Protein 4DCI (pdb70)

Nearest PDB structures (foldseek):
  4dci-assembly2_H  TM=9.224E-01  e=9.235E-22  Parasynechococcus marenigrum WH 8102
  4dci-assembly1_B  TM=8.447E-01  e=2.111E-22  Parasynechococcus marenigrum WH 8102
  5of9-assembly1_B  TM=5.908E-01  e=2.974E-01  Homo sapiens
  3na7-assembly1_A  TM=6.567E-01  e=7.354E+00  Helicobacter pylori NCTC 11638
  4ilo-assembly1_A  TM=4.958E-01  e=4.402E+00  Chlamydia trachomatis L2/434/Bu

Secondary structure (DSSP, 8-state):
------EEB-EEEEEEEE--HHHHHHHHHHHHHHHHHHHHHHHHHHHHHHHHHHHHHHTTS-TT-HHHHHHHHHHHHHHHHHHHHHHHHHHHHHHHHHHHHH----EEEEEEEEE--EE-TT-BGGG--EEEEEETTEEEEEE-/---TT--EEEEEEEEEEEE--HHHHHHHHHHHHHHHHHHHHHHHHHHHHHHHHHHHHHTT-S-TT-HHHHHHHHHHHHHHHHHHHHHHHHHHHHHHHHHHHHT----EEEEEEEEEEEEE-TT-BTTT---EEEEETTEEEEEE-/---TT--EEEEEEEEEEEE--HHHHHHHHHHHHHHHHHHHHHHHHHHHHHHHHHHHHHHTSS-TT-HHHHHHHHHHHHHHHHHHHHHHHHHHHHHHHHHHHHT----EEEEEEEEEEEEE-TT-BTTT---EEEEETTEEEEE--/--S--EEEEEEEEEEEE--HHHHHHHHHHHHHHHHHHHHHHHHHHHHHHHHHHHHHTS-S-TT-HHHHHHHHHHHHHHHHHHHHHHHHHHHHHHHHHHHHH----EEEEEEEEEEEEE-TT-BTTT--EEEEEETTEEEEEE-/------EEEEEEEEEEEE--HHHHHHHHHHHHHHHHHHHHHHHHHHHHHHHHHHHHHTTSS-SS-HHHHHHHHHHHHHHHHHHHHHHHHHHHHHHHHHHHHT----EEEEEEEEEEEEE-TT-BTTT--EEEEEETTEEEEEE-/--TT--EEEEEEEEEEEE--HHHHHHHHHHHHHHHHHHHHHHHTHHHHHHHHHHHHHHTSSSTTSHHHHHHHHHHHHHHHHHHHHHHHHHHHHHHHHHHHHH----EEEEEEEEEEEEE-TT-BTTT---EEEEETTEEEEEE-/--EEEEEEEEEEEE--HHHHHHHHHHHHHHHHHHHHHHHHHHHHHHHHHHHHHTT-S-TT-HHHHHHHHHHHHHHHHHHHHHHHHHHHHHHHHHHHHH----EEEEEEEEEEEEE-TTSBTTT--EEEEEETTEEEEEE--/-----EEEEEEEEEEEE--HHHHHHHHHHHHHHHHHHHHHHHHHHHHHHHHHHHHTS-----TTHHHHHHHHHHHHHHHHHHHHHHHHHHHHHHHHHHH----EEEEEEEEEEEEE-TT-BGGG---EEEEETTEEEEEE-

Solvent-accessible surface area: 70073 Å² total

Organism: Parasynechococcus marenigrum (strain WH8102) (NCBI:txid84588)

InterPro domains:
  IPR021297 YlqD protein [PF11068] (7-144)

Foldseek 3Di:
DDDWDKAKFKDKAWEKEFLDPVVLVVLLVVLVVQLVVLVVVLVCLVVVLVVVLVVLLVVPVHCPPPVSVVVNVVSVVVSCVVNVVSVVSNCVSVVVNVVSVVDDSDMGTDGIDIDMDMDTPPDDPVVCRWYWYDYPRDTDDIDD/DAPLPDKDKDKDKAWEKEQDDPVVLVVQLVVLVVLLVVLVVVLVVLVVVLVVVLVVLCVPDPDNPDPVSVVVNVVSVVVSVVVSVVSVVSSVVSVVVNVVSVPDDSDMGTDDIDMDMDIDGPPDDPVVCHKYFYDYPRDTPDIDD/DQPAWDKDKDKDKAWEKEQLDPVVLVVLVVVLVCLLVVLVVVLVVLVVVLVVVLVVLVVVDDDPVDPVSCVVNVVSVVVSVVVVVVSVVSNVVSVVVNVVSVPDDSDMGTDDIDMDMDMDHVPDDPVVSVWYWYDYPNDTPDIDD/DVFDKDKFKDKAWEKEFDDVVVLVVLVVVLVCLLVVLVVVLVVLVVVLVVVLVVLCVPDPDNVPPVNVVVNVVSVVVNVVVNVVSVVVNVVSVVVVVVSVVDDSPMDTDDIDMDMAMDDPPDDPCVSHKYWYDYPNDTDDIGD/DDDQDKDKDKDKAWEKEQDDPVVLVVQLVVLVCLLVVLVVVLVVLVVVLVVVLVVLCVPDPDNVDPVSVVVNVVSVVVSVVVNVVSVVSNVVSVVVSVVSVVDDSPMGTDDIDMDMDMDGPPDDPVVCHKYFYDYPNHTPDIDD/DDPPDKDKDKDKAWEKEFLDPVCLVVLCVVLVVQLVVLVVCVVCLVVVLVVVLVVLCVPDPHCPPPVSVVVNVVSVVCSVVVNVVSVVSSVVSVVSNVVSVVDDSDMGGDDMGMDMDMDDPPDDPVVCHKYFYDYPNRTDDIDD/DKDKDKDKAWEKEFLDPVVLVVLLVVLVVLLVVLVVVLVVLVVCLVVVLVVLCVVDPDNVPVSSVVVNVVSVVVSVVVCVVSVVSSVVSVVSNVVSVVDDSDMGTDGIDIDMDMDDPPDDPVLVCWYWYDYPRRTDDIGSD/DFADKDKFKDKAWEKEFQDPVNLVVLLVVLVCLQVVLVVVLVVLVVVLVVVLVVLCPPDHPPVVSVVVNVVSPVVNVVVNVVSVVVNVVSVVVNVVSVVDDSDIGTDDIDMDMGIDGVVDDVVVVPKYFYDYPNDTDDIDD

B-factor: mean 77.15, std 24.76, range [30.73, 192.09]

Radius of gyration: 44.34 Å; Cα contacts (8 Å, |Δi|>4): 1728; chains: 8; bounding box: 104×106×108 Å

Sequence (1147 aa):
ASDGTILTIKRPITVRAVVTPTWKEEAEREISNGIANADQQLAQLEQEGQTVVDQVRRQSANPLDPRVQEQVANIQQQVAGKRSELEEQKRNLLQQQAQVRELEDQIVEQGQLESSCEIKVGDNLVEKQVAIVVRDGVIQSIEENASDGTILTIKRPITVRAVVTPTWKEEAEREISNGIANADQQLAQLEQEGQTVVDQVRRQSANPLDPRVQEQVANIQQQVAGKRSELEEQKRNLLQQQAQVRELEDQIVEQGQLESSCEIKVGDNLVEKQVAIVVRDGVIQSIEENASDGTILTIKRPITVRAVVTPTWKEEAEREISNGIANADQQLAQLEQEGQTVVDQVRRQSANPLDPRVQEQVANIQQQVAGKRSELEEQKRNLLQQQAQVRELEDQIVEQGQLESSCEIKVGDNLVEKQVAIVVRDGVIQSIEESDGTILTIKRPITVRAVVTPTWKEEAEREISNGIANADQQLAQLEQEGQTVVDQVRRQSANPLDPRVQEQVANIQQQVAGKRSELEEQKRNLLQQQAQVRELEDQIVEQGQLESSCEIKVGDNLVEKQVAIVVRDGVIQSIEEASDGTILTIKRPITVRAVVTPTWKEEAEREISNGIANADQQLAQLEQEGQTVVDQVRRQSANPLDPRVQEQVANIQQQVAGKRSELEEQKRNLLQQQAQVRELEDQIVEQGQLESSCEIKVGDNLVEKQVAIVVRDGVIQSIEEASDGTILTIKRPITVRAVVTPTWKEEAEREISNGIANADQQLAQLEQEGQTVVDQVRRQSANPLDPRVQEQVANIQQQVAGKRSELEEQKRNLLQQQAQVRELEDQIVEQGQLESSCEIKVGDNLVEKQVAIVVRDGVIQSIEETILTIKRPITVRAVVTPTWKEEAEREISNGIANADQQLAQLEQEGQTVVDQVRRQSANPLDPRVQEQVANIQQQVAGKRSELEEQKRNLLQQQAQVRELEDQIVEQGQLESSCEIKVGDNLVEKQVAIVVRDGVIQSIEEAADGTILTIKRPITVRAVVTPTWKEEAEREISNGIANADQQLAQLEQEGQTVVDQVRRQSPLDPRVQEQVANIQQQVAGKRSELEEQKRNLLQQQAQVRELEDQIVEQGQLESSCEIKVGDNLVEKQVAIVVRDGVIQSIEE

CATH classification: 6.10.140.1110

Structure (mmCIF, N/CA/C/O backbone):
data_4DCI
#
_entry.id   4DCI
#
_cell.length_a   148.272
_cell.length_b   164.522
_cell.length_c   105.421
_cell.angle_alpha   90.000
_cell.angle_beta   131.800
_cell.angle_gamma   90.000
#
_symmetry.space_group_name_H-M   'C 1 2 1'
#
loop_
_entity.id
_entity.type
_entity.pdbx_description
1 polymer 'uncharacterized protein'
2 non-polymer 'SULFATE ION'
3 water water
#
loop_
_atom_site.group_PDB
_atom_site.id
_atom_site.type_symbol
_atom_site.label_atom_id
_atom_site.label_alt_id
_atom_site.label_comp_id
_atom_site.label_asym_id
_atom_site.label_entity_id
_atom_site.label_seq_id
_atom_site.pdbx_PDB_ins_code
_atom_site.Cartn_x
_atom_site.Cartn_y
_atom_site.Cartn_z
_atom_site.occupancy
_atom_site.B_iso_or_equiv
_atom_site.auth_seq_id
_atom_site.auth_comp_id
_atom_site.auth_asym_id
_atom_site.auth_atom_id
_atom_site.pdbx_PDB_model_num
ATOM 1 N N . ALA A 1 3 ? -32.272 100.153 29.045 1.00 82.22 0 ALA A N 1
ATOM 2 C CA . ALA A 1 3 ? -30.983 100.899 28.888 1.00 88.04 0 ALA A CA 1
ATOM 3 C C . ALA A 1 3 ? -30.630 101.083 27.410 1.00 90.52 0 ALA A C 1
ATOM 4 O O . ALA A 1 3 ? -30.220 100.128 26.740 1.00 83.60 0 ALA A O 1
ATOM 14 N N . SER A 1 5 ? -29.124 103.756 23.928 1.00 85.85 2 SER A N 1
ATOM 15 C CA . SER A 1 5 ? -28.256 104.834 23.425 1.00 88.05 2 SER A CA 1
ATOM 16 C C . SER A 1 5 ? -28.642 105.268 22.009 1.00 89.96 2 SER A C 1
ATOM 17 O O . SER A 1 5 ? -28.356 104.568 21.025 1.00 80.43 2 SER A O 1
ATOM 20 N N . ASP A 1 6 ? -29.285 106.435 21.940 1.00 91.20 3 ASP A N 1
ATOM 21 C CA . ASP A 1 6 ? -29.734 107.073 20.702 1.00 88.24 3 ASP A CA 1
ATOM 22 C C . ASP A 1 6 ? -28.586 107.250 19.698 1.00 84.35 3 ASP A C 1
ATOM 23 O O . ASP A 1 6 ? -27.517 107.763 20.044 1.00 93.14 3 ASP A O 1
ATOM 28 N N . GLY A 1 7 ? -28.803 106.801 18.465 1.00 77.04 4 GLY A N 1
ATOM 29 C CA . GLY A 1 7 ? -27.792 106.929 17.414 1.00 73.85 4 GLY A CA 1
ATOM 30 C C . GLY A 1 7 ? -28.398 107.483 16.141 1.00 69.41 4 GLY A C 1
ATOM 31 O O . GLY A 1 7 ? -28.217 106.925 15.054 1.00 64.43 4 GLY A O 1
ATOM 32 N N . THR A 1 8 ? -29.126 108.585 16.280 1.00 67.10 5 THR A N 1
ATOM 33 C CA . THR A 1 8 ? -29.838 109.164 15.153 1.00 68.99 5 THR A CA 1
ATOM 34 C C . THR A 1 8 ? -28.885 109.885 14.213 1.00 65.96 5 THR A C 1
ATOM 35 O O . THR A 1 8 ? -27.981 110.595 14.653 1.00 59.81 5 THR A O 1
ATOM 39 N N . ILE A 1 9 ? -29.089 109.669 12.915 1.00 69.55 6 ILE A N 1
ATOM 40 C CA . ILE A 1 9 ? -28.359 110.388 11.872 1.00 68.89 6 ILE A CA 1
ATOM 41 C C . ILE A 1 9 ? -29.244 111.533 11.378 1.00 65.02 6 ILE A C 1
ATOM 42 O O . ILE A 1 9 ? -30.421 111.326 11.079 1.00 69.05 6 ILE A O 1
ATOM 47 N N . LEU A 1 10 ? -28.680 112.736 11.305 1.00 64.98 7 LEU A N 1
ATOM 48 C CA . LEU A 1 10 ? -29.423 113.907 10.851 1.00 61.90 7 LEU A CA 1
ATOM 49 C C . LEU A 1 10 ? -28.932 114.346 9.500 1.00 61.99 7 LEU A C 1
ATOM 50 O O . LEU A 1 10 ? -27.763 114.166 9.172 1.00 68.07 7 LEU A O 1
ATOM 55 N N . THR A 1 11 ? -29.824 114.937 8.717 1.00 65.45 8 THR A N 1
ATOM 56 C CA . THR A 1 11 ? -29.462 115.398 7.382 1.00 61.87 8 THR A CA 1
ATOM 57 C C . THR A 1 11 ? -29.317 116.911 7.368 1.00 56.15 8 THR A C 1
ATOM 58 O O . THR A 1 11 ? -30.227 117.647 7.732 1.00 57.65 8 THR A O 1
ATOM 62 N N . ILE A 1 12 ? -28.148 117.355 6.940 1.00 56.27 9 ILE A N 1
ATOM 63 C CA . ILE A 1 12 ? -27.764 118.754 7.010 1.00 58.23 9 ILE A CA 1
ATOM 64 C C . ILE A 1 12 ? -27.682 119.368 5.615 1.00 53.93 9 ILE A C 1
ATOM 65 O O . ILE A 1 12 ? -27.647 118.658 4.618 1.00 49.47 9 ILE A O 1
ATOM 70 N N . LYS A 1 13 ? -27.705 120.691 5.560 1.00 50.78 10 LYS A N 1
ATOM 71 C CA . LYS A 1 13 ? -27.387 121.405 4.354 1.00 47.40 10 LYS A CA 1
ATOM 72 C C . LYS A 1 13 ? -26.000 121.999 4.521 1.00 48.14 10 LYS A C 1
ATOM 73 O O . LYS A 1 13 ? -25.690 122.647 5.531 1.00 51.39 10 LYS A O 1
ATOM 79 N N . ARG A 1 14 ? -25.142 121.745 3.549 1.00 44.32 11 ARG A N 1
ATOM 80 C CA . ARG A 1 14 ? -23.831 122.358 3.572 1.00 44.98 11 ARG A CA 1
ATOM 81 C C . ARG A 1 14 ? -23.458 122.843 2.185 1.00 43.06 11 ARG A C 1
ATOM 82 O O . ARG A 1 14 ? -23.913 122.290 1.189 1.00 45.11 11 ARG A O 1
ATOM 90 N N . PRO A 1 15 ? -22.639 123.894 2.119 1.00 42.32 12 PRO A N 1
ATOM 91 C CA . PRO A 1 15 ? -22.175 124.345 0.831 1.00 40.21 12 PRO A CA 1
ATOM 92 C C . PRO A 1 15 ? -21.021 123.477 0.365 1.00 42.26 12 PRO A C 1
ATOM 93 O O . PRO A 1 15 ? -20.215 123.007 1.175 1.00 46.12 12 PRO A O 1
ATOM 97 N N . ILE A 1 16 ? -20.965 123.242 -0.933 1.00 41.77 13 ILE A N 1
ATOM 98 C CA . ILE A 1 16 ? -19.771 122.721 -1.556 1.00 42.47 13 ILE A CA 1
ATOM 99 C C . ILE A 1 16 ? -19.122 123.906 -2.224 1.00 42.53 13 ILE A C 1
ATOM 100 O O . ILE A 1 16 ? -19.801 124.707 -2.853 1.00 49.12 13 ILE A O 1
ATOM 105 N N . THR A 1 17 ? -17.815 124.036 -2.088 1.00 41.91 14 THR A N 1
ATOM 106 C CA . THR A 1 17 ? -17.115 125.090 -2.796 1.00 43.30 14 THR A CA 1
ATOM 107 C C . THR A 1 17 ? -16.838 124.613 -4.207 1.00 42.68 14 THR A C 1
ATOM 108 O O . THR A 1 17 ? -16.502 123.455 -4.426 1.00 47.03 14 THR A O 1
ATOM 112 N N . VAL A 1 18 ? -16.988 125.495 -5.174 1.00 40.67 15 VAL A N 1
ATOM 113 C CA . VAL A 1 18 ? -16.713 125.102 -6.534 1.00 40.66 15 VAL A CA 1
ATOM 114 C C . VAL A 1 18 ? -15.451 125.814 -6.992 1.00 43.85 15 VAL A C 1
ATOM 115 O O . VAL A 1 18 ? -15.270 127.004 -6.724 1.00 48.33 15 VAL A O 1
ATOM 119 N N . ARG A 1 19 ? -14.571 125.083 -7.662 1.00 41.76 16 ARG A N 1
ATOM 120 C CA . ARG A 1 19 ? -13.368 125.691 -8.213 1.00 44.07 16 ARG A CA 1
ATOM 121 C C . ARG A 1 19 ? -13.258 125.360 -9.686 1.00 41.75 16 ARG A C 1
ATOM 122 O O . ARG A 1 19 ? -13.574 124.246 -10.096 1.00 47.83 16 ARG A O 1
ATOM 130 N N . ALA A 1 20 ? -12.821 126.316 -10.490 1.00 38.33 17 ALA A N 1
ATOM 131 C CA . ALA A 1 20 ? -12.664 126.044 -11.912 1.00 41.91 17 ALA A CA 1
ATOM 132 C C . ALA A 1 20 ? -11.217 126.002 -12.376 1.00 42.73 17 ALA A C 1
ATOM 133 O O . ALA A 1 20 ? -10.325 126.621 -11.781 1.00 46.42 17 ALA A O 1
ATOM 135 N N . VAL A 1 21 ? -10.995 125.271 -13.456 1.00 40.14 18 VAL A N 1
ATOM 136 C CA . VAL A 1 21 ? -9.694 125.246 -14.077 1.00 40.65 18 VAL A CA 1
ATOM 137 C C . VAL A 1 21 ? -9.692 126.311 -15.148 1.00 39.35 18 VAL A C 1
ATOM 138 O O . VAL A 1 21 ? -10.595 126.373 -15.982 1.00 36.68 18 VAL A O 1
ATOM 142 N N . VAL A 1 22 ? -8.680 127.166 -15.108 1.00 41.29 19 VAL A N 1
ATOM 143 C CA . VAL A 1 22 ? -8.549 128.196 -16.122 1.00 44.41 19 VAL A CA 1
ATOM 144 C C . VAL A 1 22 ? -8.284 127.555 -17.498 1.00 44.32 19 VAL A C 1
ATOM 145 O O . VAL A 1 22 ? -7.233 126.951 -17.752 1.00 46.57 19 VAL A O 1
ATOM 149 N N . THR A 1 23 ? -9.296 127.660 -18.352 1.00 44.99 20 THR A N 1
ATOM 150 C CA . THR A 1 23 ? -9.273 127.139 -19.708 1.00 45.57 20 THR A CA 1
ATOM 151 C C . THR A 1 23 ? -9.780 128.238 -20.629 1.00 47.00 20 THR A C 1
ATOM 152 O O . THR A 1 23 ? -10.530 129.124 -20.178 1.00 45.21 20 THR A O 1
ATOM 156 N N . PRO A 1 24 ? -9.404 128.178 -21.923 1.00 47.92 21 PRO A N 1
ATOM 157 C CA . PRO A 1 24 ? -9.949 129.103 -22.924 1.00 49.06 21 PRO A CA 1
ATOM 158 C C . PRO A 1 24 ? -11.464 129.342 -22.765 1.00 44.60 21 PRO A C 1
ATOM 159 O O . PRO A 1 24 ? -11.893 130.495 -22.638 1.00 43.86 21 PRO A O 1
ATOM 163 N N . THR A 1 25 ? -12.252 128.268 -22.747 1.00 43.52 22 THR A N 1
ATOM 164 C CA . THR A 1 25 ? -13.699 128.368 -22.537 1.00 45.83 22 THR A CA 1
ATOM 165 C C . THR A 1 25 ? -14.018 129.180 -21.286 1.00 48.47 22 THR A C 1
ATOM 166 O O . THR A 1 25 ? -14.854 130.093 -21.338 1.00 52.01 22 THR A O 1
ATOM 170 N N . TRP A 1 26 ? -13.356 128.858 -20.170 1.00 47.84 23 TRP A N 1
ATOM 171 C CA . TRP A 1 26 ? -13.637 129.540 -18.913 1.00 46.08 23 TRP A CA 1
ATOM 172 C C . TRP A 1 26 ? -13.444 131.015 -19.051 1.00 46.13 23 TRP A C 1
ATOM 173 O O . TRP A 1 26 ? -14.298 131.780 -18.616 1.00 49.55 23 TRP A O 1
ATOM 184 N N . LYS A 1 27 ? -12.333 131.426 -19.666 1.00 48.71 24 LYS A N 1
ATOM 185 C CA . LYS A 1 27 ? -12.027 132.854 -19.857 1.00 50.52 24 LYS A CA 1
ATOM 186 C C . LYS A 1 27 ? -13.095 133.538 -20.692 1.00 51.15 24 LYS A C 1
ATOM 187 O O . LYS A 1 27 ? -13.698 134.524 -20.268 1.00 53.42 24 LYS A O 1
ATOM 193 N N . GLU A 1 28 ? -13.325 132.980 -21.873 1.00 52.54 25 GLU A N 1
ATOM 194 C CA . GLU A 1 28 ? -14.356 133.424 -22.793 1.00 56.93 25 GLU A CA 1
ATOM 195 C C . GLU A 1 28 ? -15.683 133.708 -22.059 1.00 58.84 25 GLU A C 1
ATOM 196 O O . GLU A 1 28 ? -16.280 134.773 -22.235 1.00 63.47 25 GLU A O 1
ATOM 202 N N . GLU A 1 29 ? -16.106 132.785 -21.199 1.00 59.01 26 GLU A N 1
ATOM 203 C CA . GLU A 1 29 ? -17.351 132.935 -20.440 1.00 62.11 26 GLU A CA 1
ATOM 204 C C . GLU A 1 29 ? -17.230 133.868 -19.250 1.00 58.26 26 GLU A C 1
ATOM 205 O O . GLU A 1 29 ? -18.205 134.497 -18.860 1.00 63.02 26 GLU A O 1
ATOM 211 N N . ALA A 1 30 ? -16.045 133.949 -18.658 1.00 55.46 27 ALA A N 1
ATOM 212 C CA . ALA A 1 30 ? -15.818 134.901 -17.570 1.00 56.06 27 ALA A CA 1
ATOM 213 C C . ALA A 1 30 ? -15.820 136.341 -18.096 1.00 56.83 27 ALA A C 1
ATOM 214 O O . ALA A 1 30 ? -16.459 137.212 -17.506 1.00 57.78 27 ALA A O 1
ATOM 216 N N . GLU A 1 31 ? -15.123 136.576 -19.211 1.00 53.30 28 GLU A N 1
ATOM 217 C CA . GLU A 1 31 ? -15.067 137.889 -19.849 1.00 53.81 28 GLU A CA 1
ATOM 218 C C . GLU A 1 31 ? -16.475 138.426 -20.082 1.00 59.50 28 GLU A C 1
ATOM 219 O O . GLU A 1 31 ? -16.798 139.556 -19.696 1.00 57.91 28 GLU A O 1
ATOM 225 N N . ARG A 1 32 ? -17.305 137.594 -20.705 1.00 63.54 29 ARG A N 1
ATOM 226 C CA . ARG A 1 32 ? -18.704 137.908 -20.957 1.00 68.37 29 ARG A CA 1
ATOM 227 C C . ARG A 1 32 ? -19.445 138.329 -19.685 1.00 65.57 29 ARG A C 1
ATOM 228 O O . ARG A 1 32 ? -19.993 139.429 -19.623 1.00 66.26 29 ARG A O 1
ATOM 236 N N . GLU A 1 33 ? -19.449 137.453 -18.683 1.00 62.86 30 GLU A N 1
ATOM 237 C CA . GLU A 1 33 ? -20.057 137.739 -17.386 1.00 67.12 30 GLU A CA 1
ATOM 238 C C . GLU A 1 33 ? -19.674 139.143 -16.908 1.00 60.58 30 GLU A C 1
ATOM 239 O O . GLU A 1 33 ? -20.551 139.944 -16.581 1.00 58.86 30 GLU A O 1
ATOM 245 N N . ILE A 1 34 ? -18.370 139.431 -16.901 1.00 57.75 31 ILE A N 1
ATOM 246 C CA . ILE A 1 34 ? -17.825 140.724 -16.467 1.00 58.36 31 ILE A CA 1
ATOM 247 C C . ILE A 1 34 ? -18.265 141.873 -17.382 1.00 55.49 31 ILE A C 1
ATOM 248 O O . ILE A 1 34 ? -18.658 142.936 -16.898 1.00 57.00 31 ILE A O 1
ATOM 253 N N . SER A 1 35 ? -18.208 141.658 -18.695 1.00 54.49 32 SER A N 1
ATOM 254 C CA . SER A 1 35 ? -18.696 142.647 -19.654 1.00 53.97 32 SER A CA 1
ATOM 255 C C . SER A 1 35 ? -20.167 143.035 -19.387 1.00 53.10 32 SER A C 1
ATOM 256 O O . SER A 1 35 ? -20.513 144.219 -19.359 1.00 47.67 32 SER A O 1
ATOM 259 N N . ASN A 1 36 ? -21.018 142.035 -19.170 1.00 53.52 33 ASN A N 1
ATOM 260 C CA . ASN A 1 36 ? -22.418 142.271 -18.817 1.00 59.28 33 ASN A CA 1
ATOM 261 C C . ASN A 1 36 ? -22.599 143.173 -17.608 1.00 60.50 33 ASN A C 1
ATOM 262 O O . ASN A 1 36 ? -23.517 143.995 -17.582 1.00 65.29 33 ASN A O 1
ATOM 267 N N . GLY A 1 37 ? -21.731 143.003 -16.609 1.00 59.52 34 GLY A N 1
ATOM 268 C CA . GLY A 1 37 ? -21.691 143.884 -15.443 1.00 56.78 34 GLY A CA 1
ATOM 269 C C . GLY A 1 37 ? -21.277 145.299 -15.811 1.00 56.53 34 GLY A C 1
ATOM 270 O O . GLY A 1 37 ? -21.895 146.267 -15.352 1.00 58.63 34 GLY A O 1
ATOM 271 N N . ILE A 1 38 ? -20.233 145.417 -16.637 1.00 55.51 35 ILE A N 1
ATOM 272 C CA . ILE A 1 38 ? -19.780 146.719 -17.138 1.00 54.63 35 ILE A CA 1
ATOM 273 C C . ILE A 1 38 ? -20.924 147.412 -17.875 1.00 56.25 35 ILE A C 1
ATOM 274 O O . ILE A 1 38 ? -21.279 148.547 -17.547 1.00 60.14 35 ILE A O 1
ATOM 279 N N . ALA A 1 39 ? -21.500 146.714 -18.857 1.00 54.71 36 ALA A N 1
ATOM 280 C CA . ALA A 1 39 ? -22.588 147.255 -19.674 1.00 55.62 36 ALA A CA 1
ATOM 281 C C . ALA A 1 39 ? -23.697 147.804 -18.802 1.00 54.31 36 ALA A C 1
ATOM 282 O O . ALA A 1 39 ? -24.208 148.888 -19.049 1.00 51.76 36 ALA A O 1
ATOM 284 N N . ASN A 1 40 ? -24.045 147.030 -17.779 1.00 59.37 37 ASN A N 1
ATOM 285 C CA . ASN A 1 40 ? -25.066 147.375 -16.803 1.00 62.61 37 ASN A CA 1
ATOM 286 C C . ASN A 1 40 ? -24.762 148.676 -16.060 1.00 64.84 37 ASN A C 1
ATOM 287 O O . ASN A 1 40 ? -25.636 149.532 -15.910 1.00 67.23 37 ASN A O 1
ATOM 292 N N . ALA A 1 41 ? -23.519 148.821 -15.605 1.00 70.11 38 ALA A N 1
ATOM 293 C CA . ALA A 1 41 ? -23.095 150.027 -14.894 1.00 70.29 38 ALA A CA 1
ATOM 294 C C . ALA A 1 41 ? -23.048 151.254 -15.813 1.00 68.48 38 ALA A C 1
ATOM 295 O O . ALA A 1 41 ? -23.320 152.369 -15.365 1.00 74.13 38 ALA A O 1
ATOM 297 N N . ASP A 1 42 ? -22.714 151.047 -17.087 1.00 63.13 39 ASP A N 1
ATOM 298 C CA . ASP A 1 42 ? -22.704 152.134 -18.072 1.00 66.39 39 ASP A CA 1
ATOM 299 C C . ASP A 1 42 ? -24.095 152.715 -18.356 1.00 68.86 39 ASP A C 1
ATOM 300 O O . ASP A 1 42 ? -24.255 153.934 -18.485 1.00 63.97 39 ASP A O 1
ATOM 305 N N . GLN A 1 43 ? -25.087 151.830 -18.459 1.00 70.91 40 GLN A N 1
ATOM 306 C CA . GLN A 1 43 ? -26.479 152.218 -18.700 1.00 70.57 40 GLN A CA 1
ATOM 307 C C . GLN A 1 43 ? -27.044 152.916 -17.473 1.00 71.07 40 GLN A C 1
ATOM 308 O O . GLN A 1 43 ? -27.759 153.915 -17.588 1.00 68.46 40 GLN A O 1
ATOM 314 N N . GLN A 1 44 ? -26.701 152.394 -16.300 1.00 64.82 41 GLN A N 1
ATOM 315 C CA . GLN A 1 44 ? -27.113 153.002 -15.041 1.00 68.72 41 GLN A CA 1
ATOM 316 C C . GLN A 1 44 ? -26.534 154.403 -14.868 1.00 69.23 41 GLN A C 1
ATOM 317 O O . GLN A 1 44 ? -27.200 155.287 -14.328 1.00 69.42 41 GLN A O 1
ATOM 323 N N . LEU A 1 45 ? -25.299 154.596 -15.334 1.00 66.72 42 LEU A N 1
ATOM 324 C CA . LEU A 1 45 ? -24.616 155.884 -15.238 1.00 60.87 42 LEU A CA 1
ATOM 325 C C . LEU A 1 45 ? -25.237 156.941 -16.139 1.00 59.92 42 LEU A C 1
ATOM 326 O O . LEU A 1 45 ? -25.371 158.103 -15.737 1.00 59.22 42 LEU A O 1
ATOM 331 N N . ALA A 1 46 ? -25.620 156.533 -17.347 1.00 58.41 43 ALA A N 1
ATOM 332 C CA . ALA A 1 46 ? -26.292 157.421 -18.290 1.00 55.94 43 ALA A CA 1
ATOM 333 C C . ALA A 1 46 ? -27.650 157.845 -17.734 1.00 54.61 43 ALA A C 1
ATOM 334 O O . ALA A 1 46 ? -27.940 159.044 -17.638 1.00 46.45 43 ALA A O 1
ATOM 336 N N . GLN A 1 47 ? -28.451 156.844 -17.351 1.00 68.04 44 GLN A N 1
ATOM 337 C CA . GLN A 1 47 ? -29.798 157.018 -16.781 1.00 64.23 44 GLN A CA 1
ATOM 338 C C . GLN A 1 47 ? -29.817 157.993 -15.611 1.00 58.04 44 GLN A C 1
ATOM 339 O O . GLN A 1 47 ? -30.668 158.864 -15.549 1.00 55.04 44 GLN A O 1
ATOM 345 N N . LEU A 1 48 ? -28.868 157.827 -14.695 1.00 57.35 45 LEU A N 1
ATOM 346 C CA . LEU A 1 48 ? -28.674 158.721 -13.558 1.00 55.11 45 LEU A CA 1
ATOM 347 C C . LEU A 1 48 ? -28.495 160.191 -13.967 1.00 57.36 45 LEU A C 1
ATOM 348 O O . LEU A 1 48 ? -29.147 161.075 -13.397 1.00 54.45 45 LEU A O 1
ATOM 353 N N . GLU A 1 49 ? -27.605 160.431 -14.938 1.00 60.90 46 GLU A N 1
ATOM 354 C CA . GLU A 1 49 ? -27.306 161.771 -15.450 1.00 59.28 46 GLU A CA 1
ATOM 355 C C . GLU A 1 49 ? -28.487 162.406 -16.167 1.00 62.24 46 GLU A C 1
ATOM 356 O O . GLU A 1 49 ? -28.892 163.515 -15.834 1.00 53.89 46 GLU A O 1
ATOM 362 N N . GLN A 1 50 ? -29.036 161.706 -17.156 1.00 66.89 47 GLN A N 1
ATOM 363 C CA . GLN A 1 50 ? -30.178 162.230 -17.898 1.00 68.16 47 GLN A CA 1
ATOM 364 C C . GLN A 1 50 ? -31.347 162.449 -16.959 1.00 62.42 47 GLN A C 1
ATOM 365 O O . GLN A 1 50 ? -32.025 163.470 -17.033 1.00 59.95 47 GLN A O 1
ATOM 371 N N . GLU A 1 51 ? -31.537 161.512 -16.037 1.00 58.90 48 GLU A N 1
ATOM 372 C CA . GLU A 1 51 ? -32.584 161.619 -15.032 1.00 55.18 48 GLU A CA 1
ATOM 373 C C . GLU A 1 51 ? -32.370 162.864 -14.165 1.00 55.78 48 GLU A C 1
ATOM 374 O O . GLU A 1 51 ? -33.311 163.619 -13.914 1.00 52.57 48 GLU A O 1
ATOM 380 N N . GLY A 1 52 ? -31.126 163.079 -13.731 1.00 56.15 49 GLY A N 1
ATOM 381 C CA . GLY A 1 52 ? -30.756 164.262 -12.951 1.00 53.28 49 GLY A CA 1
ATOM 382 C C . GLY A 1 52 ? -30.853 165.557 -13.748 1.00 54.16 49 GLY A C 1
ATOM 383 O O . GLY A 1 52 ? -31.362 166.570 -13.256 1.00 51.30 49 GLY A O 1
ATOM 384 N N . GLN A 1 53 ? -30.362 165.523 -14.983 1.00 54.89 50 GLN A N 1
ATOM 385 C CA . GLN A 1 53 ? -30.467 166.657 -15.879 1.00 52.40 50 GLN A CA 1
ATOM 386 C C . GLN A 1 53 ? -31.915 167.115 -16.043 1.00 51.69 50 GLN A C 1
ATOM 387 O O . GLN A 1 53 ? -32.204 168.307 -15.930 1.00 51.61 50 GLN A O 1
ATOM 393 N N . THR A 1 54 ? -32.810 166.165 -16.309 1.00 49.53 51 THR A N 1
ATOM 394 C CA . THR A 1 54 ? -34.238 166.446 -16.451 1.00 55.74 51 THR A CA 1
ATOM 395 C C . THR A 1 54 ? -34.781 167.221 -15.249 1.00 57.93 51 THR A C 1
ATOM 396 O O . THR A 1 54 ? -35.462 168.230 -15.431 1.00 66.20 51 THR A O 1
ATOM 400 N N . VAL A 1 55 ? -34.467 166.768 -14.033 1.00 55.26 52 VAL A N 1
ATOM 401 C CA . VAL A 1 55 ? -34.918 167.466 -12.823 1.00 56.23 52 VAL A CA 1
ATOM 402 C C . VAL A 1 55 ? -34.395 168.910 -12.795 1.00 60.16 52 VAL A C 1
ATOM 403 O O . VAL A 1 55 ? -35.144 169.835 -12.472 1.00 64.58 52 VAL A O 1
ATOM 407 N N . VAL A 1 56 ? -33.125 169.102 -13.155 1.00 58.15 53 VAL A N 1
ATOM 408 C CA . VAL A 1 56 ? -32.521 170.441 -13.177 1.00 55.85 53 VAL A CA 1
ATOM 409 C C . VAL A 1 56 ? -33.286 171.371 -14.124 1.00 58.23 53 VAL A C 1
ATOM 410 O O . VAL A 1 56 ? -33.694 172.478 -13.731 1.00 52.18 53 VAL A O 1
ATOM 414 N N . ASP A 1 57 ? -33.484 170.888 -15.355 1.00 60.03 54 ASP A N 1
ATOM 415 C CA . ASP A 1 57 ? -34.264 171.570 -16.389 1.00 57.94 54 ASP A CA 1
ATOM 416 C C . ASP A 1 57 ? -35.660 171.939 -15.930 1.00 55.27 54 ASP A C 1
ATOM 417 O O . ASP A 1 57 ? -36.064 173.088 -16.031 1.00 56.56 54 ASP A O 1
ATOM 422 N N . GLN A 1 58 ? -36.389 170.951 -15.427 1.00 55.68 55 GLN A N 1
ATOM 423 C CA . GLN A 1 58 ? -37.753 171.147 -14.944 1.00 62.36 55 GLN A CA 1
ATOM 424 C C . GLN A 1 58 ? -37.813 172.294 -13.932 1.00 60.82 55 GLN A C 1
ATOM 425 O O . GLN A 1 58 ? -38.559 173.251 -14.122 1.00 68.69 55 GLN A O 1
ATOM 431 N N . VAL A 1 59 ? -36.992 172.202 -12.889 1.00 57.31 56 VAL A N 1
ATOM 432 C CA . VAL A 1 59 ? -36.936 173.199 -11.822 1.00 55.10 56 VAL A CA 1
ATOM 433 C C . VAL A 1 59 ? -36.647 174.613 -12.336 1.00 58.38 56 VAL A C 1
ATOM 434 O O . VAL A 1 59 ? -37.312 175.573 -11.932 1.00 58.83 56 VAL A O 1
ATOM 438 N N . ARG A 1 60 ? -35.665 174.740 -13.225 1.00 58.15 57 ARG A N 1
ATOM 439 C CA . ARG A 1 60 ? -35.326 176.036 -13.815 1.00 60.86 57 ARG A CA 1
ATOM 440 C C . ARG A 1 60 ? -36.483 176.640 -14.608 1.00 65.40 57 ARG A C 1
ATOM 441 O O . ARG A 1 60 ? -36.794 177.819 -14.465 1.00 75.70 57 ARG A O 1
ATOM 449 N N . ARG A 1 61 ? -37.117 175.809 -15.426 1.00 61.68 58 ARG A N 1
ATOM 450 C CA . ARG A 1 61 ? -38.235 176.191 -16.277 1.00 67.99 58 ARG A CA 1
ATOM 451 C C . ARG A 1 61 ? -39.461 176.709 -15.508 1.00 75.16 58 ARG A C 1
ATOM 452 O O . ARG A 1 61 ? -40.180 177.598 -15.987 1.00 73.14 58 ARG A O 1
ATOM 460 N N . GLN A 1 62 ? -39.698 176.137 -14.329 1.00 76.46 59 GLN A N 1
ATOM 461 C CA . GLN A 1 62 ? -40.835 176.502 -13.486 1.00 86.54 59 GLN A CA 1
ATOM 462 C C . GLN A 1 62 ? -40.361 177.451 -12.390 1.00 96.15 59 GLN A C 1
ATOM 463 O O . GLN A 1 62 ? -40.367 177.110 -11.197 1.00 94.78 59 GLN A O 1
ATOM 469 N N . SER A 1 63 ? -39.940 178.640 -12.815 1.00 95.05 60 SER A N 1
ATOM 470 C CA . SER A 1 63 ? -39.362 179.642 -11.929 1.00 96.47 60 SER A CA 1
ATOM 471 C C . SER A 1 63 ? -39.433 181.032 -12.558 1.00 101.96 60 SER A C 1
ATOM 472 O O . SER A 1 63 ? -39.480 182.048 -11.845 1.00 92.29 60 SER A O 1
ATOM 475 N N . ALA A 1 64 ? -39.436 181.053 -13.896 1.00 101.93 61 ALA A N 1
ATOM 476 C CA . ALA A 1 64 ? -39.326 182.276 -14.708 1.00 104.95 61 ALA A CA 1
ATOM 477 C C . ALA A 1 64 ? -38.015 183.033 -14.461 1.00 97.36 61 ALA A C 1
ATOM 478 O O . ALA A 1 64 ? -37.676 183.946 -15.215 1.00 99.98 61 ALA A O 1
ATOM 480 N N . ASN A 1 65 ? -37.293 182.656 -13.404 1.00 96.30 62 ASN A N 1
ATOM 481 C CA . ASN A 1 65 ? -35.913 183.097 -13.207 1.00 88.33 62 ASN A CA 1
ATOM 482 C C . ASN A 1 65 ? -34.964 182.012 -12.674 1.00 91.77 62 ASN A C 1
ATOM 483 O O . ASN A 1 65 ? -34.828 181.843 -11.454 1.00 81.70 62 ASN A O 1
ATOM 488 N N . PRO A 1 66 ? -34.289 181.292 -13.598 1.00 88.66 63 PRO A N 1
ATOM 489 C CA . PRO A 1 66 ? -33.331 180.228 -13.279 1.00 82.87 63 PRO A CA 1
ATOM 490 C C . PRO A 1 66 ? -32.152 180.671 -12.405 1.00 82.02 63 PRO A C 1
ATOM 491 O O . PRO A 1 66 ? -31.517 179.832 -11.762 1.00 78.72 63 PRO A O 1
ATOM 495 N N . LEU A 1 67 ? -31.863 181.969 -12.383 1.00 79.30 64 LEU A N 1
ATOM 496 C CA . LEU A 1 67 ? -30.709 182.475 -11.650 1.00 74.19 64 LEU A CA 1
ATOM 497 C C . LEU A 1 67 ? -31.039 182.913 -10.232 1.00 70.21 64 LEU A C 1
ATOM 498 O O . LEU A 1 67 ? -30.167 183.387 -9.506 1.00 75.15 64 LEU A O 1
ATOM 503 N N . ASP A 1 68 ? -32.298 182.747 -9.841 1.00 66.47 65 ASP A N 1
ATOM 504 C CA . ASP A 1 68 ? -32.713 182.976 -8.466 1.00 72.79 65 ASP A CA 1
ATOM 505 C C . ASP A 1 68 ? -31.797 182.218 -7.485 1.00 73.92 65 ASP A C 1
ATOM 506 O O . ASP A 1 68 ? -31.506 181.043 -7.702 1.00 67.89 65 ASP A O 1
ATOM 511 N N . PRO A 1 69 ? -31.334 182.892 -6.407 1.00 74.58 66 PRO A N 1
ATOM 512 C CA . PRO A 1 69 ? -30.483 182.252 -5.392 1.00 75.94 66 PRO A CA 1
ATOM 513 C C . PRO A 1 69 ? -31.064 180.963 -4.816 1.00 77.90 66 PRO A C 1
ATOM 514 O O . PRO A 1 69 ? -30.316 180.134 -4.297 1.00 80.70 66 PRO A O 1
ATOM 518 N N . ARG A 1 70 ? -32.381 180.801 -4.913 1.00 76.03 67 ARG A N 1
ATOM 519 C CA . ARG A 1 70 ? -33.074 179.646 -4.340 1.00 81.87 67 ARG A CA 1
ATOM 520 C C . ARG A 1 70 ? -33.049 178.469 -5.311 1.00 76.18 67 ARG A C 1
ATOM 521 O O . ARG A 1 70 ? -32.871 177.321 -4.905 1.00 75.16 67 ARG A O 1
ATOM 529 N N . VAL A 1 71 ? -33.229 178.767 -6.594 1.00 69.24 68 VAL A N 1
ATOM 530 C CA . VAL A 1 71 ? -33.109 177.764 -7.648 1.00 64.22 68 VAL A CA 1
ATOM 531 C C . VAL A 1 71 ? -31.688 177.217 -7.693 1.00 63.54 68 VAL A C 1
ATOM 532 O O . VAL A 1 71 ? -31.484 176.013 -7.643 1.00 62.92 68 VAL A O 1
ATOM 536 N N . GLN A 1 72 ? -30.707 178.105 -7.765 1.00 58.79 69 GLN A N 1
ATOM 537 C CA . GLN A 1 72 ? -29.309 177.692 -7.803 1.00 63.98 69 GLN A CA 1
ATOM 538 C C . GLN A 1 72 ? -28.960 176.751 -6.651 1.00 63.44 69 GLN A C 1
ATOM 539 O O . GLN A 1 72 ? -28.084 175.901 -6.795 1.00 63.61 69 GLN A O 1
ATOM 545 N N . GLU A 1 73 ? -29.666 176.904 -5.528 1.00 69.98 70 GLU A N 1
ATOM 546 C CA . GLU A 1 73 ? -29.530 176.022 -4.357 1.00 72.74 70 GLU A CA 1
ATOM 547 C C . GLU A 1 73 ? -30.007 174.593 -4.629 1.00 71.37 70 GLU A C 1
ATOM 548 O O . GLU A 1 73 ? -29.310 173.626 -4.305 1.00 69.15 70 GLU A O 1
ATOM 554 N N . GLN A 1 74 ? -31.206 174.469 -5.201 1.00 68.79 71 GLN A N 1
ATOM 555 C CA . GLN A 1 74 ? -31.754 173.175 -5.588 1.00 62.30 71 GLN A CA 1
ATOM 556 C C . GLN A 1 74 ? -30.821 172.467 -6.545 1.00 60.83 71 GLN A C 1
ATOM 557 O O . GLN A 1 74 ? -30.463 171.314 -6.315 1.00 61.95 71 GLN A O 1
ATOM 563 N N . VAL A 1 75 ? -30.427 173.170 -7.609 1.00 54.78 72 VAL A N 1
ATOM 564 C CA . VAL A 1 75 ? -29.514 172.629 -8.615 1.00 51.61 72 VAL A CA 1
ATOM 565 C C . VAL A 1 75 ? -28.267 172.096 -7.918 1.00 48.39 72 VAL A C 1
ATOM 566 O O . VAL A 1 75 ? -27.847 170.960 -8.169 1.00 50.29 72 VAL A O 1
ATOM 570 N N . ALA A 1 76 ? -27.708 172.891 -7.009 1.00 48.50 73 ALA A N 1
ATOM 571 C CA . ALA A 1 76 ? -26.557 172.454 -6.216 1.00 50.45 73 ALA A CA 1
ATOM 572 C C . ALA A 1 76 ? -26.774 171.091 -5.541 1.00 52.98 73 ALA A C 1
ATOM 573 O O . ALA A 1 76 ? -25.836 170.291 -5.454 1.00 56.79 73 ALA A O 1
ATOM 575 N N . ASN A 1 77 ? -28.003 170.831 -5.083 1.00 55.87 74 ASN A N 1
ATOM 576 C CA . ASN A 1 77 ? -28.355 169.541 -4.465 1.00 63.13 74 ASN A CA 1
ATOM 577 C C . ASN A 1 77 ? -28.370 168.377 -5.430 1.00 63.08 74 ASN A C 1
ATOM 578 O O . ASN A 1 77 ? -27.704 167.368 -5.189 1.00 63.82 74 ASN A O 1
ATOM 583 N N . ILE A 1 78 ? -29.148 168.523 -6.506 1.00 59.20 75 ILE A N 1
ATOM 584 C CA . ILE A 1 78 ? -29.254 167.506 -7.552 1.00 60.14 75 ILE A CA 1
ATOM 585 C C . ILE A 1 78 ? -27.847 167.154 -8.026 1.00 59.66 75 ILE A C 1
ATOM 586 O O . ILE A 1 78 ? -27.533 165.984 -8.235 1.00 65.91 75 ILE A O 1
ATOM 591 N N . GLN A 1 79 ? -27.001 168.173 -8.157 1.00 54.87 76 GLN A N 1
ATOM 592 C CA . GLN A 1 79 ? -25.609 167.990 -8.516 1.00 55.72 76 GLN A CA 1
ATOM 593 C C . GLN A 1 79 ? -24.864 167.120 -7.497 1.00 58.74 76 GLN A C 1
ATOM 594 O O . GLN A 1 79 ? -24.220 166.139 -7.864 1.00 63.32 76 GLN A O 1
ATOM 600 N N . GLN A 1 80 ? -24.971 167.482 -6.221 1.00 58.74 77 GLN A N 1
ATOM 601 C CA . GLN A 1 80 ? -24.291 166.784 -5.136 1.00 65.76 77 GLN A CA 1
ATOM 602 C C . GLN A 1 80 ? -24.849 165.378 -4.961 1.00 70.57 77 GLN A C 1
ATOM 603 O O . GLN A 1 80 ? -24.107 164.430 -4.702 1.00 78.79 77 GLN A O 1
ATOM 609 N N . GLN A 1 81 ? -26.159 165.251 -5.122 1.00 66.50 78 GLN A N 1
ATOM 610 C CA . GLN A 1 81 ? -26.842 163.981 -4.953 1.00 75.06 78 GLN A CA 1
ATOM 611 C C . GLN A 1 81 ? -26.543 163.008 -6.096 1.00 77.16 78 GLN A C 1
ATOM 612 O O . GLN A 1 81 ? -26.550 161.794 -5.901 1.00 84.25 78 GLN A O 1
ATOM 618 N N . VAL A 1 82 ? -26.287 163.550 -7.284 1.00 74.17 79 VAL A N 1
ATOM 619 C CA . VAL A 1 82 ? -25.922 162.749 -8.450 1.00 70.40 79 VAL A CA 1
ATOM 620 C C . VAL A 1 82 ? -24.448 162.370 -8.379 1.00 66.00 79 VAL A C 1
ATOM 621 O O . VAL A 1 82 ? -24.082 161.240 -8.702 1.00 64.72 79 VAL A O 1
ATOM 625 N N . ALA A 1 83 ? -23.609 163.314 -7.951 1.00 61.33 80 ALA A N 1
ATOM 626 C CA . ALA A 1 83 ? -22.180 163.049 -7.780 1.00 58.94 80 ALA A CA 1
ATOM 627 C C . ALA A 1 83 ? -21.963 161.916 -6.780 1.00 63.34 80 ALA A C 1
ATOM 628 O O . ALA A 1 83 ? -21.078 161.081 -6.968 1.00 63.75 80 ALA A O 1
ATOM 630 N N . GLY A 1 84 ? -22.793 161.889 -5.737 1.00 66.59 81 GLY A N 1
ATOM 631 C CA . GLY A 1 84 ? -22.749 160.842 -4.718 1.00 74.69 81 GLY A CA 1
ATOM 632 C C . GLY A 1 84 ? -23.090 159.451 -5.2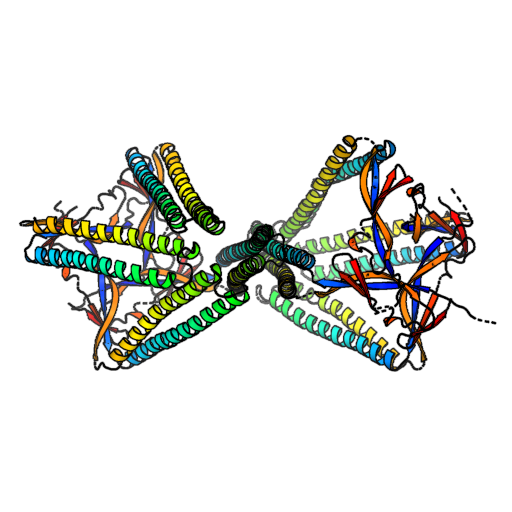32 1.00 80.02 81 GLY A C 1
ATOM 633 O O . GLY A 1 84 ? -22.410 158.473 -4.895 1.00 79.86 81 GLY A O 1
ATOM 634 N N . LYS A 1 85 ? -24.145 159.363 -6.040 1.00 76.23 82 LYS A N 1
ATOM 635 C CA . LYS A 1 85 ? -24.559 158.099 -6.646 1.00 78.40 82 LYS A CA 1
ATOM 636 C C . LYS A 1 85 ? -23.592 157.670 -7.744 1.00 78.99 82 LYS A C 1
ATOM 637 O O . LYS A 1 85 ? -23.330 156.480 -7.903 1.00 83.58 82 LYS A O 1
ATOM 643 N N . ARG A 1 86 ? -23.069 158.640 -8.496 1.00 74.13 83 ARG A N 1
ATOM 644 C CA . ARG A 1 86 ? -22.128 158.366 -9.587 1.00 71.61 83 ARG A CA 1
ATOM 645 C C . ARG A 1 86 ? -20.809 157.806 -9.071 1.00 74.21 83 ARG A C 1
ATOM 646 O O . ARG A 1 86 ? -20.297 156.821 -9.601 1.00 70.97 83 ARG A O 1
ATOM 654 N N . SER A 1 87 ? -20.265 158.445 -8.040 1.00 63.00 84 SER A N 1
ATOM 655 C CA . SER A 1 87 ? -19.023 158.004 -7.430 1.00 68.73 84 SER A CA 1
ATOM 656 C C . SER A 1 87 ? -19.113 156.516 -7.112 1.00 71.19 84 SER A C 1
ATOM 657 O O . SER A 1 87 ? -18.191 155.758 -7.424 1.00 72.03 84 SER A O 1
ATOM 660 N N . GLU A 1 88 ? -20.243 156.112 -6.522 1.00 73.72 85 GLU A N 1
ATOM 661 C CA . GLU A 1 88 ? -20.516 154.713 -6.177 1.00 68.76 85 GLU A CA 1
ATOM 662 C C . GLU A 1 88 ? -20.591 153.790 -7.387 1.00 64.67 85 GLU A C 1
ATOM 663 O O . GLU A 1 88 ? -20.042 152.697 -7.362 1.00 58.68 85 GLU A O 1
ATOM 669 N N . LEU A 1 89 ? -21.267 154.222 -8.443 1.00 61.46 86 LEU A N 1
ATOM 670 C CA . LEU A 1 89 ? -21.304 153.430 -9.672 1.00 64.62 86 LEU A CA 1
ATOM 671 C C . LEU A 1 89 ? -19.938 153.313 -10.366 1.00 62.07 86 LEU A C 1
ATOM 672 O O . LEU A 1 89 ? -19.608 152.257 -10.892 1.00 61.07 86 LEU A O 1
ATOM 677 N N . GLU A 1 90 ? -19.155 154.393 -10.351 1.00 63.08 87 GLU A N 1
ATOM 678 C CA . GLU A 1 90 ? -17.799 154.404 -10.915 1.00 67.63 87 GLU A CA 1
ATOM 679 C C . GLU A 1 90 ? -16.901 153.390 -10.229 1.00 69.65 87 GLU A C 1
ATOM 680 O O . GLU A 1 90 ? -16.069 152.741 -10.871 1.00 70.74 87 GLU A O 1
ATOM 686 N N . GLU A 1 91 ? -17.077 153.286 -8.914 1.00 71.40 88 GLU A N 1
ATOM 687 C CA . GLU A 1 91 ? -16.373 152.334 -8.069 1.00 76.47 88 GLU A CA 1
ATOM 688 C C . GLU A 1 91 ? -16.613 150.907 -8.560 1.00 73.69 88 GLU A C 1
ATOM 689 O O . GLU A 1 91 ? -15.659 150.155 -8.768 1.00 74.81 88 GLU A O 1
ATOM 695 N N . GLN A 1 92 ? -17.885 150.560 -8.767 1.00 68.92 89 GLN A N 1
ATOM 696 C CA . GLN A 1 92 ? -18.294 149.230 -9.241 1.00 70.97 89 GLN A CA 1
ATOM 697 C C . GLN A 1 92 ? -17.709 148.874 -10.603 1.00 71.86 89 GLN A C 1
ATOM 698 O O . GLN A 1 92 ? -17.351 147.715 -10.861 1.00 70.66 89 GLN A O 1
ATOM 704 N N . LYS A 1 93 ? -17.646 149.877 -11.475 1.00 65.43 90 LYS A N 1
ATOM 705 C CA . LYS A 1 93 ? -17.062 149.728 -12.793 1.00 62.01 90 LYS A CA 1
ATOM 706 C C . LYS A 1 93 ? -15.550 149.497 -12.674 1.00 63.62 90 LYS A C 1
ATOM 707 O O . LYS A 1 93 ? -14.995 148.651 -13.380 1.00 64.15 90 LYS A O 1
ATOM 713 N N . ARG A 1 94 ? -14.892 150.226 -11.771 1.00 62.39 91 ARG A N 1
ATOM 714 C CA . ARG A 1 94 ? -13.479 149.979 -11.488 1.00 66.49 91 ARG A CA 1
ATOM 715 C C . ARG A 1 94 ? -13.239 148.543 -11.026 1.00 66.49 91 ARG A C 1
ATOM 716 O O . ARG A 1 94 ? -12.328 147.879 -11.519 1.00 66.71 91 ARG A O 1
ATOM 724 N N . ASN A 1 95 ? -14.067 148.074 -10.092 1.00 65.48 92 ASN A N 1
ATOM 725 C CA . ASN A 1 95 ? -13.996 146.698 -9.600 1.00 68.69 92 ASN A CA 1
ATOM 726 C C . ASN A 1 95 ? -14.105 145.685 -10.716 1.00 69.32 92 ASN A C 1
ATOM 727 O O . ASN A 1 95 ? -13.307 144.751 -10.790 1.00 74.94 92 ASN A O 1
ATOM 732 N N . LEU A 1 96 ? -15.095 145.883 -11.584 1.00 63.93 93 LEU A N 1
ATOM 733 C CA . LEU A 1 96 ? -15.312 144.995 -12.720 1.00 57.93 93 LEU A CA 1
ATOM 734 C C . LEU A 1 96 ? -14.133 145.034 -13.699 1.00 56.46 93 LEU A C 1
ATOM 735 O O . LEU A 1 96 ? -13.548 143.994 -14.009 1.00 57.38 93 LEU A O 1
ATOM 740 N N . LEU A 1 97 ? -13.758 146.230 -14.145 1.00 52.56 94 LEU A N 1
ATOM 741 C CA . LEU A 1 97 ? -12.591 146.390 -15.014 1.00 59.31 94 LEU A CA 1
ATOM 742 C C . LEU A 1 97 ? -11.325 145.816 -14.379 1.00 63.85 94 LEU A C 1
ATOM 743 O O . LEU A 1 97 ? -10.408 145.374 -15.084 1.00 68.21 94 LEU A O 1
ATOM 748 N N . GLN A 1 98 ? -11.296 145.833 -13.048 1.00 63.20 95 GLN A N 1
ATOM 749 C CA . GLN A 1 98 ? -10.210 145.273 -12.263 1.00 66.09 95 GLN A CA 1
ATOM 750 C C . GLN A 1 98 ? -10.172 143.758 -12.417 1.00 66.33 95 GLN A C 1
ATOM 751 O O . GLN A 1 98 ? -9.098 143.186 -12.589 1.00 74.62 95 GLN A O 1
ATOM 757 N N . GLN A 1 99 ? -11.343 143.119 -12.357 1.00 63.47 96 GLN A N 1
ATOM 758 C CA . GLN A 1 99 ? -11.462 141.665 -12.553 1.00 61.59 96 GLN A CA 1
ATOM 759 C C . GLN A 1 99 ? -11.119 141.276 -13.982 1.00 60.23 96 GLN A C 1
ATOM 760 O O . GLN A 1 99 ? -10.430 140.288 -14.224 1.00 60.71 96 GLN A O 1
ATOM 766 N N . GLN A 1 100 ? -11.627 142.054 -14.927 1.00 58.39 97 GLN A N 1
ATOM 767 C CA . GLN A 1 100 ? -11.288 141.882 -16.327 1.00 59.50 97 GLN A CA 1
ATOM 768 C C . GLN A 1 100 ? -9.781 141.692 -16.499 1.00 57.29 97 GLN A C 1
ATOM 769 O O . GLN A 1 100 ? -9.336 140.749 -17.152 1.00 53.91 97 GLN A O 1
ATOM 775 N N . ALA A 1 101 ? -9.010 142.584 -15.887 1.00 59.35 98 ALA A N 1
ATOM 776 C CA . ALA A 1 101 ? -7.553 142.492 -15.917 1.00 63.35 98 ALA A CA 1
ATOM 777 C C . ALA A 1 101 ? -7.037 141.160 -15.353 1.00 65.86 98 ALA A C 1
ATOM 778 O O . ALA A 1 101 ? -6.235 140.483 -15.999 1.00 68.38 98 ALA A O 1
ATOM 780 N N . GLN A 1 102 ? -7.525 140.787 -14.171 1.00 65.25 99 GLN A N 1
ATOM 781 C CA . GLN A 1 102 ? -7.072 139.583 -13.469 1.00 69.47 99 GLN A CA 1
ATOM 782 C C . GLN A 1 102 ? -7.342 138.323 -14.269 1.00 71.96 99 GLN A C 1
ATOM 783 O O . GLN A 1 102 ? -6.485 137.439 -14.338 1.00 78.76 99 GLN A O 1
ATOM 789 N N . VAL A 1 103 ? -8.530 138.252 -14.870 1.00 67.89 100 VAL A N 1
ATOM 790 C CA . VAL A 1 103 ? -8.891 137.155 -15.768 1.00 64.15 100 VAL A CA 1
ATOM 791 C C . VAL A 1 103 ? -7.849 137.037 -16.881 1.00 66.65 100 VAL A C 1
ATOM 792 O O . VAL A 1 103 ? -7.229 135.989 -17.055 1.00 64.86 100 VAL A O 1
ATOM 796 N N . ARG A 1 104 ? -7.637 138.131 -17.605 1.00 65.04 101 ARG A N 1
ATOM 797 C CA . ARG A 1 104 ? -6.678 138.155 -18.698 1.00 68.58 101 ARG A CA 1
ATOM 798 C C . ARG A 1 104 ? -5.282 137.769 -18.218 1.00 72.94 101 ARG A C 1
ATOM 799 O O . ARG A 1 104 ? -4.492 137.208 -18.981 1.00 73.89 101 ARG A O 1
ATOM 807 N N . GLU A 1 105 ? -5.019 138.040 -16.939 1.00 71.09 102 GLU A N 1
ATOM 808 C CA . GLU A 1 105 ? -3.727 137.793 -16.303 1.00 75.88 102 GLU A CA 1
ATOM 809 C C . GLU A 1 105 ? -3.499 136.323 -15.938 1.00 78.38 102 GLU A C 1
ATOM 810 O O . GLU A 1 105 ? -2.361 135.848 -15.943 1.00 76.99 102 GLU A O 1
ATOM 816 N N . LEU A 1 106 ? -4.578 135.615 -15.609 1.00 74.31 103 LEU A N 1
ATOM 817 C CA . LEU A 1 106 ? -4.494 134.240 -15.121 1.00 67.12 103 LEU A CA 1
ATOM 818 C C . LEU A 1 106 ? -3.798 133.299 -16.096 1.00 65.83 103 LEU A C 1
ATOM 819 O O . LEU A 1 106 ? -4.072 133.326 -17.294 1.00 64.07 103 LEU A O 1
ATOM 824 N N . GLU A 1 107 ? -2.892 132.476 -15.573 1.00 66.98 104 GLU A N 1
ATOM 825 C CA . GLU A 1 107 ? -2.185 131.498 -16.391 1.00 68.28 104 GLU A CA 1
ATOM 826 C C . GLU A 1 107 ? -3.087 130.314 -16.675 1.00 65.70 104 GLU A C 1
ATOM 827 O O . GLU A 1 107 ? -3.826 129.874 -15.795 1.00 73.03 104 GLU A O 1
ATOM 841 N N . ASP A 1 109 ? -4.581 126.847 -16.919 1.00 58.87 106 ASP A N 1
ATOM 842 C CA . ASP A 1 109 ? -4.485 125.663 -16.031 1.00 61.09 106 ASP A CA 1
ATOM 843 C C . ASP A 1 109 ? -4.457 125.936 -14.525 1.00 58.09 106 ASP A C 1
ATOM 844 O O . ASP A 1 109 ? -4.242 125.028 -13.727 1.00 55.21 106 ASP A O 1
ATOM 849 N N . GLN A 1 110 ? -4.691 127.182 -14.144 1.00 57.55 107 GLN A N 1
ATOM 850 C CA . GLN A 1 110 ? -4.732 127.558 -12.741 1.00 58.44 107 GLN A CA 1
ATOM 851 C C . GLN A 1 110 ? -6.094 127.203 -12.164 1.00 58.27 107 GLN A C 1
ATOM 852 O O . GLN A 1 110 ? -7.096 127.250 -12.875 1.00 55.60 107 GLN A O 1
ATOM 858 N N . ILE A 1 111 ? -6.137 126.848 -10.882 1.00 55.62 108 ILE A N 1
ATOM 859 C CA . ILE A 1 111 ? -7.412 126.599 -10.198 1.00 53.34 108 ILE A CA 1
ATOM 860 C C . ILE A 1 111 ? -7.833 127.879 -9.496 1.00 50.88 108 ILE A C 1
ATOM 861 O O . ILE A 1 111 ? -7.077 128.397 -8.678 1.00 53.67 108 ILE A O 1
ATOM 866 N N . VAL A 1 112 ? -9.026 128.385 -9.819 1.00 51.07 109 VAL A N 1
ATOM 867 C CA . VAL A 1 112 ? -9.571 129.594 -9.169 1.00 53.42 109 VAL A CA 1
ATOM 868 C C . VAL A 1 112 ? -1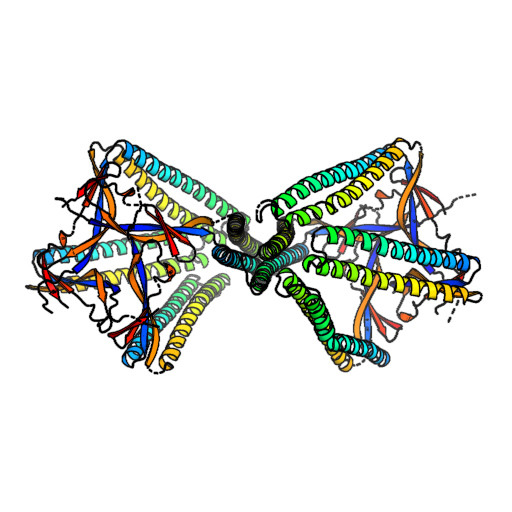0.946 129.360 -8.552 1.00 55.19 109 VAL A C 1
ATOM 869 O O . VAL A 1 112 ? -11.574 128.326 -8.794 1.00 57.21 109 VAL A O 1
ATOM 873 N N . GLU A 1 113 ? -11.421 130.326 -7.773 1.00 54.50 110 GLU A N 1
ATOM 874 C CA . GLU A 1 113 ? -12.707 130.174 -7.100 1.00 55.46 110 GLU A CA 1
ATOM 875 C C . GLU A 1 113 ? -13.886 130.456 -8.018 1.00 55.34 110 GLU A C 1
ATOM 876 O O . GLU A 1 113 ? -13.832 131.352 -8.861 1.00 60.10 110 GLU A O 1
ATOM 882 N N . GLN A 1 114 ? -14.950 129.679 -7.851 1.00 53.07 111 GLN A N 1
ATOM 883 C CA . GLN A 1 114 ? -16.134 129.824 -8.686 1.00 51.85 111 GLN A CA 1
ATOM 884 C C . GLN A 1 114 ? -17.371 130.153 -7.912 1.00 51.30 111 GLN A C 1
ATOM 885 O O . GLN A 1 114 ? -18.094 131.046 -8.292 1.00 56.80 111 GLN A O 1
ATOM 891 N N . GLY A 1 115 ? -17.638 129.415 -6.847 1.00 50.44 112 GLY A N 1
ATOM 892 C CA . GLY A 1 115 ? -18.790 129.701 -6.026 1.00 47.91 112 GLY A CA 1
ATOM 893 C C . GLY A 1 115 ? -19.204 128.550 -5.149 1.00 53.87 112 GLY A C 1
ATOM 894 O O . GLY A 1 115 ? -18.367 127.859 -4.566 1.00 60.73 112 GLY A O 1
ATOM 895 N N . GLN A 1 116 ? -20.510 128.349 -5.061 1.00 47.58 113 GLN A N 1
ATOM 896 C CA . GLN A 1 116 ? -21.071 127.397 -4.134 1.00 47.70 113 GLN A CA 1
ATOM 897 C C . GLN A 1 116 ? -22.173 126.612 -4.813 1.00 48.06 113 GLN A C 1
ATOM 898 O O . GLN A 1 116 ? -22.868 127.129 -5.689 1.00 49.76 113 GLN A O 1
ATOM 904 N N . LEU A 1 117 ? -22.338 125.365 -4.397 1.00 46.62 114 LEU A N 1
ATOM 905 C CA . LEU A 1 117 ? -23.536 124.623 -4.714 1.00 45.22 114 LEU A CA 1
ATOM 906 C C . LEU A 1 117 ? -24.164 124.272 -3.392 1.00 44.92 114 LEU A C 1
ATOM 907 O O . LEU A 1 117 ? -23.445 124.077 -2.423 1.00 45.81 114 LEU A O 1
ATOM 912 N N . GLU A 1 118 ? -25.492 124.210 -3.339 1.00 45.48 115 GLU A N 1
ATOM 913 C CA . GLU A 1 118 ? -26.174 123.716 -2.141 1.00 44.57 115 GLU A CA 1
ATOM 914 C C . GLU A 1 118 ? -26.107 122.191 -2.098 1.00 44.29 115 GLU A C 1
ATOM 915 O O . GLU A 1 118 ? -26.498 121.505 -3.043 1.00 44.09 115 GLU A O 1
ATOM 921 N N . SER A 1 119 ? -25.606 121.668 -0.991 1.00 42.09 116 SER A N 1
ATOM 922 C CA . SER A 1 119 ? -25.466 120.239 -0.833 1.00 43.76 116 SER A CA 1
ATOM 923 C C . SER A 1 119 ? -26.184 119.794 0.429 1.00 45.41 116 SER A C 1
ATOM 924 O O . SER A 1 119 ? -26.875 120.590 1.079 1.00 42.60 116 SER A O 1
ATOM 927 N N . SER A 1 120 ? -26.037 118.516 0.762 1.00 46.60 117 SER A N 1
ATOM 928 C CA . SER A 1 120 ? -26.640 117.978 1.966 1.00 50.78 117 SER A CA 1
ATOM 929 C C . SER A 1 120 ? -25.970 116.687 2.386 1.00 51.45 117 SER A C 1
ATOM 930 O O . SER A 1 120 ? -26.060 115.687 1.692 1.00 54.24 117 SER A O 1
ATOM 933 N N . CYS A 1 121 ? -25.308 116.708 3.532 1.00 50.36 118 CYS A N 1
ATOM 934 C CA . CYS A 1 121 ? -24.704 115.500 4.066 1.00 54.29 118 CYS A CA 1
ATOM 935 C C . CYS A 1 121 ? -25.458 115.009 5.296 1.00 57.97 118 CYS A C 1
ATOM 936 O O . CYS A 1 121 ? -26.534 115.511 5.631 1.00 62.39 118 CYS A O 1
ATOM 939 N N . GLU A 1 122 ? -24.878 114.020 5.965 1.00 60.53 119 GLU A N 1
ATOM 940 C CA . GLU A 1 122 ? -25.442 113.475 7.183 1.00 58.06 119 GLU A CA 1
ATOM 941 C C . GLU A 1 122 ? -24.510 113.775 8.336 1.00 54.65 119 GLU A C 1
ATOM 942 O O . GLU A 1 122 ? -23.323 113.999 8.130 1.00 55.00 119 GLU A O 1
ATOM 948 N N . ILE A 1 123 ? -25.060 113.790 9.545 1.00 54.66 120 ILE A N 1
ATOM 949 C CA . ILE A 1 123 ? -24.286 114.018 10.762 1.00 57.55 120 ILE A CA 1
ATOM 950 C C . ILE A 1 123 ? -24.817 113.182 11.920 1.00 58.46 120 ILE A C 1
ATOM 951 O O . ILE A 1 123 ? -26.024 112.942 12.031 1.00 59.10 120 ILE A O 1
ATOM 956 N N . LYS A 1 124 ? -23.888 112.749 12.770 1.00 61.38 121 LYS A N 1
ATOM 957 C CA . LYS A 1 124 ? -24.171 111.983 13.983 1.00 63.72 121 LYS A CA 1
ATOM 958 C C . LYS A 1 124 ? -23.075 112.300 15.003 1.00 62.06 121 LYS A C 1
ATOM 959 O O . LYS A 1 124 ? -22.054 112.896 14.647 1.00 59.64 121 LYS A O 1
ATOM 965 N N . VAL A 1 125 ? -23.281 111.898 16.257 1.00 64.31 122 VAL A N 1
ATOM 966 C CA . VAL A 1 125 ? -22.334 112.193 17.340 1.00 60.82 122 VAL A CA 1
ATOM 967 C C . VAL A 1 125 ? -20.904 111.775 17.011 1.00 64.88 122 VAL A C 1
ATOM 968 O O . VAL A 1 125 ? -20.668 110.648 16.577 1.00 65.76 122 VAL A O 1
ATOM 972 N N . GLY A 1 126 ? -19.961 112.690 17.219 1.00 62.91 123 GLY A N 1
ATOM 973 C CA . GLY A 1 126 ? -18.548 112.417 16.980 1.00 64.24 123 GLY A CA 1
ATOM 974 C C . GLY A 1 126 ? -18.021 112.927 15.649 1.00 69.97 123 GLY A C 1
ATOM 975 O O . GLY A 1 126 ? -16.821 112.836 15.375 1.00 77.55 123 GLY A O 1
ATOM 976 N N . ASP A 1 127 ? -18.913 113.456 14.815 1.00 69.34 124 ASP A N 1
ATOM 977 C CA . ASP A 1 127 ? -18.519 114.058 13.544 1.00 72.99 124 ASP A CA 1
ATOM 978 C C . ASP A 1 127 ? -18.034 115.495 13.736 1.00 70.20 124 ASP A C 1
ATOM 979 O O . ASP A 1 127 ? -18.456 116.188 14.665 1.00 67.29 124 ASP A O 1
ATOM 984 N N . ASN A 1 128 ? -17.145 115.937 12.853 1.00 72.81 125 ASN A N 1
ATOM 985 C CA . ASN A 1 128 ? -16.681 117.316 12.874 1.00 69.63 125 ASN A CA 1
ATOM 986 C C . ASN A 1 128 ? -17.505 118.175 11.926 1.00 68.40 125 ASN A C 1
ATOM 987 O O . ASN A 1 128 ? -17.221 118.265 10.724 1.00 71.34 125 ASN A O 1
ATOM 992 N N . LEU A 1 129 ? -18.535 118.793 12.496 1.00 63.50 126 LEU A N 1
ATOM 993 C CA . LEU A 1 129 ? -19.471 119.630 11.773 1.00 60.18 126 LEU A CA 1
ATOM 994 C C . LEU A 1 129 ? -18.757 120.635 10.903 1.00 62.92 126 LEU A C 1
ATOM 995 O O . LEU A 1 129 ? -19.182 120.884 9.778 1.00 73.9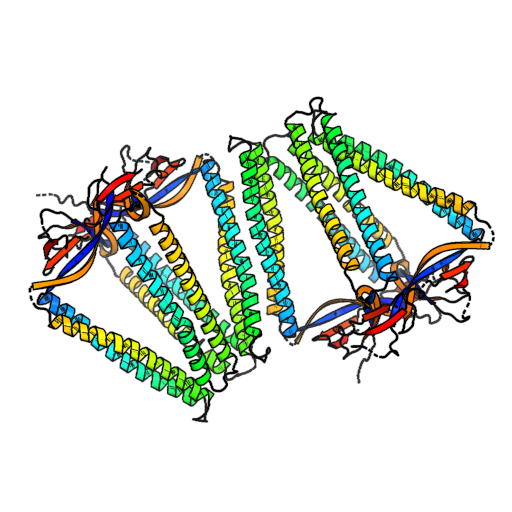7 126 LEU A O 1
ATOM 1000 N N . VAL A 1 130 ? -17.668 121.201 11.416 1.00 64.58 127 VAL A N 1
ATOM 1001 C CA . VAL A 1 130 ? -16.893 122.176 10.652 1.00 67.48 127 VAL A CA 1
ATOM 1002 C C . VAL A 1 130 ? -16.286 121.535 9.403 1.00 68.67 127 VAL A C 1
ATOM 1003 O O . VAL A 1 130 ? -16.332 122.121 8.322 1.00 69.92 127 VAL A O 1
ATOM 1007 N N . GLU A 1 131 ? -15.743 120.326 9.553 1.00 71.78 128 GLU A N 1
ATOM 1008 C CA . GLU A 1 131 ? -15.130 119.602 8.434 1.00 72.08 128 GLU A CA 1
ATOM 1009 C C . GLU A 1 131 ? -16.148 119.184 7.368 1.00 74.05 128 GLU A C 1
ATOM 1010 O O . GLU A 1 131 ? -15.769 118.844 6.251 1.00 82.00 128 GLU A O 1
ATOM 1016 N N . LYS A 1 132 ? -17.434 119.221 7.707 1.00 71.59 129 LYS A N 1
ATOM 1017 C CA . LYS A 1 132 ? -18.481 118.875 6.746 1.00 67.87 129 LYS A CA 1
ATOM 1018 C C . LYS A 1 132 ? -19.015 120.053 5.927 1.00 66.18 129 LYS A C 1
ATOM 1019 O O . LYS A 1 132 ? -19.643 119.854 4.894 1.00 60.04 129 LYS A O 1
ATOM 1033 N N . GLN A 1 134 ? -16.929 121.956 4.534 1.00 76.58 131 GLN A N 1
ATOM 1034 C CA . GLN A 1 134 ? -15.667 122.299 3.874 1.00 67.59 131 GLN A CA 1
ATOM 1035 C C . GLN A 1 134 ? -15.311 121.418 2.693 1.00 63.69 131 GLN A C 1
ATOM 1036 O O . GLN A 1 134 ? -14.140 121.273 2.352 1.00 76.28 131 GLN A O 1
ATOM 1042 N N . VAL A 1 135 ? -16.316 120.834 2.062 1.00 56.71 132 VAL A N 1
ATOM 1043 C CA . VAL A 1 135 ? -16.069 120.022 0.887 1.00 55.27 132 VAL A CA 1
ATOM 1044 C C . VAL A 1 135 ? -15.937 120.919 -0.347 1.00 51.91 132 VAL A C 1
ATOM 1045 O O . VAL A 1 135 ? -16.651 121.919 -0.466 1.00 50.89 132 VAL A O 1
ATOM 1049 N N . ALA A 1 136 ? -15.004 120.574 -1.240 1.00 46.53 133 ALA A N 1
ATOM 1050 C CA . ALA A 1 136 ? -14.736 121.359 -2.459 1.00 43.78 133 ALA A CA 1
ATOM 1051 C C . ALA A 1 136 ? -14.615 120.488 -3.694 1.00 40.92 133 ALA A C 1
ATOM 1052 O O . ALA A 1 136 ? -14.108 119.367 -3.613 1.00 46.24 133 ALA A O 1
ATOM 1054 N N . ILE A 1 137 ? -15.077 120.996 -4.833 1.00 35.47 134 ILE A N 1
ATOM 1055 C CA . ILE A 1 137 ? -14.921 120.266 -6.098 1.00 35.92 134 ILE A CA 1
ATOM 1056 C C . ILE A 1 137 ? -14.200 121.089 -7.140 1.00 36.67 134 ILE A C 1
ATOM 1057 O O . ILE A 1 137 ? -14.336 122.317 -7.185 1.00 40.17 134 ILE A O 1
ATOM 1062 N N . VAL A 1 138 ? -13.448 120.412 -7.993 1.00 35.61 135 VAL A N 1
ATOM 1063 C CA . VAL A 1 138 ? -12.670 121.098 -9.010 1.00 35.85 135 VAL A CA 1
ATOM 1064 C C . VAL A 1 138 ? -13.193 120.725 -10.378 1.00 35.61 135 VAL A C 1
ATOM 1065 O O . VAL A 1 138 ? -13.193 119.543 -10.744 1.00 39.87 135 VAL A O 1
ATOM 1069 N N . VAL A 1 139 ? -13.625 121.734 -11.127 1.00 33.59 136 VAL A N 1
ATOM 1070 C CA . VAL A 1 139 ? -14.223 121.523 -12.436 1.00 34.63 136 VAL A CA 1
ATOM 1071 C C . VAL A 1 139 ? -13.418 122.143 -13.582 1.00 37.57 136 VAL A C 1
ATOM 1072 O O . VAL A 1 139 ? -13.067 123.328 -13.542 1.00 38.95 136 VAL A O 1
ATOM 1076 N N . ARG A 1 140 ? -13.136 121.334 -14.598 1.00 35.72 137 ARG A N 1
ATOM 1077 C CA . ARG A 1 140 ? -12.466 121.781 -15.809 1.00 35.86 137 ARG A CA 1
ATOM 1078 C C . ARG A 1 140 ? -13.488 121.649 -16.926 1.00 37.35 137 ARG A C 1
ATOM 1079 O O . ARG A 1 140 ? -13.992 120.550 -17.188 1.00 38.97 137 ARG A O 1
ATOM 1087 N N . ASP A 1 141 ? -13.811 122.772 -17.563 1.00 36.09 138 ASP A N 1
ATOM 1088 C CA . ASP A 1 141 ? -14.824 122.827 -18.631 1.00 37.03 138 ASP A CA 1
ATOM 1089 C C . ASP A 1 141 ? -15.999 121.894 -18.399 1.00 38.09 138 ASP A C 1
ATOM 1090 O O . ASP A 1 141 ? -16.334 121.098 -19.277 1.00 37.99 138 ASP A O 1
ATOM 1095 N N . GLY A 1 142 ? -16.601 121.967 -17.211 1.00 39.02 139 GLY A N 1
ATOM 1096 C CA . GLY A 1 142 ? -17.835 121.239 -16.934 1.00 38.23 139 GLY A CA 1
ATOM 1097 C C . GLY A 1 142 ? -17.654 119.874 -16.304 1.00 42.54 139 GLY A C 1
ATOM 1098 O O . GLY A 1 142 ? -18.577 119.361 -15.665 1.00 43.80 139 GLY A O 1
ATOM 1099 N N . VAL A 1 143 ? -16.465 119.288 -16.479 1.00 44.60 140 VAL A N 1
ATOM 1100 C CA . VAL A 1 143 ? -16.149 117.939 -15.964 1.00 41.32 140 VAL A CA 1
ATOM 1101 C C . VAL A 1 143 ? -15.534 118.007 -14.569 1.00 39.93 140 VAL A C 1
ATOM 1102 O O . VAL A 1 143 ? -14.619 118.790 -14.329 1.00 41.56 140 VAL A O 1
ATOM 1106 N N . ILE A 1 144 ? -16.034 117.190 -13.652 1.00 38.52 141 ILE A N 1
ATOM 1107 C CA . ILE A 1 144 ? -15.509 117.195 -12.289 1.00 37.73 141 ILE A CA 1
ATOM 1108 C C . ILE A 1 144 ? -14.187 116.418 -12.192 1.00 37.64 141 ILE A C 1
ATOM 1109 O O . ILE A 1 144 ? -14.151 115.213 -12.442 1.00 37.28 141 ILE A O 1
ATOM 1114 N N . GLN A 1 145 ? -13.107 117.108 -11.827 1.00 39.92 142 GLN A N 1
ATOM 1115 C CA . GLN A 1 145 ? -11.785 116.462 -11.693 1.00 41.80 142 GLN A CA 1
ATOM 1116 C C . GLN A 1 145 ? -11.527 115.807 -10.335 1.00 44.04 142 GLN A C 1
ATOM 1117 O O . GLN A 1 145 ? -10.817 114.818 -10.274 1.00 49.48 142 GLN A O 1
ATOM 1123 N N . SER A 1 146 ? -12.060 116.358 -9.249 1.00 45.61 143 SER A N 1
ATOM 1124 C CA . SER A 1 146 ? -11.750 115.812 -7.922 1.00 48.32 143 SER A CA 1
ATOM 1125 C C . SER A 1 146 ? -12.621 116.354 -6.801 1.00 49.72 143 SER A C 1
ATOM 1126 O O . SER A 1 146 ? -13.455 117.228 -7.015 1.00 50.38 143 SER A O 1
ATOM 1129 N N . ILE A 1 147 ? -12.410 115.837 -5.597 1.00 53.60 144 ILE A N 1
ATOM 1130 C CA . ILE A 1 147 ? -13.184 116.256 -4.432 1.00 53.45 144 ILE A CA 1
ATOM 1131 C C . ILE A 1 147 ? -12.246 116.452 -3.242 1.00 55.46 144 ILE A C 1
ATOM 1132 O O . ILE A 1 147 ? -11.783 115.486 -2.643 1.00 56.40 144 ILE A O 1
ATOM 1137 N N . GLU A 1 148 ? -11.965 117.715 -2.919 1.00 44.78 145 GLU A N 1
ATOM 1138 C CA . GLU A 1 148 ? -10.926 118.079 -1.948 1.00 60.01 145 GLU A CA 1
ATOM 1139 C C . GLU A 1 148 ? -11.506 118.497 -0.601 1.00 74.26 145 GLU A C 1
ATOM 1140 O O . GLU A 1 148 ? -12.599 118.069 -0.222 1.00 65.47 145 GLU A O 1
ATOM 1146 N N . GLU A 1 149 ? -10.735 119.328 0.109 1.00 89.47 146 GLU A N 1
ATOM 1147 C CA . GLU A 1 149 ? -11.179 120.093 1.280 1.00 81.32 146 GLU A CA 1
ATOM 1148 C C . GLU A 1 149 ? -10.552 121.490 1.281 1.00 80.31 146 GLU A C 1
ATOM 1149 O O . GLU A 1 149 ? -11.180 122.467 0.866 1.00 68.53 146 GLU A O 1
ATOM 1155 N N . ASN B 1 2 ? -5.519 118.608 -0.600 1.00 88.38 -1 ASN B N 1
ATOM 1156 C CA . ASN B 1 2 ? -5.628 117.120 -0.461 1.00 94.12 -1 ASN B CA 1
ATOM 1157 C C . ASN B 1 2 ? -7.026 116.553 -0.756 1.00 99.05 -1 ASN B C 1
ATOM 1158 O O . ASN B 1 2 ? -8.046 117.125 -0.351 1.00 85.83 -1 ASN B O 1
ATOM 1163 N N . ALA B 1 3 ? -7.046 115.413 -1.449 1.00 101.49 0 ALA B N 1
ATOM 1164 C CA . ALA B 1 3 ? -8.266 114.846 -2.036 1.00 97.37 0 ALA B CA 1
ATOM 1165 C C . ALA B 1 3 ? -8.977 113.795 -1.174 1.00 95.01 0 ALA B C 1
ATOM 1166 O O . ALA B 1 3 ? -8.439 113.314 -0.170 1.00 95.49 0 ALA B O 1
ATOM 1176 N N . SER B 1 5 ? -11.620 110.127 -1.755 1.00 70.37 2 SER B N 1
ATOM 1177 C CA . SER B 1 5 ? -11.791 109.043 -2.724 1.00 74.02 2 SER B CA 1
ATOM 1178 C C . SER B 1 5 ? -12.552 109.544 -3.966 1.00 76.51 2 SER B C 1
ATOM 1179 O O . SER B 1 5 ? -13.357 110.482 -3.877 1.00 75.01 2 SER B O 1
ATOM 1182 N N . ASP B 1 6 ? -12.274 108.944 -5.125 1.00 75.39 3 ASP B N 1
ATOM 1183 C CA . ASP B 1 6 ? -13.112 109.160 -6.311 1.00 70.86 3 ASP B CA 1
ATOM 1184 C C . ASP B 1 6 ? -14.434 108.394 -6.152 1.00 69.49 3 ASP B C 1
ATOM 1185 O O . ASP B 1 6 ? -15.343 108.507 -6.985 1.00 63.29 3 ASP B O 1
ATOM 1190 N N . GLY B 1 7 ? -14.521 107.611 -5.073 1.00 65.42 4 GLY B N 1
ATOM 1191 C CA . GLY B 1 7 ? -15.731 106.878 -4.717 1.00 63.27 4 GLY B CA 1
ATOM 1192 C C . GLY B 1 7 ? -16.761 107.791 -4.084 1.00 58.37 4 GLY B C 1
ATOM 1193 O O . GLY B 1 7 ? -17.951 107.459 -4.031 1.00 57.32 4 GLY B O 1
ATOM 1194 N N . THR B 1 8 ? -16.286 108.948 -3.621 1.00 61.32 5 THR B N 1
ATOM 1195 C CA . THR B 1 8 ? -17.102 109.945 -2.937 1.00 60.87 5 THR B CA 1
ATOM 1196 C C . THR B 1 8 ? -18.233 110.444 -3.829 1.00 60.93 5 THR B C 1
ATOM 1197 O O . THR B 1 8 ? -17.990 110.958 -4.921 1.00 64.65 5 THR B O 1
ATOM 1201 N N . ILE B 1 9 ? -19.465 110.273 -3.351 1.00 61.19 6 ILE B N 1
ATOM 1202 C CA . ILE B 1 9 ? -20.659 110.727 -4.060 1.00 55.87 6 ILE B CA 1
ATOM 1203 C C . ILE B 1 9 ? -21.306 111.895 -3.306 1.00 49.43 6 ILE B C 1
ATOM 1204 O O . ILE B 1 9 ? -21.736 111.757 -2.159 1.00 51.74 6 ILE B O 1
ATOM 1209 N N . LEU B 1 10 ? -21.357 113.049 -3.957 1.00 48.29 7 LEU B N 1
ATOM 1210 C CA . LEU B 1 10 ? -21.962 114.235 -3.365 1.00 49.08 7 LEU B CA 1
ATOM 1211 C C . LEU B 1 10 ? -23.355 114.448 -3.931 1.00 48.88 7 LEU B C 1
ATOM 1212 O O . LEU B 1 10 ? -23.617 114.121 -5.092 1.00 46.84 7 LEU B O 1
ATOM 1217 N N . THR B 1 11 ? -24.245 114.990 -3.107 1.00 47.96 8 THR B N 1
ATOM 1218 C CA . THR B 1 11 ? -25.589 115.323 -3.557 1.00 48.49 8 THR B CA 1
ATOM 1219 C C . THR B 1 11 ? -25.720 116.834 -3.592 1.00 49.70 8 THR B C 1
ATOM 1220 O O . THR B 1 11 ? -25.563 117.498 -2.569 1.00 52.92 8 THR B O 1
ATOM 1224 N N . ILE B 1 12 ? -25.979 117.375 -4.777 1.00 45.47 9 ILE B N 1
ATOM 1225 C CA . ILE B 1 12 ? -26.122 118.815 -4.955 1.00 45.11 9 ILE B CA 1
ATOM 1226 C C . ILE B 1 12 ? -27.558 119.128 -5.311 1.00 45.53 9 ILE B C 1
ATOM 1227 O O . ILE B 1 12 ? -28.348 118.223 -5.542 1.00 44.48 9 ILE B O 1
ATOM 1232 N N . LYS B 1 13 ? -27.871 120.418 -5.379 1.00 43.62 10 LYS B N 1
ATOM 1233 C CA . LYS B 1 13 ? -29.175 120.898 -5.774 1.00 40.97 10 LYS B CA 1
ATOM 1234 C C . LYS B 1 13 ? -29.145 121.388 -7.229 1.00 42.18 10 LYS B C 1
ATOM 1235 O O . LYS B 1 13 ? -28.219 122.082 -7.630 1.00 42.79 10 LYS B O 1
ATOM 1241 N N . ARG B 1 14 ? -30.159 121.031 -8.013 1.00 41.63 11 ARG B N 1
ATOM 1242 C CA . ARG B 1 14 ? -30.203 121.377 -9.442 1.00 44.40 11 ARG B CA 1
ATOM 1243 C C . ARG B 1 14 ? -31.635 121.641 -9.901 1.00 45.59 11 ARG B C 1
ATOM 1244 O O . ARG B 1 14 ? -32.573 121.022 -9.405 1.00 46.23 11 ARG B O 1
ATOM 1252 N N . PRO B 1 15 ? -31.806 122.510 -10.906 1.00 46.61 12 PRO B N 1
ATOM 1253 C CA . PRO B 1 15 ? -33.145 122.767 -11.407 1.00 45.70 12 PRO B CA 1
ATOM 1254 C C . PRO B 1 15 ? -33.618 121.662 -12.364 1.00 44.93 12 PRO B C 1
ATOM 1255 O O . PRO B 1 15 ? -32.797 121.009 -13.012 1.00 49.05 12 PRO B O 1
ATOM 1259 N N . ILE B 1 16 ? -34.928 121.455 -12.437 1.00 44.94 13 ILE B N 1
ATOM 1260 C CA . ILE B 1 16 ? -35.529 120.577 -13.440 1.00 47.72 13 ILE B CA 1
ATOM 1261 C C . ILE B 1 16 ? -36.423 121.430 -14.331 1.00 48.64 13 ILE B C 1
ATOM 1262 O O . ILE B 1 16 ? -37.149 122.300 -13.848 1.00 46.81 13 ILE B O 1
ATOM 1267 N N . THR B 1 17 ? -36.359 121.194 -15.635 1.00 50.38 14 THR B N 1
ATOM 1268 C CA . THR B 1 17 ? -37.193 121.932 -16.564 1.00 48.23 14 THR B CA 1
ATOM 1269 C C . THR B 1 17 ? -38.483 121.171 -16.813 1.00 46.89 14 THR B C 1
ATOM 1270 O O . THR B 1 17 ? -38.468 119.967 -17.049 1.00 50.80 14 THR B O 1
ATOM 1274 N N . VAL B 1 18 ? -39.601 121.875 -16.737 1.00 46.12 15 VAL B N 1
ATOM 1275 C CA . VAL B 1 18 ? -40.888 121.276 -17.052 1.00 48.28 15 VAL B CA 1
ATOM 1276 C C . VAL B 1 18 ? -41.289 121.719 -18.453 1.00 49.00 15 VAL B C 1
ATOM 1277 O O . VAL B 1 18 ? -41.386 122.915 -18.727 1.00 55.11 15 VAL B O 1
ATOM 1281 N N . ARG B 1 19 ? -41.486 120.757 -19.346 1.00 50.14 16 ARG B N 1
ATOM 1282 C CA . ARG B 1 19 ? -42.041 121.040 -20.669 1.00 56.80 16 ARG B CA 1
ATOM 1283 C C . ARG B 1 19 ? -43.469 120.488 -20.744 1.00 54.69 16 ARG B C 1
ATOM 1284 O O . ARG B 1 19 ? -43.748 119.429 -20.189 1.00 63.19 16 ARG B O 1
ATOM 1292 N N . ALA B 1 20 ? -44.374 121.198 -21.415 1.00 53.64 17 ALA B N 1
ATOM 1293 C CA . ALA B 1 20 ? -45.758 120.722 -21.562 1.00 54.02 17 ALA B CA 1
ATOM 1294 C C . ALA B 1 20 ? -46.095 120.338 -22.988 1.00 52.72 17 ALA B C 1
ATOM 1295 O O . ALA B 1 20 ? -45.709 121.017 -23.946 1.00 53.86 17 ALA B O 1
ATOM 1297 N N . VAL B 1 21 ? -46.809 119.231 -23.119 1.00 53.67 18 VAL B N 1
ATOM 1298 C CA . VAL B 1 21 ? -47.397 118.846 -24.391 1.00 57.63 18 VAL B CA 1
ATOM 1299 C C . VAL B 1 21 ? -48.609 119.749 -24.590 1.00 59.96 18 VAL B C 1
ATOM 1300 O O . VAL B 1 21 ? -49.412 119.937 -23.660 1.00 58.67 18 VAL B O 1
ATOM 1304 N N . VAL B 1 22 ? -48.735 120.330 -25.781 1.00 59.98 19 VAL B N 1
ATOM 1305 C CA . VAL B 1 22 ? -49.876 121.204 -26.041 1.00 62.08 19 VAL B CA 1
ATOM 1306 C C . VAL B 1 22 ? -51.177 120.398 -26.164 1.00 62.42 19 VAL B C 1
ATOM 1307 O O . VAL B 1 22 ? -51.350 119.584 -27.084 1.00 61.40 19 VAL B O 1
ATOM 1311 N N . THR B 1 23 ? -52.062 120.619 -25.194 1.00 61.01 20 THR B N 1
ATOM 1312 C CA . THR B 1 23 ? -53.400 120.047 -25.186 1.00 62.08 20 THR B CA 1
ATOM 1313 C C . THR B 1 23 ? -54.377 121.203 -25.130 1.00 63.17 20 THR B C 1
ATOM 1314 O O . THR B 1 23 ? -53.993 122.316 -24.766 1.00 64.47 20 THR B O 1
ATOM 1318 N N . PRO B 1 24 ? -55.651 120.950 -25.468 1.00 68.11 21 PRO B N 1
ATOM 1319 C CA . PRO B 1 24 ? -56.628 122.026 -25.380 1.00 66.57 21 PRO B CA 1
ATOM 1320 C C . PRO B 1 24 ? -56.797 122.511 -23.938 1.00 62.99 21 PRO B C 1
ATOM 1321 O O . PRO B 1 24 ? -56.814 123.716 -23.703 1.00 63.66 21 PRO B O 1
ATOM 1325 N N . THR B 1 25 ? -56.892 121.590 -22.982 1.00 61.41 22 THR B N 1
ATOM 1326 C CA . THR B 1 25 ? -56.988 121.971 -21.575 1.00 60.19 22 THR B CA 1
ATOM 1327 C C . THR B 1 25 ? -55.855 122.915 -21.234 1.00 60.20 22 THR B C 1
ATOM 1328 O O . THR B 1 25 ? -56.053 123.911 -20.546 1.00 66.38 22 THR B O 1
ATOM 1332 N N . TRP B 1 26 ? -54.671 122.610 -21.746 1.00 58.76 23 TRP B N 1
ATOM 1333 C CA . TRP B 1 26 ? -53.491 123.384 -21.411 1.00 61.98 23 TRP B CA 1
ATOM 1334 C C . TRP B 1 26 ? -53.534 124.770 -21.979 1.00 61.29 23 TRP B C 1
ATOM 1335 O O . TRP B 1 26 ? -53.206 125.733 -21.285 1.00 57.75 23 TRP B O 1
ATOM 1346 N N . LYS B 1 27 ? -53.945 124.881 -23.242 1.00 70.34 24 LYS B N 1
ATOM 1347 C CA . LYS B 1 27 ? -54.032 126.173 -23.926 1.00 65.38 24 LYS B CA 1
ATOM 1348 C C . LYS B 1 27 ? -54.958 127.167 -23.206 1.00 60.72 24 LYS B C 1
ATOM 1349 O O . LYS B 1 27 ? -54.585 128.322 -23.023 1.00 61.15 24 LYS B O 1
ATOM 1355 N N . GLU B 1 28 ? -56.143 126.717 -22.793 1.00 58.92 25 GLU B N 1
ATOM 1356 C CA . GLU B 1 28 ? -57.079 127.562 -22.043 1.00 62.91 25 GLU B CA 1
ATOM 1357 C C . GLU B 1 28 ? -56.391 128.119 -20.817 1.00 65.07 25 GLU B C 1
ATOM 1358 O O . GLU B 1 28 ? -56.284 129.335 -20.664 1.00 63.86 25 GLU B O 1
ATOM 1364 N N . GLU B 1 29 ? -55.916 127.215 -19.958 1.00 66.95 26 GLU B N 1
ATOM 1365 C CA . GLU B 1 29 ? -55.226 127.577 -18.720 1.00 69.06 26 GLU B CA 1
ATOM 1366 C C . GLU B 1 29 ? -54.136 128.607 -19.008 1.00 66.13 26 GLU B C 1
ATOM 1367 O O . GLU B 1 29 ? -54.000 129.594 -18.281 1.00 68.73 26 GLU B O 1
ATOM 1373 N N . ALA B 1 30 ? -53.384 128.380 -20.085 1.00 62.04 27 ALA B N 1
ATOM 1374 C CA . ALA B 1 30 ? -52.293 129.269 -20.481 1.00 61.70 27 ALA B CA 1
ATOM 1375 C C . ALA B 1 30 ? -52.809 130.668 -20.758 1.00 59.32 27 ALA B C 1
ATOM 1376 O O . ALA B 1 30 ? -52.365 131.627 -20.133 1.00 61.73 27 ALA B O 1
ATOM 1378 N N . GLU B 1 31 ? -53.767 130.763 -21.678 1.00 56.90 28 GLU B N 1
ATOM 1379 C CA . GLU B 1 31 ? -54.328 132.037 -22.109 1.00 55.24 28 GLU B CA 1
ATOM 1380 C C . GLU B 1 31 ? -54.972 132.789 -20.958 1.00 53.02 28 GLU B C 1
ATOM 1381 O O . GLU B 1 31 ? -54.749 133.984 -20.806 1.00 49.78 28 GLU B O 1
ATOM 1387 N N . ARG B 1 32 ? -55.757 132.079 -20.148 1.00 56.01 29 ARG B N 1
ATOM 1388 C CA . ARG B 1 32 ? -56.417 132.666 -18.981 1.00 59.95 29 ARG B CA 1
ATOM 1389 C C . ARG B 1 32 ? -55.399 133.322 -18.051 1.00 58.97 29 ARG B C 1
ATOM 1390 O O . ARG B 1 32 ? -55.629 134.428 -17.555 1.00 65.74 29 ARG B O 1
ATOM 1398 N N . GLU B 1 33 ? -54.273 132.647 -17.823 1.00 55.36 30 GLU B N 1
ATOM 1399 C CA . GLU B 1 33 ? -53.218 133.208 -16.988 1.00 57.03 30 GLU B CA 1
ATOM 1400 C C . GLU B 1 33 ? -52.638 134.477 -17.585 1.00 52.81 30 GLU B C 1
ATOM 1401 O O . GLU B 1 33 ? -52.686 135.536 -16.948 1.00 47.65 30 GLU B O 1
ATOM 1407 N N . ILE B 1 34 ? -52.099 134.347 -18.805 1.00 50.94 31 ILE B N 1
ATOM 1408 C CA . ILE B 1 34 ? -51.528 135.450 -19.582 1.00 47.95 31 ILE B CA 1
ATOM 1409 C C . ILE B 1 34 ? -52.484 136.632 -19.554 1.00 43.67 31 ILE B C 1
ATOM 1410 O O . ILE B 1 34 ? -52.105 137.744 -19.200 1.00 43.91 31 ILE B O 1
ATOM 1415 N N . SER B 1 35 ? -53.735 136.373 -19.910 1.00 45.81 32 SER B N 1
ATOM 1416 C CA . SER B 1 35 ? -54.741 137.420 -20.008 1.00 47.61 32 SER B CA 1
ATOM 1417 C C . SER B 1 35 ? -54.892 138.212 -18.714 1.00 50.03 32 SER B C 1
ATOM 1418 O O . SER B 1 35 ? -54.846 139.439 -18.738 1.00 49.13 32 SER B O 1
ATOM 1421 N N . ASN B 1 36 ? -55.064 137.512 -17.594 1.00 53.51 33 ASN B N 1
ATOM 1422 C CA . ASN B 1 36 ? -55.148 138.169 -16.290 1.00 58.29 33 ASN B CA 1
ATOM 1423 C C . ASN B 1 36 ? -53.925 139.022 -15.983 1.00 57.10 33 ASN B C 1
ATOM 1424 O O . ASN B 1 36 ? -54.045 140.079 -15.371 1.00 65.12 33 ASN B O 1
ATOM 1429 N N . GLY B 1 37 ? -52.752 138.558 -16.411 1.00 54.74 34 GLY B N 1
ATOM 1430 C CA . GLY B 1 37 ? -51.519 139.333 -16.293 1.00 55.04 34 GLY B CA 1
ATOM 1431 C C . GLY B 1 37 ? -51.615 140.645 -17.054 1.00 56.50 34 GLY B C 1
ATOM 1432 O O . GLY B 1 37 ? -51.325 141.707 -16.492 1.00 62.56 34 GLY B O 1
ATOM 1433 N N . ILE B 1 38 ? -52.019 140.567 -18.328 1.00 52.77 35 ILE B N 1
ATOM 1434 C CA . ILE B 1 38 ? -52.264 141.752 -19.151 1.00 49.51 35 ILE B CA 1
ATOM 1435 C C . ILE B 1 38 ? -53.200 142.689 -18.395 1.00 51.02 35 ILE B C 1
ATOM 1436 O O . ILE B 1 38 ? -52.874 143.852 -18.169 1.00 53.94 35 ILE B O 1
ATOM 1441 N N . ALA B 1 39 ? -54.357 142.166 -17.992 1.00 52.25 36 ALA B N 1
ATOM 1442 C CA . ALA B 1 39 ? -55.394 142.969 -17.344 1.00 54.28 36 ALA B CA 1
ATOM 1443 C C . ALA B 1 39 ? -54.908 143.571 -16.030 1.00 56.07 36 ALA B C 1
ATOM 1444 O O . ALA B 1 39 ? -55.118 144.755 -15.764 1.00 57.14 36 ALA B O 1
ATOM 1446 N N . ASN B 1 40 ? -54.241 142.755 -15.223 1.00 57.24 37 ASN B N 1
ATOM 1447 C CA . ASN B 1 40 ? -53.700 143.202 -13.953 1.00 64.06 37 ASN B CA 1
ATOM 1448 C C . ASN B 1 40 ? -52.688 144.337 -14.121 1.00 61.54 37 ASN B C 1
ATOM 1449 O O . ASN B 1 40 ? -52.667 145.287 -13.332 1.00 56.45 37 ASN B O 1
ATOM 1454 N N . ALA B 1 41 ? -51.856 144.225 -15.156 1.00 61.15 38 ALA B N 1
ATOM 1455 C CA . ALA B 1 41 ? -50.886 145.262 -15.493 1.00 60.69 38 ALA B CA 1
ATOM 1456 C C . ALA B 1 41 ? -51.604 146.556 -15.843 1.00 62.02 38 ALA B C 1
ATOM 1457 O O . ALA B 1 41 ? -51.395 147.582 -15.192 1.00 71.25 38 ALA B O 1
ATOM 1459 N N . ASP B 1 42 ? -52.466 146.494 -16.856 1.00 61.08 39 ASP B N 1
ATOM 1460 C CA . ASP B 1 42 ? -53.282 147.637 -17.257 1.00 67.36 39 ASP B CA 1
ATOM 1461 C C . ASP B 1 42 ? -53.901 148.327 -16.052 1.00 65.00 39 ASP B C 1
ATOM 1462 O O . ASP B 1 42 ? -53.863 149.550 -15.947 1.00 64.15 39 ASP B O 1
ATOM 1467 N N . GLN B 1 43 ? -54.450 147.535 -15.135 1.00 67.36 40 GLN B N 1
ATOM 1468 C CA . GLN B 1 43 ? -55.124 148.079 -13.964 1.00 73.18 40 GLN B CA 1
ATOM 1469 C C . GLN B 1 43 ? -54.154 148.824 -13.069 1.00 67.26 40 GLN B C 1
ATOM 1470 O O . GLN B 1 43 ? -54.456 149.912 -12.592 1.00 66.70 40 GLN B O 1
ATOM 1476 N N . GLN B 1 44 ? -52.982 148.245 -12.851 1.00 66.40 41 GLN B N 1
ATOM 1477 C CA . GLN B 1 44 ? -51.969 148.915 -12.051 1.00 73.70 41 GLN B CA 1
ATOM 1478 C C . GLN B 1 44 ? -51.542 150.245 -12.659 1.00 73.09 41 GLN B C 1
ATOM 1479 O O . GLN B 1 44 ? -51.491 151.260 -11.954 1.00 74.27 41 GLN B O 1
ATOM 1485 N N . LEU B 1 45 ? -51.264 150.236 -13.963 1.00 64.07 42 LEU B N 1
ATOM 1486 C CA . LEU B 1 45 ? -50.905 151.449 -14.693 1.00 62.05 42 LEU B CA 1
ATOM 1487 C C . LEU B 1 45 ? -51.922 152.550 -14.486 1.00 64.70 42 LEU B C 1
ATOM 1488 O O . LEU B 1 45 ? -51.556 153.705 -14.306 1.00 78.59 42 LEU B O 1
ATOM 1493 N N . ALA B 1 46 ? -53.199 152.188 -14.513 1.00 64.78 43 ALA B N 1
ATOM 1494 C CA . ALA B 1 46 ? -54.266 153.149 -14.264 1.00 73.10 43 ALA B CA 1
ATOM 1495 C C . ALA B 1 46 ? -54.264 153.663 -12.828 1.00 75.90 43 ALA B C 1
ATOM 1496 O O . ALA B 1 46 ? -54.604 154.820 -12.583 1.00 79.52 43 ALA B O 1
ATOM 1498 N N . GLN B 1 47 ? -53.894 152.804 -11.882 1.00 118.21 44 GLN B N 1
ATOM 1499 C CA . GLN B 1 47 ? -53.871 153.200 -10.481 1.00 121.47 44 GLN B CA 1
ATOM 1500 C C . GLN B 1 47 ? -52.647 154.050 -10.197 1.00 108.34 44 GLN B C 1
ATOM 1501 O O . GLN B 1 47 ? -52.730 155.031 -9.465 1.00 102.34 44 GLN B O 1
ATOM 1507 N N . LEU B 1 48 ? -51.525 153.689 -10.814 1.00 103.07 45 LEU B N 1
ATOM 1508 C CA . LEU B 1 48 ? -50.288 154.459 -10.719 1.00 101.47 45 LEU B CA 1
ATOM 1509 C C . LEU B 1 48 ? -50.465 155.919 -11.143 1.00 99.39 45 LEU B C 1
ATOM 1510 O O . LEU B 1 48 ? -49.923 156.822 -10.512 1.00 88.18 45 LEU B O 1
ATOM 1515 N N . GLU B 1 49 ? -51.226 156.144 -12.209 1.00 98.90 46 GLU B N 1
ATOM 1516 C CA . GLU B 1 49 ? -51.437 157.490 -12.720 1.00 101.60 46 GLU B CA 1
ATOM 1517 C C . GLU B 1 49 ? -52.342 158.307 -11.803 1.00 103.10 46 GLU B C 1
ATOM 1518 O O . GLU B 1 49 ? -52.155 159.515 -11.667 1.00 101.80 46 GLU B O 1
ATOM 1524 N N . GLN B 1 50 ? -53.314 157.655 -11.173 1.00 104.31 47 GLN B N 1
ATOM 1525 C CA . GLN B 1 50 ? -54.181 158.342 -10.219 1.00 113.96 47 GLN B CA 1
ATOM 1526 C C . GLN B 1 50 ? -53.409 158.656 -8.950 1.00 111.20 47 GLN B C 1
ATOM 1527 O O . GLN B 1 50 ? -53.495 159.767 -8.425 1.00 103.73 47 GLN B O 1
ATOM 1533 N N . GLU B 1 51 ? -52.637 157.680 -8.477 1.00 107.76 48 GLU B N 1
ATOM 1534 C CA . GLU B 1 51 ? -51.817 157.855 -7.284 1.00 114.54 48 GLU B CA 1
ATOM 1535 C C . GLU B 1 51 ? -50.807 158.976 -7.493 1.00 114.38 48 GLU B C 1
ATOM 1536 O O . GLU B 1 51 ? -50.536 159.748 -6.576 1.00 114.01 48 GLU B O 1
ATOM 1542 N N . GLY B 1 52 ? -50.270 159.060 -8.709 1.00 111.49 49 GLY B N 1
ATOM 1543 C CA . GLY B 1 52 ? -49.319 160.100 -9.082 1.00 96.51 49 GLY B CA 1
ATOM 1544 C C . GLY B 1 52 ? -49.899 161.494 -8.980 1.00 97.68 49 GLY B C 1
ATOM 1545 O O . GLY B 1 52 ? -49.321 162.357 -8.335 1.00 91.96 49 GLY B O 1
ATOM 1546 N N . GLN B 1 53 ? -51.049 161.706 -9.609 1.00 95.54 50 GLN B N 1
ATOM 1547 C CA . GLN B 1 53 ? -51.710 163.007 -9.619 1.00 107.85 50 GLN B CA 1
ATOM 1548 C C . GLN B 1 53 ? -52.058 163.502 -8.219 1.00 110.08 50 GLN B C 1
ATOM 1549 O O . GLN B 1 53 ? -51.802 164.655 -7.887 1.00 100.26 50 GLN B O 1
ATOM 1555 N N . THR B 1 54 ? -52.629 162.622 -7.404 1.00 114.65 51 THR B N 1
ATOM 1556 C CA . THR B 1 54 ? -53.059 162.972 -6.051 1.00 124.92 51 THR B CA 1
ATOM 1557 C C . THR B 1 54 ? -51.895 163.416 -5.161 1.00 123.01 51 THR B C 1
ATOM 1558 O O . THR B 1 54 ? -51.994 164.436 -4.477 1.00 122.85 51 THR B O 1
ATOM 1562 N N . VAL B 1 55 ? -50.800 162.655 -5.185 1.00 117.14 52 VAL B N 1
ATOM 1563 C CA . VAL B 1 55 ? -49.589 162.975 -4.415 1.00 114.46 52 VAL B CA 1
ATOM 1564 C C . VAL B 1 55 ? -48.996 164.320 -4.838 1.00 116.22 52 VAL B C 1
ATOM 1565 O O . VAL B 1 55 ? -48.507 165.075 -3.999 1.00 113.29 52 VAL B O 1
ATOM 1569 N N . VAL B 1 56 ? -49.054 164.614 -6.136 1.00 112.78 53 VAL B N 1
ATOM 1570 C CA . VAL B 1 56 ? -48.620 165.908 -6.665 1.00 109.58 53 VAL B CA 1
ATOM 1571 C C . VAL B 1 56 ? -49.499 167.049 -6.128 1.00 114.83 53 VAL B C 1
ATOM 1572 O O . VAL B 1 56 ? -48.991 168.121 -5.808 1.00 112.06 53 VAL B O 1
ATOM 1576 N N . ASP B 1 57 ? -50.801 166.810 -5.997 1.00 116.48 54 ASP B N 1
ATOM 1577 C CA . ASP B 1 57 ? -51.718 167.829 -5.479 1.00 128.52 54 ASP B CA 1
ATOM 1578 C C . ASP B 1 57 ? -51.478 168.187 -4.010 1.00 126.13 54 ASP B C 1
ATOM 1579 O O . ASP B 1 57 ? -51.675 169.336 -3.614 1.00 118.54 54 ASP B O 1
ATOM 1584 N N . GLN B 1 58 ? -51.055 167.200 -3.218 1.00 129.38 55 GLN B N 1
ATOM 1585 C CA . GLN B 1 58 ? -50.726 167.402 -1.804 1.00 141.37 55 GLN B CA 1
ATOM 1586 C C . GLN B 1 58 ? -49.520 168.319 -1.649 1.00 135.61 55 GLN B C 1
ATOM 1587 O O . GLN B 1 58 ? -49.551 169.276 -0.877 1.00 138.47 55 GLN B O 1
ATOM 1593 N N . VAL B 1 59 ? -48.465 168.005 -2.397 1.00 122.98 56 VAL B N 1
ATOM 1594 C CA . VAL B 1 59 ? -47.192 168.726 -2.351 1.00 126.23 56 VAL B CA 1
ATOM 1595 C C . VAL B 1 59 ? -47.348 170.196 -2.751 1.00 128.99 56 VAL B C 1
ATOM 1596 O O . VAL B 1 59 ? -46.700 171.070 -2.175 1.00 129.99 56 VAL B O 1
ATOM 1600 N N . ARG B 1 60 ? -48.221 170.462 -3.719 1.00 123.63 57 ARG B N 1
ATOM 1601 C CA . ARG B 1 60 ? -48.518 171.828 -4.152 1.00 136.83 57 ARG B CA 1
ATOM 1602 C C . ARG B 1 60 ? -49.045 172.685 -2.999 1.00 146.00 57 ARG B C 1
ATOM 1603 O O . ARG B 1 60 ? -48.713 173.865 -2.895 1.00 150.16 57 ARG B O 1
ATOM 1611 N N . ARG B 1 61 ? -49.850 172.077 -2.130 1.00 149.41 58 ARG B N 1
ATOM 1612 C CA . ARG B 1 61 ? -50.392 172.752 -0.951 1.00 161.83 58 ARG B CA 1
ATOM 1613 C C . ARG B 1 61 ? -49.360 172.974 0.164 1.00 161.46 58 ARG B C 1
ATOM 1614 O O . ARG B 1 61 ? -49.680 172.841 1.346 1.00 175.51 58 ARG B O 1
ATOM 1622 N N . GLN B 1 62 ? -48.129 173.308 -0.214 1.00 151.92 59 GLN B N 1
ATOM 1623 C CA . GLN B 1 62 ? -47.083 173.648 0.750 1.00 155.03 59 GLN B CA 1
ATOM 1624 C C . GLN B 1 62 ? -46.751 175.129 0.677 1.00 161.21 59 GLN B C 1
ATOM 1625 O O . GLN B 1 62 ? -46.498 175.769 1.698 1.00 160.40 59 GLN B O 1
ATOM 1631 N N . SER B 1 63 ? -46.749 175.661 -0.542 1.00 154.60 60 SER B N 1
ATOM 1632 C CA . SER B 1 63 ? -46.386 177.047 -0.783 1.00 152.48 60 SER B CA 1
ATOM 1633 C C . SER B 1 63 ? -47.488 177.785 -1.528 1.00 153.25 60 SER B C 1
ATOM 1634 O O . SER B 1 63 ? -48.082 177.252 -2.467 1.00 144.91 60 SER B O 1
ATOM 1637 N N . ALA B 1 64 ? -47.753 179.015 -1.096 1.00 156.44 61 ALA B N 1
ATOM 1638 C CA . ALA B 1 64 ? -48.663 179.914 -1.802 1.00 165.07 61 ALA B CA 1
ATOM 1639 C C . ALA B 1 64 ? -48.062 180.306 -3.146 1.00 157.10 61 ALA B C 1
ATOM 1640 O O . ALA B 1 64 ? -48.780 180.643 -4.086 1.00 148.63 61 ALA B O 1
ATOM 1642 N N . ASN B 1 65 ? -46.734 180.260 -3.218 1.00 156.22 62 ASN B N 1
ATOM 1643 C CA . ASN B 1 65 ? -46.013 180.496 -4.456 1.00 158.37 62 ASN B CA 1
ATOM 1644 C C . ASN B 1 65 ? -45.990 179.230 -5.311 1.00 147.29 62 ASN B C 1
ATOM 1645 O O . ASN B 1 65 ? -45.473 178.189 -4.885 1.00 134.51 62 ASN B O 1
ATOM 1650 N N . PRO B 1 66 ? -46.561 179.316 -6.523 1.00 117.74 63 PRO B N 1
ATOM 1651 C CA . PRO B 1 66 ? -46.613 178.163 -7.407 1.00 118.97 63 PRO B CA 1
ATOM 1652 C C . PRO B 1 66 ? -45.266 177.895 -8.059 1.00 110.80 63 PRO B C 1
ATOM 1653 O O . PRO B 1 66 ? -45.090 176.856 -8.687 1.00 114.98 63 PRO B O 1
ATOM 1657 N N . LEU B 1 67 ? -44.330 178.827 -7.907 1.00 106.65 64 LEU B N 1
ATOM 1658 C CA . LEU B 1 67 ? -43.019 178.720 -8.542 1.00 108.32 64 LEU B CA 1
ATOM 1659 C C . LEU B 1 67 ? -41.919 178.287 -7.568 1.00 101.80 64 LEU B C 1
ATOM 1660 O O . LEU B 1 67 ? -40.748 178.200 -7.948 1.00 102.40 64 LEU B O 1
ATOM 1665 N N . ASP B 1 68 ? -42.304 178.004 -6.322 1.00 98.63 65 ASP B N 1
ATOM 1666 C CA . ASP B 1 68 ? -41.358 177.610 -5.274 1.00 94.34 65 ASP B CA 1
ATOM 1667 C C . ASP B 1 68 ? -40.519 176.383 -5.666 1.00 86.98 65 ASP B C 1
ATOM 1668 O O . ASP B 1 68 ? -41.067 175.303 -5.897 1.00 84.42 65 ASP B O 1
ATOM 1673 N N . PRO B 1 69 ? -39.185 176.559 -5.744 1.00 83.29 66 PRO B N 1
ATOM 1674 C CA . PRO B 1 69 ? -38.228 175.536 -6.179 1.00 82.66 66 PRO B CA 1
ATOM 1675 C C . PRO B 1 69 ? -38.193 174.239 -5.361 1.00 78.66 66 PRO B C 1
ATOM 1676 O O . PRO B 1 69 ? -38.013 173.177 -5.957 1.00 81.34 66 PRO B O 1
ATOM 1680 N N . ARG B 1 70 ? -38.347 174.310 -4.033 1.00 76.62 67 ARG B N 1
ATOM 1681 C CA . ARG B 1 70 ? -38.428 173.093 -3.196 1.00 82.12 67 ARG B CA 1
ATOM 1682 C C . ARG B 1 70 ? -39.562 172.182 -3.689 1.00 75.53 67 ARG B C 1
ATOM 1683 O O . ARG B 1 70 ? -39.379 170.975 -3.858 1.00 66.32 67 ARG B O 1
ATOM 1691 N N . VAL B 1 71 ? -40.727 172.785 -3.924 1.00 78.36 68 VAL B N 1
ATOM 1692 C CA . VAL B 1 71 ? -41.912 172.086 -4.407 1.00 78.23 68 VAL B CA 1
ATOM 1693 C C . VAL B 1 71 ? -41.670 171.521 -5.797 1.00 72.75 68 VAL B C 1
ATOM 1694 O O . VAL B 1 71 ? -41.826 170.321 -6.025 1.00 67.91 68 VAL B O 1
ATOM 1698 N N . GLN B 1 72 ? -41.273 172.397 -6.713 1.00 67.73 69 GLN B N 1
ATOM 1699 C CA . GLN B 1 72 ? -41.077 172.019 -8.098 1.00 73.21 69 GLN B CA 1
ATOM 1700 C C . GLN B 1 72 ? -40.150 170.824 -8.285 1.00 72.96 69 GLN B C 1
ATOM 1701 O O . GLN B 1 72 ? -40.358 170.022 -9.189 1.00 76.94 69 GLN B O 1
ATOM 1707 N N . GLU B 1 73 ? -39.147 170.696 -7.421 1.00 70.68 70 GLU B N 1
ATOM 1708 C CA . GLU B 1 73 ? -38.215 169.570 -7.500 1.00 71.90 70 GLU B CA 1
ATOM 1709 C C . GLU B 1 73 ? -38.878 168.266 -7.039 1.00 71.78 70 GLU B C 1
ATOM 1710 O O . GLU B 1 73 ? -38.653 167.204 -7.629 1.00 63.17 70 GLU B O 1
ATOM 1716 N N . GLN B 1 74 ? -39.701 168.355 -5.995 1.00 73.40 71 GLN B N 1
ATOM 1717 C CA . GLN B 1 74 ? -40.430 167.192 -5.501 1.00 74.04 71 GLN B CA 1
ATOM 1718 C C . GLN B 1 74 ? -41.333 166.653 -6.602 1.00 69.57 71 GLN B C 1
ATOM 1719 O O . GLN B 1 74 ? -41.319 165.458 -6.892 1.00 70.85 71 GLN B O 1
ATOM 1725 N N . VAL B 1 75 ? -42.105 167.548 -7.216 1.00 65.63 72 VAL B N 1
ATOM 1726 C CA . VAL B 1 75 ? -42.976 167.198 -8.334 1.00 63.58 72 VAL B CA 1
ATOM 1727 C C . VAL B 1 75 ? -42.165 166.472 -9.416 1.00 61.27 72 VAL B C 1
ATOM 1728 O O . VAL B 1 75 ? -42.507 165.353 -9.812 1.00 57.35 72 VAL B O 1
ATOM 1732 N N . ALA B 1 76 ? -41.071 167.090 -9.859 1.00 61.05 73 ALA B N 1
ATOM 1733 C CA . ALA B 1 76 ? -40.195 166.471 -10.853 1.00 59.78 73 ALA B CA 1
ATOM 1734 C C . ALA B 1 76 ? -39.798 165.061 -10.431 1.00 60.56 73 ALA B C 1
ATOM 1735 O O . ALA B 1 76 ? -39.832 164.148 -11.252 1.00 66.72 73 ALA B O 1
ATOM 1737 N N . ASN B 1 77 ? -39.446 164.890 -9.154 1.00 57.01 74 ASN B N 1
ATOM 1738 C CA . ASN B 1 77 ? -39.133 163.571 -8.599 1.00 62.58 74 ASN B CA 1
ATOM 1739 C C . ASN B 1 77 ? -40.315 162.604 -8.646 1.00 62.93 74 ASN B C 1
ATOM 1740 O O . ASN B 1 77 ? -40.152 161.444 -9.047 1.00 61.46 74 ASN B O 1
ATOM 1745 N N . ILE B 1 78 ? -41.494 163.077 -8.233 1.00 61.52 75 ILE B N 1
ATOM 1746 C CA . ILE B 1 78 ? -42.719 162.287 -8.337 1.00 64.39 75 ILE B CA 1
ATOM 1747 C C . ILE B 1 78 ? -42.862 161.778 -9.771 1.00 62.11 75 ILE B C 1
ATOM 1748 O O . ILE B 1 78 ? -42.888 160.572 -10.016 1.00 64.19 75 ILE B O 1
ATOM 1753 N N . GLN B 1 79 ? -42.933 162.715 -10.711 1.00 59.11 76 GLN B N 1
ATOM 1754 C CA . GLN B 1 79 ? -43.150 162.398 -12.112 1.00 59.67 76 GLN B CA 1
ATOM 1755 C C . GLN B 1 79 ? -42.064 161.480 -12.669 1.00 60.85 76 GLN B C 1
ATOM 1756 O O . GLN B 1 79 ? -42.367 160.542 -13.405 1.00 69.80 76 GLN B O 1
ATOM 1762 N N . GLN B 1 80 ? -40.810 161.746 -12.312 1.00 54.15 77 GLN B N 1
ATOM 1763 C CA . GLN B 1 80 ? -39.694 160.894 -12.715 1.00 64.02 77 GLN B CA 1
ATOM 1764 C C . GLN B 1 80 ? -39.862 159.477 -12.165 1.00 67.80 77 GLN B C 1
ATOM 1765 O O . GLN B 1 80 ? -39.488 158.500 -12.818 1.00 64.34 77 GLN B O 1
ATOM 1771 N N . GLN B 1 81 ? -40.425 159.384 -10.959 1.00 71.16 78 GLN B N 1
ATOM 1772 C CA . GLN B 1 81 ? -40.684 158.109 -10.301 1.00 72.66 78 GLN B CA 1
ATOM 1773 C C . GLN B 1 81 ? -41.827 157.403 -11.017 1.00 67.94 78 GLN B C 1
ATOM 1774 O O . GLN B 1 81 ? -41.732 156.217 -11.333 1.00 73.02 78 GLN B O 1
ATOM 1780 N N . VAL B 1 82 ? -42.895 158.149 -11.282 1.00 60.18 79 VAL B N 1
ATOM 1781 C CA . VAL B 1 82 ? -44.068 157.620 -11.972 1.00 59.91 79 VAL B CA 1
ATOM 1782 C C . VAL B 1 82 ? -43.707 157.151 -13.382 1.00 59.77 79 VAL B C 1
ATOM 1783 O O . VAL B 1 82 ? -44.005 156.017 -13.752 1.00 60.23 79 VAL B O 1
ATOM 1787 N N . ALA B 1 83 ? -43.049 158.016 -14.149 1.00 54.53 80 ALA B N 1
ATOM 1788 C CA . ALA B 1 83 ? -42.647 157.691 -15.511 1.00 53.38 80 ALA B CA 1
ATOM 1789 C C . ALA B 1 83 ? -41.842 156.392 -15.597 1.00 59.10 80 ALA B C 1
ATOM 1790 O O . ALA B 1 83 ? -42.154 155.515 -16.408 1.00 58.08 80 ALA B O 1
ATOM 1792 N N . GLY B 1 84 ? -40.818 156.274 -14.753 1.00 61.52 81 GLY B N 1
ATOM 1793 C CA . GLY B 1 84 ? -39.948 155.100 -14.734 1.00 63.58 81 GLY B CA 1
ATOM 1794 C C . GLY B 1 84 ? -40.663 153.832 -14.304 1.00 65.93 81 GLY B C 1
ATOM 1795 O O . GLY B 1 84 ? -40.325 152.731 -14.754 1.00 67.23 81 GLY B O 1
ATOM 1796 N N . LYS B 1 85 ? -41.652 153.994 -13.426 1.00 66.63 82 LYS B N 1
ATOM 1797 C CA . LYS B 1 85 ? -42.467 152.886 -12.936 1.00 68.80 82 LYS B CA 1
ATOM 1798 C C . LYS B 1 85 ? -43.450 152.437 -14.016 1.00 66.60 82 LYS B C 1
ATOM 1799 O O . LYS B 1 85 ? -43.556 151.242 -14.317 1.00 72.03 82 LYS B O 1
ATOM 1805 N N . ARG B 1 86 ? -44.164 153.405 -14.589 1.00 60.64 83 ARG B N 1
ATOM 1806 C CA . ARG B 1 86 ? -45.010 153.170 -15.748 1.00 57.38 83 ARG B CA 1
ATOM 1807 C C . ARG B 1 86 ? -44.211 152.412 -16.797 1.00 61.21 83 ARG B C 1
ATOM 1808 O O . ARG B 1 86 ? -44.563 151.289 -17.149 1.00 65.81 83 ARG B O 1
ATOM 1816 N N . SER B 1 87 ? -43.112 153.006 -17.251 1.00 64.42 84 SER B N 1
ATOM 1817 C CA . SER B 1 87 ? -42.227 152.388 -18.246 1.00 69.50 84 SER B CA 1
ATOM 1818 C C . SER B 1 87 ? -41.962 150.893 -18.020 1.00 67.30 84 SER B C 1
ATOM 1819 O O . SER B 1 87 ? -41.838 150.114 -18.971 1.00 68.73 84 SER B O 1
ATOM 1822 N N . GLU B 1 88 ? -41.876 150.512 -16.752 1.00 66.92 85 GLU B N 1
ATOM 1823 C CA . GLU B 1 88 ? -41.555 149.153 -16.352 1.00 69.21 85 GLU B CA 1
ATOM 1824 C C . GLU B 1 88 ? -42.753 148.225 -16.535 1.00 66.20 85 GLU B C 1
ATOM 1825 O O . GLU B 1 88 ? -42.633 147.157 -17.145 1.00 62.61 85 GLU B O 1
ATOM 1831 N N . LEU B 1 89 ? -43.902 148.635 -15.996 1.00 60.08 86 LEU B N 1
ATOM 1832 C CA . LEU B 1 89 ? -45.141 147.884 -16.162 1.00 55.90 86 LEU B CA 1
ATOM 1833 C C . LEU B 1 89 ? -45.471 147.753 -17.642 1.00 55.79 86 LEU B C 1
ATOM 1834 O O . LEU B 1 89 ? -45.834 146.676 -18.120 1.00 52.25 86 LEU B O 1
ATOM 1839 N N . GLU B 1 90 ? -45.307 148.851 -18.372 1.00 59.61 87 GLU B N 1
ATOM 1840 C CA . GLU B 1 90 ? -45.545 148.859 -19.805 1.00 63.82 87 GLU B CA 1
ATOM 1841 C C . GLU B 1 90 ? -44.684 147.807 -20.514 1.00 62.89 87 GLU B C 1
ATOM 1842 O O . GLU B 1 90 ? -45.069 147.302 -21.562 1.00 67.50 87 GLU B O 1
ATOM 1848 N N . GLU B 1 91 ? -43.540 147.454 -19.931 1.00 63.35 88 GLU B N 1
ATOM 1849 C CA . GLU B 1 91 ? -42.709 146.412 -20.529 1.00 69.03 88 GLU B CA 1
ATOM 1850 C C . GLU B 1 91 ? -43.117 144.990 -20.153 1.00 66.97 88 GLU B C 1
ATOM 1851 O O . GLU B 1 91 ? -42.967 144.069 -20.959 1.00 70.97 88 GLU B O 1
ATOM 1857 N N . GLN B 1 92 ? -43.607 144.800 -18.932 1.00 64.04 89 GLN B N 1
ATOM 1858 C CA . GLN B 1 92 ? -44.128 143.497 -18.536 1.00 61.28 89 GLN B CA 1
ATOM 1859 C C . GLN B 1 92 ? -45.264 143.148 -19.493 1.00 54.58 89 GLN B C 1
ATOM 1860 O O . GLN B 1 92 ? -45.279 142.072 -20.095 1.00 57.07 89 GLN B O 1
ATOM 1866 N N . LYS B 1 93 ? -46.179 144.103 -19.654 1.00 51.57 90 LYS B N 1
ATOM 1867 C CA . LYS B 1 93 ? -47.354 143.982 -20.506 1.00 52.13 90 LYS B CA 1
ATOM 1868 C C . LYS B 1 93 ? -46.972 143.615 -21.931 1.00 52.82 90 LYS B C 1
ATOM 1869 O O . LYS B 1 93 ? -47.611 142.763 -22.555 1.00 54.29 90 LYS B O 1
ATOM 1875 N N . ARG B 1 94 ? -45.926 144.267 -22.433 1.00 52.20 91 ARG B N 1
ATOM 1876 C CA . ARG B 1 94 ? -45.344 143.948 -23.734 1.00 60.22 91 ARG B CA 1
ATOM 1877 C C . ARG B 1 94 ? -45.004 142.452 -23.844 1.00 60.49 91 ARG B C 1
ATOM 1878 O O . ARG B 1 94 ? -45.416 141.795 -24.808 1.00 64.87 91 ARG B O 1
ATOM 1886 N N . ASN B 1 95 ? -44.269 141.929 -22.855 1.00 57.29 92 ASN B N 1
ATOM 1887 C CA . ASN B 1 95 ? -43.868 140.516 -22.821 1.00 61.21 92 ASN B CA 1
ATOM 1888 C C . ASN B 1 95 ? -45.059 139.604 -22.802 1.00 58.10 92 ASN B C 1
ATOM 1889 O O . ASN B 1 95 ? -45.093 138.590 -23.502 1.00 65.85 92 ASN B O 1
ATOM 1894 N N . LEU B 1 96 ? -46.032 139.965 -21.978 1.00 50.08 93 LEU B N 1
ATOM 1895 C CA . LEU B 1 96 ? -47.234 139.173 -21.849 1.00 50.75 93 LEU B CA 1
ATOM 1896 C C . LEU B 1 96 ? -47.994 139.107 -23.176 1.00 47.33 93 LEU B C 1
ATOM 1897 O O . LEU B 1 96 ? -48.461 138.042 -23.576 1.00 48.87 93 LEU B O 1
ATOM 1902 N N . LEU B 1 97 ? -48.103 140.237 -23.864 1.00 46.13 94 LEU B N 1
ATOM 1903 C CA . LEU B 1 97 ? -48.793 140.257 -25.147 1.00 49.27 94 LEU B CA 1
ATOM 1904 C C . LEU B 1 97 ? -48.087 139.373 -26.163 1.00 55.14 94 LEU B C 1
ATOM 1905 O O . LEU B 1 97 ? -48.722 138.604 -26.881 1.00 56.50 94 LEU B O 1
ATOM 1910 N N . GLN B 1 98 ? -46.767 139.468 -26.203 1.00 56.78 95 GLN B N 1
ATOM 1911 C CA . GLN B 1 98 ? -45.986 138.601 -27.061 1.00 63.21 95 GLN B CA 1
ATOM 1912 C C . GLN B 1 98 ? -46.232 137.124 -26.712 1.00 61.08 95 GLN B C 1
ATOM 1913 O O . GLN B 1 98 ? -46.451 136.305 -27.611 1.00 66.63 95 GLN B O 1
ATOM 1919 N N . GLN B 1 99 ? -46.212 136.798 -25.414 1.00 55.37 96 GLN B N 1
ATOM 1920 C CA . GLN B 1 99 ? -46.498 135.439 -24.949 1.00 56.95 96 GLN B CA 1
ATOM 1921 C C . GLN B 1 99 ? -47.878 135.005 -25.408 1.00 56.42 96 GLN B C 1
ATOM 1922 O O . GLN B 1 99 ? -48.069 133.862 -25.829 1.00 58.65 96 GLN B O 1
ATOM 1928 N N . GLN B 1 100 ? -48.837 135.923 -25.313 1.00 50.36 97 GLN B N 1
ATOM 1929 C CA . GLN B 1 100 ? -50.201 135.646 -25.719 1.00 51.13 97 GLN B CA 1
ATOM 1930 C C . GLN B 1 100 ? -50.254 135.208 -27.179 1.00 57.14 97 GLN B C 1
ATOM 1931 O O . GLN B 1 100 ? -50.786 134.139 -27.484 1.00 58.93 97 GLN B O 1
ATOM 1937 N N . ALA B 1 101 ? -49.693 136.025 -28.071 1.00 57.51 98 ALA B N 1
ATOM 1938 C CA . ALA B 1 101 ? -49.638 135.683 -29.491 1.00 60.48 98 ALA B CA 1
ATOM 1939 C C . ALA B 1 101 ? -48.953 134.328 -29.685 1.00 66.33 98 ALA B C 1
ATOM 1940 O O . ALA B 1 101 ? -49.475 133.456 -30.390 1.00 75.09 98 ALA B O 1
ATOM 1942 N N . GLN B 1 102 ? -47.803 134.160 -29.028 1.00 61.49 99 GLN B N 1
ATOM 1943 C CA . GLN B 1 102 ? -47.007 132.935 -29.076 1.00 65.55 99 GLN B CA 1
ATOM 1944 C C . GLN B 1 102 ? -47.845 131.712 -28.686 1.00 64.66 99 GLN B C 1
ATOM 1945 O O . GLN B 1 102 ? -47.817 130.673 -29.358 1.00 60.86 99 GLN B O 1
ATOM 1951 N N . VAL B 1 103 ? -48.602 131.853 -27.604 1.00 61.73 100 VAL B N 1
ATOM 1952 C CA . VAL B 1 103 ? -49.433 130.774 -27.099 1.00 60.32 100 VAL B CA 1
ATOM 1953 C C . VAL B 1 103 ? -50.546 130.456 -28.084 1.00 63.61 100 VAL B C 1
ATOM 1954 O O . VAL B 1 103 ? -50.648 129.332 -28.553 1.00 71.68 100 VAL B O 1
ATOM 1958 N N . ARG B 1 104 ? -51.355 131.456 -28.413 1.00 62.76 101 ARG B N 1
ATOM 1959 C CA . ARG B 1 104 ? -52.464 131.283 -29.348 1.00 65.54 101 ARG B CA 1
ATOM 1960 C C . ARG B 1 104 ? -52.040 130.600 -30.640 1.00 69.25 101 ARG B C 1
ATOM 1961 O O . ARG B 1 104 ? -52.771 129.773 -31.171 1.00 79.81 101 ARG B O 1
ATOM 1969 N N . GLU B 1 105 ? -50.850 130.937 -31.123 1.00 68.35 102 GLU B N 1
ATOM 1970 C CA . GLU B 1 105 ? -50.330 130.397 -32.370 1.00 77.42 102 GLU B CA 1
ATOM 1971 C C . GLU B 1 105 ? -49.742 128.976 -32.230 1.00 83.79 102 GLU B C 1
ATOM 1972 O O . GLU B 1 105 ? -49.057 128.493 -33.136 1.00 88.15 102 GLU B O 1
ATOM 1978 N N . LEU B 1 106 ? -50.010 128.309 -31.105 1.00 83.65 103 LEU B N 1
ATOM 1979 C CA . LEU B 1 106 ? -49.526 126.937 -30.877 1.00 86.87 103 LEU B CA 1
ATOM 1980 C C . LEU B 1 106 ? -50.504 125.861 -31.341 1.00 88.83 103 LEU B C 1
ATOM 1981 O O . LEU B 1 106 ? -51.721 126.005 -31.190 1.00 76.57 103 LEU B O 1
ATOM 1986 N N . GLU B 1 107 ? -49.951 124.774 -31.882 1.00 87.39 104 GLU B N 1
ATOM 1987 C CA . GLU B 1 107 ? -50.734 123.627 -32.342 1.00 82.62 104 GLU B CA 1
ATOM 1988 C C . GLU B 1 107 ? -50.702 122.499 -31.319 1.00 77.34 104 GLU B C 1
ATOM 1989 O O . GLU B 1 107 ? -49.763 122.400 -30.526 1.00 75.32 104 GLU B O 1
ATOM 2003 N N . ASP B 1 109 ? -50.147 118.947 -29.594 1.00 74.39 106 ASP B N 1
ATOM 2004 C CA . ASP B 1 109 ? -49.021 118.000 -29.613 1.00 73.41 106 ASP B CA 1
ATOM 2005 C C . ASP B 1 109 ? -47.632 118.624 -29.833 1.00 69.82 106 ASP B C 1
ATOM 2006 O O . ASP B 1 109 ? -46.628 117.908 -29.909 1.00 64.47 106 ASP B O 1
ATOM 2011 N N . GLN B 1 110 ? -47.573 119.948 -29.929 1.00 66.23 107 GLN B N 1
ATOM 2012 C CA . GLN B 1 110 ? -46.302 120.647 -29.834 1.00 67.33 107 GLN B CA 1
ATOM 2013 C C . GLN B 1 110 ? -45.824 120.605 -28.384 1.00 64.65 107 GLN B C 1
ATOM 2014 O O . GLN B 1 110 ?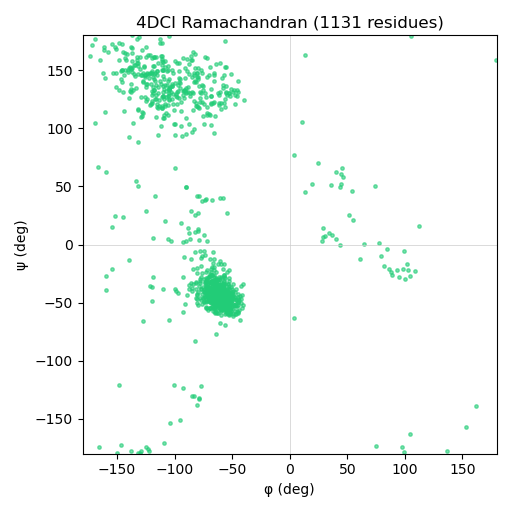 -46.619 120.385 -27.460 1.00 64.64 107 GLN B O 1
ATOM 2020 N N . ILE B 1 111 ? -44.530 120.822 -28.182 1.00 59.25 108 ILE B N 1
ATOM 2021 C CA . ILE B 1 111 ? -43.962 120.767 -26.837 1.00 59.50 108 ILE B CA 1
ATOM 2022 C C . ILE B 1 111 ? -43.332 122.094 -26.439 1.00 56.96 108 ILE B C 1
ATOM 2023 O O . ILE B 1 111 ? -42.519 122.647 -27.178 1.00 52.99 108 ILE B O 1
ATOM 2028 N N . VAL B 1 112 ? -43.712 122.596 -25.264 1.00 58.88 109 VAL B N 1
ATOM 2029 C CA . VAL B 1 112 ? -43.336 123.943 -24.835 1.00 60.54 109 VAL B CA 1
ATOM 2030 C C . VAL B 1 112 ? -42.656 123.971 -23.470 1.00 62.59 109 VAL B C 1
ATOM 2031 O O . VAL B 1 112 ? -42.988 123.189 -22.580 1.00 62.48 109 VAL B O 1
ATOM 2035 N N . GLU B 1 113 ? -41.712 124.896 -23.316 1.00 64.66 110 GLU B N 1
ATOM 2036 C CA . GLU B 1 113 ? -41.167 125.247 -22.014 1.00 63.34 110 GLU B CA 1
ATOM 2037 C C . GLU B 1 113 ? -42.283 125.692 -21.077 1.00 65.15 110 GLU B C 1
ATOM 2038 O O . GLU B 1 113 ? -43.253 126.314 -21.515 1.00 65.05 110 GLU B O 1
ATOM 2044 N N . GLN B 1 114 ? -42.141 125.383 -19.792 1.00 59.80 111 GLN B N 1
ATOM 2045 C CA . GLN B 1 114 ? -43.136 125.770 -18.797 1.00 60.74 111 GLN B CA 1
ATOM 2046 C C . GLN B 1 114 ? -42.510 125.751 -17.409 1.00 68.99 111 GLN B C 1
ATOM 2047 O O . GLN B 1 114 ? -42.915 124.968 -16.544 1.00 79.38 111 GLN B O 1
ATOM 2053 N N . GLY B 1 115 ? -41.503 126.594 -17.198 1.00 65.30 112 GLY B N 1
ATOM 2054 C CA . GLY B 1 115 ? -40.916 126.768 -15.867 1.00 66.05 112 GLY B CA 1
ATOM 2055 C C . GLY B 1 115 ? -40.004 125.666 -15.350 1.00 63.90 112 GLY B C 1
ATOM 2056 O O . GLY B 1 115 ? -39.685 124.714 -16.068 1.00 59.82 112 GLY B O 1
ATOM 2057 N N . GLN B 1 116 ? -39.607 125.810 -14.083 1.00 59.81 113 GLN B N 1
ATOM 2058 C CA . GLN B 1 116 ? -38.564 125.004 -13.442 1.00 53.70 113 GLN B CA 1
ATOM 2059 C C . GLN B 1 116 ? -39.010 124.470 -12.089 1.00 48.87 113 GLN B C 1
ATOM 2060 O O . GLN B 1 116 ? -39.837 125.079 -11.424 1.00 52.14 113 GLN B O 1
ATOM 2066 N N . LEU B 1 117 ? -38.433 123.350 -11.665 1.00 46.49 114 LEU B N 1
ATOM 2067 C CA . LEU B 1 117 ? -38.646 122.837 -10.315 1.00 44.40 114 LEU B CA 1
ATOM 2068 C C . LEU B 1 117 ? -37.323 122.572 -9.635 1.00 43.16 114 LEU B C 1
ATOM 2069 O O . LEU B 1 117 ? -36.393 122.067 -10.269 1.00 42.41 114 LEU B O 1
ATOM 2074 N N . GLU B 1 118 ? -37.232 122.895 -8.346 1.00 40.94 115 GLU B N 1
ATOM 2075 C CA . GLU B 1 118 ? -36.021 122.567 -7.609 1.00 40.70 115 GLU B CA 1
ATOM 2076 C C . GLU B 1 118 ? -35.933 121.053 -7.475 1.00 40.53 115 GLU B C 1
ATOM 2077 O O . GLU B 1 118 ? -36.924 120.387 -7.145 1.00 38.46 115 GLU B O 1
ATOM 2083 N N . SER B 1 119 ? -34.740 120.530 -7.755 1.00 40.89 116 SER B N 1
ATOM 2084 C CA . SER B 1 119 ? -34.440 119.112 -7.647 1.00 40.40 116 SER B CA 1
ATOM 2085 C C . SER B 1 119 ? -33.073 118.929 -7.009 1.00 39.70 116 SER B C 1
ATOM 2086 O O . SER B 1 119 ? -32.418 119.904 -6.619 1.00 39.52 116 SER B O 1
ATOM 2089 N N . SER B 1 120 ? -32.655 117.673 -6.903 1.00 39.05 117 SER B N 1
ATOM 2090 C CA . SER B 1 120 ? -31.353 117.338 -6.368 1.00 38.41 117 SER B CA 1
ATOM 2091 C C . SER B 1 120 ? -30.842 116.122 -7.119 1.00 40.24 117 SER B C 1
ATOM 2092 O O . SER B 1 120 ? -31.609 115.481 -7.818 1.00 45.52 117 SER B O 1
ATOM 2095 N N . CYS B 1 121 ? -29.557 115.819 -6.990 1.00 41.19 118 CYS B N 1
ATOM 2096 C CA . CYS B 1 121 ? -28.948 114.673 -7.672 1.00 44.59 118 CYS B CA 1
ATOM 2097 C C . CYS B 1 121 ? -27.509 114.427 -7.200 1.00 48.15 118 CYS B C 1
ATOM 2098 O O . CYS B 1 121 ? -26.927 115.240 -6.473 1.00 52.29 118 CYS B O 1
ATOM 2101 N N . GLU B 1 122 ? -26.938 113.310 -7.637 1.00 46.97 119 GLU B N 1
ATOM 2102 C CA . GLU B 1 122 ? -25.627 112.894 -7.185 1.00 46.72 119 GLU B CA 1
ATOM 2103 C C . GLU B 1 122 ? -24.584 113.137 -8.259 1.00 44.02 119 GLU B C 1
ATOM 2104 O O . GLU B 1 122 ? -24.844 112.973 -9.444 1.00 44.46 119 GLU B O 1
ATOM 2110 N N . ILE B 1 123 ? -23.405 113.553 -7.824 1.00 44.51 120 ILE B N 1
ATOM 2111 C CA . ILE B 1 123 ? -22.296 113.815 -8.716 1.00 42.82 120 ILE B CA 1
ATOM 2112 C C . ILE B 1 123 ? -21.053 113.138 -8.176 1.00 45.70 120 ILE B C 1
ATOM 2113 O O . ILE B 1 123 ? -20.872 113.033 -6.963 1.00 48.44 120 ILE B O 1
ATOM 2118 N N . LYS B 1 124 ? -20.198 112.682 -9.083 1.00 45.60 121 LYS B N 1
ATOM 2119 C CA . LYS B 1 124 ? -18.929 112.071 -8.712 1.00 47.40 121 LYS B CA 1
ATOM 2120 C C . LYS B 1 124 ? -17.891 112.478 -9.730 1.00 44.16 121 LYS B C 1
ATOM 2121 O O . LYS B 1 124 ? -18.235 112.968 -10.795 1.00 43.24 121 LYS B O 1
ATOM 2127 N N . VAL B 1 125 ? -16.623 112.286 -9.390 1.00 43.80 122 VAL B N 1
ATOM 2128 C CA . VAL B 1 125 ? -15.522 112.613 -10.277 1.00 43.72 122 VAL B CA 1
ATOM 2129 C C . VAL B 1 125 ? -15.788 112.033 -11.651 1.00 44.93 122 VAL B C 1
ATOM 2130 O O . VAL B 1 125 ? -16.186 110.882 -11.772 1.00 50.20 122 VAL B O 1
ATOM 2134 N N . GLY B 1 126 ? -15.594 112.836 -12.686 1.00 41.48 123 GLY B N 1
ATOM 2135 C CA . GLY B 1 126 ? -15.827 112.366 -14.037 1.00 43.05 123 GLY B CA 1
ATOM 2136 C C . GLY B 1 126 ? -17.159 112.823 -14.587 1.00 45.56 123 GLY B C 1
ATOM 2137 O O . GLY B 1 126 ? -17.299 113.005 -15.802 1.00 47.87 123 GLY B O 1
ATOM 2138 N N . ASP B 1 127 ? -18.135 113.005 -13.697 1.00 45.03 124 ASP B N 1
ATOM 2139 C CA . ASP B 1 127 ? -19.441 113.545 -14.071 1.00 46.37 124 ASP B CA 1
ATOM 2140 C C . ASP B 1 127 ? -19.328 114.901 -14.746 1.00 46.96 124 ASP B C 1
ATOM 2141 O O . ASP B 1 127 ? -18.377 115.667 -14.501 1.00 46.26 124 ASP B O 1
ATOM 2146 N N . ASN B 1 128 ? -20.317 115.188 -15.590 1.00 44.79 125 ASN B N 1
ATOM 2147 C CA . ASN B 1 128 ? -20.445 116.488 -16.215 1.00 45.18 125 ASN B CA 1
ATOM 2148 C C . ASN B 1 128 ? -21.484 117.351 -15.509 1.00 43.47 125 ASN B C 1
ATOM 2149 O O . ASN B 1 128 ? -22.694 117.183 -15.699 1.00 43.89 125 ASN B O 1
ATOM 2154 N N . LEU B 1 129 ? -20.988 118.302 -14.724 1.00 41.57 126 LEU B N 1
ATOM 2155 C CA . LEU B 1 129 ? -21.818 119.148 -13.893 1.00 40.66 126 LEU B CA 1
ATOM 2156 C C . LEU B 1 129 ? -22.859 119.903 -14.700 1.00 42.27 126 LEU B C 1
ATOM 2157 O O . LEU B 1 129 ? -23.976 120.129 -14.228 1.00 44.27 126 LEU B O 1
ATOM 2162 N N . VAL B 1 130 ? -22.486 120.280 -15.918 1.00 43.48 127 VAL B N 1
ATOM 2163 C CA . VAL B 1 130 ? -23.352 121.089 -16.757 1.00 45.87 127 VAL B CA 1
ATOM 2164 C C . VAL B 1 130 ? -24.526 120.281 -17.290 1.00 46.27 127 VAL B C 1
ATOM 2165 O O . VAL B 1 130 ? -25.638 120.786 -17.384 1.00 49.93 127 VAL B O 1
ATOM 2169 N N . GLU B 1 131 ? -24.276 119.022 -17.622 1.00 46.54 128 GLU B N 1
ATOM 2170 C CA . GLU B 1 131 ? -25.322 118.146 -18.121 1.00 48.53 128 GLU B CA 1
ATOM 2171 C C . GLU B 1 131 ? -26.266 117.738 -16.995 1.00 51.32 128 GLU B C 1
ATOM 2172 O O . GLU B 1 131 ? -27.455 117.541 -17.223 1.00 50.90 128 GLU B O 1
ATOM 2178 N N . LYS B 1 132 ? -25.732 117.636 -15.780 1.00 52.05 129 LYS B N 1
ATOM 2179 C CA . LYS B 1 132 ? -26.538 117.431 -14.570 1.00 53.01 129 LYS B CA 1
ATOM 2180 C C . LYS B 1 132 ? -27.591 118.528 -14.346 1.00 52.32 129 LYS B C 1
ATOM 2181 O O . LYS B 1 132 ? -28.647 118.265 -13.782 1.00 52.07 129 LYS B O 1
ATOM 2195 N N . GLN B 1 134 ? -29.357 119.903 -16.577 1.00 54.96 131 GLN B N 1
ATOM 2196 C CA . GLN B 1 134 ? -30.090 120.022 -17.828 1.00 54.05 131 GLN B CA 1
ATOM 2197 C C . GLN B 1 134 ? -31.148 118.958 -18.044 1.00 58.85 131 GLN B C 1
ATOM 2198 O O . GLN B 1 134 ? -31.565 118.699 -19.181 1.00 69.68 131 GLN B O 1
ATOM 2204 N N . VAL B 1 135 ? -31.591 118.343 -16.958 1.00 54.15 132 VAL B N 1
ATOM 2205 C CA . VAL B 1 135 ? -32.676 117.384 -17.048 1.00 54.47 132 VAL B CA 1
ATOM 2206 C C . VAL B 1 135 ? -34.027 118.101 -17.208 1.00 53.06 132 VAL B C 1
ATOM 2207 O O . VAL B 1 135 ? -34.283 119.124 -16.566 1.00 50.64 132 VAL B O 1
ATOM 2211 N N . ALA B 1 136 ? -34.873 117.577 -18.092 1.00 51.42 133 ALA B N 1
ATOM 2212 C CA . ALA B 1 136 ? -36.237 118.092 -18.257 1.00 49.90 133 ALA B CA 1
ATOM 2213 C C . ALA B 1 136 ? -37.263 116.969 -18.223 1.00 49.03 133 ALA B C 1
ATOM 2214 O O . ALA B 1 136 ? -36.951 115.837 -18.581 1.00 56.41 133 ALA B O 1
ATOM 2216 N N . ILE B 1 137 ? -38.478 117.285 -17.778 1.00 46.49 134 ILE B N 1
ATOM 2217 C CA . ILE B 1 137 ? -39.590 116.341 -17.831 1.00 45.39 134 ILE B CA 1
ATOM 2218 C C . ILE B 1 137 ? -40.696 116.868 -18.745 1.00 47.28 134 ILE B C 1
ATOM 2219 O O . ILE B 1 137 ? -40.902 118.082 -18.856 1.00 46.91 134 ILE B O 1
ATOM 2224 N N . VAL B 1 138 ? -41.392 115.949 -19.408 1.00 48.97 135 VAL B N 1
ATOM 2225 C CA . VAL B 1 138 ? -42.470 116.300 -20.330 1.00 51.66 135 VAL B CA 1
ATOM 2226 C C . VAL B 1 138 ? -43.816 115.923 -19.719 1.00 55.03 135 VAL B C 1
ATOM 2227 O O . VAL B 1 138 ? -44.052 114.757 -19.393 1.00 56.35 135 VAL B O 1
ATOM 2231 N N . VAL B 1 139 ? -44.680 116.927 -19.559 1.00 55.35 136 VAL B N 1
ATOM 2232 C CA . VAL B 1 139 ? -46.005 116.764 -18.960 1.00 56.23 136 VAL B CA 1
ATOM 2233 C C . VAL B 1 139 ? -47.116 116.887 -20.008 1.00 59.80 136 VAL B C 1
ATOM 2234 O O . VAL B 1 139 ? -47.082 117.771 -20.875 1.00 56.87 136 VAL B O 1
ATOM 2238 N N . ARG B 1 140 ? -48.094 115.991 -19.912 1.00 63.73 137 ARG B N 1
ATOM 2239 C CA . ARG B 1 140 ? -49.292 116.050 -20.729 1.00 64.90 137 ARG B CA 1
ATOM 2240 C C . ARG B 1 140 ? -50.489 115.998 -19.794 1.00 69.20 137 ARG B C 1
ATOM 2241 O O . ARG B 1 140 ? -50.721 114.990 -19.117 1.00 68.74 137 ARG B O 1
ATOM 2249 N N . ASP B 1 141 ? -51.229 117.103 -19.744 1.00 75.90 138 ASP B N 1
ATOM 2250 C CA . ASP B 1 141 ? -52.371 117.243 -18.839 1.00 77.25 138 ASP B CA 1
ATOM 2251 C C . ASP B 1 141 ? -52.055 116.723 -17.447 1.00 70.34 138 ASP B C 1
ATOM 2252 O O . ASP B 1 141 ? -52.805 115.928 -16.887 1.00 78.73 138 ASP B O 1
ATOM 2257 N N . GLY B 1 142 ? -50.925 117.160 -16.907 1.00 68.60 139 GLY B N 1
ATOM 2258 C CA . GLY B 1 142 ? -50.531 116.791 -15.553 1.00 65.63 139 GLY B CA 1
ATOM 2259 C C . GLY B 1 142 ? -49.805 115.464 -15.392 1.00 63.90 139 GLY B C 1
ATOM 2260 O O . GLY B 1 142 ? -49.371 115.132 -14.285 1.00 60.89 139 GLY B O 1
ATOM 2261 N N . VAL B 1 143 ? -49.657 114.703 -16.475 1.00 62.71 140 VAL B N 1
ATOM 2262 C CA . VAL B 1 143 ? -49.051 113.372 -16.371 1.00 57.84 140 VAL B CA 1
ATOM 2263 C C . VAL B 1 143 ? -47.662 113.311 -16.983 1.00 56.38 140 VAL B C 1
ATOM 2264 O O . VAL B 1 143 ? -47.459 113.798 -18.095 1.00 63.98 140 VAL B O 1
ATOM 2268 N N . ILE B 1 144 ? -46.715 112.701 -16.269 1.00 51.96 141 ILE B N 1
ATOM 2269 C CA . ILE B 1 144 ? -45.344 112.613 -16.780 1.00 53.10 141 ILE B CA 1
ATOM 2270 C C . ILE B 1 144 ? -45.210 111.694 -17.994 1.00 53.15 141 ILE B C 1
ATOM 2271 O O . ILE B 1 144 ? -45.181 110.461 -17.870 1.00 46.18 141 ILE B O 1
ATOM 2276 N N . GLN B 1 145 ? -45.113 112.334 -19.156 1.00 52.59 142 GLN B N 1
ATOM 2277 C CA . GLN B 1 145 ? -44.883 111.676 -20.433 1.00 51.30 142 GLN B CA 1
ATOM 2278 C C . GLN B 1 145 ? -43.506 111.022 -20.474 1.00 50.84 142 GLN B C 1
ATOM 2279 O O . GLN B 1 145 ? -43.397 109.874 -20.880 1.00 47.93 142 GLN B O 1
ATOM 2285 N N . SER B 1 146 ? -42.462 111.741 -20.050 1.00 50.28 143 SER B N 1
ATOM 2286 C CA . SER B 1 146 ? -41.091 111.209 -20.107 1.00 48.68 143 SER B CA 1
ATOM 2287 C C . SER B 1 146 ? -40.049 112.100 -19.450 1.00 48.13 143 SER B C 1
ATOM 2288 O O . SER B 1 146 ? -40.286 113.282 -19.227 1.00 50.34 143 SER B O 1
ATOM 2291 N N . ILE B 1 147 ? -38.890 111.514 -19.158 1.00 49.79 144 ILE B N 1
ATOM 2292 C CA . ILE B 1 147 ? -37.741 112.242 -18.631 1.00 49.80 144 ILE B CA 1
ATOM 2293 C C . ILE B 1 147 ? -36.705 112.411 -19.730 1.00 55.67 144 ILE B C 1
ATOM 2294 O O . ILE B 1 147 ? -36.387 111.461 -20.435 1.00 56.25 144 ILE B O 1
ATOM 2299 N N . GLU B 1 148 ? -36.171 113.620 -19.859 1.00 47.20 145 GLU B N 1
ATOM 2300 C CA . GLU B 1 148 ? -35.179 113.949 -20.888 1.00 54.23 145 GLU B CA 1
ATOM 2301 C C . GLU B 1 148 ? -33.884 114.435 -20.235 1.00 65.38 145 GLU B C 1
ATOM 2302 O O . GLU B 1 148 ? -33.926 115.071 -19.181 1.00 57.73 145 GLU B O 1
ATOM 2308 N N . GLU B 1 149 ? -32.742 114.145 -20.862 1.00 66.42 146 GLU B N 1
ATOM 2309 C CA . GLU B 1 149 ? -31.428 114.484 -20.283 1.00 67.01 146 GLU B CA 1
ATOM 2310 C C . GLU B 1 149 ? -30.493 115.308 -21.178 1.00 70.26 146 GLU B C 1
ATOM 2311 O O . GLU B 1 149 ? -30.247 114.960 -22.330 1.00 77.28 146 GLU B O 1
ATOM 2317 N N . ASN C 1 2 ? -32.926 113.584 -23.708 1.00 100.58 -1 ASN C N 1
ATOM 2318 C CA . ASN C 1 2 ? -33.324 112.556 -24.716 1.00 99.65 -1 ASN C CA 1
ATOM 2319 C C . ASN C 1 2 ? -33.474 111.178 -24.072 1.00 103.58 -1 ASN C C 1
ATOM 2320 O O . ASN C 1 2 ? -32.565 110.714 -23.382 1.00 102.64 -1 ASN C O 1
ATOM 2325 N N . ALA C 1 3 ? -34.633 110.551 -24.292 1.00 107.33 0 ALA C N 1
ATOM 2326 C CA . ALA C 1 3 ? -34.990 109.230 -23.734 1.00 108.81 0 ALA C CA 1
ATOM 2327 C C . ALA C 1 3 ? -34.080 108.709 -22.596 1.00 111.02 0 ALA C C 1
ATOM 2328 O O . ALA C 1 3 ? -33.122 107.965 -22.845 1.00 109.01 0 ALA C O 1
ATOM 2338 N N . SER C 1 5 ? -32.864 106.530 -19.496 1.00 111.34 2 SER C N 1
ATOM 2339 C CA . SER C 1 5 ? -32.933 105.102 -19.108 1.00 99.88 2 SER C CA 1
ATOM 2340 C C . SER C 1 5 ? -34.171 104.682 -18.295 1.00 97.53 2 SER C C 1
ATOM 2341 O O . SER C 1 5 ? -34.207 104.814 -17.068 1.00 110.80 2 SER C O 1
ATOM 2344 N N . ASP C 1 6 ? -35.164 104.172 -19.027 1.00 96.94 3 ASP C N 1
ATOM 2345 C CA . ASP C 1 6 ? -36.511 103.774 -18.549 1.00 93.80 3 ASP C CA 1
ATOM 2346 C C . ASP C 1 6 ? -36.917 104.006 -17.079 1.00 89.82 3 ASP C C 1
ATOM 2347 O O . ASP C 1 6 ? -37.855 104.762 -16.816 1.00 93.75 3 ASP C O 1
ATOM 2352 N N . GLY C 1 7 ? -36.226 103.363 -16.138 1.00 83.31 4 GLY C N 1
ATOM 2353 C CA . GLY C 1 7 ? -36.623 103.407 -14.728 1.00 78.74 4 GLY C CA 1
ATOM 2354 C C . GLY C 1 7 ? -36.255 104.644 -13.914 1.00 72.63 4 GLY C C 1
ATOM 2355 O O . GLY C 1 7 ? -36.390 104.630 -12.687 1.00 75.12 4 GLY C O 1
ATOM 2356 N N . THR C 1 8 ? -35.811 105.711 -14.585 1.00 65.19 5 THR C N 1
ATOM 2357 C CA . THR C 1 8 ? -35.320 106.930 -13.918 1.00 60.64 5 THR C CA 1
ATOM 2358 C C . THR C 1 8 ? -36.336 107.535 -12.938 1.00 60.34 5 THR C C 1
ATOM 2359 O O . THR C 1 8 ? -37.510 107.718 -13.269 1.00 62.69 5 THR C O 1
ATOM 2363 N N . ILE C 1 9 ? -35.864 107.821 -11.726 1.00 59.64 6 ILE C N 1
ATOM 2364 C CA . ILE C 1 9 ? -36.669 108.449 -10.677 1.00 55.86 6 ILE C CA 1
ATOM 2365 C C . ILE C 1 9 ? -36.032 109.784 -10.288 1.00 50.48 6 ILE C C 1
ATOM 2366 O O . ILE C 1 9 ? -34.827 109.847 -10.054 1.00 53.90 6 ILE C O 1
ATOM 2371 N N . LEU C 1 10 ? -36.834 110.845 -10.221 1.00 46.42 7 LEU C N 1
ATOM 2372 C CA . LEU C 1 10 ? -36.321 112.166 -9.861 1.00 46.83 7 LEU C CA 1
ATOM 2373 C C . LEU C 1 10 ? -36.890 112.655 -8.561 1.00 48.67 7 LEU C C 1
ATOM 2374 O O . LEU C 1 10 ? -38.025 112.334 -8.227 1.00 52.83 7 LEU C O 1
ATOM 2379 N N . THR C 1 11 ? -36.094 113.445 -7.843 1.00 50.61 8 THR C N 1
ATOM 2380 C CA . THR C 1 11 ? -36.500 114.088 -6.595 1.00 50.25 8 THR C CA 1
ATOM 2381 C C . THR C 1 11 ? -36.795 115.561 -6.839 1.00 48.59 8 THR C C 1
ATOM 2382 O O . THR C 1 11 ? -35.983 116.264 -7.442 1.00 52.08 8 THR C O 1
ATOM 2386 N N . ILE C 1 12 ? -37.941 116.033 -6.358 1.00 45.17 9 ILE C N 1
ATOM 2387 C CA . ILE C 1 12 ? -38.307 117.442 -6.509 1.00 46.60 9 ILE C CA 1
ATOM 2388 C C . ILE C 1 12 ? -38.796 118.050 -5.187 1.00 46.82 9 ILE C C 1
ATOM 2389 O O . ILE C 1 12 ? -39.205 117.323 -4.287 1.00 45.32 9 ILE C O 1
ATOM 2394 N N . LYS C 1 13 ? -38.732 119.381 -5.081 1.00 48.06 10 LYS C N 1
ATOM 2395 C CA . LYS C 1 13 ? -39.306 120.122 -3.957 1.00 48.65 10 LYS C CA 1
ATOM 2396 C C . LYS C 1 13 ? -40.788 120.304 -4.179 1.00 54.39 10 LYS C C 1
ATOM 2397 O O . LYS C 1 13 ? -41.223 120.588 -5.298 1.00 54.64 10 LYS C O 1
ATOM 2403 N N . ARG C 1 14 ? -41.553 120.157 -3.099 1.00 60.57 11 ARG C N 1
ATOM 2404 C CA . ARG C 1 14 ? -43.005 120.169 -3.159 1.00 58.57 11 ARG C CA 1
ATOM 2405 C C . ARG C 1 14 ? -43.582 120.837 -1.913 1.00 55.96 11 ARG C C 1
ATOM 2406 O O . ARG C 1 14 ? -43.192 120.506 -0.799 1.00 58.58 11 ARG C O 1
ATOM 2414 N N . PRO C 1 15 ? -44.517 121.777 -2.096 1.00 58.44 12 PRO C N 1
ATOM 2415 C CA . PRO C 1 15 ? -45.160 122.407 -0.950 1.00 60.80 12 PRO C CA 1
ATOM 2416 C C . PRO C 1 15 ? -46.239 121.521 -0.334 1.00 61.54 12 PRO C C 1
ATOM 2417 O O . PRO C 1 15 ? -47.038 120.914 -1.043 1.00 59.62 12 PRO C O 1
ATOM 2421 N N . ILE C 1 16 ? -46.251 121.448 0.986 1.00 61.66 13 ILE C N 1
ATOM 2422 C CA . ILE C 1 16 ? -47.303 120.749 1.698 1.00 60.78 13 ILE C CA 1
ATOM 2423 C C . ILE C 1 16 ? -48.220 121.756 2.387 1.00 63.55 13 ILE C C 1
ATOM 2424 O O . ILE C 1 16 ? -47.748 122.685 3.051 1.00 69.24 13 ILE C O 1
ATOM 2429 N N . THR C 1 17 ? -49.528 121.587 2.216 1.00 59.95 14 THR C N 1
ATOM 2430 C CA . THR C 1 17 ? -50.476 122.444 2.918 1.00 65.69 14 THR C CA 1
ATOM 2431 C C . THR C 1 17 ? -50.718 121.866 4.311 1.00 60.36 14 THR C C 1
ATOM 2432 O O . THR C 1 17 ? -50.946 120.672 4.462 1.00 59.95 14 THR C O 1
ATOM 2436 N N . VAL C 1 18 ? -50.633 122.710 5.329 1.00 58.65 15 VAL C N 1
ATOM 2437 C CA . VAL C 1 18 ? -50.900 122.271 6.693 1.00 62.85 15 VAL C CA 1
ATOM 2438 C C . VAL C 1 18 ? -52.249 122.802 7.128 1.00 70.65 15 VAL C C 1
ATOM 2439 O O . VAL C 1 18 ? -52.470 124.012 7.150 1.00 74.72 15 VAL C O 1
ATOM 2443 N N . ARG C 1 19 ? -53.154 121.892 7.456 1.00 71.70 16 ARG C N 1
ATOM 2444 C CA . ARG C 1 19 ? -54.461 122.281 7.959 1.00 73.08 16 ARG C CA 1
ATOM 2445 C C . ARG C 1 19 ? -54.576 121.912 9.433 1.00 71.43 16 ARG C C 1
ATOM 2446 O O . ARG C 1 19 ? -53.844 121.050 9.928 1.00 67.69 16 ARG C O 1
ATOM 2454 N N . ALA C 1 20 ? -55.485 122.581 10.133 1.00 70.72 17 ALA C N 1
ATOM 2455 C CA . ALA C 1 20 ? -55.705 122.330 11.550 1.00 75.92 17 ALA C CA 1
ATOM 2456 C C . ALA C 1 20 ? -57.146 121.930 11.828 1.00 74.85 17 ALA C C 1
ATOM 2457 O O . ALA C 1 20 ? -58.073 122.382 11.149 1.00 71.73 17 ALA C O 1
ATOM 2459 N N . VAL C 1 21 ? -57.321 121.062 12.818 1.00 81.34 18 VAL C N 1
ATOM 2460 C CA . VAL C 1 21 ? -58.643 120.738 13.337 1.00 84.18 18 VAL C CA 1
ATOM 2461 C C . VAL C 1 21 ? -58.951 121.778 14.397 1.00 79.26 18 VAL C C 1
ATOM 2462 O O . VAL C 1 21 ? -58.123 122.024 15.279 1.00 80.12 18 VAL C O 1
ATOM 2466 N N . VAL C 1 22 ? -60.129 122.390 14.307 1.00 75.78 19 VAL C N 1
ATOM 2467 C CA . VAL C 1 22 ? -60.513 123.416 15.273 1.00 83.79 19 VAL C CA 1
ATOM 2468 C C . VAL C 1 22 ? -60.889 122.796 16.628 1.00 85.76 19 VAL C C 1
ATOM 2469 O O . VAL C 1 22 ? -61.954 122.190 16.798 1.00 88.85 19 VAL C O 1
ATOM 2473 N N . THR C 1 23 ? -59.965 122.926 17.573 1.00 83.11 20 THR C N 1
ATOM 2474 C CA . THR C 1 23 ? -60.101 122.333 18.893 1.00 83.98 20 THR C CA 1
ATOM 2475 C C . THR C 1 23 ? -60.108 123.441 19.954 1.00 90.11 20 THR C C 1
ATOM 2476 O O . THR C 1 23 ? -59.554 124.519 19.725 1.00 95.27 20 THR C O 1
ATOM 2480 N N . PRO C 1 24 ? -60.739 123.185 21.113 1.00 83.67 21 PRO C N 1
ATOM 2481 C CA . PRO C 1 24 ? -60.705 124.133 22.223 1.00 83.40 21 PRO C CA 1
ATOM 2482 C C . PRO C 1 24 ? -59.316 124.736 22.494 1.00 93.39 21 PRO C C 1
ATOM 2483 O O . PRO C 1 24 ? -59.170 125.964 22.473 1.00 90.51 21 PRO C O 1
ATOM 2487 N N . THR C 1 25 ? -58.312 123.887 22.726 1.00 93.09 22 THR C N 1
ATOM 2488 C CA . THR C 1 25 ? -56.952 124.356 23.044 1.00 96.56 22 THR C CA 1
ATOM 2489 C C . THR C 1 25 ? -56.231 125.030 21.859 1.00 96.38 22 THR C C 1
ATOM 2490 O O . THR C 1 25 ? -55.198 125.682 22.034 1.00 90.56 22 THR C O 1
ATOM 2494 N N . TRP C 1 26 ? -56.786 124.881 20.661 1.00 96.71 23 TRP C N 1
ATOM 2495 C CA . TRP C 1 26 ? -56.289 125.611 19.502 1.00 92.49 23 TRP C CA 1
ATOM 2496 C C . TRP C 1 26 ? -56.823 127.006 19.506 1.00 91.85 23 TRP C C 1
ATOM 2497 O O . TRP C 1 26 ? -56.083 127.948 19.238 1.00 91.42 23 TRP C O 1
ATOM 2508 N N . LYS C 1 27 ? -58.116 127.145 19.802 1.00 88.53 24 LYS C N 1
ATOM 2509 C CA . LYS C 1 27 ? -58.763 128.453 19.877 1.00 95.63 24 LYS C CA 1
ATOM 2510 C C . LYS C 1 27 ? -58.116 129.341 20.930 1.00 98.76 24 LYS C C 1
ATOM 2511 O O . LYS C 1 27 ? -57.790 130.493 20.654 1.00 101.91 24 LYS C O 1
ATOM 2517 N N . GLU C 1 28 ? -57.900 128.794 22.122 1.00 105.53 25 GLU C N 1
ATOM 2518 C CA . GLU C 1 28 ? -57.254 129.542 23.198 1.00 111.23 25 GLU C CA 1
ATOM 2519 C C . GLU C 1 28 ? -55.788 129.864 22.889 1.00 116.48 25 GLU C C 1
ATOM 2520 O O . GLU C 1 28 ? -55.137 130.599 23.634 1.00 126.16 25 GLU C O 1
ATOM 2526 N N . GLU C 1 29 ? -55.283 129.315 21.785 1.00 104.72 26 GLU C N 1
ATOM 2527 C CA . GLU C 1 29 ? -53.954 129.655 21.276 1.00 107.32 26 GLU C CA 1
ATOM 2528 C C . GLU C 1 29 ? -54.019 130.706 20.177 1.00 94.79 26 GLU C C 1
ATOM 2529 O O . GLU C 1 29 ? -53.201 131.621 20.144 1.00 92.11 26 GLU C O 1
ATOM 2535 N N . ALA C 1 30 ? -54.989 130.557 19.279 1.00 86.73 27 ALA C N 1
ATOM 2536 C CA . ALA C 1 30 ? -55.266 131.555 18.254 1.00 83.18 27 ALA C CA 1
ATOM 2537 C C . ALA C 1 30 ? -55.653 132.875 18.907 1.00 88.01 27 ALA C C 1
ATOM 2538 O O . ALA C 1 30 ? -55.072 133.910 18.599 1.00 80.72 27 ALA C O 1
ATOM 2540 N N . GLU C 1 31 ? -56.620 132.819 19.825 1.00 95.06 28 GLU C N 1
ATOM 2541 C CA . GLU C 1 31 ? -57.130 134.000 20.519 1.00 96.27 28 GLU C CA 1
ATOM 2542 C C . GLU C 1 31 ? -55.993 134.817 21.125 1.00 94.37 28 GLU C C 1
ATOM 2543 O O . GLU C 1 31 ? -55.853 135.999 20.815 1.00 89.96 28 GLU C O 1
ATOM 2549 N N . ARG C 1 32 ? -55.172 134.176 21.959 1.00 98.62 29 ARG C N 1
ATOM 2550 C CA . ARG C 1 32 ? -54.060 134.846 22.636 1.00 104.65 29 ARG C CA 1
ATOM 2551 C C . ARG C 1 32 ? -53.101 135.496 21.643 1.00 97.12 29 ARG C C 1
ATOM 2552 O O . ARG C 1 32 ? -52.707 136.649 21.813 1.00 102.36 29 ARG C O 1
ATOM 2560 N N . GLU C 1 33 ? -52.738 134.754 20.604 1.00 91.98 30 GLU C N 1
ATOM 2561 C CA . GLU C 1 33 ? -51.781 135.234 19.621 1.00 92.24 30 GLU C CA 1
ATOM 2562 C C . GLU C 1 33 ? -52.349 136.362 18.776 1.00 86.95 30 GLU C C 1
ATOM 2563 O O . GLU C 1 33 ? -51.662 137.351 18.539 1.00 87.81 30 GLU C O 1
ATOM 2569 N N . ILE C 1 34 ? -53.594 136.204 18.322 1.00 79.81 31 ILE C N 1
ATOM 2570 C CA . ILE C 1 34 ? -54.315 137.262 17.597 1.00 81.01 31 ILE C CA 1
ATOM 2571 C C . ILE C 1 34 ? -54.334 138.555 18.420 1.00 81.99 31 ILE C C 1
ATOM 2572 O O . ILE C 1 34 ? -53.961 139.619 17.921 1.00 75.67 31 ILE C O 1
ATOM 2577 N N . SER C 1 35 ? -54.755 138.438 19.681 1.00 85.55 32 SER C N 1
ATOM 2578 C CA . SER C 1 35 ? -54.869 139.568 20.602 1.00 85.96 32 SER C CA 1
ATOM 2579 C C . SER C 1 35 ? -53.564 140.339 20.737 1.00 84.62 32 SER C C 1
ATOM 2580 O O . SER C 1 35 ? -53.548 141.558 20.576 1.00 81.66 32 SER C O 1
ATOM 2583 N N . ASN C 1 36 ? -52.473 139.631 21.021 1.00 82.62 33 ASN C N 1
ATOM 2584 C CA . ASN C 1 36 ? -51.165 140.270 21.160 1.00 91.70 33 ASN C CA 1
ATOM 2585 C C . ASN C 1 36 ? -50.725 141.009 19.894 1.00 86.51 33 ASN C C 1
ATOM 2586 O O . ASN C 1 36 ? -49.982 141.988 19.964 1.00 84.97 33 ASN C O 1
ATOM 2591 N N . GLY C 1 37 ? -51.204 140.543 18.745 1.00 77.01 34 GLY C N 1
ATOM 2592 C CA . GLY C 1 37 ? -50.952 141.211 17.475 1.00 79.16 34 GLY C CA 1
ATOM 2593 C C . GLY C 1 37 ? -51.714 142.518 17.372 1.00 79.03 34 GLY C C 1
ATOM 2594 O O . GLY C 1 37 ? -51.162 143.524 16.922 1.00 82.64 34 GLY C O 1
ATOM 2595 N N . ILE C 1 38 ? -52.982 142.496 17.793 1.00 76.48 35 ILE C N 1
ATOM 2596 C CA . ILE C 1 38 ? -53.852 143.684 17.782 1.00 78.53 35 ILE C CA 1
ATOM 2597 C C . ILE C 1 38 ? -53.395 144.715 18.818 1.00 79.32 35 ILE C C 1
ATOM 2598 O O . ILE C 1 38 ? -53.155 145.876 18.476 1.00 78.07 35 ILE C O 1
ATOM 2603 N N . ALA C 1 39 ? -53.269 144.281 20.072 1.00 77.17 36 ALA C N 1
ATOM 2604 C CA . ALA C 1 39 ? -52.739 145.123 21.141 1.00 80.51 36 ALA C CA 1
ATOM 2605 C C . ALA C 1 39 ? -51.427 145.762 20.725 1.00 84.38 36 ALA C C 1
ATOM 2606 O O . ALA C 1 39 ? -51.209 146.945 20.956 1.00 93.27 36 ALA C O 1
ATOM 2608 N N . ASN C 1 40 ? -50.564 144.978 20.089 1.00 86.15 37 ASN C N 1
ATOM 2609 C CA . ASN C 1 40 ? -49.262 145.469 19.663 1.00 90.65 37 ASN C CA 1
ATOM 2610 C C . ASN C 1 40 ? -49.301 146.234 18.340 1.00 87.43 37 ASN C C 1
ATOM 2611 O O . ASN C 1 40 ? -48.300 146.811 17.926 1.00 88.81 37 ASN C O 1
ATOM 2616 N N . ALA C 1 41 ? -50.457 146.237 17.682 1.00 82.14 38 ALA C N 1
ATOM 2617 C CA . ALA C 1 41 ? -50.659 147.066 16.494 1.00 79.04 38 ALA C CA 1
ATOM 2618 C C . ALA C 1 41 ? -51.175 148.443 16.900 1.00 79.55 38 ALA C C 1
ATOM 2619 O O . ALA C 1 41 ? -50.724 149.471 16.382 1.00 70.44 38 ALA C O 1
ATOM 2621 N N . ASP C 1 42 ? -52.124 148.452 17.833 1.00 84.77 39 ASP C N 1
ATOM 2622 C CA . ASP C 1 42 ? -52.665 149.690 18.379 1.00 91.01 39 ASP C CA 1
ATOM 2623 C C . ASP C 1 42 ? -51.586 150.472 19.118 1.00 85.03 39 ASP C C 1
ATOM 2624 O O . ASP C 1 42 ? -51.556 151.697 19.061 1.00 89.28 39 ASP C O 1
ATOM 2629 N N . GLN C 1 43 ? -50.699 149.754 19.797 1.00 81.63 40 GLN C N 1
ATOM 2630 C CA . GLN C 1 43 ? -49.627 150.370 20.568 1.00 85.33 40 GLN C CA 1
ATOM 2631 C C . GLN C 1 43 ? -48.603 150.999 19.641 1.00 81.98 40 GLN C C 1
ATOM 2632 O O . GLN C 1 43 ? -48.095 152.079 19.921 1.00 84.11 40 GLN C O 1
ATOM 2638 N N . GLN C 1 44 ? -48.309 150.323 18.535 1.00 79.13 41 GLN C N 1
ATOM 2639 C CA . GLN C 1 44 ? -47.418 150.879 17.526 1.00 80.33 41 GLN C CA 1
ATOM 2640 C C . GLN C 1 44 ? -47.993 152.153 16.929 1.00 78.82 41 GLN C C 1
ATOM 2641 O O . GLN C 1 44 ? -47.244 153.068 16.593 1.00 74.87 41 GLN C O 1
ATOM 2647 N N . LEU C 1 45 ? -49.320 152.206 16.799 1.00 75.87 42 LEU C N 1
ATOM 2648 C CA . LEU C 1 45 ? -50.008 153.387 16.272 1.00 75.67 42 LEU C CA 1
ATOM 2649 C C . LEU C 1 45 ? -49.880 154.619 17.168 1.00 74.72 42 LEU C C 1
ATOM 2650 O O . LEU C 1 45 ? -49.588 155.707 16.680 1.00 73.54 42 LEU C O 1
ATOM 2655 N N . ALA C 1 46 ? -50.091 154.445 18.472 1.00 75.66 43 ALA C N 1
ATOM 2656 C CA . ALA C 1 46 ? -49.996 155.550 19.425 1.00 78.26 43 ALA C CA 1
ATOM 2657 C C . ALA C 1 46 ? -48.601 156.163 19.443 1.00 79.18 43 ALA C C 1
ATOM 2658 O O . ALA C 1 46 ? -48.461 157.383 19.504 1.00 85.52 43 ALA C O 1
ATOM 2660 N N . GLN C 1 47 ? -47.577 155.312 19.376 1.00 71.88 44 GLN C N 1
ATOM 2661 C CA . GLN C 1 47 ? -46.183 155.765 19.335 1.00 81.10 44 GLN C CA 1
ATOM 2662 C C . GLN C 1 47 ? -45.841 156.453 18.020 1.00 76.86 44 GLN C C 1
ATOM 2663 O O . GLN C 1 47 ? -44.952 157.298 17.967 1.00 79.69 44 GLN C O 1
ATOM 2669 N N . LEU C 1 48 ? -46.553 156.081 16.964 1.00 70.34 45 LEU C N 1
ATOM 2670 C CA . LEU C 1 48 ? -46.395 156.700 15.662 1.00 71.35 45 LEU C CA 1
ATOM 2671 C C . LEU C 1 48 ? -46.881 158.145 15.694 1.00 71.08 45 LEU C C 1
ATOM 2672 O O . LEU C 1 48 ? -46.175 159.064 15.275 1.00 69.71 45 LEU C O 1
ATOM 2677 N N . GLU C 1 49 ? -48.095 158.329 16.204 1.00 69.19 46 GLU C N 1
ATOM 2678 C CA . GLU C 1 49 ? -48.714 159.637 16.298 1.00 71.28 46 GLU C CA 1
ATOM 2679 C C . GLU C 1 49 ? -47.894 160.544 17.204 1.00 71.63 46 GLU C C 1
ATOM 2680 O O . GLU C 1 49 ? -47.575 161.670 16.829 1.00 80.40 46 GLU C O 1
ATOM 2686 N N . GLN C 1 50 ? -47.554 160.037 18.388 1.00 72.21 47 GLN C N 1
ATOM 2687 C CA . GLN C 1 50 ? -46.690 160.727 19.342 1.00 77.07 47 GLN C CA 1
ATOM 2688 C C . GLN C 1 50 ? -45.374 161.163 18.699 1.00 73.82 47 GLN C C 1
ATOM 2689 O O . GLN C 1 50 ? -45.032 162.340 18.710 1.00 69.80 47 GLN C O 1
ATOM 2695 N N . GLU C 1 51 ? -44.651 160.197 18.138 1.00 76.83 48 GLU C N 1
ATOM 2696 C CA . GLU C 1 51 ? -43.320 160.414 17.577 1.00 80.96 48 GLU C CA 1
ATOM 2697 C C . GLU C 1 51 ? -43.334 161.443 16.451 1.00 78.55 48 GLU C C 1
ATOM 2698 O O . GLU C 1 51 ? -42.408 162.247 16.331 1.00 79.31 48 GLU C O 1
ATOM 2704 N N . GLY C 1 52 ? -44.385 161.406 15.633 1.00 75.29 49 GLY C N 1
ATOM 2705 C CA . GLY C 1 52 ? -44.582 162.381 14.564 1.00 72.02 49 GLY C CA 1
ATOM 2706 C C . GLY C 1 52 ? -44.804 163.768 15.135 1.00 70.54 49 GLY C C 1
ATOM 2707 O O . GLY C 1 52 ? -44.154 164.733 14.729 1.00 70.69 49 GLY C O 1
ATOM 2708 N N . GLN C 1 53 ? -45.725 163.856 16.090 1.00 70.28 50 GLN C N 1
ATOM 2709 C CA . GLN C 1 53 ? -46.001 165.093 16.815 1.00 72.68 50 GLN C CA 1
ATOM 2710 C C . GLN C 1 53 ? -44.702 165.706 17.339 1.00 67.36 50 GLN C C 1
ATOM 2711 O O . GLN C 1 53 ? -44.409 166.861 17.055 1.00 66.26 50 GLN C O 1
ATOM 2717 N N . THR C 1 54 ? -43.917 164.917 18.073 1.00 66.39 51 THR C N 1
ATOM 2718 C CA . THR C 1 54 ? -42.639 165.371 18.620 1.00 70.09 51 THR C CA 1
ATOM 2719 C C . THR C 1 54 ? -41.776 166.014 17.543 1.00 73.68 51 THR C C 1
ATOM 2720 O O . THR C 1 54 ? -41.321 167.144 17.711 1.00 75.90 51 THR C O 1
ATOM 2724 N N . VAL C 1 55 ? -41.574 165.296 16.438 1.00 74.36 52 VAL C N 1
ATOM 2725 C CA . VAL C 1 55 ? -40.714 165.760 15.346 1.00 67.13 52 VAL C CA 1
ATOM 2726 C C . VAL C 1 55 ? -41.252 167.038 14.689 1.00 65.65 52 VAL C C 1
ATOM 2727 O O . VAL C 1 55 ? -40.473 167.891 14.261 1.00 68.78 52 VAL C O 1
ATOM 2731 N N . VAL C 1 56 ? -42.575 167.175 14.625 1.00 65.36 53 VAL C N 1
ATOM 2732 C CA . VAL C 1 56 ? -43.189 168.392 14.092 1.00 65.33 53 VAL C CA 1
ATOM 2733 C C . VAL C 1 56 ? -42.821 169.605 14.963 1.00 64.69 53 VAL C C 1
ATOM 2734 O O . VAL C 1 56 ? -42.322 170.607 14.454 1.00 73.84 53 VAL C O 1
ATOM 2738 N N . ASP C 1 57 ? -43.040 169.495 16.273 1.00 67.13 54 ASP C N 1
ATOM 2739 C CA . ASP C 1 57 ? -42.709 170.565 17.226 1.00 72.84 54 ASP C CA 1
ATOM 2740 C C . ASP C 1 57 ? -41.206 170.812 17.272 1.00 76.78 54 ASP C C 1
ATOM 2741 O O . ASP C 1 57 ? -40.750 171.925 17.548 1.00 79.69 54 ASP C O 1
ATOM 2746 N N . GLN C 1 58 ? -40.448 169.757 16.994 1.00 76.88 55 GLN C N 1
ATOM 2747 C CA . GLN C 1 58 ? -38.998 169.812 16.968 1.00 81.85 55 GLN C CA 1
ATOM 2748 C C . GLN C 1 58 ? -38.483 170.581 15.752 1.00 86.84 55 GLN C C 1
ATOM 2749 O O . GLN C 1 58 ? -37.504 171.316 15.864 1.00 112.70 55 GLN C O 1
ATOM 2755 N N . VAL C 1 59 ? -39.131 170.412 14.597 1.00 75.44 56 VAL C N 1
ATOM 2756 C CA . VAL C 1 59 ? -38.747 171.165 13.397 1.00 79.07 56 VAL C CA 1
ATOM 2757 C C . VAL C 1 59 ? -39.464 172.510 13.360 1.00 77.09 56 VAL C C 1
ATOM 2758 O O . VAL C 1 59 ? -39.353 173.264 12.395 1.00 84.69 56 VAL C O 1
ATOM 2762 N N . ARG C 1 60 ? -40.205 172.797 14.422 1.00 79.44 57 ARG C N 1
ATOM 2763 C CA . ARG C 1 60 ? -40.862 174.081 14.577 1.00 93.92 57 ARG C CA 1
ATOM 2764 C C . ARG C 1 60 ? -39.949 175.015 15.372 1.00 97.52 57 ARG C C 1
ATOM 2765 O O . ARG C 1 60 ? -39.563 176.070 14.872 1.00 89.07 57 ARG C O 1
ATOM 2773 N N . ARG C 1 61 ? -39.585 174.608 16.591 1.00 111.51 58 ARG C N 1
ATOM 2774 C CA . ARG C 1 61 ? -38.623 175.348 17.426 1.00 111.66 58 ARG C CA 1
ATOM 2775 C C . ARG C 1 61 ? -37.209 175.364 16.835 1.00 107.82 58 ARG C C 1
ATOM 2776 O O . ARG C 1 61 ? -36.344 176.115 17.288 1.00 102.92 58 ARG C O 1
ATOM 2784 N N . GLN C 1 62 ? -36.989 174.521 15.831 1.00 107.97 59 GLN C N 1
ATOM 2785 C CA . GLN C 1 62 ? -35.736 174.477 15.088 1.00 112.55 59 GLN C CA 1
ATOM 2786 C C . GLN C 1 62 ? -35.584 175.707 14.189 1.00 112.76 59 GLN C C 1
ATOM 2787 O O . GLN C 1 62 ? -34.502 176.285 14.111 1.00 109.66 59 GLN C O 1
ATOM 2793 N N . SER C 1 63 ? -36.668 176.099 13.517 1.00 107.55 60 SER C N 1
ATOM 2794 C CA . SER C 1 63 ? -36.672 177.284 12.652 1.00 101.13 60 SER C CA 1
ATOM 2795 C C . SER C 1 63 ? -37.409 178.454 13.290 1.00 103.77 60 SER C C 1
ATOM 2796 O O . SER C 1 63 ? -37.922 178.340 14.405 1.00 93.47 60 SER C O 1
ATOM 2799 N N . ALA C 1 64 ? -37.458 179.575 12.574 1.00 109.32 61 ALA C N 1
ATOM 2800 C CA . ALA C 1 64 ? -38.147 180.770 13.053 1.00 111.48 61 ALA C CA 1
ATOM 2801 C C . ALA C 1 64 ? -39.660 180.713 12.800 1.00 118.64 61 ALA C C 1
ATOM 2802 O O . ALA C 1 64 ? -40.433 180.326 13.683 1.00 106.63 61 ALA C O 1
ATOM 2804 N N . ASN C 1 65 ? -40.077 181.080 11.592 1.00 118.69 62 ASN C N 1
ATOM 2805 C CA . ASN C 1 65 ? -41.493 181.277 11.315 1.00 121.00 62 ASN C CA 1
ATOM 2806 C C . ASN C 1 65 ? -42.117 180.241 10.403 1.00 127.25 62 ASN C C 1
ATOM 2807 O O . ASN C 1 65 ? -41.432 179.675 9.547 1.00 115.53 62 ASN C O 1
ATOM 2812 N N . PRO C 1 66 ? -43.429 179.989 10.594 1.00 150.22 63 PRO C N 1
ATOM 2813 C CA . PRO C 1 66 ? -44.238 179.192 9.675 1.00 140.77 63 PRO C CA 1
ATOM 2814 C C . PRO C 1 66 ? -44.200 179.746 8.250 1.00 136.29 63 PRO C C 1
ATOM 2815 O O . PRO C 1 66 ? -43.613 180.812 8.010 1.00 134.26 63 PRO C O 1
ATOM 2819 N N . LEU C 1 67 ? -44.824 179.017 7.323 1.00 127.80 64 LEU C N 1
ATOM 2820 C CA . LEU C 1 67 ? -44.782 179.316 5.884 1.00 117.76 64 LEU C CA 1
ATOM 2821 C C . LEU C 1 67 ? -43.369 179.182 5.307 1.00 102.50 64 LEU C C 1
ATOM 2822 O O . LEU C 1 67 ? -43.160 179.397 4.119 1.00 108.80 64 LEU C O 1
ATOM 2827 N N . ASP C 1 68 ? -42.408 178.825 6.155 1.00 96.88 65 ASP C N 1
ATOM 2828 C CA . ASP C 1 68 ? -41.025 178.630 5.740 1.00 102.00 65 ASP C CA 1
ATOM 2829 C C . ASP C 1 68 ? -40.936 177.511 4.696 1.00 101.72 65 ASP C C 1
ATOM 2830 O O . ASP C 1 68 ? -41.509 176.436 4.891 1.00 92.32 65 ASP C O 1
ATOM 2835 N N . PRO C 1 69 ? -40.228 177.767 3.580 1.00 104.96 66 PRO C N 1
ATOM 2836 C CA . PRO C 1 69 ? -40.160 176.832 2.449 1.00 109.30 66 PRO C CA 1
ATOM 2837 C C . PRO C 1 69 ? -39.503 175.487 2.794 1.00 106.64 66 PRO C C 1
ATOM 2838 O O . PRO C 1 69 ? -39.945 174.441 2.297 1.00 106.34 66 PRO C O 1
ATOM 2842 N N . ARG C 1 70 ? -38.461 175.523 3.628 1.00 112.45 67 ARG C N 1
ATOM 2843 C CA . ARG C 1 70 ? -37.825 174.308 4.152 1.00 115.85 67 ARG C CA 1
ATOM 2844 C C . ARG C 1 70 ? -38.791 173.562 5.072 1.00 115.47 67 ARG C C 1
ATOM 2845 O O . ARG C 1 70 ? -38.998 172.355 4.917 1.00 111.84 67 ARG C O 1
ATOM 2853 N N . VAL C 1 71 ? -39.380 174.299 6.016 1.00 115.10 68 VAL C N 1
ATOM 2854 C CA . VAL C 1 71 ? -40.240 173.736 7.067 1.00 110.08 68 VAL C CA 1
ATOM 2855 C C . VAL C 1 71 ? -41.453 172.975 6.519 1.00 109.84 68 VAL C C 1
ATOM 2856 O O . VAL C 1 71 ? -41.780 171.890 7.008 1.00 107.66 68 VAL C O 1
ATOM 2860 N N . GLN C 1 72 ? -42.101 173.526 5.497 1.00 104.06 69 GLN C N 1
ATOM 2861 C CA . GLN C 1 72 ? -43.265 172.870 4.910 1.00 99.74 69 GLN C CA 1
ATOM 2862 C C . GLN C 1 72 ? -42.928 171.528 4.270 1.00 98.56 69 GLN C C 1
ATOM 2863 O O . GLN C 1 72 ? -43.656 170.557 4.465 1.00 96.17 69 GLN C O 1
ATOM 2869 N N . GLU C 1 73 ? -41.815 171.475 3.540 1.00 101.41 70 GLU C N 1
ATOM 2870 C CA . GLU C 1 73 ? -41.386 170.247 2.866 1.00 100.49 70 GLU C CA 1
ATOM 2871 C C . GLU C 1 73 ? -41.133 169.089 3.833 1.00 102.38 70 GLU C C 1
ATOM 2872 O O . GLU C 1 73 ? -41.490 167.950 3.539 1.00 99.92 70 GLU C O 1
ATOM 2878 N N . GLN C 1 74 ? -40.523 169.380 4.980 1.00 101.60 71 GLN C N 1
ATOM 2879 C CA . GLN C 1 74 ? -40.232 168.336 5.969 1.00 101.56 71 GLN C CA 1
ATOM 2880 C C . GLN C 1 74 ? -41.424 167.964 6.867 1.00 99.84 71 GLN C C 1
ATOM 2881 O O . GLN C 1 74 ? -41.550 166.807 7.258 1.00 102.53 71 GLN C O 1
ATOM 2887 N N . VAL C 1 75 ? -42.290 168.929 7.185 1.00 88.00 72 VAL C N 1
ATOM 2888 C CA . VAL C 1 75 ? -43.505 168.636 7.953 1.00 82.48 72 VAL C CA 1
ATOM 2889 C C . VAL C 1 75 ? -44.478 167.818 7.117 1.00 87.00 72 VAL C C 1
ATOM 2890 O O . VAL C 1 75 ? -44.905 166.744 7.537 1.00 92.92 72 VAL C O 1
ATOM 2894 N N . ALA C 1 76 ? -44.816 168.328 5.935 1.00 86.69 73 ALA C N 1
ATOM 2895 C CA . ALA C 1 76 ? -45.707 167.628 5.017 1.00 88.48 73 ALA C CA 1
ATOM 2896 C C . ALA C 1 76 ? -45.141 166.267 4.654 1.00 91.50 73 ALA C C 1
ATOM 2897 O O . ALA C 1 76 ? -45.892 165.338 4.364 1.00 99.88 73 ALA C O 1
ATOM 2899 N N . ASN C 1 77 ? -43.816 166.151 4.677 1.00 88.44 74 ASN C N 1
ATOM 2900 C CA . ASN C 1 77 ? -43.172 164.867 4.440 1.00 95.59 74 ASN C CA 1
ATOM 2901 C C . ASN C 1 77 ? -43.429 163.895 5.588 1.00 100.50 74 ASN C C 1
ATOM 2902 O O . ASN C 1 77 ? -43.649 162.708 5.351 1.00 101.26 74 ASN C O 1
ATOM 2907 N N . ILE C 1 78 ? -43.411 164.412 6.820 1.00 97.45 75 ILE C N 1
ATOM 2908 C CA . ILE C 1 78 ? -43.715 163.623 8.023 1.00 91.49 75 ILE C CA 1
ATOM 2909 C C . ILE C 1 78 ? -45.201 163.259 8.048 1.00 84.29 75 ILE C C 1
ATOM 2910 O O . ILE C 1 78 ? -45.560 162.106 8.306 1.00 87.96 75 ILE C O 1
ATOM 2915 N N . GLN C 1 79 ? -46.057 164.241 7.771 1.00 76.81 76 GLN C N 1
ATOM 2916 C CA . GLN C 1 79 ? -47.499 164.010 7.697 1.00 80.37 76 GLN C CA 1
ATOM 2917 C C . GLN C 1 79 ? -47.843 162.851 6.754 1.00 84.50 76 GLN C C 1
ATOM 2918 O O . GLN C 1 79 ? -48.603 161.953 7.122 1.00 76.47 76 GLN C O 1
ATOM 2924 N N . GLN C 1 80 ? -47.263 162.867 5.555 1.00 89.23 77 GLN C N 1
ATOM 2925 C CA . GLN C 1 80 ? -47.453 161.787 4.584 1.00 95.81 77 GLN C CA 1
ATOM 2926 C C . GLN C 1 80 ? -46.707 160.520 4.991 1.00 89.47 77 GLN C C 1
ATOM 2927 O O . GLN C 1 80 ? -47.073 159.425 4.571 1.00 95.15 77 GLN C O 1
ATOM 2933 N N . GLN C 1 81 ? -45.661 160.670 5.801 1.00 84.35 78 GLN C N 1
ATOM 2934 C CA . GLN C 1 81 ? -44.940 159.514 6.318 1.00 87.36 78 GLN C CA 1
ATOM 2935 C C . GLN C 1 81 ? -45.788 158.723 7.302 1.00 87.35 78 GLN C C 1
ATOM 2936 O O . GLN C 1 81 ? -45.907 157.514 7.154 1.00 90.28 78 GLN C O 1
ATOM 2942 N N . VAL C 1 82 ? -46.386 159.395 8.288 1.00 79.30 79 VAL C N 1
ATOM 2943 C CA . VAL C 1 82 ? -47.247 158.698 9.256 1.00 77.00 79 VAL C CA 1
ATOM 2944 C C . VAL C 1 82 ? -48.524 158.176 8.595 1.00 81.34 79 VAL C C 1
ATOM 2945 O O . VAL C 1 82 ? -48.964 157.062 8.888 1.00 82.35 79 VAL C O 1
ATOM 2949 N N . ALA C 1 83 ? -49.094 158.971 7.689 1.00 78.94 80 ALA C N 1
ATOM 2950 C CA . ALA C 1 83 ? -50.270 158.567 6.920 1.00 80.36 80 ALA C CA 1
ATOM 2951 C C . ALA C 1 83 ? -50.078 157.181 6.301 1.00 87.01 80 ALA C C 1
ATOM 2952 O O . ALA C 1 83 ? -50.955 156.323 6.408 1.00 85.31 80 ALA C O 1
ATOM 2954 N N . GLY C 1 84 ? -48.921 156.968 5.676 1.00 88.51 81 GLY C N 1
ATOM 2955 C CA . GLY C 1 84 ? -48.579 155.680 5.076 1.00 94.43 81 GLY C CA 1
ATOM 2956 C C . GLY C 1 84 ? -48.446 154.543 6.077 1.00 96.49 81 GLY C C 1
ATOM 2957 O O . GLY C 1 84 ? -49.029 153.467 5.878 1.00 94.26 81 GLY C O 1
ATOM 2958 N N . LYS C 1 85 ? -47.678 154.785 7.147 1.00 95.11 82 LYS C N 1
ATOM 2959 C CA . LYS C 1 85 ? -47.431 153.784 8.198 1.00 93.77 82 LYS C CA 1
ATOM 2960 C C . LYS C 1 85 ? -48.736 153.414 8.886 1.00 88.12 82 LYS C C 1
ATOM 2961 O O . LYS C 1 85 ? -49.000 152.239 9.156 1.00 90.30 82 LYS C O 1
ATOM 2967 N N . ARG C 1 86 ? -49.538 154.439 9.168 1.00 83.64 83 ARG C N 1
ATOM 2968 C CA . ARG C 1 86 ? -50.858 154.279 9.764 1.00 85.45 83 ARG C CA 1
ATOM 2969 C C . ARG C 1 86 ? -51.723 153.316 8.932 1.00 91.88 83 ARG C C 1
ATOM 2970 O O . ARG C 1 86 ? -52.265 152.350 9.463 1.00 85.08 83 ARG C O 1
ATOM 2978 N N . SER C 1 87 ? -51.814 153.563 7.628 1.00 82.27 84 SER C N 1
ATOM 2979 C CA . SER C 1 87 ? -52.565 152.692 6.730 1.00 82.47 84 SER C CA 1
ATOM 2980 C C . SER C 1 87 ? -52.086 151.252 6.830 1.00 86.46 84 SER C C 1
ATOM 2981 O O . SER C 1 87 ? -52.893 150.336 6.983 1.00 94.40 84 SER C O 1
ATOM 2984 N N . GLU C 1 88 ? -50.772 151.060 6.768 1.00 84.93 85 GLU C N 1
ATOM 2985 C CA . GLU C 1 88 ? -50.188 149.723 6.807 1.00 90.31 85 GLU C CA 1
ATOM 2986 C C . GLU C 1 88 ? -50.418 149.026 8.137 1.00 88.09 85 GLU C C 1
ATOM 2987 O O . GLU C 1 88 ? -50.576 147.809 8.179 1.00 93.58 85 GLU C O 1
ATOM 2993 N N . LEU C 1 89 ? -50.440 149.798 9.218 1.00 86.97 86 LEU C N 1
ATOM 2994 C CA . LEU C 1 89 ? -50.776 149.255 10.531 1.00 80.87 86 LEU C CA 1
ATOM 2995 C C . LEU C 1 89 ? -52.266 148.941 10.644 1.00 78.09 86 LEU C C 1
ATOM 2996 O O . LEU C 1 89 ? -52.641 147.895 11.178 1.00 78.81 86 LEU C O 1
ATOM 3001 N N . GLU C 1 90 ? -53.105 149.837 10.125 1.00 71.85 87 GLU C N 1
ATOM 3002 C CA . GLU C 1 90 ? -54.557 149.659 10.186 1.00 77.72 87 GLU C CA 1
ATOM 3003 C C . GLU C 1 90 ? -55.021 148.462 9.358 1.00 80.93 87 GLU C C 1
ATOM 3004 O O . GLU C 1 90 ? -56.000 147.807 9.717 1.00 84.95 87 GLU C O 1
ATOM 3010 N N . GLU C 1 91 ? -54.315 148.182 8.261 1.00 81.92 88 GLU C N 1
ATOM 3011 C CA . GLU C 1 91 ? -54.595 147.005 7.435 1.00 85.35 88 GLU C CA 1
ATOM 3012 C C . GLU C 1 91 ? -54.374 145.717 8.214 1.00 83.49 88 GLU C C 1
ATOM 3013 O O . GLU C 1 91 ? -55.201 144.808 8.161 1.00 95.38 88 GLU C O 1
ATOM 3019 N N . GLN C 1 92 ? -53.258 145.647 8.934 1.00 73.38 89 GLN C N 1
ATOM 3020 C CA . GLN C 1 92 ? -52.957 144.500 9.782 1.00 80.21 89 GLN C CA 1
ATOM 3021 C C . GLN C 1 92 ? -54.026 144.318 10.848 1.00 78.78 89 GLN C C 1
ATOM 3022 O O . GLN C 1 92 ? -54.426 143.193 11.143 1.00 86.60 89 GLN C O 1
ATOM 3028 N N . LYS C 1 93 ? -54.481 145.430 11.422 1.00 72.02 90 LYS C N 1
ATOM 3029 C CA . LYS C 1 93 ? -55.557 145.401 12.401 1.00 72.53 90 LYS C CA 1
ATOM 3030 C C . LYS C 1 93 ? -56.827 144.809 11.807 1.00 71.00 90 LYS C C 1
ATOM 3031 O O . LYS C 1 93 ? -57.351 143.824 12.322 1.00 75.85 90 LYS C O 1
ATOM 3037 N N . ARG C 1 94 ? -57.305 145.407 10.718 1.00 72.05 91 ARG C N 1
ATOM 3038 C CA . ARG C 1 94 ? -58.491 144.931 10.008 1.00 80.04 91 ARG C CA 1
ATOM 3039 C C . ARG C 1 94 ? -58.355 143.450 9.653 1.00 76.82 91 ARG C C 1
ATOM 3040 O O . ARG C 1 94 ? -59.335 142.702 9.692 1.00 80.70 91 ARG C O 1
ATOM 3048 N N . ASN C 1 95 ? -57.132 143.040 9.322 1.00 73.22 92 ASN C N 1
ATOM 3049 C CA . ASN C 1 95 ? -56.815 141.635 9.101 1.00 79.39 92 ASN C CA 1
ATOM 3050 C C . ASN C 1 95 ? -56.978 140.785 10.350 1.00 78.35 92 ASN C C 1
ATOM 3051 O O . ASN C 1 95 ? -57.745 139.823 10.354 1.00 81.35 92 ASN C O 1
ATOM 3056 N N . LEU C 1 96 ? -56.247 141.145 11.402 1.00 70.81 93 LEU C N 1
ATOM 3057 C CA . LEU C 1 96 ? -56.264 140.410 12.661 1.00 72.81 93 LEU C CA 1
ATOM 3058 C C . LEU C 1 96 ? -57.668 140.335 13.254 1.00 76.29 93 LEU C C 1
ATOM 3059 O O . LEU C 1 96 ? -58.064 139.316 13.824 1.00 76.78 93 LEU C O 1
ATOM 3064 N N . LEU C 1 97 ? -58.418 141.419 13.103 1.00 74.90 94 LEU C N 1
ATOM 3065 C CA . LEU C 1 97 ? -59.785 141.472 13.584 1.00 76.31 94 LEU C CA 1
ATOM 3066 C C . LEU C 1 97 ? -60.699 140.590 12.746 1.00 78.43 94 LEU C C 1
ATOM 3067 O O . LEU C 1 97 ? -61.699 140.078 13.245 1.00 80.12 94 LEU C O 1
ATOM 3072 N N . GLN C 1 98 ? -60.338 140.399 11.482 1.00 77.27 95 GLN C N 1
ATOM 3073 C CA . GLN C 1 98 ? -61.075 139.513 10.589 1.00 86.04 95 GLN C CA 1
ATOM 3074 C C . GLN C 1 98 ? -60.870 138.056 11.007 1.00 87.39 95 GLN C C 1
ATOM 3075 O O . GLN C 1 98 ? -61.831 137.281 11.076 1.00 85.61 95 GLN C O 1
ATOM 3081 N N . GLN C 1 99 ? -59.616 137.702 11.293 1.00 85.64 96 GLN C N 1
ATOM 3082 C CA . GLN C 1 99 ? -59.251 136.356 11.736 1.00 81.06 96 GLN C CA 1
ATOM 3083 C C . GLN C 1 99 ? -59.921 136.021 13.057 1.00 82.46 96 GLN C C 1
ATOM 3084 O O . GLN C 1 99 ? -60.519 134.959 13.205 1.00 90.88 96 GLN C O 1
ATOM 3090 N N . GLN C 1 100 ? -59.822 136.945 14.007 1.00 75.57 97 GLN C N 1
ATOM 3091 C CA . GLN C 1 100 ? -60.490 136.826 15.293 1.00 74.36 97 GLN C CA 1
ATOM 3092 C C . GLN C 1 100 ? -61.978 136.535 15.113 1.00 77.43 97 GLN C C 1
ATOM 3093 O O . GLN C 1 100 ? -62.540 135.695 15.816 1.00 76.49 97 GLN C O 1
ATOM 3099 N N . ALA C 1 101 ? -62.600 137.227 14.160 1.00 81.20 98 ALA C N 1
ATOM 3100 C CA . ALA C 1 101 ? -64.019 137.039 13.842 1.00 86.93 98 ALA C CA 1
ATOM 3101 C C . ALA C 1 101 ? -64.298 135.643 13.302 1.00 92.06 98 ALA C C 1
ATOM 3102 O O . ALA C 1 101 ? -65.332 135.045 13.605 1.00 87.42 98 ALA C O 1
ATOM 3104 N N . GLN C 1 102 ? -63.367 135.139 12.498 1.00 96.42 99 GLN C N 1
ATOM 3105 C CA . GLN C 1 102 ? -63.479 133.807 11.922 1.00 99.29 99 GLN C CA 1
ATOM 3106 C C . GLN C 1 102 ? -63.197 132.722 12.962 1.00 98.12 99 GLN C C 1
ATOM 3107 O O . GLN C 1 102 ? -63.976 131.773 13.086 1.00 98.85 99 GLN C O 1
ATOM 3113 N N . VAL C 1 103 ? -62.099 132.870 13.709 1.00 89.25 100 VAL C N 1
ATOM 3114 C CA . VAL C 1 103 ? -61.768 131.946 14.800 1.00 90.99 100 VAL C CA 1
ATOM 3115 C C . VAL C 1 103 ? -62.993 131.727 15.672 1.00 100.58 100 VAL C C 1
ATOM 3116 O O . VAL C 1 103 ? -63.451 130.599 15.834 1.00 105.36 100 VAL C O 1
ATOM 3120 N N . ARG C 1 104 ? -63.534 132.818 16.203 1.00 98.89 101 ARG C N 1
ATOM 3121 C CA . ARG C 1 104 ? -64.702 132.745 17.064 1.00 102.62 101 ARG C CA 1
ATOM 3122 C C . ARG C 1 104 ? -65.911 132.132 16.366 1.00 96.79 101 ARG C C 1
ATOM 3123 O O . ARG C 1 104 ? -66.569 131.275 16.938 1.00 98.35 101 ARG C O 1
ATOM 3131 N N . GLU C 1 105 ? -66.182 132.541 15.128 1.00 102.07 102 GLU C N 1
ATOM 3132 C CA . GLU C 1 105 ? -67.363 132.047 14.409 1.00 109.55 102 GLU C CA 1
ATOM 3133 C C . GLU C 1 105 ? -67.091 130.782 13.588 1.00 110.37 102 GLU C C 1
ATOM 3134 O O . GLU C 1 105 ? -67.435 130.708 12.407 1.00 114.09 102 GLU C O 1
ATOM 3140 N N . LEU C 1 106 ? -66.475 129.793 14.235 1.00 111.09 103 LEU C N 1
ATOM 3141 C CA . LEU C 1 106 ? -66.188 128.492 13.630 1.00 109.69 103 LEU C CA 1
ATOM 3142 C C . LEU C 1 106 ? -66.491 127.387 14.622 1.00 105.36 103 LEU C C 1
ATOM 3143 O O . LEU C 1 106 ? -66.049 127.446 15.773 1.00 99.54 103 LEU C O 1
ATOM 3148 N N . GLU C 1 107 ? -67.232 126.379 14.168 1.00 94.40 104 GLU C N 1
ATOM 3149 C CA . GLU C 1 107 ? -67.635 125.258 15.018 1.00 103.37 104 GLU C CA 1
ATOM 3150 C C . GLU C 1 107 ? -66.507 124.255 15.198 1.00 94.76 104 GLU C C 1
ATOM 3151 O O . GLU C 1 107 ? -65.668 124.103 14.312 1.00 87.68 104 GLU C O 1
ATOM 3165 N N . ASP C 1 109 ? -64.220 120.872 15.465 1.00 105.61 106 ASP C N 1
ATOM 3166 C CA . ASP C 1 109 ? -63.934 119.760 14.533 1.00 99.71 106 ASP C CA 1
ATOM 3167 C C . ASP C 1 109 ? -63.996 120.113 13.036 1.00 94.63 106 ASP C C 1
ATOM 3168 O O . ASP C 1 109 ? -64.026 119.229 12.176 1.00 100.11 106 ASP C O 1
ATOM 3173 N N . GLN C 1 110 ? -64.000 121.404 12.733 1.00 88.31 107 GLN C N 1
ATOM 3174 C CA . GLN C 1 110 ? -63.913 121.867 11.360 1.00 92.02 107 GLN C CA 1
ATOM 3175 C C . GLN C 1 110 ? -62.444 121.957 10.956 1.00 96.28 107 GLN C C 1
ATOM 3176 O O . GLN C 1 110 ? -61.550 121.984 11.811 1.00 89.38 107 GLN C O 1
ATOM 3182 N N . ILE C 1 111 ? -62.204 121.998 9.649 1.00 96.63 108 ILE C N 1
ATOM 3183 C CA . ILE C 1 111 ? -60.848 121.990 9.100 1.00 92.13 108 ILE C CA 1
ATOM 3184 C C . ILE C 1 111 ? -60.488 123.389 8.605 1.00 82.88 108 ILE C C 1
ATOM 3185 O O . ILE C 1 111 ? -61.295 124.034 7.931 1.00 77.88 108 ILE C O 1
ATOM 3190 N N . VAL C 1 112 ? -59.290 123.857 8.959 1.00 80.03 109 VAL C N 1
ATOM 3191 C CA . VAL C 1 112 ? -58.820 125.197 8.572 1.00 85.54 109 VAL C CA 1
ATOM 3192 C C . VAL C 1 112 ? -57.361 125.239 8.117 1.00 80.08 109 VAL C C 1
ATOM 3193 O O . VAL C 1 112 ? -56.479 124.675 8.766 1.00 80.62 109 VAL C O 1
ATOM 3197 N N . GLU C 1 113 ? -57.126 125.924 7.001 1.00 79.95 110 GLU C N 1
ATOM 3198 C CA . GLU C 1 113 ? -55.787 126.262 6.528 1.00 80.24 110 GLU C CA 1
ATOM 3199 C C . GLU C 1 113 ? -54.923 126.784 7.680 1.00 77.73 110 GLU C C 1
ATOM 3200 O O . GLU C 1 113 ? -55.404 127.529 8.529 1.00 80.14 110 GLU C O 1
ATOM 3206 N N . GLN C 1 114 ? -53.652 126.395 7.710 1.00 80.10 111 GLN C N 1
ATOM 3207 C CA . GLN C 1 114 ? -52.742 126.832 8.775 1.00 76.09 111 GLN C CA 1
ATOM 3208 C C . GLN C 1 114 ? -51.307 127.057 8.270 1.00 75.45 111 GLN C C 1
ATOM 3209 O O . GLN C 1 114 ? -50.347 126.998 9.048 1.00 84.02 111 GLN C O 1
ATOM 3215 N N . GLY C 1 115 ? -51.162 127.310 6.973 1.00 62.08 112 GLY C N 1
ATOM 3216 C CA . GLY C 1 115 ? -49.846 127.576 6.406 1.00 64.57 112 GLY C CA 1
ATOM 3217 C C . GLY C 1 115 ? -49.223 126.452 5.600 1.00 67.67 112 GLY C C 1
ATOM 3218 O O . GLY C 1 115 ? -49.900 125.513 5.187 1.00 71.27 112 GLY C O 1
ATOM 3219 N N . GLN C 1 116 ? -47.917 126.555 5.382 1.00 69.75 113 GLN C N 1
ATOM 3220 C CA . GLN C 1 116 ? -47.216 125.690 4.439 1.00 64.43 113 GLN C CA 1
ATOM 3221 C C . GLN C 1 116 ? -45.892 125.133 4.974 1.00 59.49 113 GLN C C 1
ATOM 3222 O O . GLN C 1 116 ? -45.201 125.784 5.756 1.00 52.25 113 GLN C O 1
ATOM 3228 N N . LEU C 1 117 ? -45.566 123.914 4.552 1.00 53.86 114 LEU C N 1
ATOM 3229 C CA . LEU C 1 117 ? -44.275 123.297 4.827 1.00 55.60 114 LEU C CA 1
ATOM 3230 C C . LEU C 1 117 ? -43.607 122.846 3.531 1.00 56.14 114 LEU C C 1
ATOM 3231 O O . LEU C 1 117 ? -44.286 122.402 2.601 1.00 58.86 114 LEU C O 1
ATOM 3236 N N . GLU C 1 118 ? -42.282 122.958 3.464 1.00 57.87 115 GLU C N 1
ATOM 3237 C CA . GLU C 1 118 ? -41.541 122.476 2.293 1.00 57.94 115 GLU C CA 1
ATOM 3238 C C . GLU C 1 118 ? -41.216 120.999 2.451 1.00 54.13 115 GLU C C 1
ATOM 3239 O O . GLU C 1 118 ? -40.654 120.585 3.466 1.00 54.55 115 GLU C O 1
ATOM 3245 N N . SER C 1 119 ? -41.573 120.207 1.448 1.00 53.51 116 SER C N 1
ATOM 3246 C CA . SER C 1 119 ? -41.196 118.801 1.422 1.00 55.05 116 SER C CA 1
ATOM 3247 C C . SER C 1 119 ? -40.550 118.427 0.096 1.00 54.19 116 SER C C 1
ATOM 3248 O O . SER C 1 119 ? -40.343 119.281 -0.773 1.00 50.25 116 SER C O 1
ATOM 3251 N N . SER C 1 120 ? -40.223 117.145 -0.034 1.00 56.45 117 SER C N 1
ATOM 3252 C CA . SER C 1 120 ? -39.734 116.583 -1.277 1.00 56.59 117 SER C CA 1
ATOM 3253 C C . SER C 1 120 ? -40.368 115.206 -1.514 1.00 61.42 117 SER C C 1
ATOM 3254 O O . SER C 1 120 ? -40.768 114.524 -0.572 1.00 62.61 117 SER C O 1
ATOM 3257 N N . CYS C 1 121 ? -40.478 114.819 -2.780 1.00 60.06 118 CYS C N 1
ATOM 3258 C CA . CYS C 1 121 ? -40.999 113.515 -3.154 1.00 58.07 118 CYS C CA 1
ATOM 3259 C C . CYS C 1 121 ? -40.271 113.037 -4.397 1.00 57.35 118 CYS C C 1
ATOM 3260 O O . CYS C 1 121 ? -39.493 113.780 -4.996 1.00 59.44 118 CYS C O 1
ATOM 3263 N N . GLU C 1 122 ? -40.519 111.790 -4.774 1.00 56.65 119 GLU C N 1
ATOM 3264 C CA . GLU C 1 122 ? -39.947 111.230 -5.979 1.00 55.85 119 GLU C CA 1
ATOM 3265 C C . GLU C 1 122 ? -41.003 111.216 -7.078 1.00 54.71 119 GLU C C 1
ATOM 3266 O O . GLU C 1 122 ? -42.157 110.893 -6.822 1.00 55.72 119 GLU C O 1
ATOM 3272 N N . ILE C 1 123 ? -40.616 111.572 -8.299 1.00 52.22 120 ILE C N 1
ATOM 3273 C CA . ILE C 1 123 ? -41.540 111.519 -9.439 1.00 50.79 120 ILE C CA 1
ATOM 3274 C C . ILE C 1 123 ? -41.032 110.560 -10.516 1.00 53.85 120 ILE C C 1
ATOM 3275 O O . ILE C 1 123 ? -39.830 110.436 -10.716 1.00 55.69 120 ILE C O 1
ATOM 3280 N N . LYS C 1 124 ? -41.955 109.857 -11.172 1.00 54.87 121 LYS C N 1
ATOM 3281 C CA . LYS C 1 124 ? -41.616 108.912 -12.248 1.00 56.24 121 LYS C CA 1
ATOM 3282 C C . LYS C 1 124 ? -42.511 109.142 -13.451 1.00 54.06 121 LYS C C 1
ATOM 3283 O O . LYS C 1 124 ? -43.579 109.748 -13.345 1.00 52.47 121 LYS C O 1
ATOM 3289 N N . VAL C 1 125 ? -42.079 108.642 -14.599 1.00 52.94 122 VAL C N 1
ATOM 3290 C CA . VAL C 1 125 ? -42.924 108.639 -15.776 1.00 54.47 122 VAL C CA 1
ATOM 3291 C C . VAL C 1 125 ? -44.250 108.013 -15.375 1.00 57.19 122 VAL C C 1
ATOM 3292 O O . VAL C 1 125 ? -44.272 106.940 -14.780 1.00 59.20 122 VAL C O 1
ATOM 3296 N N . GLY C 1 126 ? -45.347 108.700 -15.668 1.00 56.19 123 GLY C N 1
ATOM 3297 C CA . GLY C 1 126 ? -46.664 108.183 -15.328 1.00 56.86 123 GLY C CA 1
ATOM 3298 C C . GLY C 1 126 ? -47.293 108.815 -14.103 1.00 58.34 123 GLY C C 1
ATOM 3299 O O . GLY C 1 126 ? -48.517 108.781 -13.936 1.00 54.84 123 GLY C O 1
ATOM 3300 N N . ASP C 1 127 ? -46.468 109.393 -13.237 1.00 56.34 124 ASP C N 1
ATOM 3301 C CA . ASP C 1 127 ? -46.992 110.095 -12.073 1.00 62.30 124 ASP C CA 1
ATOM 3302 C C . ASP C 1 127 ? -47.816 111.310 -12.488 1.00 62.39 124 ASP C C 1
ATOM 3303 O O . ASP C 1 127 ? -47.636 111.860 -13.584 1.00 55.88 124 ASP C O 1
ATOM 3308 N N . ASN C 1 128 ? -48.738 111.709 -11.616 1.00 62.92 125 ASN C N 1
ATOM 3309 C CA . ASN C 1 128 ? -49.444 112.946 -11.829 1.00 59.73 125 ASN C CA 1
ATOM 3310 C C . ASN C 1 128 ? -48.761 114.081 -11.074 1.00 61.77 125 ASN C C 1
ATOM 3311 O O . ASN C 1 128 ? -48.909 114.217 -9.859 1.00 62.47 125 ASN C O 1
ATOM 3316 N N . LEU C 1 129 ? -48.003 114.887 -11.811 1.00 63.54 126 LEU C N 1
ATOM 3317 C CA . LEU C 1 129 ? -47.242 115.978 -11.214 1.00 61.60 126 LEU C CA 1
ATOM 3318 C C . LEU C 1 129 ? -48.151 117.009 -10.544 1.00 65.79 126 LEU C C 1
ATOM 3319 O O . LEU C 1 129 ? -47.901 117.409 -9.398 1.00 71.02 126 LEU C O 1
ATOM 3324 N N . VAL C 1 130 ? -49.200 117.426 -11.256 1.00 61.43 127 VAL C N 1
ATOM 3325 C CA . VAL C 1 130 ? -50.158 118.395 -10.725 1.00 64.99 127 VAL C CA 1
ATOM 3326 C C . VAL C 1 130 ? -50.639 117.945 -9.341 1.00 65.16 127 VAL C C 1
ATOM 3327 O O . VAL C 1 130 ? -50.708 118.747 -8.412 1.00 61.68 127 VAL C O 1
ATOM 3331 N N . GLU C 1 131 ? -50.925 116.650 -9.220 1.00 69.35 128 GLU C N 1
ATOM 3332 C CA . GLU C 1 131 ? -51.421 116.039 -7.984 1.00 71.34 128 GLU C CA 1
ATOM 3333 C C . GLU C 1 131 ? -50.360 115.920 -6.897 1.00 73.77 128 GLU C C 1
ATOM 3334 O O . GLU C 1 131 ? -50.663 116.054 -5.709 1.00 70.73 128 GLU C O 1
ATOM 3340 N N . LYS C 1 132 ? -49.122 115.669 -7.313 1.00 71.46 129 LYS C N 1
ATOM 3341 C CA . LYS C 1 132 ? -47.995 115.634 -6.394 1.00 70.34 129 LYS C CA 1
ATOM 3342 C C . LYS C 1 132 ? -47.903 116.918 -5.576 1.00 69.48 129 LYS C C 1
ATOM 3343 O O . LYS C 1 132 ? -47.576 116.875 -4.397 1.00 69.47 129 LYS C O 1
ATOM 3357 N N . GLN C 1 134 ? -50.433 118.851 -4.844 1.00 74.75 131 GLN C N 1
ATOM 3358 C CA . GLN C 1 134 ? -51.705 119.032 -4.138 1.00 73.86 131 GLN C CA 1
ATOM 3359 C C . GLN C 1 134 ? -51.781 118.448 -2.730 1.00 71.19 131 GLN C C 1
ATOM 3360 O O . GLN C 1 134 ? -52.842 118.485 -2.110 1.00 75.56 131 GLN C O 1
ATOM 3366 N N . VAL C 1 135 ? -50.672 117.920 -2.221 1.00 70.26 132 VAL C N 1
ATOM 3367 C CA . VAL C 1 135 ? -50.674 117.227 -0.926 1.00 66.95 132 VAL C CA 1
ATOM 3368 C C . VAL C 1 135 ? -50.992 118.137 0.266 1.00 66.75 132 VAL C C 1
ATOM 3369 O O . VAL C 1 135 ? -50.629 119.312 0.280 1.00 66.17 132 VAL C O 1
ATOM 3373 N N . ALA C 1 136 ? -51.679 117.581 1.262 1.00 66.50 133 ALA C N 1
ATOM 3374 C CA . ALA C 1 136 ? -52.031 118.324 2.472 1.00 61.63 133 ALA C CA 1
ATOM 3375 C C . ALA C 1 136 ? -52.045 117.421 3.699 1.00 57.92 133 ALA C C 1
ATOM 3376 O O . ALA C 1 136 ? -52.328 116.228 3.589 1.00 57.33 133 ALA C O 1
ATOM 3378 N N . ILE C 1 137 ? -51.718 117.990 4.859 1.00 56.25 134 ILE C N 1
ATOM 3379 C CA . ILE C 1 137 ? -51.870 117.270 6.124 1.00 59.02 134 ILE C CA 1
ATOM 3380 C C . ILE C 1 137 ? -52.856 117.967 7.058 1.00 62.54 134 ILE C C 1
ATOM 3381 O O . ILE C 1 137 ? -53.064 119.183 6.965 1.00 61.07 134 ILE C O 1
ATOM 3386 N N . VAL C 1 138 ? -53.471 117.181 7.941 1.00 65.48 135 VAL C N 1
ATOM 3387 C CA . VAL C 1 138 ? -54.468 117.690 8.883 1.00 62.56 135 VAL C CA 1
ATOM 3388 C C . VAL C 1 138 ? -53.979 117.423 10.310 1.00 59.35 135 VAL C C 1
ATOM 3389 O O . VAL C 1 138 ? -53.675 116.290 10.674 1.00 59.59 135 VAL C O 1
ATOM 3393 N N . VAL C 1 139 ? -53.883 118.488 11.099 1.00 60.73 136 VAL C N 1
ATOM 3394 C CA . VAL C 1 139 ? -53.334 118.398 12.447 1.00 67.14 136 VAL C CA 1
ATOM 3395 C C . VAL C 1 139 ? -54.366 118.703 13.552 1.00 70.25 136 VAL C C 1
ATOM 3396 O O . VAL C 1 139 ? -55.087 119.709 13.503 1.00 68.95 136 VAL C O 1
ATOM 3400 N N . ARG C 1 140 ? -54.414 117.806 14.537 1.00 70.79 137 ARG C N 1
ATOM 3401 C CA . ARG C 1 140 ? -55.247 117.939 15.727 1.00 73.83 137 ARG C CA 1
ATOM 3402 C C . ARG C 1 140 ? -54.331 118.032 16.950 1.00 68.19 137 ARG C C 1
ATOM 3403 O O . ARG C 1 140 ? -53.675 117.056 17.330 1.00 63.38 137 ARG C O 1
ATOM 3411 N N . ASP C 1 141 ? -54.282 119.220 17.547 1.00 71.79 138 ASP C N 1
ATOM 3412 C CA . ASP C 1 141 ? -53.412 119.503 18.698 1.00 71.91 138 ASP C CA 1
ATOM 3413 C C . ASP C 1 141 ? -52.033 118.858 18.581 1.00 71.82 138 ASP C C 1
ATOM 3414 O O . ASP C 1 141 ? -51.663 118.006 19.389 1.00 70.47 138 ASP C O 1
ATOM 3419 N N . GLY C 1 142 ? -51.293 119.264 17.551 1.00 73.62 139 GLY C N 1
ATOM 3420 C CA . GLY C 1 142 ? -49.917 118.811 17.338 1.00 74.63 139 GLY C CA 1
ATOM 3421 C C . GLY C 1 142 ? -49.786 117.526 16.542 1.00 75.10 139 GLY C C 1
ATOM 3422 O O . GLY C 1 142 ? -48.751 117.286 15.919 1.00 77.11 139 GLY C O 1
ATOM 3423 N N . VAL C 1 143 ? -50.841 116.713 16.552 1.00 73.48 140 VAL C N 1
ATOM 3424 C CA . VAL C 1 143 ? -50.816 115.370 15.963 1.00 76.47 140 VAL C CA 1
ATOM 3425 C C . VAL C 1 143 ? -51.375 115.300 14.538 1.00 73.31 140 VAL C C 1
ATOM 3426 O O . VAL C 1 143 ? -52.334 115.990 14.201 1.00 74.20 140 VAL C O 1
ATOM 3430 N N . ILE C 1 144 ? -50.762 114.461 13.708 1.00 71.86 141 ILE C N 1
ATOM 3431 C CA . ILE C 1 144 ? -51.208 114.302 12.331 1.00 71.71 141 ILE C CA 1
ATOM 3432 C C . ILE C 1 144 ? -52.403 113.356 12.245 1.00 74.30 141 ILE C C 1
ATOM 3433 O O . ILE C 1 144 ? -52.337 112.199 12.667 1.00 63.46 141 ILE C O 1
ATOM 3438 N N . GLN C 1 145 ? -53.494 113.878 11.690 1.00 80.94 142 GLN C N 1
ATOM 3439 C CA . GLN C 1 145 ? -54.746 113.142 11.543 1.00 74.58 142 GLN C CA 1
ATOM 3440 C C . GLN C 1 145 ? -54.874 112.427 10.197 1.00 74.43 142 GLN C C 1
ATOM 3441 O O . GLN C 1 145 ? -55.562 111.412 10.117 1.00 69.32 142 GLN C O 1
ATOM 3447 N N . SER C 1 146 ? -54.230 112.960 9.153 1.00 73.94 143 SER C N 1
ATOM 3448 C CA . SER C 1 146 ? -54.280 112.371 7.803 1.00 74.87 143 SER C CA 1
ATOM 3449 C C . SER C 1 146 ? -53.490 113.145 6.749 1.00 77.71 143 SER C C 1
ATOM 3450 O O . SER C 1 146 ? -53.225 114.334 6.909 1.00 74.90 143 SER C O 1
ATOM 3453 N N . ILE C 1 147 ? -53.137 112.448 5.669 1.00 78.71 144 ILE C N 1
ATOM 3454 C CA . ILE C 1 147 ? -52.506 113.035 4.485 1.00 74.56 144 ILE C CA 1
ATOM 3455 C C . ILE C 1 147 ? -53.565 113.065 3.378 1.00 78.78 144 ILE C C 1
ATOM 3456 O O . ILE C 1 147 ? -54.292 112.088 3.195 1.00 87.49 144 ILE C O 1
ATOM 3461 N N . GLU C 1 148 ? -53.640 114.172 2.635 1.00 61.27 145 GLU C N 1
ATOM 3462 C CA . GLU C 1 148 ? -54.800 114.459 1.776 1.00 74.86 145 GLU C CA 1
ATOM 3463 C C . GLU C 1 148 ? -54.551 114.440 0.259 1.00 83.20 145 GLU C C 1
ATOM 3464 O O . GLU C 1 148 ? -53.422 114.262 -0.192 1.00 77.70 145 GLU C O 1
ATOM 3470 N N . GLU C 1 149 ? -55.635 114.631 -0.502 1.00 89.79 146 GLU C N 1
ATOM 3471 C CA . GLU C 1 149 ? -55.657 114.624 -1.978 1.00 91.75 146 GLU C CA 1
ATOM 3472 C C . GLU C 1 149 ? -55.074 113.347 -2.585 1.00 96.64 146 GLU C C 1
ATOM 3473 O O . GLU C 1 149 ? -54.597 113.350 -3.724 1.00 110.29 146 GLU C O 1
ATOM 3479 N N . SER D 1 5 ? -53.468 108.579 2.189 1.00 111.47 2 SER D N 1
ATOM 3480 C CA . SER D 1 5 ? -52.821 108.170 3.477 1.00 115.04 2 SER D CA 1
ATOM 3481 C C . SER D 1 5 ? -53.097 106.701 3.810 1.00 116.87 2 SER D C 1
ATOM 3482 O O . SER D 1 5 ? -54.099 106.368 4.453 1.00 122.27 2 SER D O 1
ATOM 3484 N N . ASP D 1 6 ? -52.197 105.829 3.359 1.00 113.80 3 ASP D N 1
ATOM 3485 C CA . ASP D 1 6 ? -52.297 104.388 3.615 1.00 119.35 3 ASP D CA 1
ATOM 3486 C C . ASP D 1 6 ? -51.021 103.841 4.277 1.00 118.57 3 ASP D C 1
ATOM 3487 O O . ASP D 1 6 ? -50.683 102.662 4.134 1.00 129.96 3 ASP D O 1
ATOM 3492 N N . GLY D 1 7 ? -50.340 104.707 5.027 1.00 114.83 4 GLY D N 1
ATOM 3493 C CA . GLY D 1 7 ? -49.017 104.415 5.577 1.00 96.38 4 GLY D CA 1
ATOM 3494 C C . GLY D 1 7 ? -47.982 105.303 4.907 1.00 90.14 4 GLY D C 1
ATOM 3495 O O . GLY D 1 7 ? -46.777 105.036 4.980 1.00 93.12 4 GLY D O 1
ATOM 3496 N N . THR D 1 8 ? -48.470 106.358 4.250 1.00 80.15 5 THR D N 1
ATOM 3497 C CA . THR D 1 8 ? -47.636 107.345 3.563 1.00 76.34 5 THR D CA 1
ATOM 3498 C C . THR D 1 8 ? -46.649 107.985 4.539 1.00 72.47 5 THR D C 1
ATOM 3499 O O . THR D 1 8 ? -46.999 108.304 5.677 1.00 78.50 5 THR D O 1
ATOM 3503 N N . ILE D 1 9 ? -45.410 108.143 4.091 1.00 62.40 6 ILE D N 1
ATOM 3504 C CA . ILE D 1 9 ? -44.398 108.871 4.839 1.00 62.21 6 ILE D CA 1
ATOM 3505 C C . ILE D 1 9 ? -43.986 110.089 4.026 1.00 65.75 6 ILE D C 1
ATOM 3506 O O . ILE D 1 9 ? -43.594 109.969 2.859 1.00 67.17 6 ILE D O 1
ATOM 3511 N N . LEU D 1 10 ? -44.077 111.260 4.647 1.00 60.69 7 LEU D N 1
ATOM 3512 C CA . LEU D 1 10 ? -43.625 112.488 4.015 1.00 57.43 7 LEU D CA 1
ATOM 3513 C C . LEU D 1 10 ? -42.274 112.950 4.543 1.00 54.25 7 LEU D C 1
ATOM 3514 O O . LEU D 1 10 ? -41.923 112.711 5.702 1.00 54.93 7 LEU D O 1
ATOM 3519 N N . THR D 1 11 ? -41.526 113.617 3.673 1.00 52.66 8 THR D N 1
ATOM 3520 C CA . THR D 1 11 ? -40.254 114.205 4.030 1.00 52.46 8 THR D CA 1
ATOM 3521 C C . THR D 1 11 ? -40.380 115.715 4.002 1.00 54.81 8 THR D C 1
ATOM 3522 O O . THR D 1 11 ? -40.633 116.303 2.956 1.00 59.78 8 THR D O 1
ATOM 3526 N N . ILE D 1 12 ? -40.193 116.337 5.156 1.00 51.80 9 ILE D N 1
ATOM 3527 C CA . ILE D 1 12 ? -40.376 117.773 5.275 1.00 54.60 9 ILE D CA 1
ATOM 3528 C C . ILE D 1 12 ? -39.119 118.475 5.794 1.00 54.61 9 ILE D C 1
ATOM 3529 O O . ILE D 1 12 ? -38.222 117.838 6.350 1.00 54.52 9 ILE D O 1
ATOM 3534 N N . LYS D 1 13 ? -39.074 119.790 5.604 1.00 51.29 10 LYS D N 1
ATOM 3535 C CA . LYS D 1 13 ? -37.943 120.605 6.002 1.00 52.55 10 LYS D CA 1
ATOM 3536 C C . LYS D 1 13 ? -38.127 121.114 7.423 1.00 55.00 10 LYS D C 1
ATOM 3537 O O . LYS D 1 13 ? -39.172 121.662 7.769 1.00 54.13 10 LYS D O 1
ATOM 3543 N N . ARG D 1 14 ? -37.095 120.944 8.239 1.00 54.11 11 ARG D N 1
ATOM 3544 C CA . ARG D 1 14 ? -37.124 121.404 9.617 1.00 55.24 11 ARG D CA 1
ATOM 3545 C C . ARG D 1 14 ? -35.784 122.005 10.034 1.00 56.62 11 ARG D C 1
ATOM 3546 O O . ARG D 1 14 ? -34.743 121.594 9.527 1.00 53.75 11 ARG D O 1
ATOM 3554 N N . PRO D 1 15 ? -35.811 122.977 10.970 1.00 57.42 12 PRO D N 1
ATOM 3555 C CA . PRO D 1 15 ? -34.586 123.604 11.462 1.00 54.23 12 PRO D CA 1
ATOM 3556 C C . PRO D 1 15 ? -33.919 122.759 12.545 1.00 53.54 12 PRO D C 1
ATOM 3557 O O . PRO D 1 15 ? -34.547 121.865 13.105 1.00 57.27 12 PRO D O 1
ATOM 3561 N N . ILE D 1 16 ? -32.653 123.043 12.825 1.00 54.45 13 ILE D N 1
ATOM 3562 C CA . ILE D 1 16 ? -31.906 122.342 13.859 1.00 56.45 13 ILE D CA 1
ATOM 3563 C C . ILE D 1 16 ? -31.218 123.381 14.722 1.00 56.62 13 ILE D C 1
ATOM 3564 O O . ILE D 1 16 ? -30.346 124.121 14.254 1.00 58.12 13 ILE D O 1
ATOM 3569 N N . THR D 1 17 ? -31.616 123.441 15.986 1.00 58.61 14 THR D N 1
ATOM 3570 C CA . THR D 1 17 ? -30.980 124.350 16.925 1.00 58.58 14 THR D CA 1
ATOM 3571 C C . THR D 1 17 ? -29.557 123.887 17.188 1.00 53.50 14 THR D C 1
ATOM 3572 O O . THR D 1 17 ? -29.312 122.723 17.509 1.00 50.64 14 THR D O 1
ATOM 3576 N N . VAL D 1 18 ? -28.621 124.807 17.027 1.00 50.65 15 VAL D N 1
ATOM 3577 C CA . VAL D 1 18 ? -27.219 124.472 17.135 1.00 53.21 15 VAL D CA 1
ATOM 3578 C C . VAL D 1 18 ? -26.659 125.141 18.367 1.00 59.27 15 VAL D C 1
ATOM 3579 O O . VAL D 1 18 ? -26.400 126.339 18.359 1.00 64.44 15 VAL D O 1
ATOM 3583 N N . ARG D 1 19 ? -26.499 124.359 19.432 1.00 59.95 16 ARG D N 1
ATOM 3584 C CA . ARG D 1 19 ? -25.937 124.843 20.693 1.00 60.47 16 ARG D CA 1
ATOM 3585 C C . ARG D 1 19 ? -24.426 124.644 20.690 1.00 60.06 16 ARG D C 1
ATOM 3586 O O . ARG D 1 19 ? -23.915 123.740 20.030 1.00 61.42 16 ARG D O 1
ATOM 3594 N N . ALA D 1 20 ? -23.713 125.486 21.427 1.00 61.13 17 ALA D N 1
ATOM 3595 C CA . ALA D 1 20 ? -22.272 125.328 21.561 1.00 62.35 17 ALA D CA 1
ATOM 3596 C C . ALA D 1 20 ? -21.833 125.214 23.016 1.00 64.78 17 ALA D C 1
ATOM 3597 O O . ALA D 1 20 ? -22.432 125.819 23.915 1.00 62.13 17 ALA D O 1
ATOM 3599 N N . VAL D 1 21 ? -20.784 124.418 23.217 1.00 65.44 18 VAL D N 1
ATOM 3600 C CA . VAL D 1 21 ? -20.140 124.233 24.508 1.00 65.84 18 VAL D CA 1
ATOM 3601 C C . VAL D 1 21 ? -19.169 125.377 24.715 1.00 65.86 18 VAL D C 1
ATOM 3602 O O . VAL D 1 21 ? -18.584 125.858 23.746 1.00 60.52 18 VAL D O 1
ATOM 3606 N N . VAL D 1 22 ? -18.993 125.790 25.972 1.00 69.81 19 VAL D N 1
ATOM 3607 C CA . VAL D 1 22 ? -18.025 126.833 26.323 1.00 71.31 19 VAL D CA 1
ATOM 3608 C C . VAL D 1 22 ? -16.608 126.288 26.524 1.00 76.17 19 VAL D C 1
ATOM 3609 O O . VAL D 1 22 ? -16.258 125.784 27.593 1.00 72.95 19 VAL D O 1
ATOM 3613 N N . THR D 1 23 ? -15.802 126.396 25.476 1.00 78.01 20 THR D N 1
ATOM 3614 C CA . THR D 1 23 ? -14.381 126.119 25.566 1.00 80.06 20 THR D CA 1
ATOM 3615 C C . THR D 1 23 ? -13.663 127.456 25.697 1.00 82.72 20 THR D C 1
ATOM 3616 O O . THR D 1 23 ? -14.218 128.490 25.329 1.00 80.77 20 THR D O 1
ATOM 3620 N N . PRO D 1 24 ? -12.431 127.450 26.233 1.00 85.13 21 PRO D N 1
ATOM 3621 C CA . PRO D 1 24 ? -11.636 128.669 26.186 1.00 84.43 21 PRO D CA 1
ATOM 3622 C C . PRO D 1 24 ? -11.340 129.092 24.745 1.00 89.16 21 PRO D C 1
ATOM 3623 O O . PRO D 1 24 ? -10.959 130.234 24.505 1.00 96.66 21 PRO D O 1
ATOM 3627 N N . THR D 1 25 ? -11.520 128.174 23.801 1.00 86.02 22 THR D N 1
ATOM 3628 C CA . THR D 1 25 ? -11.344 128.472 22.381 1.00 89.28 22 THR D CA 1
ATOM 3629 C C . THR D 1 25 ? -12.550 129.236 21.841 1.00 83.43 22 THR D C 1
ATOM 3630 O O . THR D 1 25 ? -12.438 130.013 20.893 1.00 73.67 22 THR D O 1
ATOM 3634 N N . TRP D 1 26 ? -13.703 129.010 22.458 1.00 80.73 23 TRP D N 1
ATOM 3635 C CA . TRP D 1 26 ? -14.934 129.682 22.072 1.00 80.58 23 TRP D CA 1
ATOM 3636 C C . TRP D 1 26 ? -15.004 131.069 22.645 1.00 84.14 23 TRP D C 1
ATOM 3637 O O . TRP D 1 26 ? -15.335 132.012 21.932 1.00 86.46 23 TRP D O 1
ATOM 3648 N N . LYS D 1 27 ? -14.702 131.201 23.937 1.00 77.50 24 LYS D N 1
ATOM 3649 C CA . LYS D 1 27 ? -14.649 132.506 24.602 1.00 77.65 24 LYS D CA 1
ATOM 3650 C C . LYS D 1 27 ? -13.702 133.457 23.883 1.00 78.83 24 LYS D C 1
ATOM 3651 O O . LYS D 1 27 ? -14.067 134.589 23.567 1.00 80.53 24 LYS D O 1
ATOM 3657 N N . GLU D 1 28 ? -12.486 132.981 23.629 1.00 76.30 25 GLU D N 1
ATOM 3658 C CA . GLU D 1 28 ? -11.480 133.749 22.915 1.00 79.00 25 GLU D CA 1
ATOM 3659 C C . GLU D 1 28 ? -12.035 134.294 21.598 1.00 87.20 25 GLU D C 1
ATOM 3660 O O . GLU D 1 28 ? -11.926 135.489 21.328 1.00 93.48 25 GLU D O 1
ATOM 3666 N N . GLU D 1 29 ? -12.640 133.413 20.801 1.00 89.69 26 GLU D N 1
ATOM 3667 C CA . GLU D 1 29 ? -13.280 133.787 19.536 1.00 91.98 26 GLU D CA 1
ATOM 3668 C C . GLU D 1 29 ? -14.408 134.795 19.747 1.00 90.14 26 GLU D C 1
ATOM 3669 O O . GLU D 1 29 ? -14.485 135.812 19.052 1.00 93.92 26 GLU D O 1
ATOM 3675 N N . ALA D 1 30 ? -15.275 134.496 20.713 1.00 89.37 27 ALA D N 1
ATOM 3676 C CA . ALA D 1 30 ? -16.456 135.305 20.998 1.00 83.31 27 ALA D CA 1
ATOM 3677 C C . ALA D 1 30 ? -16.101 136.700 21.480 1.00 86.70 27 ALA D C 1
ATOM 3678 O O . ALA D 1 30 ? -16.819 137.651 21.192 1.00 102.69 27 ALA D O 1
ATOM 3680 N N . GLU D 1 31 ? -14.996 136.825 22.207 1.00 80.84 28 GLU D N 1
ATOM 3681 C CA . GLU D 1 31 ? -14.602 138.119 22.749 1.00 80.85 28 GLU D CA 1
ATOM 3682 C C . GLU D 1 31 ? -14.009 139.022 21.689 1.00 81.96 28 GLU D C 1
ATOM 3683 O O . GLU D 1 31 ? -14.322 140.215 21.643 1.00 77.49 28 GLU D O 1
ATOM 3689 N N . ARG D 1 32 ? -13.162 138.448 20.836 1.00 80.12 29 ARG D N 1
ATOM 3690 C CA . ARG D 1 32 ? -12.511 139.211 19.782 1.00 89.39 29 ARG D CA 1
ATOM 3691 C C . ARG D 1 32 ? -13.525 139.875 18.864 1.00 86.29 29 ARG D C 1
ATOM 3692 O O . ARG D 1 32 ? -13.302 140.989 18.399 1.00 95.12 29 ARG D O 1
ATOM 3700 N N . GLU D 1 33 ? -14.646 139.200 18.629 1.00 80.61 30 GLU D N 1
ATOM 3701 C CA . GLU D 1 33 ? -15.719 139.778 17.834 1.00 89.58 30 GLU D CA 1
ATOM 3702 C C . GLU D 1 33 ? -16.414 140.914 18.584 1.00 87.11 30 GLU D C 1
ATOM 3703 O O . GLU D 1 33 ? -16.665 141.971 18.002 1.00 87.55 30 GLU D O 1
ATOM 3709 N N . ILE D 1 34 ? -16.710 140.692 19.867 1.00 87.24 31 ILE D N 1
ATOM 3710 C CA . ILE D 1 34 ? -17.321 141.717 20.725 1.00 87.27 31 ILE D CA 1
ATOM 3711 C C . ILE D 1 34 ? -16.451 142.970 20.732 1.00 85.90 31 ILE D C 1
ATOM 3712 O O . ILE D 1 34 ? -16.948 144.081 20.537 1.00 85.09 31 ILE D O 1
ATOM 3717 N N . SER D 1 35 ? -15.151 142.772 20.943 1.00 82.25 32 SER D N 1
ATOM 3718 C CA . SER D 1 35 ? -14.185 143.865 20.991 1.00 77.73 32 SER D CA 1
ATOM 3719 C C . SER D 1 35 ? -14.129 144.658 19.681 1.00 79.59 32 SER D C 1
ATOM 3720 O O . SER D 1 35 ? -14.235 145.885 19.694 1.00 66.01 32 SER D O 1
ATOM 3723 N N . ASN D 1 36 ? -13.970 143.955 18.561 1.00 79.40 33 ASN D N 1
ATOM 3724 C CA . ASN D 1 36 ? -14.020 144.572 17.238 1.00 79.46 33 ASN D CA 1
ATOM 3725 C C . ASN D 1 36 ? -15.254 145.439 17.056 1.00 80.04 33 ASN D C 1
ATOM 3726 O O . ASN D 1 36 ? -15.164 146.557 16.553 1.00 76.69 33 ASN D O 1
ATOM 3731 N N . GLY D 1 37 ? -16.399 144.915 17.483 1.00 75.19 34 GLY D N 1
ATOM 3732 C CA . GLY D 1 37 ? -17.646 145.662 17.467 1.00 73.92 34 GLY D CA 1
ATOM 3733 C C . GLY D 1 37 ? -17.536 146.940 18.272 1.00 76.31 34 GLY D C 1
ATOM 3734 O O . GLY D 1 37 ? -17.853 148.021 17.763 1.00 72.86 34 GLY D O 1
ATOM 3735 N N . ILE D 1 38 ? -17.074 146.803 19.519 1.00 80.37 35 ILE D N 1
ATOM 3736 C CA . ILE D 1 38 ? -16.935 147.918 20.469 1.00 74.82 35 ILE D CA 1
ATOM 3737 C C . ILE D 1 38 ? -16.036 149.024 19.924 1.00 74.37 35 ILE D C 1
ATOM 3738 O O . ILE D 1 38 ? -16.430 150.190 19.888 1.00 77.96 35 ILE D O 1
ATOM 3743 N N . ALA D 1 39 ? -14.823 148.652 19.519 1.00 75.03 36 ALA D N 1
ATOM 3744 C CA . ALA D 1 39 ? -13.846 149.624 19.041 1.00 77.90 36 ALA D CA 1
ATOM 3745 C C . ALA D 1 39 ? -14.336 150.297 17.766 1.00 81.71 36 ALA D C 1
ATOM 3746 O O . ALA D 1 39 ? -14.187 151.511 17.606 1.00 84.94 36 ALA D O 1
ATOM 3748 N N . ASN D 1 40 ? -14.928 149.498 16.876 1.00 83.32 37 ASN D N 1
ATOM 3749 C CA . ASN D 1 40 ? -15.562 149.991 15.659 1.00 81.04 37 ASN D CA 1
ATOM 3750 C C . ASN D 1 40 ? -16.619 151.053 15.970 1.00 75.28 37 ASN D C 1
ATOM 3751 O O . ASN D 1 40 ? -16.680 152.091 15.309 1.00 70.25 37 ASN D O 1
ATOM 3756 N N . ALA D 1 41 ? -17.429 150.788 16.995 1.00 75.64 38 ALA D N 1
ATOM 3757 C CA . ALA D 1 41 ? -18.488 151.699 17.430 1.00 74.11 38 ALA D CA 1
ATOM 3758 C C . ALA D 1 41 ? -17.946 153.023 17.954 1.00 77.90 38 ALA D C 1
ATOM 3759 O O . ALA D 1 41 ? -18.403 154.089 17.54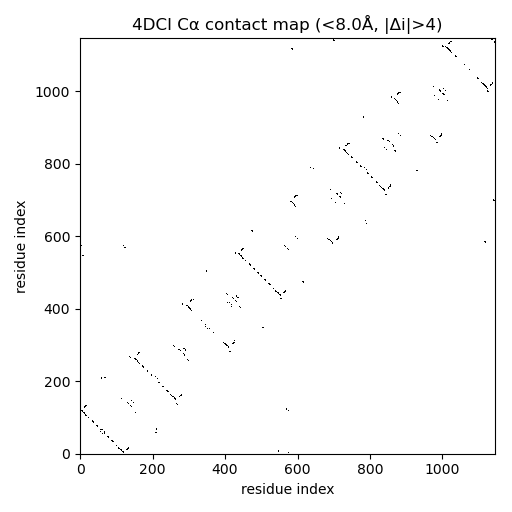3 1.00 90.68 38 ALA D O 1
ATOM 3761 N N . ASP D 1 42 ? -16.977 152.952 18.862 1.00 74.18 39 ASP D N 1
ATOM 3762 C CA . ASP D 1 42 ? -16.361 154.152 19.416 1.00 82.73 39 ASP D CA 1
ATOM 3763 C C . ASP D 1 42 ? -15.636 154.969 18.346 1.00 84.17 39 ASP D C 1
ATOM 3764 O O . ASP D 1 42 ? -15.659 156.203 18.379 1.00 84.51 39 ASP D O 1
ATOM 3769 N N . GLN D 1 43 ? -15.018 154.277 17.389 1.00 84.54 40 GLN D N 1
ATOM 3770 C CA . GLN D 1 43 ? -14.322 154.936 16.286 1.00 88.97 40 GLN D CA 1
ATOM 3771 C C . GLN D 1 43 ? -15.309 155.642 15.365 1.00 87.34 40 GLN D C 1
ATOM 3772 O O . GLN D 1 43 ? -14.936 156.551 14.621 1.00 100.30 40 GLN D O 1
ATOM 3778 N N . GLN D 1 44 ? -16.567 155.219 15.416 1.00 79.32 41 GLN D N 1
ATOM 3779 C CA . GLN D 1 44 ? -17.630 155.906 14.692 1.00 85.58 41 GLN D CA 1
ATOM 3780 C C . GLN D 1 44 ? -18.097 157.139 15.452 1.00 82.17 41 GLN D C 1
ATOM 3781 O O . GLN D 1 44 ? -18.309 158.194 14.862 1.00 81.53 41 GLN D O 1
ATOM 3787 N N . LEU D 1 45 ? -18.250 156.998 16.763 1.00 79.73 42 LEU D N 1
ATOM 3788 C CA . LEU D 1 45 ? -18.692 158.096 17.613 1.00 78.87 42 LEU D CA 1
ATOM 3789 C C . LEU D 1 45 ? -17.718 159.274 17.616 1.00 81.76 42 LEU D C 1
ATOM 3790 O O . LEU D 1 45 ? -18.145 160.431 17.699 1.00 95.40 42 LEU D O 1
ATOM 3795 N N . ALA D 1 46 ? -16.419 158.985 17.533 1.00 74.88 43 ALA D N 1
ATOM 3796 C CA . ALA D 1 46 ? -15.413 160.040 17.382 1.00 81.30 43 ALA D CA 1
ATOM 3797 C C . ALA D 1 46 ? -15.540 160.692 16.010 1.00 81.92 43 ALA D C 1
ATOM 3798 O O . ALA D 1 46 ? -15.394 161.903 15.877 1.00 86.57 43 ALA D O 1
ATOM 3800 N N . GLN D 1 47 ? -15.830 159.874 15.001 1.00 79.01 44 GLN D N 1
ATOM 3801 C CA . GLN D 1 47 ? -16.007 160.336 13.630 1.00 85.08 44 GLN D CA 1
ATOM 3802 C C . GLN D 1 47 ? -17.273 161.168 13.479 1.00 75.30 44 GLN D C 1
ATOM 3803 O O . GLN D 1 47 ? -17.301 162.137 12.723 1.00 77.07 44 GLN D O 1
ATOM 3809 N N . LEU D 1 48 ? -18.320 160.772 14.195 1.00 71.70 45 LEU D N 1
ATOM 3810 C CA . LEU D 1 48 ? -19.591 161.475 14.170 1.00 72.09 45 LEU D CA 1
ATOM 3811 C C . LEU D 1 48 ? -19.372 162.921 14.591 1.00 74.46 45 LEU D C 1
ATOM 3812 O O . LEU D 1 48 ? -19.691 163.842 13.839 1.00 77.67 45 LEU D O 1
ATOM 3817 N N . GLU D 1 49 ? -18.798 163.112 15.777 1.00 74.67 46 GLU D N 1
ATOM 3818 C CA . GLU D 1 49 ? -18.485 164.448 16.278 1.00 80.28 46 GLU D CA 1
ATOM 3819 C C . GLU D 1 49 ? -17.524 165.187 15.355 1.00 77.35 46 GLU D C 1
ATOM 3820 O O . GLU D 1 49 ? -17.832 166.280 14.897 1.00 78.92 46 GLU D O 1
ATOM 3826 N N . GLN D 1 50 ? -16.375 164.578 15.069 1.00 86.22 47 GLN D N 1
ATOM 3827 C CA . GLN D 1 50 ? -15.397 165.155 14.142 1.00 96.25 47 GLN D CA 1
ATOM 3828 C C . GLN D 1 50 ? -16.065 165.740 12.900 1.00 90.81 47 GLN D C 1
ATOM 3829 O O . GLN D 1 50 ? -15.732 166.845 12.473 1.00 89.01 47 GLN D O 1
ATOM 3835 N N . GLU D 1 51 ? -17.017 165.000 12.339 1.00 85.46 48 GLU D N 1
ATOM 3836 C CA . GLU D 1 51 ? -17.718 165.435 11.141 1.00 88.03 48 GLU D CA 1
ATOM 3837 C C . GLU D 1 51 ? -18.668 166.582 11.453 1.00 86.95 48 GLU D C 1
ATOM 3838 O O . GLU D 1 51 ? -18.587 167.643 10.831 1.00 90.73 48 GLU D O 1
ATOM 3844 N N . GLY D 1 52 ? -19.553 166.361 12.423 1.00 79.01 49 GLY D N 1
ATOM 3845 C CA . GLY D 1 52 ? -20.515 167.372 12.859 1.00 78.27 49 GLY D CA 1
ATOM 3846 C C . GLY D 1 52 ? -19.909 168.751 13.056 1.00 78.64 49 GLY D C 1
ATOM 3847 O O . GLY D 1 52 ? -20.449 169.743 12.572 1.00 78.82 49 GLY D O 1
ATOM 3848 N N . GLN D 1 53 ? -18.785 168.806 13.768 1.00 77.21 50 GLN D N 1
ATOM 3849 C CA . GLN D 1 53 ? -18.037 170.041 13.955 1.00 85.95 50 GLN D CA 1
ATOM 3850 C C . GLN D 1 53 ? -17.862 170.756 12.619 1.00 87.23 50 GLN D C 1
ATOM 3851 O O . GLN D 1 53 ? -18.342 171.878 12.453 1.00 89.16 50 GLN D O 1
ATOM 3857 N N . THR D 1 54 ? -17.213 170.089 11.665 1.00 90.52 51 THR D N 1
ATOM 3858 C CA . THR D 1 54 ? -16.872 170.695 10.374 1.00 94.18 51 THR D CA 1
ATOM 3859 C C . THR D 1 54 ? -18.101 171.155 9.593 1.00 91.20 51 THR D C 1
ATOM 3860 O O . THR D 1 54 ? -18.087 172.235 8.996 1.00 105.58 51 THR D O 1
ATOM 3864 N N . VAL D 1 55 ? -19.151 170.333 9.597 1.00 81.41 52 VAL D N 1
ATOM 3865 C CA . VAL D 1 55 ? -20.412 170.666 8.921 1.00 87.71 52 VAL D CA 1
ATOM 3866 C C . VAL D 1 55 ? -20.957 171.982 9.476 1.00 88.00 52 VAL D C 1
ATOM 3867 O O . VAL D 1 55 ? -21.249 172.916 8.724 1.00 88.75 52 VAL D O 1
ATOM 3871 N N . VAL D 1 56 ? -21.058 172.047 10.801 1.00 80.69 53 VAL D N 1
ATOM 3872 C CA . VAL D 1 56 ? -21.528 173.227 11.503 1.00 77.49 53 VAL D CA 1
ATOM 3873 C C . VAL D 1 56 ? -20.691 174.466 11.172 1.00 85.68 53 VAL D C 1
ATOM 3874 O O . VAL D 1 56 ? -21.235 175.560 11.022 1.00 89.46 53 VAL D O 1
ATOM 3878 N N . ASP D 1 57 ? -19.380 174.290 11.034 1.00 85.61 54 ASP D N 1
ATOM 3879 C CA . ASP D 1 57 ? -18.492 175.395 10.665 1.00 96.64 54 ASP D CA 1
ATOM 3880 C C . ASP D 1 57 ? -18.789 175.958 9.273 1.00 93.85 54 ASP D C 1
ATOM 3881 O O . ASP D 1 57 ? -18.911 177.177 9.106 1.00 89.64 54 ASP D O 1
ATOM 3886 N N . GLN D 1 58 ? -18.907 175.061 8.291 1.00 98.43 55 GLN D N 1
ATOM 3887 C CA . GLN D 1 58 ? -19.238 175.414 6.904 1.00 104.60 55 GLN D CA 1
ATOM 3888 C C . GLN D 1 58 ? -20.576 176.152 6.806 1.00 100.34 55 GLN D C 1
ATOM 3889 O O . GLN D 1 58 ? -20.699 177.132 6.069 1.00 106.47 55 GLN D O 1
ATOM 3895 N N . VAL D 1 59 ? -21.568 175.663 7.548 1.00 87.58 56 VAL D N 1
ATOM 3896 C CA . VAL D 1 59 ? -22.879 176.298 7.635 1.00 85.74 56 VAL D CA 1
ATOM 3897 C C . VAL D 1 59 ? -22.724 177.731 8.138 1.00 87.59 56 VAL D C 1
ATOM 3898 O O . VAL D 1 59 ? -23.226 178.671 7.524 1.00 87.82 56 VAL D O 1
ATOM 3902 N N . ARG D 1 60 ? -22.004 177.893 9.244 1.00 81.61 57 ARG D N 1
ATOM 3903 C CA . ARG D 1 60 ? -21.797 179.209 9.835 1.00 84.82 57 ARG D CA 1
ATOM 3904 C C . ARG D 1 60 ? -21.051 180.155 8.886 1.00 91.51 57 ARG D C 1
ATOM 3905 O O . ARG D 1 60 ? -21.243 181.371 8.934 1.00 82.72 57 ARG D O 1
ATOM 3913 N N . ARG D 1 61 ? -20.233 179.588 8.002 1.00 97.77 58 ARG D N 1
ATOM 3914 C CA . ARG D 1 61 ? -19.507 180.368 7.002 1.00 103.52 58 ARG D CA 1
ATOM 3915 C C . ARG D 1 61 ? -20.446 181.136 6.051 1.00 107.51 58 ARG D C 1
ATOM 3916 O O . ARG D 1 61 ? -19.999 182.034 5.336 1.00 115.53 58 ARG D O 1
ATOM 3924 N N . GLN D 1 62 ? -21.736 180.791 6.057 1.00 102.92 59 GLN D N 1
ATOM 3925 C CA . GLN D 1 62 ? -22.734 181.417 5.168 1.00 103.89 59 GLN D CA 1
ATOM 3926 C C . GLN D 1 62 ? -22.954 182.908 5.414 1.00 108.19 59 GLN D C 1
ATOM 3927 O O . GLN D 1 62 ? -22.474 183.738 4.648 1.00 114.90 59 GLN D O 1
ATOM 3933 N N . SER D 1 63 ? -23.695 183.238 6.472 1.00 100.50 60 SER D N 1
ATOM 3934 C CA . SER D 1 63 ? -24.046 184.623 6.775 1.00 97.47 60 SER D CA 1
ATOM 3935 C C . SER D 1 63 ? -23.104 185.258 7.797 1.00 93.20 60 SER D C 1
ATOM 3936 O O . SER D 1 63 ? -22.566 184.572 8.667 1.00 85.18 60 SER D O 1
ATOM 3939 N N . ALA D 1 64 ? -22.920 186.574 7.675 1.00 102.07 61 ALA D N 1
ATOM 3940 C CA . ALA D 1 64 ? -22.069 187.359 8.575 1.00 97.28 61 ALA D CA 1
ATOM 3941 C C . ALA D 1 64 ? -22.680 187.485 9.966 1.00 97.52 61 ALA D C 1
ATOM 3942 O O . ALA D 1 64 ? -21.958 187.640 10.950 1.00 98.35 61 ALA D O 1
ATOM 3944 N N . ASN D 1 65 ? -24.010 187.431 10.024 1.00 95.24 62 ASN D N 1
ATOM 3945 C CA . ASN D 1 65 ? -24.773 187.445 11.270 1.00 92.60 62 ASN D CA 1
ATOM 3946 C C . ASN D 1 65 ? -24.681 186.084 11.972 1.00 88.84 62 ASN D C 1
ATOM 3947 O O . ASN D 1 65 ? -25.236 185.099 11.480 1.00 85.74 62 ASN D O 1
ATOM 3952 N N . PRO D 1 66 ? -23.980 186.022 13.123 1.00 81.24 63 PRO D N 1
ATOM 3953 C CA . PRO D 1 66 ? -23.877 184.769 13.872 1.00 79.38 63 PRO D CA 1
ATOM 3954 C C . PRO D 1 66 ? -25.240 184.253 14.315 1.00 81.92 63 PRO D C 1
ATOM 3955 O O . PRO D 1 66 ? -25.469 183.044 14.319 1.00 80.41 63 PRO D O 1
ATOM 3959 N N . LEU D 1 67 ? -26.141 185.166 14.662 1.00 78.60 64 LEU D N 1
ATOM 3960 C CA . LEU D 1 67 ? -27.479 184.788 15.096 1.00 79.72 64 LEU D CA 1
ATOM 3961 C C . LEU D 1 67 ? -28.484 184.634 13.949 1.00 86.05 64 LEU D C 1
ATOM 3962 O O . LEU D 1 67 ? -29.682 184.473 14.204 1.00 94.84 64 LEU D O 1
ATOM 3967 N N . ASP D 1 68 ? -28.002 184.663 12.703 1.00 82.58 65 ASP D N 1
ATOM 3968 C CA . ASP D 1 68 ? -28.862 184.501 11.524 1.00 87.80 65 ASP D CA 1
ATOM 3969 C C . ASP D 1 68 ? -29.847 183.348 11.724 1.00 90.82 65 ASP D C 1
ATOM 3970 O O . ASP D 1 68 ? -29.441 182.264 12.134 1.00 91.08 65 ASP D O 1
ATOM 3975 N N . PRO D 1 69 ? -31.143 183.579 11.439 1.00 96.67 66 PRO D N 1
ATOM 3976 C CA . PRO D 1 69 ? -32.177 182.586 11.744 1.00 100.53 66 PRO D CA 1
ATOM 3977 C C . PRO D 1 69 ? -32.040 181.259 10.982 1.00 99.25 66 PRO D C 1
ATOM 3978 O O . PRO D 1 69 ? -32.379 180.210 11.538 1.00 97.47 66 PRO D O 1
ATOM 3982 N N . ARG D 1 70 ? -31.554 181.305 9.736 1.00 100.70 67 ARG D N 1
ATOM 3983 C CA . ARG D 1 70 ? -31.337 180.087 8.934 1.00 106.46 67 ARG D CA 1
ATOM 3984 C C . ARG D 1 70 ? -30.079 179.326 9.347 1.00 103.96 67 ARG D C 1
ATOM 3985 O O . ARG D 1 70 ? -30.067 178.092 9.347 1.00 105.84 67 ARG D O 1
ATOM 3993 N N . VAL D 1 71 ? -29.024 180.065 9.682 1.00 100.99 68 VAL D N 1
ATOM 3994 C CA . VAL D 1 71 ? -27.815 179.473 10.250 1.00 90.63 68 VAL D CA 1
ATOM 3995 C C . VAL D 1 71 ? -28.184 178.795 11.572 1.00 89.68 68 VAL D C 1
ATOM 3996 O O . VAL D 1 71 ? -27.863 177.625 11.779 1.00 91.25 68 VAL D O 1
ATOM 4000 N N . GLN D 1 72 ? -28.888 179.526 12.438 1.00 87.07 69 GLN D N 1
ATOM 4001 C CA . GLN D 1 72 ? -29.428 178.989 13.694 1.00 91.16 69 GLN D CA 1
ATOM 4002 C C . GLN D 1 72 ? -30.159 177.667 13.480 1.00 88.19 69 GLN D C 1
ATOM 4003 O O . GLN D 1 72 ? -29.888 176.674 14.158 1.00 79.51 69 GLN D O 1
ATOM 4009 N N . GLU D 1 73 ? -31.086 177.688 12.523 1.00 96.50 70 GLU D N 1
ATOM 4010 C CA . GLU D 1 73 ? -31.949 176.559 12.178 1.00 99.75 70 GLU D CA 1
ATOM 4011 C C . GLU D 1 73 ? -31.172 175.320 11.727 1.00 99.13 70 GLU D C 1
ATOM 4012 O O . GLU D 1 73 ? -31.373 174.226 12.263 1.00 95.36 70 GLU D O 1
ATOM 4018 N N . GLN D 1 74 ? -30.291 175.501 10.744 1.00 95.06 71 GLN D N 1
ATOM 4019 C CA . GLN D 1 74 ? -29.511 174.405 10.179 1.00 88.11 71 GLN D CA 1
ATOM 4020 C C . GLN D 1 74 ? -28.629 173.748 11.226 1.00 86.21 71 GLN D C 1
ATOM 4021 O O . GLN D 1 74 ? -28.558 172.521 11.302 1.00 87.29 71 GLN D O 1
ATOM 4027 N N . VAL D 1 75 ? -27.978 174.574 12.040 1.00 78.66 72 VAL D N 1
ATOM 4028 C CA . VAL D 1 75 ? -27.171 174.090 13.150 1.00 71.61 72 VAL D CA 1
ATOM 4029 C C . VAL D 1 75 ? -28.006 173.196 14.072 1.00 74.95 72 VAL D C 1
ATOM 4030 O O . VAL D 1 75 ? -27.608 172.076 14.377 1.00 72.42 72 VAL D O 1
ATOM 4034 N N . ALA D 1 76 ? -29.174 173.681 14.483 1.00 74.96 73 ALA D N 1
ATOM 4035 C CA . ALA D 1 76 ? -30.086 172.907 15.328 1.00 77.76 73 ALA D CA 1
ATOM 4036 C C . ALA D 1 76 ? -30.347 171.511 14.752 1.00 82.78 73 ALA D C 1
ATOM 4037 O O . ALA D 1 76 ? -30.227 170.506 15.461 1.00 81.96 73 ALA D O 1
ATOM 4039 N N . ASN D 1 77 ? -30.684 171.475 13.461 1.00 85.62 74 ASN D N 1
ATOM 4040 C CA . ASN D 1 77 ? -30.944 170.248 12.705 1.00 87.63 74 ASN D CA 1
ATOM 4041 C C . ASN D 1 77 ? -29.783 169.254 12.788 1.00 85.69 74 ASN D C 1
ATOM 4042 O O . ASN D 1 77 ? -29.958 168.114 13.230 1.00 85.67 74 ASN D O 1
ATOM 4047 N N . ILE D 1 78 ? -28.607 169.707 12.355 1.00 78.61 75 ILE D N 1
ATOM 4048 C CA . ILE D 1 78 ? -27.368 168.940 12.415 1.00 73.92 75 ILE D CA 1
ATOM 4049 C C . ILE D 1 78 ? -27.177 168.317 13.787 1.00 76.65 75 ILE D C 1
ATOM 4050 O O . ILE D 1 78 ? -26.965 167.107 13.910 1.00 82.32 75 ILE D O 1
ATOM 4055 N N . GLN D 1 79 ? -27.272 169.152 14.816 1.00 72.21 76 GLN D N 1
ATOM 4056 C CA . GLN D 1 79 ? -27.055 168.714 16.184 1.00 75.04 76 GLN D CA 1
ATOM 4057 C C . GLN D 1 79 ? -28.088 167.684 16.624 1.00 78.06 76 GLN D C 1
ATOM 4058 O O . GLN D 1 79 ? -27.748 166.733 17.327 1.00 79.74 76 GLN D O 1
ATOM 4064 N N . GLN D 1 80 ? -29.333 167.863 16.185 1.00 78.46 77 GLN D N 1
ATOM 4065 C CA . GLN D 1 80 ? -30.404 166.907 16.479 1.00 85.49 77 GLN D CA 1
ATOM 4066 C C . GLN D 1 80 ? -30.179 165.550 15.813 1.00 84.65 77 GLN D C 1
ATOM 4067 O O . GLN D 1 80 ? -30.630 164.524 16.324 1.00 86.17 77 GLN D O 1
ATOM 4073 N N . GLN D 1 81 ? -29.481 165.549 14.679 1.00 82.28 78 GLN D N 1
ATOM 4074 C CA . GLN D 1 81 ? -29.128 164.306 13.999 1.00 83.93 78 GLN D CA 1
ATOM 4075 C C . GLN D 1 81 ? -27.976 163.615 14.698 1.00 83.72 78 GLN D C 1
ATOM 4076 O O . GLN D 1 81 ? -28.035 162.414 14.960 1.00 83.57 78 GLN D O 1
ATOM 4082 N N . VAL D 1 82 ? -26.934 164.378 15.006 1.00 76.53 79 VAL D N 1
ATOM 4083 C CA . VAL D 1 82 ? -25.834 163.864 15.803 1.00 75.07 79 VAL D CA 1
ATOM 4084 C C . VAL D 1 82 ? -26.378 163.247 17.092 1.00 73.56 79 VAL D C 1
ATOM 4085 O O . VAL D 1 82 ? -25.993 162.141 17.459 1.00 67.86 79 VAL D O 1
ATOM 4089 N N . ALA D 1 83 ? -27.295 163.955 17.748 1.00 70.09 80 ALA D N 1
ATOM 4090 C CA . ALA D 1 83 ? -27.985 163.448 18.934 1.00 77.18 80 ALA D CA 1
ATOM 4091 C C . ALA D 1 83 ? -28.542 162.044 18.720 1.00 82.57 80 ALA D C 1
ATOM 4092 O O . ALA D 1 83 ? -28.231 161.126 19.484 1.00 82.89 80 ALA D O 1
ATOM 4094 N N . GLY D 1 84 ? -29.352 161.889 17.670 1.00 85.28 81 GLY D N 1
ATOM 4095 C CA . GLY D 1 84 ? -30.026 160.628 17.356 1.00 79.01 81 GLY D CA 1
ATOM 4096 C C . GLY D 1 84 ? -29.107 159.518 16.881 1.00 82.79 81 GLY D C 1
ATOM 4097 O O . GLY D 1 84 ? -29.263 158.364 17.282 1.00 87.85 81 GLY D O 1
ATOM 4098 N N . LYS D 1 85 ? -28.156 159.868 16.018 1.00 85.65 82 LYS D N 1
ATOM 4099 C CA . LYS D 1 85 ? -27.183 158.912 15.482 1.00 91.25 82 LYS D CA 1
ATOM 4100 C C . LYS D 1 85 ? -26.325 158.346 16.624 1.00 88.06 82 LYS D C 1
ATOM 4101 O O . LYS D 1 85 ? -26.097 157.135 16.702 1.00 86.03 82 LYS D O 1
ATOM 4107 N N . ARG D 1 86 ? -25.880 159.236 17.512 1.00 84.92 83 ARG D N 1
ATOM 4108 C CA . ARG D 1 86 ? -25.167 158.862 18.731 1.00 79.84 83 ARG D CA 1
ATOM 4109 C C . ARG D 1 86 ? -25.986 157.913 19.606 1.00 83.92 83 ARG D C 1
ATOM 4110 O O . ARG D 1 86 ? -25.449 156.933 20.110 1.00 85.88 83 ARG D O 1
ATOM 4118 N N . SER D 1 87 ? -27.278 158.197 19.768 1.00 81.77 84 SER D N 1
ATOM 4119 C CA . SER D 1 87 ? -28.169 157.346 20.560 1.00 91.13 84 SER D CA 1
ATOM 4120 C C . SER D 1 87 ? -28.061 155.891 20.134 1.00 99.05 84 SER D C 1
ATOM 4121 O O . SER D 1 87 ? -27.952 154.995 20.974 1.00 94.57 84 SER D O 1
ATOM 4124 N N . GLU D 1 88 ? -28.085 155.677 18.821 1.00 101.29 85 GLU D N 1
ATOM 4125 C CA . GLU D 1 88 ? -28.016 154.346 18.235 1.00 103.75 85 GLU D CA 1
ATOM 4126 C C . GLU D 1 88 ? -26.688 153.672 18.531 1.00 96.14 85 GLU D C 1
ATOM 4127 O O . GLU D 1 88 ? -26.656 152.540 19.013 1.00 98.30 85 GLU D O 1
ATOM 4133 N N . LEU D 1 89 ? -25.598 154.377 18.247 1.00 88.75 86 LEU D N 1
ATOM 4134 C CA . LEU D 1 89 ? -24.258 153.841 18.455 1.00 86.78 86 LEU D CA 1
ATOM 4135 C C . LEU D 1 89 ? -23.987 153.509 19.923 1.00 87.36 86 LEU D C 1
ATOM 4136 O O . LEU D 1 89 ? -23.382 152.483 20.227 1.00 84.37 86 LEU D O 1
ATOM 4141 N N . GLU D 1 90 ? -24.447 154.374 20.824 1.00 87.45 87 GLU D N 1
ATOM 4142 C CA . GLU D 1 90 ? -24.278 154.158 22.261 1.00 90.27 87 GLU D CA 1
ATOM 4143 C C . GLU D 1 90 ? -25.139 152.995 22.746 1.00 92.02 87 GLU D C 1
ATOM 4144 O O . GLU D 1 90 ? -24.763 152.278 23.680 1.00 89.55 87 GLU D O 1
ATOM 4150 N N . GLU D 1 91 ? -26.289 152.820 22.098 1.00 94.15 88 GLU D N 1
ATOM 4151 C CA . GLU D 1 91 ? -27.195 151.713 22.383 1.00 99.90 88 GLU D CA 1
ATOM 4152 C C . GLU D 1 91 ? -26.566 150.373 22.008 1.00 95.30 88 GLU D C 1
ATOM 4153 O O . GLU D 1 91 ? -26.698 149.396 22.744 1.00 94.77 88 GLU D O 1
ATOM 4159 N N . GLN D 1 92 ? -25.880 150.343 20.867 1.00 88.72 89 GLN D N 1
ATOM 4160 C CA . GLN D 1 92 ? -25.177 149.148 20.409 1.00 90.08 89 GLN D CA 1
ATOM 4161 C C . GLN D 1 92 ? -23.990 148.829 21.306 1.00 88.61 89 GLN D C 1
ATOM 4162 O O . GLN D 1 92 ? -23.712 147.660 21.576 1.00 90.74 89 GLN D O 1
ATOM 4168 N N . LYS D 1 93 ? -23.298 149.872 21.762 1.00 83.19 90 LYS D N 1
ATOM 4169 C CA . LYS D 1 93 ? -22.223 149.728 22.743 1.00 86.95 90 LYS D CA 1
ATOM 4170 C C . LYS D 1 93 ? -22.702 148.988 23.984 1.00 85.30 90 LYS D C 1
ATOM 4171 O O . LYS D 1 93 ? -22.057 148.034 24.421 1.00 82.21 90 LYS D O 1
ATOM 4177 N N . ARG D 1 94 ? -23.835 149.424 24.536 1.00 82.21 91 ARG D N 1
ATOM 4178 C CA . ARG D 1 94 ? -24.415 148.774 25.710 1.00 92.09 91 ARG D CA 1
ATOM 4179 C C . ARG D 1 94 ? -24.729 147.307 25.434 1.00 93.23 91 ARG D C 1
ATOM 4180 O O . ARG D 1 94 ? -24.413 146.442 26.254 1.00 91.38 91 ARG D O 1
ATOM 4188 N N . ASN D 1 95 ? -25.339 147.036 24.279 1.00 94.23 92 ASN D N 1
ATOM 4189 C CA . ASN D 1 95 ? -25.589 145.666 23.840 1.00 92.29 92 ASN D CA 1
ATOM 4190 C C . ASN D 1 95 ? -24.310 144.865 23.883 1.00 88.58 92 ASN D C 1
ATOM 4191 O O . ASN D 1 95 ? -24.212 143.881 24.617 1.00 93.07 92 ASN D O 1
ATOM 4196 N N . LEU D 1 96 ? -23.322 145.314 23.116 1.00 79.24 93 LEU D N 1
ATOM 4197 C CA . LEU D 1 96 ? -22.047 144.619 23.026 1.00 79.97 93 LEU D CA 1
ATOM 4198 C C . LEU D 1 96 ? -21.426 144.404 24.402 1.00 81.07 93 LEU D C 1
ATOM 4199 O O . LEU D 1 96 ? -20.942 143.315 24.706 1.00 86.98 93 LEU D O 1
ATOM 4204 N N . LEU D 1 97 ? -21.466 145.437 25.236 1.00 80.39 94 LEU D N 1
ATOM 4205 C CA . LEU D 1 97 ? -20.897 145.359 26.575 1.00 80.90 94 LEU D CA 1
ATOM 4206 C C . LEU D 1 97 ? -21.654 144.395 27.471 1.00 83.94 94 LEU D C 1
ATOM 4207 O O . LEU D 1 97 ? -21.048 143.708 28.298 1.00 88.47 94 LEU D O 1
ATOM 4212 N N . GLN D 1 98 ? -22.973 144.345 27.300 1.00 82.93 95 GLN D N 1
ATOM 4213 C CA . GLN D 1 98 ? -23.802 143.403 28.038 1.00 90.02 95 GLN D CA 1
ATOM 4214 C C . GLN D 1 98 ? -23.423 141.979 27.638 1.00 87.57 95 GLN D C 1
ATOM 4215 O O . GLN D 1 98 ? -23.199 141.123 28.500 1.00 84.70 95 GLN D O 1
ATOM 4221 N N . GLN D 1 99 ? -23.328 141.745 26.329 1.00 88.17 96 GLN D N 1
ATOM 4222 C CA . GLN D 1 99 ? -22.891 140.458 25.794 1.00 84.10 96 GLN D CA 1
ATOM 4223 C C . GLN D 1 99 ? -21.523 140.121 26.359 1.00 78.11 96 GLN D C 1
ATOM 4224 O O . GLN D 1 99 ? -21.323 139.037 26.896 1.00 71.54 96 GLN D O 1
ATOM 4230 N N . GLN D 1 100 ? -20.599 141.071 26.264 1.00 75.17 97 GLN D N 1
ATOM 4231 C CA . GLN D 1 100 ? -19.265 140.916 26.832 1.00 77.10 97 GLN D CA 1
ATOM 4232 C C . GLN D 1 100 ? -19.319 140.475 28.293 1.00 80.58 97 GLN D C 1
ATOM 4233 O O . GLN D 1 100 ? -18.604 139.554 28.694 1.00 78.65 97 GLN D O 1
ATOM 4239 N N . ALA D 1 101 ? -20.170 141.134 29.077 1.00 81.05 98 ALA D N 1
ATOM 4240 C CA . ALA D 1 101 ? -20.371 140.771 30.472 1.00 81.24 98 ALA D CA 1
ATOM 4241 C C . ALA D 1 101 ? -20.852 139.325 30.603 1.00 87.13 98 ALA D C 1
ATOM 4242 O O . ALA D 1 101 ? -20.362 138.590 31.463 1.00 88.93 98 ALA D O 1
ATOM 4244 N N . GLN D 1 102 ? -21.793 138.921 29.744 1.00 88.74 99 GLN D N 1
ATOM 4245 C CA . GLN D 1 102 ? -22.303 137.540 29.720 1.00 87.21 99 GLN D CA 1
ATOM 4246 C C . GLN D 1 102 ? -21.214 136.537 29.346 1.00 84.76 99 GLN D C 1
ATOM 4247 O O . GLN D 1 102 ? -21.059 135.506 30.003 1.00 85.60 99 GLN D O 1
ATOM 4253 N N . VAL D 1 103 ? -20.463 136.849 28.291 1.00 84.30 100 VAL D N 1
ATOM 4254 C CA . VAL D 1 103 ? -19.396 135.975 27.800 1.00 80.49 100 VAL D CA 1
ATOM 4255 C C . VAL D 1 103 ? -18.340 135.751 28.878 1.00 81.54 100 VAL D C 1
ATOM 4256 O O . VAL D 1 103 ? -17.734 134.688 28.948 1.00 80.91 100 VAL D O 1
ATOM 4260 N N . ARG D 1 104 ? -18.135 136.753 29.721 1.00 80.98 101 ARG D N 1
ATOM 4261 C CA . ARG D 1 104 ? -17.173 136.637 30.805 1.00 88.01 101 ARG D CA 1
ATOM 4262 C C . ARG D 1 104 ? -17.751 135.893 32.005 1.00 90.41 101 ARG D C 1
ATOM 4263 O O . ARG D 1 104 ? -17.053 135.098 32.631 1.00 90.87 101 ARG D O 1
ATOM 4271 N N . GLU D 1 105 ? -19.028 136.135 32.300 1.00 91.84 102 GLU D N 1
ATOM 4272 C CA . GLU D 1 105 ? -19.721 135.445 33.390 1.00 100.03 102 GLU D CA 1
ATOM 4273 C C . GLU D 1 105 ? -19.859 133.938 33.161 1.00 103.73 102 GLU D C 1
ATOM 4274 O O . GLU D 1 105 ? -19.784 133.154 34.113 1.00 98.13 102 GLU D O 1
ATOM 4280 N N . LEU D 1 106 ? -20.066 133.549 31.903 1.00 100.87 103 LEU D N 1
ATOM 4281 C CA . LEU D 1 106 ? -20.254 132.149 31.526 1.00 100.19 103 LEU D CA 1
ATOM 4282 C C . LEU D 1 106 ? -19.134 131.255 32.038 1.00 102.85 103 LEU D C 1
ATOM 4283 O O . LEU D 1 106 ? -17.954 131.569 31.869 1.00 103.78 103 LEU D O 1
ATOM 4288 N N . GLU D 1 107 ? -19.521 130.152 32.678 1.00 104.18 104 GLU D N 1
ATOM 4289 C CA . GLU D 1 107 ? -18.570 129.171 33.186 1.00 104.68 104 GLU D CA 1
ATOM 4290 C C . GLU D 1 107 ? -18.209 128.191 32.072 1.00 96.82 104 GLU D C 1
ATOM 4291 O O . GLU D 1 107 ? -19.029 127.914 31.196 1.00 90.67 104 GLU D O 1
ATOM 4305 N N . ASP D 1 109 ? -17.542 124.720 30.074 1.00 91.59 106 ASP D N 1
ATOM 4306 C CA . ASP D 1 109 ? -18.467 123.589 29.921 1.00 88.59 106 ASP D CA 1
ATOM 4307 C C . ASP D 1 109 ? -19.925 123.983 30.193 1.00 85.89 106 ASP D C 1
ATOM 4308 O O . ASP D 1 109 ? -20.609 123.362 31.002 1.00 97.56 106 ASP D O 1
ATOM 4313 N N . GLN D 1 110 ? -20.382 125.032 29.521 1.00 83.02 107 GLN D N 1
ATOM 4314 C CA . GLN D 1 110 ? -21.779 125.441 29.584 1.00 82.41 107 GLN D CA 1
ATOM 4315 C C . GLN D 1 110 ? -22.321 125.508 28.155 1.00 77.46 107 GLN D C 1
ATOM 4316 O O . GLN D 1 110 ? -21.549 125.577 27.196 1.00 73.89 107 GLN D O 1
ATOM 4322 N N . ILE D 1 111 ? -23.641 125.479 28.006 1.00 71.73 108 ILE D N 1
ATOM 4323 C CA . ILE D 1 111 ? -24.244 125.398 26.679 1.00 72.78 108 ILE D CA 1
ATOM 4324 C C . ILE D 1 111 ? -24.946 126.690 26.307 1.00 76.48 108 ILE D C 1
ATOM 4325 O O . ILE D 1 111 ? -25.806 127.166 27.049 1.00 83.71 108 ILE D O 1
ATOM 4330 N N . VAL D 1 112 ? -24.600 127.246 25.151 1.00 71.71 109 VAL D N 1
ATOM 4331 C CA . VAL D 1 112 ? -25.264 128.455 24.676 1.00 70.59 109 VAL D CA 1
ATOM 4332 C C . VAL D 1 112 ? -25.804 128.302 23.260 1.00 67.29 109 VAL D C 1
ATOM 4333 O O . VAL D 1 112 ? -25.225 127.595 22.436 1.00 65.46 109 VAL D O 1
ATOM 4337 N N . GLU D 1 113 ? -26.914 128.983 22.989 1.00 67.77 110 GLU D N 1
ATOM 4338 C CA . GLU D 1 113 ? -27.496 129.057 21.652 1.00 66.30 110 GLU D CA 1
ATOM 4339 C C . GLU D 1 113 ? -26.488 129.577 20.623 1.00 63.83 110 GLU D C 1
ATOM 4340 O O . GLU D 1 113 ? -25.575 130.316 20.980 1.00 64.08 110 GLU D O 1
ATOM 4346 N N . GLN D 1 114 ? -26.653 129.186 19.357 1.00 61.26 111 GLN D N 1
ATOM 4347 C CA . GLN D 1 114 ? -25.710 129.547 18.279 1.00 61.96 111 GLN D CA 1
ATOM 4348 C C . GLN D 1 114 ? -26.319 129.573 16.887 1.00 62.19 111 GLN D C 1
ATOM 4349 O O . GLN D 1 114 ? -25.585 129.557 15.908 1.00 75.17 111 GLN D O 1
ATOM 4355 N N . GLY D 1 115 ? -27.640 129.582 16.777 1.00 65.54 112 GLY D N 1
ATOM 4356 C CA . GLY D 1 115 ? -28.255 129.654 15.456 1.00 67.80 112 GLY D CA 1
ATOM 4357 C C . GLY D 1 115 ? -28.699 128.331 14.857 1.00 67.19 112 GLY D C 1
ATOM 4358 O O . GLY D 1 115 ? -28.612 127.280 15.497 1.00 66.23 112 GLY D O 1
ATOM 4359 N N . GLN D 1 116 ? -29.156 128.398 13.606 1.00 65.13 113 GLN D N 1
ATOM 4360 C CA . GLN D 1 116 ? -29.918 127.320 12.981 1.00 60.77 113 GLN D CA 1
ATOM 4361 C C . GLN D 1 116 ? -29.166 126.614 11.856 1.00 56.31 113 GLN D C 1
ATOM 4362 O O . GLN D 1 116 ? -28.190 127.137 11.312 1.00 54.79 113 GLN D O 1
ATOM 4368 N N . LEU D 1 117 ? -29.655 125.422 11.519 1.00 54.46 114 LEU D N 1
ATOM 4369 C CA . LEU D 1 117 ? -29.192 124.640 10.389 1.00 52.31 114 LEU D CA 1
ATOM 4370 C C . LEU D 1 117 ? -30.394 124.026 9.715 1.00 51.87 114 LEU D C 1
ATOM 4371 O O . LEU D 1 117 ? -31.250 123.435 10.393 1.00 49.70 114 LEU D O 1
ATOM 4376 N N . GLU D 1 118 ? -30.463 124.149 8.388 1.00 53.08 115 GLU D N 1
ATOM 4377 C CA . GLU D 1 118 ? -31.575 123.555 7.647 1.00 53.87 115 GLU D CA 1
ATOM 4378 C C . GLU D 1 118 ? -31.427 122.044 7.571 1.00 52.14 115 GLU D C 1
ATOM 4379 O O . GLU D 1 118 ? -30.372 121.521 7.211 1.00 54.20 115 GLU D O 1
ATOM 4385 N N . SER D 1 119 ? -32.501 121.353 7.920 1.00 53.05 116 SER D N 1
ATOM 4386 C CA . SER D 1 119 ? -32.517 119.910 7.934 1.00 49.22 116 SER D CA 1
ATOM 4387 C C . SER D 1 119 ? -33.817 119.421 7.323 1.00 51.01 116 SER D C 1
ATOM 4388 O O . SER D 1 119 ? -34.653 120.224 6.895 1.00 53.50 116 SER D O 1
ATOM 4391 N N . SER D 1 120 ? -33.968 118.102 7.268 1.00 50.35 117 SER D N 1
ATOM 4392 C CA . SER D 1 120 ? -35.203 117.462 6.819 1.00 54.56 117 SER D CA 1
ATOM 4393 C C . SER D 1 120 ? -35.513 116.290 7.745 1.00 55.22 117 SER D C 1
ATOM 4394 O O . SER D 1 120 ? -34.686 115.922 8.577 1.00 60.07 117 SER D O 1
ATOM 4397 N N . CYS D 1 121 ? -36.701 115.712 7.622 1.00 57.74 118 CYS D N 1
ATOM 4398 C CA . CYS D 1 121 ? -37.076 114.584 8.469 1.00 59.47 118 CYS D CA 1
ATOM 4399 C C . CYS D 1 121 ? -38.298 113.899 7.896 1.00 63.65 118 CYS D C 1
ATOM 4400 O O . CYS D 1 121 ? -38.769 114.267 6.815 1.00 62.01 118 CYS D O 1
ATOM 4403 N N . GLU D 1 122 ? -38.820 112.919 8.633 1.00 64.44 119 GLU D N 1
ATOM 4404 C CA . GLU D 1 122 ? -39.968 112.149 8.166 1.00 61.83 119 GLU D CA 1
ATOM 4405 C C . GLU D 1 122 ? -41.172 112.194 9.092 1.00 57.72 119 GLU D C 1
ATOM 4406 O O . GLU D 1 122 ? -41.045 112.228 10.314 1.00 53.68 119 GLU D O 1
ATOM 4412 N N . ILE D 1 123 ? -42.347 112.220 8.480 1.00 61.44 120 ILE D N 1
ATOM 4413 C CA . ILE D 1 123 ? -43.598 112.289 9.218 1.00 64.77 120 ILE D CA 1
ATOM 4414 C C . ILE D 1 123 ? -44.633 111.346 8.605 1.00 68.38 120 ILE D C 1
ATOM 4415 O O . ILE D 1 123 ? -44.743 111.236 7.382 1.00 72.58 120 ILE D O 1
ATOM 4420 N N . LYS D 1 124 ? -45.361 110.649 9.472 1.00 73.86 121 LYS D N 1
ATOM 4421 C CA . LYS D 1 124 ? -46.470 109.783 9.074 1.00 71.41 121 LYS D CA 1
ATOM 4422 C C . LYS D 1 124 ? -47.673 110.153 9.958 1.00 72.55 121 LYS D C 1
ATOM 4423 O O . LYS D 1 124 ? -47.572 111.072 10.778 1.00 69.01 121 LYS D O 1
ATOM 4429 N N . VAL D 1 125 ? -48.808 109.476 9.789 1.00 74.66 122 VAL D N 1
ATOM 4430 C CA . VAL D 1 125 ? -49.998 109.794 10.587 1.00 69.33 122 VAL D CA 1
ATOM 4431 C C . VAL D 1 125 ? -49.760 109.393 12.049 1.00 71.40 122 VAL D C 1
ATOM 4432 O O . VAL D 1 125 ? -48.943 108.508 12.336 1.00 68.77 122 VAL D O 1
ATOM 4436 N N . GLY D 1 126 ? -50.438 110.086 12.963 1.00 72.44 123 GLY D N 1
ATOM 4437 C CA . GLY D 1 126 ? -50.289 109.846 14.395 1.00 70.71 123 GLY D CA 1
ATOM 4438 C C . GLY D 1 126 ? -49.030 110.452 14.974 1.00 66.49 123 GLY D C 1
ATOM 4439 O O . GLY D 1 126 ? -48.760 110.316 16.161 1.00 67.24 123 GLY D O 1
ATOM 4440 N N . ASP D 1 127 ? -48.256 111.124 14.131 1.00 69.19 124 ASP D N 1
ATOM 4441 C CA . ASP D 1 127 ? -47.037 111.788 14.568 1.00 73.03 124 ASP D CA 1
ATOM 4442 C C . ASP D 1 127 ? -47.331 113.186 15.112 1.00 76.64 124 ASP D C 1
ATOM 4443 O O . ASP D 1 127 ? -48.232 113.888 14.619 1.00 66.58 124 ASP D O 1
ATOM 4448 N N . ASN D 1 128 ? -46.577 113.569 16.141 1.00 75.36 125 ASN D N 1
ATOM 4449 C CA . ASN D 1 128 ? -46.645 114.920 16.660 1.00 72.94 125 ASN D CA 1
ATOM 4450 C C . ASN D 1 128 ? -45.634 115.816 15.960 1.00 72.68 125 ASN D C 1
ATOM 4451 O O . ASN D 1 128 ? -44.421 115.708 16.183 1.00 69.56 125 ASN D O 1
ATOM 4456 N N . LEU D 1 129 ? -46.162 116.706 15.125 1.00 66.98 126 LEU D N 1
ATOM 4457 C CA . LEU D 1 129 ? -45.376 117.546 14.237 1.00 65.61 126 LEU D CA 1
ATOM 4458 C C . LEU D 1 129 ? -44.267 118.326 14.935 1.00 69.10 126 LEU D C 1
ATOM 4459 O O . LEU D 1 129 ? -43.135 118.338 14.462 1.00 71.23 126 LEU D O 1
ATOM 4464 N N . VAL D 1 130 ? -44.595 118.964 16.056 1.00 70.14 127 VAL D N 1
ATOM 4465 C CA . VAL D 1 130 ? -43.645 119.804 16.788 1.00 70.69 127 VAL D CA 1
ATOM 4466 C C . VAL D 1 130 ? -42.508 118.964 17.352 1.00 73.80 127 VAL D C 1
ATOM 4467 O O . VAL D 1 130 ? -41.340 119.351 17.285 1.00 72.67 127 VAL D O 1
ATOM 4471 N N . GLU D 1 131 ? -42.865 117.806 17.896 1.00 77.94 128 GLU D N 1
ATOM 4472 C CA . GLU D 1 131 ? -41.893 116.871 18.444 1.00 84.11 128 GLU D CA 1
ATOM 4473 C C . GLU D 1 131 ? -41.012 116.247 17.369 1.00 84.56 128 GLU D C 1
ATOM 4474 O O . GLU D 1 131 ? -39.904 115.799 17.661 1.00 104.97 128 GLU D O 1
ATOM 4480 N N . LYS D 1 132 ? -41.497 116.215 16.129 1.00 81.43 129 LYS D N 1
ATOM 4481 C CA . LYS D 1 132 ? -40.720 115.657 15.020 1.00 80.04 129 LYS D CA 1
ATOM 4482 C C . LYS D 1 132 ? -39.720 116.653 14.435 1.00 74.70 129 LYS D C 1
ATOM 4483 O O . LYS D 1 132 ? -38.823 116.256 13.688 1.00 84.91 129 LYS D O 1
ATOM 4497 N N . GLN D 1 134 ? -38.135 119.685 16.273 1.00 74.14 131 GLN D N 1
ATOM 4498 C CA . GLN D 1 134 ? -37.674 120.616 17.286 1.00 74.52 131 GLN D CA 1
ATOM 4499 C C . GLN D 1 134 ? -36.465 119.998 17.970 1.00 76.46 131 GLN D C 1
ATOM 4500 O O . GLN D 1 134 ? -36.389 119.916 19.199 1.00 80.60 131 GLN D O 1
ATOM 4506 N N . VAL D 1 135 ? -35.522 119.562 17.141 1.00 67.98 132 VAL D N 1
ATOM 4507 C CA . VAL D 1 135 ? -34.288 118.941 17.597 1.00 61.57 132 VAL D CA 1
ATOM 4508 C C . VAL D 1 135 ? -33.156 119.967 17.755 1.00 57.21 132 VAL D C 1
ATOM 4509 O O . VAL D 1 135 ? -33.209 121.070 17.205 1.00 54.25 132 VAL D O 1
ATOM 4513 N N . ALA D 1 136 ? -32.143 119.594 18.527 1.00 51.91 133 ALA D N 1
ATOM 4514 C CA . ALA D 1 136 ? -30.980 120.428 18.736 1.00 49.49 133 ALA D CA 1
ATOM 4515 C C . ALA D 1 136 ? -29.738 119.564 18.825 1.00 48.57 133 ALA D C 1
ATOM 4516 O O . ALA D 1 136 ? -29.812 118.409 19.244 1.00 50.32 133 ALA D O 1
ATOM 4518 N N . ILE D 1 137 ? -28.601 120.125 18.414 1.00 49.05 134 ILE D N 1
ATOM 4519 C CA . ILE D 1 137 ? -27.307 119.445 18.534 1.00 50.48 134 ILE D CA 1
ATOM 4520 C C . ILE D 1 137 ? -26.395 120.249 19.449 1.00 50.79 134 ILE D C 1
ATOM 4521 O O . ILE D 1 137 ? -26.642 121.434 19.682 1.00 53.82 134 ILE D O 1
ATOM 4526 N N . VAL D 1 138 ? -25.354 119.605 19.973 1.00 53.33 135 VAL D N 1
ATOM 4527 C CA . VAL D 1 138 ? -24.425 120.262 20.893 1.00 52.61 135 VAL D CA 1
ATOM 4528 C C . VAL D 1 138 ? -22.993 120.070 20.415 1.00 54.97 135 VAL D C 1
ATOM 4529 O O . VAL D 1 138 ? -22.470 118.947 20.399 1.00 57.77 135 VAL D O 1
ATOM 4533 N N . VAL D 1 139 ? -22.358 121.172 20.037 1.00 56.56 136 VAL D N 1
ATOM 4534 C CA . VAL D 1 139 ? -21.032 121.104 19.435 1.00 57.33 136 VAL D CA 1
ATOM 4535 C C . VAL D 1 139 ? -19.964 121.751 20.305 1.00 61.36 136 VAL D C 1
ATOM 4536 O O . VAL D 1 139 ? -20.169 122.841 20.837 1.00 65.40 136 VAL D O 1
ATOM 4540 N N . ARG D 1 140 ? -18.833 121.060 20.434 1.00 59.91 137 ARG D N 1
ATOM 4541 C CA . ARG D 1 140 ? -17.681 121.536 21.180 1.00 57.99 137 ARG D CA 1
ATOM 4542 C C . ARG D 1 140 ? -16.475 121.432 20.283 1.00 62.83 137 ARG D C 1
ATOM 4543 O O . ARG D 1 140 ? -16.018 120.320 19.980 1.00 65.32 137 ARG D O 1
ATOM 4551 N N . ASP D 1 141 ? -15.965 122.589 19.869 1.00 61.47 138 ASP D N 1
ATOM 4552 C CA . ASP D 1 141 ? -14.827 122.686 18.946 1.00 67.36 138 ASP D CA 1
ATOM 4553 C C . ASP D 1 141 ? -15.047 121.904 17.640 1.00 66.80 138 ASP D C 1
ATOM 4554 O O . ASP D 1 141 ? -14.166 121.163 17.192 1.00 73.43 138 ASP D O 1
ATOM 4559 N N . GLY D 1 142 ? -16.225 122.064 17.042 1.00 61.83 139 GLY D N 1
ATOM 4560 C CA . GLY D 1 142 ? -16.530 121.442 15.752 1.00 64.23 139 GLY D CA 1
ATOM 4561 C C . GLY D 1 142 ? -17.070 120.027 15.828 1.00 63.96 139 GLY D C 1
ATOM 4562 O O . GLY D 1 142 ? -17.718 119.553 14.899 1.00 67.92 139 GLY D O 1
ATOM 4563 N N . VAL D 1 143 ? -16.812 119.354 16.942 1.00 65.24 140 VAL D N 1
ATOM 4564 C CA . VAL D 1 143 ? -17.245 117.978 17.122 1.00 62.80 140 VAL D CA 1
ATOM 4565 C C . VAL D 1 143 ? -18.609 117.940 17.790 1.00 59.28 140 VAL D C 1
ATOM 4566 O O . VAL D 1 143 ? -18.799 118.537 18.851 1.00 59.18 140 VAL D O 1
ATOM 4570 N N . ILE D 1 144 ? -19.551 117.244 17.152 1.00 60.15 141 ILE D N 1
ATOM 4571 C CA . ILE D 1 144 ? -20.883 117.024 17.714 1.00 59.81 141 ILE D CA 1
ATOM 4572 C C . ILE D 1 144 ? -20.765 116.142 18.949 1.00 59.46 141 ILE D C 1
ATOM 4573 O O . ILE D 1 144 ? -20.259 115.017 18.871 1.00 61.75 141 ILE D O 1
ATOM 4578 N N . GLN D 1 145 ? -21.233 116.644 20.085 1.00 55.04 142 GLN D N 1
ATOM 4579 C CA . GLN D 1 145 ? -21.205 115.853 21.308 1.00 57.09 142 GLN D CA 1
ATOM 4580 C C . GLN D 1 145 ? -22.545 115.205 21.613 1.00 57.56 142 GLN D C 1
ATOM 4581 O O . GLN D 1 145 ? -22.603 114.048 22.034 1.00 58.82 142 GLN D O 1
ATOM 4587 N N . SER D 1 146 ? -23.622 115.943 21.381 1.00 54.61 143 SER D N 1
ATOM 4588 C CA . SER D 1 146 ? -24.944 115.461 21.734 1.00 56.14 143 SER D CA 1
ATOM 4589 C C . SER D 1 146 ? -25.962 115.744 20.622 1.00 58.94 143 SER D C 1
ATOM 4590 O O . SER D 1 146 ? -25.684 116.521 19.711 1.00 66.44 143 SER D O 1
ATOM 4593 N N . ILE D 1 147 ? -27.117 115.081 20.686 1.00 54.43 144 ILE D N 1
ATOM 4594 C CA . ILE D 1 147 ? -28.271 115.380 19.832 1.00 55.37 144 ILE D CA 1
ATOM 4595 C C . ILE D 1 147 ? -29.522 115.166 20.675 1.00 62.83 144 ILE D C 1
ATOM 4596 O O . ILE D 1 147 ? -29.795 114.041 21.081 1.00 65.05 144 ILE D O 1
ATOM 4601 N N . GLU D 1 148 ? -30.274 116.236 20.944 1.00 60.91 145 GLU D N 1
ATOM 4602 C CA . GLU D 1 148 ? -31.440 116.166 21.849 1.00 72.52 145 GLU D CA 1
ATOM 4603 C C . GLU D 1 148 ? -32.785 116.427 21.172 1.00 79.41 145 GLU D C 1
ATOM 4604 O O . GLU D 1 148 ? -33.215 117.576 21.051 1.00 82.39 145 GLU D O 1
ATOM 4610 N N . GLU D 1 149 ? -33.448 115.340 20.766 1.00 98.53 146 GLU D N 1
ATOM 4611 C CA . GLU D 1 149 ? -34.726 115.387 20.027 1.00 90.75 146 GLU D CA 1
ATOM 4612 C C . GLU D 1 149 ? -35.968 115.238 20.908 1.00 86.73 146 GLU D C 1
ATOM 4613 O O . GLU D 1 149 ? -35.914 115.463 22.114 1.00 92.22 146 GLU D O 1
ATOM 4619 N N . ALA E 1 3 ? 2.521 207.757 71.283 1.00 77.00 0 ALA E N 1
ATOM 4620 C CA . ALA E 1 3 ? 1.286 207.029 70.875 1.00 85.06 0 ALA E CA 1
ATOM 4621 C C . ALA E 1 3 ? 1.061 207.114 69.362 1.00 86.92 0 ALA E C 1
ATOM 4622 O O . ALA E 1 3 ? 0.599 208.136 68.831 1.00 86.21 0 ALA E O 1
ATOM 4632 N N . SER E 1 5 ? -0.268 204.498 65.924 1.00 91.05 2 SER E N 1
ATOM 4633 C CA . SER E 1 5 ? -0.980 203.269 65.596 1.00 91.10 2 SER E CA 1
ATOM 4634 C C . SER E 1 5 ? -0.267 202.528 64.474 1.00 90.78 2 SER E C 1
ATOM 4635 O O . SER E 1 5 ? 0.010 203.107 63.423 1.00 89.30 2 SER E O 1
ATOM 4638 N N . ASP E 1 6 ? 0.044 201.253 64.719 1.00 94.26 3 ASP E N 1
ATOM 4639 C CA . ASP E 1 6 ? 0.634 200.367 63.712 1.00 94.55 3 ASP E CA 1
ATOM 4640 C C . ASP E 1 6 ? -0.344 200.103 62.573 1.00 89.79 3 ASP E C 1
ATOM 4641 O O . ASP E 1 6 ? -1.198 199.210 62.668 1.00 107.24 3 ASP E O 1
ATOM 4646 N N . GLY E 1 7 ? -0.218 200.874 61.496 1.00 79.52 4 GLY E N 1
ATOM 4647 C CA . GLY E 1 7 ? -1.111 200.723 60.356 1.00 75.84 4 GLY E CA 1
ATOM 4648 C C . GLY E 1 7 ? -0.679 199.580 59.478 1.00 69.99 4 GLY E C 1
ATOM 4649 O O . GLY E 1 7 ? -0.706 199.695 58.251 1.00 76.79 4 GLY E O 1
ATOM 4650 N N . THR E 1 8 ? -0.285 198.475 60.111 1.00 61.52 5 THR E N 1
ATOM 4651 C CA . THR E 1 8 ? 0.330 197.353 59.411 1.00 66.27 5 THR E CA 1
ATOM 4652 C C . THR E 1 8 ? -0.630 196.797 58.359 1.00 62.71 5 THR E C 1
ATOM 4653 O O . THR E 1 8 ? -1.732 196.323 58.677 1.00 58.43 5 THR E O 1
ATOM 4657 N N . ILE E 1 9 ? -0.212 196.908 57.100 1.00 58.35 6 ILE E N 1
ATOM 4658 C CA . ILE E 1 9 ? -0.936 196.310 55.987 1.00 55.46 6 ILE E CA 1
ATOM 4659 C C . ILE E 1 9 ? -0.099 195.152 55.455 1.00 51.06 6 ILE E C 1
ATOM 4660 O O . ILE E 1 9 ? 1.092 195.309 55.190 1.00 58.38 6 ILE E O 1
ATOM 4665 N N . LEU E 1 10 ? -0.715 193.983 55.341 1.00 47.67 7 LEU E N 1
ATOM 4666 C CA . LEU E 1 10 ? -0.064 192.840 54.712 1.00 48.94 7 LEU E CA 1
ATOM 4667 C C . LEU E 1 10 ? -0.663 192.607 53.330 1.00 52.57 7 LEU E C 1
ATOM 4668 O O . LEU E 1 10 ? -1.815 192.981 53.065 1.00 49.93 7 LEU E O 1
ATOM 4673 N N . THR E 1 11 ? 0.124 192.004 52.444 1.00 49.55 8 THR E N 1
ATOM 4674 C CA . THR E 1 11 ? -0.380 191.631 51.135 1.00 46.40 8 THR E CA 1
ATOM 4675 C C . THR E 1 11 ? -0.488 190.118 51.071 1.00 43.61 8 THR E C 1
ATOM 4676 O O . THR E 1 11 ? 0.460 189.412 51.373 1.00 48.86 8 THR E O 1
ATOM 4680 N N . ILE E 1 12 ? -1.660 189.633 50.694 1.00 42.31 9 ILE E N 1
ATOM 4681 C CA . ILE E 1 12 ? -1.973 188.212 50.724 1.00 45.33 9 ILE E CA 1
ATOM 4682 C C . ILE E 1 12 ? -2.264 187.741 49.304 1.00 45.39 9 ILE E C 1
ATOM 4683 O O . ILE E 1 12 ? -2.525 188.563 48.434 1.00 44.53 9 ILE E O 1
ATOM 4688 N N . LYS E 1 13 ? -2.207 186.436 49.054 1.00 48.16 10 LYS E N 1
ATOM 4689 C CA . LYS E 1 13 ? -2.669 185.909 47.768 1.00 49.32 10 LYS E CA 1
ATOM 4690 C C . LYS E 1 13 ? -4.100 185.407 47.892 1.00 49.75 10 LYS E C 1
ATOM 4691 O O . LYS E 1 13 ? -4.429 184.695 48.838 1.00 49.10 10 LYS E O 1
ATOM 4697 N N . ARG E 1 14 ? -4.946 185.799 46.945 1.00 45.33 11 ARG E N 1
ATOM 4698 C CA . ARG E 1 14 ? -6.318 185.303 46.878 1.00 47.73 11 ARG E CA 1
ATOM 4699 C C . ARG E 1 14 ? -6.739 185.106 45.436 1.00 45.64 11 ARG E C 1
ATOM 4700 O O . ARG E 1 14 ? -6.162 185.701 44.539 1.00 45.87 11 ARG E O 1
ATOM 4708 N N . PRO E 1 15 ? -7.754 184.267 45.209 1.00 47.80 12 PRO E N 1
ATOM 4709 C CA . PRO E 1 15 ? -8.250 184.042 43.863 1.00 45.82 12 PRO E CA 1
ATOM 4710 C C . PRO E 1 15 ? -9.317 185.038 43.442 1.00 46.57 12 PRO E C 1
ATOM 4711 O O . PRO E 1 15 ? -10.012 185.619 44.277 1.00 45.33 12 PRO E O 1
ATOM 4715 N N . ILE E 1 16 ? -9.431 185.211 42.133 1.00 49.33 13 ILE E N 1
ATOM 4716 C CA . ILE E 1 16 ? -10.470 186.020 41.506 1.00 51.17 13 ILE E CA 1
ATOM 4717 C C . ILE E 1 16 ? -11.296 185.091 40.639 1.00 48.62 13 ILE E C 1
ATOM 4718 O O . ILE E 1 16 ? -10.754 184.175 40.035 1.00 55.88 13 ILE E O 1
ATOM 4723 N N . THR E 1 17 ? -12.603 185.308 40.588 1.00 48.30 14 THR E N 1
ATOM 4724 C CA . THR E 1 17 ? -13.456 184.546 39.684 1.00 47.02 14 THR E CA 1
ATOM 4725 C C . THR E 1 17 ? -13.676 185.337 38.416 1.00 42.77 14 THR E C 1
ATOM 4726 O O . THR E 1 17 ? -13.865 186.554 38.451 1.00 44.22 14 THR E O 1
ATOM 4730 N N . VAL E 1 18 ? -13.649 184.644 37.291 1.00 41.92 15 VAL E N 1
ATOM 4731 C CA . VAL E 1 18 ? -13.950 185.280 36.021 1.00 44.23 15 VAL E CA 1
ATOM 4732 C C . VAL E 1 18 ? -15.337 184.848 35.574 1.00 45.51 15 VAL E C 1
ATOM 4733 O O . VAL E 1 18 ? -15.641 183.652 35.531 1.00 49.55 15 VAL E O 1
ATOM 4737 N N . ARG E 1 19 ? -16.178 185.824 35.259 1.00 43.75 16 ARG E N 1
ATOM 4738 C CA . ARG E 1 19 ? -17.515 185.538 34.763 1.00 48.45 16 ARG E CA 1
ATOM 4739 C C . ARG E 1 19 ? -17.666 186.081 33.353 1.00 51.80 16 ARG E C 1
ATOM 4740 O O . ARG E 1 19 ? -17.289 187.218 33.082 1.00 56.67 16 ARG E O 1
ATOM 4748 N N . ALA E 1 20 ? -18.208 185.267 32.452 1.00 52.98 17 ALA E N 1
ATOM 4749 C CA . ALA E 1 20 ? -18.346 185.670 31.054 1.00 52.73 17 ALA E CA 1
ATOM 4750 C C . ALA E 1 20 ? -19.786 186.006 30.685 1.00 53.75 17 ALA E C 1
ATOM 4751 O O . ALA E 1 20 ? -20.731 185.345 31.134 1.00 57.76 17 ALA E O 1
ATOM 4753 N N . VAL E 1 21 ? -19.932 187.046 29.869 1.00 55.08 18 VAL E N 1
ATOM 4754 C CA . VAL E 1 21 ? -21.213 187.421 29.266 1.00 57.99 18 VAL E CA 1
ATOM 4755 C C . VAL E 1 21 ? -21.410 186.562 28.026 1.00 55.87 18 VAL E C 1
ATOM 4756 O O . VAL E 1 21 ? -20.563 186.550 27.126 1.00 55.80 18 VAL E O 1
ATOM 4760 N N . VAL E 1 22 ? -22.518 185.835 27.976 1.00 55.65 19 VAL E N 1
ATOM 4761 C CA . VAL E 1 22 ? -22.792 185.012 26.808 1.00 55.01 19 VAL E CA 1
ATOM 4762 C C . VAL E 1 22 ? -22.925 185.878 25.561 1.00 57.10 19 VAL E C 1
ATOM 4763 O O . VAL E 1 22 ? -23.753 186.793 25.506 1.00 58.72 19 VAL E O 1
ATOM 4767 N N . THR E 1 23 ? -22.077 185.599 24.580 1.00 55.21 20 THR E N 1
ATOM 4768 C CA . THR E 1 23 ? -22.117 186.289 23.298 1.00 61.50 20 THR E CA 1
ATOM 4769 C C . THR E 1 23 ? -21.933 185.241 22.220 1.00 63.18 20 THR E C 1
ATOM 4770 O O . THR E 1 23 ? -21.572 184.105 22.529 1.00 64.49 20 THR E O 1
ATOM 4774 N N . PRO E 1 24 ? -22.156 185.614 20.949 1.00 65.61 21 PRO E N 1
ATOM 4775 C CA . PRO E 1 24 ? -22.086 184.589 19.917 1.00 66.54 21 PRO E CA 1
ATOM 4776 C C . PRO E 1 24 ? -20.698 183.962 19.825 1.00 68.02 21 PRO E C 1
ATOM 4777 O O . PRO E 1 24 ? -20.577 182.733 19.830 1.00 64.24 21 PRO E O 1
ATOM 4781 N N . THR E 1 25 ? -19.662 184.795 19.771 1.00 69.30 22 THR E N 1
ATOM 4782 C CA . THR E 1 25 ? -18.291 184.288 19.698 1.00 69.68 22 THR E CA 1
ATOM 4783 C C . THR E 1 25 ? -17.912 183.490 20.940 1.00 66.03 22 THR E C 1
ATOM 4784 O O . THR E 1 25 ? -17.195 182.501 20.841 1.00 65.97 22 THR E O 1
ATOM 4788 N N . TRP E 1 26 ? -18.409 183.899 22.101 1.00 59.92 23 TRP E N 1
ATOM 4789 C CA . TRP E 1 26 ? -18.191 183.107 23.298 1.00 62.61 23 TRP E CA 1
ATOM 4790 C C . TRP E 1 26 ? -18.756 181.720 23.136 1.00 67.47 23 TRP E C 1
ATOM 4791 O O . TRP E 1 26 ? -18.033 180.730 23.298 1.00 65.43 23 TRP E O 1
ATOM 4802 N N . LYS E 1 27 ? -20.045 181.642 22.802 1.00 68.49 24 LYS E N 1
ATOM 4803 C CA . LYS E 1 27 ? -20.732 180.368 22.563 1.00 66.43 24 LYS E CA 1
ATOM 4804 C C . LYS E 1 27 ? -20.021 179.460 21.565 1.00 64.04 24 LYS E C 1
ATOM 4805 O O . LYS E 1 27 ? -19.838 178.273 21.836 1.00 58.97 24 LYS E O 1
ATOM 4811 N N . GLU E 1 28 ? -19.627 180.025 20.421 1.00 66.26 25 GLU E N 1
ATOM 4812 C CA . GLU E 1 28 ? -18.947 179.277 19.370 1.00 70.24 25 GLU E CA 1
ATOM 4813 C C . GLU E 1 28 ? -17.648 178.634 19.861 1.00 71.85 25 GLU E C 1
ATOM 4814 O O . GLU E 1 28 ? -17.406 177.455 19.603 1.00 64.90 25 GLU E O 1
ATOM 4820 N N . GLU E 1 29 ? -16.823 179.409 20.566 1.00 74.73 26 GLU E N 1
ATOM 4821 C CA . GLU E 1 29 ? -15.561 178.903 21.118 1.00 78.58 26 GLU E CA 1
ATOM 4822 C C . GLU E 1 29 ? -15.825 177.853 22.187 1.00 71.11 26 GLU E C 1
ATOM 4823 O O . GLU E 1 29 ? -15.249 176.767 22.153 1.00 67.50 26 GLU E O 1
ATOM 4829 N N . ALA E 1 30 ? -16.710 178.179 23.125 1.00 68.41 27 ALA E N 1
ATOM 4830 C CA . ALA E 1 30 ? -17.125 177.244 24.159 1.00 65.00 27 ALA E CA 1
ATOM 4831 C C . ALA E 1 30 ? -17.559 175.918 23.558 1.00 70.87 27 ALA E C 1
ATOM 4832 O O . ALA E 1 30 ? -17.103 174.864 23.993 1.00 69.39 27 ALA E O 1
ATOM 4834 N N . GLU E 1 31 ? -18.428 175.985 22.549 1.00 73.55 28 GLU E N 1
ATOM 4835 C CA . GLU E 1 31 ? -18.959 174.799 21.884 1.00 76.13 28 GLU E CA 1
ATOM 4836 C C . GLU E 1 31 ? -17.863 173.989 21.201 1.00 72.08 28 GLU E C 1
ATOM 4837 O O . GLU E 1 31 ? -17.770 172.783 21.413 1.00 80.15 28 GLU E O 1
ATOM 4843 N N . ARG E 1 32 ? -17.035 174.657 20.399 1.00 71.87 29 ARG E N 1
ATOM 4844 C CA . ARG E 1 32 ? -15.968 173.991 19.649 1.00 78.64 29 ARG E CA 1
ATOM 4845 C C . ARG E 1 32 ? -15.016 173.233 20.567 1.00 81.66 29 ARG E C 1
ATOM 4846 O O . ARG E 1 32 ? -14.463 172.202 20.179 1.00 84.59 29 ARG E O 1
ATOM 4854 N N . GLU E 1 33 ? -14.834 173.742 21.784 1.00 80.61 30 GLU E N 1
ATOM 4855 C CA . GLU E 1 33 ? -13.966 173.091 22.751 1.00 78.40 30 GLU E CA 1
ATOM 4856 C C . GLU E 1 33 ? -14.601 171.825 23.293 1.00 74.21 30 GLU E C 1
ATOM 4857 O O . GLU E 1 33 ? -13.991 170.761 23.224 1.00 64.85 30 GLU E O 1
ATOM 4863 N N . ILE E 1 34 ? -15.820 171.933 23.820 1.00 68.16 31 ILE E N 1
ATOM 4864 C CA . ILE E 1 34 ? -16.556 170.751 24.282 1.00 74.83 31 ILE E CA 1
ATOM 4865 C C . ILE E 1 34 ? -16.503 169.661 23.210 1.00 72.04 31 ILE E C 1
ATOM 4866 O O . ILE E 1 34 ? -16.129 168.521 23.489 1.00 65.32 31 ILE E O 1
ATOM 4871 N N . SER E 1 35 ? -16.866 170.042 21.985 1.00 75.20 32 SER E N 1
ATOM 4872 C CA . SER E 1 35 ? -16.894 169.139 20.833 1.00 75.77 32 SER E CA 1
ATOM 4873 C C . SER E 1 35 ? -15.598 168.339 20.694 1.00 76.02 32 SER E C 1
ATOM 4874 O O . SER E 1 35 ? -15.614 167.105 20.773 1.00 69.22 32 SER E O 1
ATOM 4877 N N . ASN E 1 36 ? -14.483 169.046 20.508 1.00 76.68 33 ASN E N 1
ATOM 4878 C CA . ASN E 1 36 ? -13.178 168.403 20.388 1.00 84.39 33 ASN E CA 1
ATOM 4879 C C . ASN E 1 36 ? -12.850 167.560 21.616 1.00 78.11 33 ASN E C 1
ATOM 4880 O O . ASN E 1 36 ? -12.258 166.490 21.498 1.00 77.89 33 ASN E O 1
ATOM 4885 N N . GLY E 1 37 ? -13.265 168.042 22.785 1.00 74.41 34 GLY E N 1
ATOM 4886 C CA . GLY E 1 37 ? -13.144 167.288 24.026 1.00 76.50 34 GLY E CA 1
ATOM 4887 C C . GLY E 1 37 ? -13.823 165.938 23.904 1.00 73.94 34 GLY E C 1
ATOM 4888 O O . GLY E 1 37 ? -13.172 164.902 24.042 1.00 70.80 34 GLY E O 1
ATOM 4889 N N . ILE E 1 38 ? -15.130 165.957 23.633 1.00 75.21 35 ILE E N 1
ATOM 4890 C CA . ILE E 1 38 ? -15.917 164.735 23.419 1.00 78.12 35 ILE E CA 1
ATOM 4891 C C . ILE E 1 38 ? -15.276 163.838 22.354 1.00 79.14 35 ILE E C 1
ATOM 4892 O O . ILE E 1 38 ? -14.941 162.687 22.633 1.00 85.89 35 ILE E O 1
ATOM 4897 N N . ALA E 1 39 ? -15.107 164.375 21.145 1.00 73.04 36 ALA E N 1
ATOM 4898 C CA . ALA E 1 39 ? -14.550 163.627 20.020 1.00 78.65 36 ALA E CA 1
ATOM 4899 C C . ALA E 1 39 ? -13.213 162.987 20.372 1.00 85.84 36 ALA E C 1
ATOM 4900 O O . ALA E 1 39 ? -12.925 161.860 19.957 1.00 92.13 36 ALA E O 1
ATOM 4902 N N . ASN E 1 40 ? -12.405 163.714 21.138 1.00 83.44 37 ASN E N 1
ATOM 4903 C CA . ASN E 1 40 ? -11.137 163.201 21.627 1.00 87.64 37 ASN E CA 1
ATOM 4904 C C . ASN E 1 40 ? -11.335 162.016 22.578 1.00 79.61 37 ASN E C 1
ATOM 4905 O O . ASN E 1 40 ? -10.704 160.973 22.409 1.00 72.22 37 ASN E O 1
ATOM 4910 N N . ALA E 1 41 ? -12.225 162.178 23.558 1.00 74.24 38 ALA E N 1
ATOM 4911 C CA . ALA E 1 41 ? -12.489 161.145 24.565 1.00 76.31 38 ALA E CA 1
ATOM 4912 C C . ALA E 1 41 ? -12.894 159.824 23.934 1.00 79.03 38 ALA E C 1
ATOM 4913 O O . ALA E 1 41 ? -12.456 158.764 24.372 1.00 79.62 38 ALA E O 1
ATOM 4915 N N . ASP E 1 42 ? -13.732 159.901 22.906 1.00 84.24 39 ASP E N 1
ATOM 4916 C CA . ASP E 1 42 ? -14.198 158.721 22.190 1.00 90.78 39 ASP E CA 1
ATOM 4917 C C . ASP E 1 42 ? -13.063 158.004 21.483 1.00 87.17 39 ASP E C 1
ATOM 4918 O O . ASP E 1 42 ? -12.927 156.787 21.606 1.00 84.52 39 ASP E O 1
ATOM 4923 N N . GLN E 1 43 ? -12.247 158.760 20.752 1.00 84.36 40 GLN E N 1
ATOM 4924 C CA . GLN E 1 43 ? -11.111 158.187 20.042 1.00 91.89 40 GLN E CA 1
ATOM 4925 C C . GLN E 1 43 ? -10.184 157.465 21.019 1.00 91.77 40 GLN E C 1
ATOM 4926 O O . GLN E 1 43 ? -9.628 156.410 20.698 1.00 90.71 40 GLN E O 1
ATOM 4932 N N . GLN E 1 44 ? -10.046 158.034 22.216 1.00 83.42 41 GLN E N 1
ATOM 4933 C CA . GLN E 1 44 ? -9.220 157.456 23.268 1.00 91.03 41 GLN E CA 1
ATOM 4934 C C . GLN E 1 44 ? -9.779 156.095 23.706 1.00 93.51 41 GLN E C 1
ATOM 4935 O O . GLN E 1 44 ? -9.017 155.153 23.932 1.00 97.59 41 GLN E O 1
ATOM 4941 N N . LEU E 1 45 ? -11.107 155.995 23.793 1.00 87.93 42 LEU E N 1
ATOM 4942 C CA . LEU E 1 45 ? -11.789 154.731 24.092 1.00 86.56 42 LEU E CA 1
ATOM 4943 C C . LEU E 1 45 ? -11.523 153.666 23.034 1.00 86.00 42 LEU E C 1
ATOM 4944 O O . LEU E 1 45 ? -11.284 152.505 23.364 1.00 83.67 42 LEU E O 1
ATOM 4949 N N . ALA E 1 46 ? -11.571 154.072 21.768 1.00 87.96 43 ALA E N 1
ATOM 4950 C CA . ALA E 1 46 ? -11.384 153.155 20.643 1.00 98.41 43 ALA E CA 1
ATOM 4951 C C . ALA E 1 46 ? -10.005 152.486 20.634 1.00 104.61 43 ALA E C 1
ATOM 4952 O O . ALA E 1 46 ? -9.909 151.259 20.550 1.00 95.52 43 ALA E O 1
ATOM 4954 N N . GLN E 1 47 ? -8.947 153.293 20.725 1.00 104.57 44 GLN E N 1
ATOM 4955 C CA . GLN E 1 47 ? -7.576 152.780 20.753 1.00 101.14 44 GLN E CA 1
ATOM 4956 C C . GLN E 1 47 ? -7.364 151.875 21.952 1.00 95.26 44 GLN E C 1
ATOM 4957 O O . GLN E 1 47 ? -6.754 150.813 21.829 1.00 92.98 44 GLN E O 1
ATOM 4963 N N . LEU E 1 48 ? -7.876 152.306 23.104 1.00 86.35 45 LEU E N 1
ATOM 4964 C CA . LEU E 1 48 ? -7.787 151.533 24.336 1.00 82.49 45 LEU E CA 1
ATOM 4965 C C . LEU E 1 48 ? -8.347 150.129 24.147 1.00 85.76 45 LEU E C 1
ATOM 4966 O O . LEU E 1 48 ? -7.696 149.145 24.499 1.00 79.66 45 LEU E O 1
ATOM 4971 N N . GLU E 1 49 ? -9.550 150.050 23.586 1.00 84.52 46 GLU E N 1
ATOM 4972 C CA . GLU E 1 49 ? -10.185 148.774 23.308 1.00 84.97 46 GLU E CA 1
ATOM 4973 C C . GLU E 1 49 ? -9.331 147.953 22.352 1.00 88.24 46 GLU E C 1
ATOM 4974 O O . GLU E 1 49 ? -9.176 146.746 22.537 1.00 89.71 46 GLU E O 1
ATOM 4980 N N . GLN E 1 50 ? -8.767 148.616 21.345 1.00 88.45 47 GLN E N 1
ATOM 4981 C CA . GLN E 1 50 ? -7.963 147.936 20.337 1.00 96.14 47 GLN E CA 1
ATOM 4982 C C . GLN E 1 50 ? -6.614 147.478 20.891 1.00 91.69 47 GLN E C 1
ATOM 4983 O O . GLN E 1 50 ? -6.064 146.470 20.448 1.00 89.87 47 GLN E O 1
ATOM 4989 N N . GLU E 1 51 ? -6.094 148.229 21.858 1.00 90.75 48 GLU E N 1
ATOM 4990 C CA . GLU E 1 51 ? -4.853 147.883 22.544 1.00 92.12 48 GLU E CA 1
ATOM 4991 C C . GLU E 1 51 ? -5.038 146.618 23.378 1.00 83.98 48 GLU E C 1
ATOM 4992 O O . GLU E 1 51 ? -4.234 145.686 23.290 1.00 74.95 48 GLU E O 1
ATOM 4998 N N . GLY E 1 52 ? -6.109 146.603 24.175 1.00 79.94 49 GLY E N 1
ATOM 4999 C CA . GLY E 1 52 ? -6.491 145.453 24.992 1.00 71.68 49 GLY E CA 1
ATOM 5000 C C . GLY E 1 52 ? -6.347 144.150 24.239 1.00 79.95 49 GLY E C 1
ATOM 5001 O O . GLY E 1 52 ? -5.721 143.216 24.732 1.00 79.76 49 GLY E O 1
ATOM 5002 N N . GLN E 1 53 ? -6.913 144.106 23.034 1.00 79.46 50 GLN E N 1
ATOM 5003 C CA . GLN E 1 53 ? -6.758 142.974 22.123 1.00 84.27 50 GLN E CA 1
ATOM 5004 C C . GLN E 1 53 ? -5.296 142.615 21.871 1.00 82.18 50 GLN E C 1
ATOM 5005 O O . GLN E 1 53 ? -4.871 141.500 22.166 1.00 82.52 50 GLN E O 1
ATOM 5011 N N . THR E 1 54 ? -4.527 143.563 21.338 1.00 80.44 51 THR E N 1
ATOM 5012 C CA . THR E 1 54 ? -3.126 143.313 20.995 1.00 85.03 51 THR E CA 1
ATOM 5013 C C . THR E 1 54 ? -2.346 142.757 22.184 1.00 80.17 51 THR E C 1
ATOM 5014 O O . THR E 1 54 ? -1.503 141.876 22.021 1.00 77.86 51 THR E O 1
ATOM 5018 N N . VAL E 1 55 ? -2.658 143.259 23.374 1.00 73.09 52 VAL E N 1
ATOM 5019 C CA . VAL E 1 55 ? -1.977 142.850 24.590 1.00 73.22 52 VAL E CA 1
ATOM 5020 C C . VAL E 1 55 ? -2.350 141.424 24.990 1.00 79.10 52 VAL E C 1
ATOM 5021 O O . VAL E 1 55 ? -1.475 140.604 25.269 1.00 84.30 52 VAL E O 1
ATOM 5025 N N . VAL E 1 56 ? -3.645 141.131 25.002 1.00 77.56 53 VAL E N 1
ATOM 5026 C CA . VAL E 1 56 ? -4.132 139.790 25.320 1.00 82.95 53 VAL E CA 1
ATOM 5027 C C . VAL E 1 56 ? -3.641 138.757 24.298 1.00 85.82 53 VAL E C 1
ATOM 5028 O O . VAL E 1 56 ? -3.114 137.704 24.677 1.00 83.23 53 VAL E O 1
ATOM 5032 N N . ASP E 1 57 ? -3.805 139.077 23.013 1.00 89.06 54 ASP E N 1
ATOM 5033 C CA . ASP E 1 57 ? -3.349 138.220 21.913 1.00 92.56 54 ASP E CA 1
ATOM 5034 C C . ASP E 1 57 ? -1.845 137.937 21.992 1.00 94.52 54 ASP E C 1
ATOM 5035 O O . ASP E 1 57 ? -1.412 136.815 21.730 1.00 93.66 54 ASP E O 1
ATOM 5040 N N . GLN E 1 58 ? -1.067 138.957 22.358 1.00 93.62 55 GLN E N 1
ATOM 5041 C CA . GLN E 1 58 ? 0.368 138.815 22.617 1.00 95.56 55 GLN E CA 1
ATOM 5042 C C . GLN E 1 58 ? 0.616 137.874 23.793 1.00 95.00 55 GLN E C 1
ATOM 5043 O O . GLN E 1 58 ? 1.420 136.943 23.693 1.00 102.35 55 GLN E O 1
ATOM 5049 N N . VAL E 1 59 ? -0.082 138.130 24.898 1.00 89.67 56 VAL E N 1
ATOM 5050 C CA . VAL E 1 59 ? 0.096 137.383 26.143 1.00 90.30 56 VAL E CA 1
ATOM 5051 C C . VAL E 1 59 ? -0.222 135.905 25.959 1.00 92.01 56 VAL E C 1
ATOM 5052 O O . VAL E 1 59 ? 0.546 135.047 26.390 1.00 91.56 56 VAL E O 1
ATOM 5056 N N . ARG E 1 60 ? -1.339 135.612 25.300 1.00 94.75 57 ARG E N 1
ATOM 5057 C CA . ARG E 1 60 ? -1.705 134.230 25.002 1.00 100.62 57 ARG E CA 1
ATOM 5058 C C . ARG E 1 60 ? -0.729 133.577 24.020 1.00 98.71 57 ARG E C 1
ATOM 5059 O O . ARG E 1 60 ? -0.487 132.375 24.084 1.00 102.76 57 ARG E O 1
ATOM 5067 N N . ARG E 1 61 ? -0.157 134.376 23.128 1.00 96.36 58 ARG E N 1
ATOM 5068 C CA . ARG E 1 61 ? 0.713 133.857 22.080 1.00 101.33 58 ARG E CA 1
ATOM 5069 C C . ARG E 1 61 ? 2.135 133.552 22.569 1.00 109.16 58 ARG E C 1
ATOM 5070 O O . ARG E 1 61 ? 3.092 133.586 21.789 1.00 114.62 58 ARG E O 1
ATOM 5078 N N . GLN E 1 62 ? 2.270 133.252 23.858 1.00 112.35 59 GLN E N 1
ATOM 5079 C CA . GLN E 1 62 ? 3.571 132.914 24.432 1.00 114.68 59 GLN E CA 1
ATOM 5080 C C . GLN E 1 62 ? 3.532 131.589 25.190 1.00 110.25 59 GLN E C 1
ATOM 5081 O O . GLN E 1 62 ? 4.156 130.619 24.771 1.00 108.49 59 GLN E O 1
ATOM 5087 N N . SER E 1 63 ? 2.787 131.549 26.292 1.00 116.14 60 SER E N 1
ATOM 5088 C CA . SER E 1 63 ? 2.706 130.355 27.140 1.00 129.08 60 SER E CA 1
ATOM 5089 C C . SER E 1 63 ? 1.971 129.195 26.464 1.00 136.25 60 SER E C 1
ATOM 5090 O O . SER E 1 63 ? 0.805 129.324 26.068 1.00 121.32 60 SER E O 1
ATOM 5093 N N . ALA E 1 64 ? 2.669 128.066 26.344 1.00 136.56 61 ALA E N 1
ATOM 5094 C CA . ALA E 1 64 ? 2.158 126.884 25.649 1.00 133.17 61 ALA E CA 1
ATOM 5095 C C . ALA E 1 64 ? 0.725 126.555 26.060 1.00 136.14 61 ALA E C 1
ATOM 5096 O O . ALA E 1 64 ? -0.181 126.566 25.224 1.00 130.80 61 ALA E O 1
ATOM 5098 N N . ASN E 1 65 ? 0.528 126.292 27.350 1.00 146.43 62 ASN E N 1
ATOM 5099 C CA . ASN E 1 65 ? -0.781 125.930 27.886 1.00 149.37 62 ASN E CA 1
ATOM 5100 C C . ASN E 1 65 ? -1.728 127.124 27.925 1.00 143.72 62 ASN E C 1
ATOM 5101 O O . ASN E 1 65 ? -1.519 128.058 28.701 1.00 137.94 62 ASN E O 1
ATOM 5106 N N . PRO E 1 66 ? -2.772 127.101 27.078 1.00 169.04 63 PRO E N 1
ATOM 5107 C CA . PRO E 1 66 ? -3.724 128.205 27.094 1.00 163.82 63 PRO E CA 1
ATOM 5108 C C . PRO E 1 66 ? -4.622 128.107 28.319 1.00 158.48 63 PRO E C 1
ATOM 5109 O O . PRO E 1 66 ? -5.062 129.129 28.842 1.00 154.50 63 PRO E O 1
ATOM 5113 N N . LEU E 1 67 ? -4.862 126.880 28.777 1.00 161.81 64 LEU E N 1
ATOM 5114 C CA . LEU E 1 67 ? -5.690 126.623 29.948 1.00 164.13 64 LEU E CA 1
ATOM 5115 C C . LEU E 1 67 ? -4.941 126.928 31.243 1.00 153.14 64 LEU E C 1
ATOM 5116 O O . LEU E 1 67 ? -5.547 126.974 32.314 1.00 155.38 64 LEU E O 1
ATOM 5121 N N . ASP E 1 68 ? -3.630 127.143 31.144 1.00 145.92 65 ASP E N 1
ATOM 5122 C CA . ASP E 1 68 ? -2.810 127.452 32.315 1.00 143.73 65 ASP E CA 1
ATOM 5123 C C . ASP E 1 68 ? -3.468 128.518 33.202 1.00 141.67 65 ASP E C 1
ATOM 5124 O O . ASP E 1 68 ? -3.848 129.581 32.709 1.00 136.37 65 ASP E O 1
ATOM 5129 N N . PRO E 1 69 ? -3.605 128.228 34.514 1.00 144.39 66 PRO E N 1
ATOM 5130 C CA . PRO E 1 69 ? -4.289 129.116 35.462 1.00 142.29 66 PRO E CA 1
ATOM 5131 C C . PRO E 1 69 ? -3.663 130.503 35.559 1.00 135.20 66 PRO E C 1
ATOM 5132 O O . PRO E 1 69 ? -4.387 131.494 35.651 1.00 127.17 66 PRO E O 1
ATOM 5136 N N . ARG E 1 70 ? -2.334 130.572 35.527 1.00 133.83 67 ARG E N 1
ATOM 5137 C CA . ARG E 1 70 ? -1.625 131.845 35.676 1.00 135.76 67 ARG E CA 1
ATOM 5138 C C . ARG E 1 70 ? -1.728 132.724 34.424 1.00 123.73 67 ARG E C 1
ATOM 5139 O O . ARG E 1 70 ? -1.336 133.888 34.451 1.00 123.24 67 ARG E O 1
ATOM 5147 N N . VAL E 1 71 ? -2.269 132.164 33.342 1.00 125.20 68 VAL E N 1
ATOM 5148 C CA . VAL E 1 71 ? -2.417 132.881 32.070 1.00 126.34 68 VAL E CA 1
ATOM 5149 C C . VAL E 1 71 ? -3.769 133.581 31.976 1.00 125.38 68 VAL E C 1
ATOM 5150 O O . VAL E 1 71 ? -3.836 134.771 31.675 1.00 122.92 68 VAL E O 1
ATOM 5154 N N . GLN E 1 72 ? -4.839 132.832 32.229 1.00 127.07 69 GLN E N 1
ATOM 5155 C CA . GLN E 1 72 ? -6.194 133.382 32.255 1.00 133.02 69 GLN E CA 1
ATOM 5156 C C . GLN E 1 72 ? -6.288 134.517 33.266 1.00 129.63 69 GLN E C 1
ATOM 5157 O O . GLN E 1 72 ? -7.123 135.410 33.131 1.00 125.54 69 GLN E O 1
ATOM 5163 N N . GLU E 1 73 ? -5.421 134.469 34.275 1.00 127.05 70 GLU E N 1
ATOM 5164 C CA . GLU E 1 73 ? -5.361 135.491 35.311 1.00 132.75 70 GLU E CA 1
ATOM 5165 C C . GLU E 1 73 ? -4.704 136.771 34.801 1.00 124.28 70 GLU E C 1
ATOM 5166 O O . GLU E 1 73 ? -5.103 137.869 35.184 1.00 124.09 70 GLU E O 1
ATOM 5172 N N . GLN E 1 74 ? -3.694 136.624 33.948 1.00 119.74 71 GLN E N 1
ATOM 5173 C CA . GLN E 1 74 ? -3.062 137.772 33.296 1.00 126.93 71 GLN E CA 1
ATOM 5174 C C . GLN E 1 74 ? -4.049 138.466 32.361 1.00 125.00 71 GLN E C 1
ATOM 5175 O O . GLN E 1 74 ? -4.128 139.695 32.332 1.00 132.31 71 GLN E O 1
ATOM 5181 N N . VAL E 1 75 ? -4.795 137.661 31.605 1.00 115.19 72 VAL E N 1
ATOM 5182 C CA . VAL E 1 75 ? -5.798 138.153 30.664 1.00 113.53 72 VAL E CA 1
ATOM 5183 C C . VAL E 1 75 ? -6.912 138.907 31.387 1.00 117.80 72 VAL E C 1
ATOM 5184 O O . VAL E 1 75 ? -7.263 140.022 31.002 1.00 122.51 72 VAL E O 1
ATOM 5188 N N . ALA E 1 76 ? -7.456 138.297 32.437 1.00 116.47 73 ALA E N 1
ATOM 5189 C CA . ALA E 1 76 ? -8.500 138.926 33.238 1.00 121.93 73 ALA E CA 1
ATOM 5190 C C . ALA E 1 76 ? -7.984 140.189 33.908 1.00 124.24 73 ALA E C 1
ATOM 5191 O O . ALA E 1 76 ? -8.743 141.132 34.141 1.00 125.42 73 ALA E O 1
ATOM 5193 N N . ASN E 1 77 ? -6.689 140.200 34.214 1.00 121.64 74 ASN E N 1
ATOM 5194 C CA . ASN E 1 77 ? -6.052 141.375 34.782 1.00 130.91 74 ASN E CA 1
ATOM 5195 C C . ASN E 1 77 ? -6.046 142.510 33.769 1.00 120.21 74 ASN E C 1
ATOM 5196 O O . ASN E 1 77 ? -6.373 143.641 34.111 1.00 125.00 74 ASN E O 1
ATOM 5201 N N . ILE E 1 78 ? -5.695 142.192 32.525 1.00 112.44 75 ILE E N 1
ATOM 5202 C CA . ILE E 1 78 ? -5.749 143.154 31.424 1.00 119.46 75 ILE E CA 1
ATOM 5203 C C . ILE E 1 78 ? -7.177 143.670 31.249 1.00 122.62 75 ILE E C 1
ATOM 5204 O O . ILE E 1 78 ? -7.398 144.877 31.184 1.00 126.47 75 ILE E O 1
ATOM 5209 N N . GLN E 1 79 ? -8.137 142.749 31.199 1.00 122.31 76 GLN E N 1
ATOM 5210 C CA . GLN E 1 79 ? -9.549 143.092 31.030 1.00 123.98 76 GLN E CA 1
ATOM 5211 C C . GLN E 1 79 ? -10.046 144.004 32.140 1.00 120.72 76 GLN E C 1
ATOM 5212 O O . GLN E 1 79 ? -10.610 145.061 31.864 1.00 116.26 76 GLN E O 1
ATOM 5218 N N . GLN E 1 80 ? -9.827 143.595 33.389 1.00 120.97 77 GLN E N 1
ATOM 5219 C CA . GLN E 1 80 ? -10.197 144.416 34.539 1.00 128.72 77 GLN E CA 1
ATOM 5220 C C . GLN E 1 80 ? -9.452 145.744 34.558 1.00 127.09 77 GLN E C 1
ATOM 5221 O O . GLN E 1 80 ? -10.012 146.754 34.968 1.00 120.24 77 GLN E O 1
ATOM 5227 N N . GLN E 1 81 ? -8.200 145.736 34.103 1.00 131.39 78 GLN E N 1
ATOM 5228 C CA . GLN E 1 81 ? -7.408 146.962 33.960 1.00 141.84 78 GLN E CA 1
ATOM 5229 C C . GLN E 1 81 ? -8.046 147.903 32.939 1.00 138.07 78 GLN E C 1
ATOM 5230 O O . GLN E 1 81 ? -8.187 149.101 33.192 1.00 139.83 78 GLN E O 1
ATOM 5236 N N . VAL E 1 82 ? -8.442 147.346 31.798 1.00 126.53 79 VAL E N 1
ATOM 5237 C CA . VAL E 1 82 ? -9.035 148.115 30.706 1.00 126.89 79 VAL E CA 1
ATOM 5238 C C . VAL E 1 82 ? -10.424 148.652 31.063 1.00 126.16 79 VAL E C 1
ATOM 5239 O O . VAL E 1 82 ? -10.818 149.725 30.602 1.00 116.93 79 VAL E O 1
ATOM 5243 N N . ALA E 1 83 ? -11.143 147.909 31.902 1.00 124.23 80 ALA E N 1
ATOM 5244 C CA . ALA E 1 83 ? -12.492 148.283 32.332 1.00 125.68 80 ALA E CA 1
ATOM 5245 C C . ALA E 1 83 ? -12.541 149.582 33.139 1.00 129.10 80 ALA E C 1
ATOM 5246 O O . ALA E 1 83 ? -13.453 150.388 32.961 1.00 122.60 80 ALA E O 1
ATOM 5248 N N . GLY E 1 84 ? -11.566 149.772 34.024 1.00 132.15 81 GLY E N 1
ATOM 5249 C CA . GLY E 1 84 ? -11.477 150.980 34.842 1.00 138.64 81 GLY E CA 1
ATOM 5250 C C . GLY E 1 84 ? -11.123 152.194 34.009 1.00 142.47 81 GLY E C 1
ATOM 5251 O O . GLY E 1 84 ? -11.628 153.291 34.253 1.00 142.08 81 GLY E O 1
ATOM 5252 N N . LYS E 1 85 ? -10.252 151.985 33.022 1.00 138.05 82 LYS E N 1
ATOM 5253 C CA . LYS E 1 85 ? -9.844 153.029 32.087 1.00 143.85 82 LYS E CA 1
ATOM 5254 C C . LYS E 1 85 ? -11.014 153.456 31.209 1.00 143.76 82 LYS E C 1
ATOM 5255 O O . LYS E 1 85 ? -11.262 154.649 31.041 1.00 144.32 82 LYS E O 1
ATOM 5261 N N . ARG E 1 86 ? -11.727 152.475 30.657 1.00 138.57 83 ARG E N 1
ATOM 5262 C CA . ARG E 1 86 ? -12.929 152.723 29.859 1.00 136.08 83 ARG E CA 1
ATOM 5263 C C . ARG E 1 86 ? -13.980 153.451 30.703 1.00 136.38 83 ARG E C 1
ATOM 5264 O O . ARG E 1 86 ? -14.619 154.391 30.236 1.00 122.74 83 ARG E O 1
ATOM 5272 N N . SER E 1 87 ? -14.124 153.021 31.954 1.00 94.79 84 SER E N 1
ATOM 5273 C CA . SER E 1 87 ? -15.038 153.639 32.910 1.00 97.03 84 SER E CA 1
ATOM 5274 C C . SER E 1 87 ? -14.766 155.131 33.101 1.00 97.28 84 SER E C 1
ATOM 5275 O O . SER E 1 87 ? -15.685 155.948 33.037 1.00 89.52 84 SER E O 1
ATOM 5278 N N . GLU E 1 88 ? -13.501 155.475 33.332 1.00 100.62 85 GLU E N 1
ATOM 5279 C CA . GLU E 1 88 ? -13.094 156.865 33.532 1.00 103.36 85 GLU E CA 1
ATOM 5280 C C . GLU E 1 88 ? -13.405 157.757 32.333 1.00 95.26 85 GLU E C 1
ATOM 5281 O O . GLU E 1 88 ? -14.033 158.808 32.486 1.00 91.72 85 GLU E O 1
ATOM 5287 N N . LEU E 1 89 ? -12.974 157.332 31.147 1.00 85.41 86 LEU E N 1
ATOM 5288 C CA . LEU E 1 89 ? -13.214 158.091 29.925 1.00 81.92 86 LEU E CA 1
ATOM 5289 C C . LEU E 1 89 ? -14.697 158.327 29.684 1.00 82.12 86 LEU E C 1
ATOM 5290 O O . LEU E 1 89 ? -15.085 159.372 29.165 1.00 84.53 86 LEU E O 1
ATOM 5295 N N . GLU E 1 90 ? -15.522 157.359 30.070 1.00 84.45 87 GLU E N 1
ATOM 5296 C CA . GLU E 1 90 ? -16.967 157.462 29.869 1.00 86.20 87 GLU E CA 1
ATOM 5297 C C . GLU E 1 90 ? -17.624 158.463 30.819 1.00 87.62 87 GLU E C 1
ATOM 5298 O O . GLU E 1 90 ? -18.642 159.064 30.476 1.00 85.27 87 GLU E O 1
ATOM 5304 N N . GLU E 1 91 ? -17.035 158.644 31.999 1.00 86.26 88 GLU E N 1
ATOM 5305 C CA . GLU E 1 91 ? -17.527 159.622 32.971 1.00 92.26 88 GLU E CA 1
ATOM 5306 C C . GLU E 1 91 ? -17.185 161.049 32.545 1.00 84.27 88 GLU E C 1
ATOM 5307 O O . GLU E 1 91 ? -18.002 161.956 32.702 1.00 77.52 88 GLU E O 1
ATOM 5313 N N . GLN E 1 92 ? -15.979 161.235 32.007 1.00 84.34 89 GLN E N 1
ATOM 5314 C CA . GLN E 1 92 ? -15.562 162.512 31.421 1.00 86.58 89 GLN E CA 1
ATOM 5315 C C . GLN E 1 92 ? -16.470 162.877 30.249 1.00 84.67 89 GLN E C 1
ATOM 5316 O O . GLN E 1 92 ? -16.935 164.012 30.138 1.00 86.34 89 GLN E O 1
ATOM 5322 N N . LYS E 1 93 ? -16.706 161.899 29.379 1.00 76.11 90 LYS E N 1
ATOM 5323 C CA . LYS E 1 93 ? -17.550 162.064 28.200 1.00 77.91 90 LYS E CA 1
ATOM 5324 C C . LYS E 1 93 ? -18.996 162.390 28.603 1.00 77.15 90 LYS E C 1
ATOM 5325 O O . LYS E 1 93 ? -19.628 163.293 28.034 1.00 66.33 90 LYS E O 1
ATOM 5331 N N . ARG E 1 94 ? -19.498 161.661 29.600 1.00 79.51 91 ARG E N 1
ATOM 5332 C CA . ARG E 1 94 ? -20.827 161.895 30.153 1.00 81.59 91 ARG E CA 1
ATOM 5333 C C . ARG E 1 94 ? -20.901 163.338 30.628 1.00 79.89 91 ARG E C 1
ATOM 5334 O O . ARG E 1 94 ? -21.883 164.040 30.371 1.00 84.55 91 ARG E O 1
ATOM 5342 N N . ASN E 1 95 ? -19.835 163.767 31.300 1.00 75.07 92 ASN E N 1
ATOM 5343 C CA . ASN E 1 95 ? -19.724 165.104 31.865 1.00 86.11 92 ASN E CA 1
ATOM 5344 C C . ASN E 1 95 ? -19.707 166.195 30.796 1.00 81.06 92 ASN E C 1
ATOM 5345 O O . ASN E 1 95 ? -20.439 167.185 30.887 1.00 75.20 92 ASN E O 1
ATOM 5350 N N . LEU E 1 96 ? -18.869 166.002 29.783 1.00 74.05 93 LEU E N 1
ATOM 5351 C CA . LEU E 1 96 ? -18.773 166.938 28.677 1.00 69.31 93 LEU E CA 1
ATOM 5352 C C . LEU E 1 96 ? -20.110 167.068 27.960 1.00 69.61 93 LEU E C 1
ATOM 5353 O O . LEU E 1 96 ? -20.542 168.176 27.646 1.00 73.20 93 LEU E O 1
ATOM 5358 N N . LEU E 1 97 ? -20.772 165.937 27.722 1.00 71.65 94 LEU E N 1
ATOM 5359 C CA . LEU E 1 97 ? -22.085 165.945 27.082 1.00 75.94 94 LEU E CA 1
ATOM 5360 C C . LEU E 1 97 ? -23.075 166.804 27.865 1.00 74.34 94 LEU E C 1
ATOM 5361 O O . LEU E 1 97 ? -23.840 167.572 27.275 1.00 75.10 94 LEU E O 1
ATOM 5366 N N . GLN E 1 98 ? -23.040 166.686 29.192 1.00 74.67 95 GLN E N 1
ATOM 5367 C CA . GLN E 1 98 ? -23.864 167.526 30.050 1.00 78.20 95 GLN E CA 1
ATOM 5368 C C . GLN E 1 98 ? -23.563 169.003 29.823 1.00 78.58 95 GLN E C 1
ATOM 5369 O O . GLN E 1 98 ? -24.483 169.813 29.685 1.00 79.51 95 GLN E O 1
ATOM 5375 N N . GLN E 1 99 ? -22.277 169.344 29.782 1.00 74.15 96 GLN E N 1
ATOM 5376 C CA . GLN E 1 99 ? -21.858 170.720 29.528 1.00 72.70 96 GLN E CA 1
ATOM 5377 C C . GLN E 1 99 ? -22.415 171.221 28.198 1.00 70.19 96 GLN E C 1
ATOM 5378 O O . GLN E 1 99 ? -23.086 172.253 28.151 1.00 74.52 96 GLN E O 1
ATOM 5384 N N . GLN E 1 100 ? -22.157 170.467 27.132 1.00 65.69 97 GLN E N 1
ATOM 5385 C CA . GLN E 1 100 ? -22.647 170.794 25.797 1.00 68.27 97 GLN E CA 1
ATOM 5386 C C . GLN E 1 100 ? -24.131 171.181 25.795 1.00 68.72 97 GLN E C 1
ATOM 5387 O O . GLN E 1 100 ? -24.539 172.088 25.068 1.00 70.85 97 GLN E O 1
ATOM 5393 N N . ALA E 1 101 ? -24.926 170.494 26.613 1.00 67.44 98 ALA E N 1
ATOM 5394 C CA . ALA E 1 101 ? -26.332 170.842 26.791 1.00 72.34 98 ALA E CA 1
ATOM 5395 C C . ALA E 1 101 ? -26.499 172.260 27.349 1.00 78.82 98 ALA E C 1
ATOM 5396 O O . ALA E 1 101 ? -27.191 173.084 26.738 1.00 84.65 98 ALA E O 1
ATOM 5398 N N . GLN E 1 102 ? -25.858 172.546 28.488 1.00 75.51 99 GLN E N 1
ATOM 5399 C CA . GLN E 1 102 ? -25.943 173.880 29.107 1.00 76.81 99 GLN E CA 1
ATOM 5400 C C . GLN E 1 102 ? -25.540 174.983 28.142 1.00 71.85 99 GLN E C 1
ATOM 5401 O O . GLN E 1 102 ? -26.265 175.967 27.980 1.00 70.99 99 GLN E O 1
ATOM 5407 N N . VAL E 1 103 ? -24.389 174.803 27.499 1.00 67.23 100 VAL E N 1
ATOM 5408 C CA . VAL E 1 103 ? -23.841 175.802 26.593 1.00 66.45 100 VAL E CA 1
ATOM 5409 C C . VAL E 1 103 ? -24.859 176.160 25.528 1.00 68.85 100 VAL E C 1
ATOM 5410 O O . VAL E 1 103 ? -25.223 177.323 25.385 1.00 78.76 100 VAL E O 1
ATOM 5414 N N . ARG E 1 104 ? -25.340 175.152 24.811 1.00 71.48 101 ARG E N 1
ATOM 5415 C CA . ARG E 1 104 ? -26.291 175.365 23.721 1.00 77.08 101 ARG E CA 1
ATOM 5416 C C . ARG E 1 104 ? -27.581 176.026 24.177 1.00 75.45 101 ARG E C 1
ATOM 5417 O O . ARG E 1 104 ? -28.331 176.555 23.363 1.00 79.58 101 ARG E O 1
ATOM 5425 N N . GLU E 1 105 ? -27.819 176.000 25.482 1.00 79.13 102 GLU E N 1
ATOM 5426 C CA . GLU E 1 105 ? -29.076 176.454 26.056 1.00 86.01 102 GLU E CA 1
ATOM 5427 C C . GLU E 1 10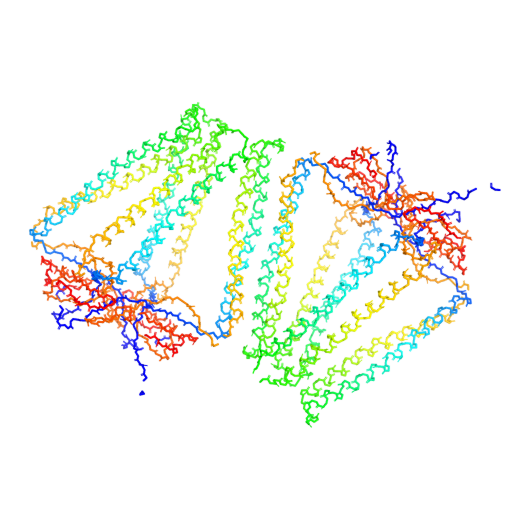5 ? -28.952 177.811 26.747 1.00 86.55 102 GLU E C 1
ATOM 5428 O O . GLU E 1 105 ? -29.902 178.292 27.367 1.00 95.08 102 GLU E O 1
ATOM 5434 N N . LEU E 1 106 ? -27.780 178.425 26.647 1.00 79.54 103 LEU E N 1
ATOM 5435 C CA . LEU E 1 106 ? -27.547 179.706 27.298 1.00 80.63 103 LEU E CA 1
ATOM 5436 C C . LEU E 1 106 ? -28.041 180.856 26.436 1.00 78.53 103 LEU E C 1
ATOM 5437 O O . LEU E 1 106 ? -27.728 180.920 25.248 1.00 75.06 103 LEU E O 1
ATOM 5442 N N . GLU E 1 107 ? -28.817 181.757 27.036 1.00 86.30 104 GLU E N 1
ATOM 5443 C CA . GLU E 1 107 ? -29.289 182.959 26.345 1.00 91.53 104 GLU E CA 1
ATOM 5444 C C . GLU E 1 107 ? -28.241 184.067 26.383 1.00 88.98 104 GLU E C 1
ATOM 5445 O O . GLU E 1 107 ? -27.633 184.332 27.424 1.00 94.76 104 GLU E O 1
ATOM 5459 N N . ASP E 1 109 ? -26.132 187.351 26.723 1.00 81.62 106 ASP E N 1
ATOM 5460 C CA . ASP E 1 109 ? -26.077 188.335 27.808 1.00 76.23 106 ASP E CA 1
ATOM 5461 C C . ASP E 1 109 ? -26.374 187.767 29.198 1.00 72.32 106 ASP E C 1
ATOM 5462 O O . ASP E 1 109 ? -26.472 188.515 30.166 1.00 72.72 106 ASP E O 1
ATOM 5467 N N . GLN E 1 110 ? -26.508 186.446 29.298 1.00 70.90 107 GLN E N 1
ATOM 5468 C CA . GLN E 1 110 ? -26.469 185.798 30.599 1.00 68.74 107 GLN E CA 1
ATOM 5469 C C . GLN E 1 110 ? -25.022 185.829 31.053 1.00 67.34 107 GLN E C 1
ATOM 5470 O O . GLN E 1 110 ? -24.113 186.020 30.236 1.00 65.73 107 GLN E O 1
ATOM 5476 N N . ILE E 1 111 ? -24.799 185.639 32.348 1.00 65.82 108 ILE E N 1
ATOM 5477 C CA . ILE E 1 111 ? -23.435 185.630 32.872 1.00 64.55 108 ILE E CA 1
ATOM 5478 C C . ILE E 1 111 ? -23.050 184.258 33.429 1.00 62.68 108 ILE E C 1
ATOM 5479 O O . ILE E 1 111 ? -23.669 183.779 34.376 1.00 66.53 108 ILE E O 1
ATOM 5484 N N . VAL E 1 112 ? -22.027 183.632 32.847 1.00 62.68 109 VAL E N 1
ATOM 5485 C CA . VAL E 1 112 ? -21.555 182.330 33.338 1.00 62.56 109 VAL E CA 1
ATOM 5486 C C . VAL E 1 112 ? -20.221 182.406 34.050 1.00 60.41 109 VAL E C 1
ATOM 5487 O O . VAL E 1 112 ? -19.435 183.323 33.828 1.00 59.99 109 VAL E O 1
ATOM 5491 N N . GLU E 1 113 ? -19.980 181.406 34.889 1.00 63.67 110 GLU E N 1
ATOM 5492 C CA . GLU E 1 113 ? -18.709 181.219 35.567 1.00 62.91 110 GLU E CA 1
ATOM 5493 C C . GLU E 1 113 ? -17.645 180.791 34.560 1.00 61.13 110 GLU E C 1
ATOM 5494 O O . GLU E 1 113 ? -17.943 180.067 33.613 1.00 59.10 110 GLU E O 1
ATOM 5500 N N . GLN E 1 114 ? -16.406 181.225 34.772 1.00 63.17 111 GLN E N 1
ATOM 5501 C CA . GLN E 1 114 ? -15.295 180.815 33.907 1.00 63.23 111 GLN E CA 1
ATOM 5502 C C . GLN E 1 114 ? -14.172 180.066 34.612 1.00 68.15 111 GLN E C 1
ATOM 5503 O O . GLN E 1 114 ? -13.579 179.158 34.032 1.00 79.76 111 GLN E O 1
ATOM 5509 N N . GLY E 1 115 ? -13.865 180.456 35.845 1.00 67.48 112 GLY E N 1
ATOM 5510 C CA . GLY E 1 115 ? -12.751 179.866 36.575 1.00 59.47 112 GLY E CA 1
ATOM 5511 C C . GLY E 1 115 ? -11.942 180.921 37.290 1.00 56.95 112 GLY E C 1
ATOM 5512 O O . GLY E 1 115 ? -12.271 182.112 37.240 1.00 54.27 112 GLY E O 1
ATOM 5513 N N . GLN E 1 116 ? -10.875 180.482 37.949 1.00 57.77 113 GLN E N 1
ATOM 5514 C CA . GLN E 1 116 ? -10.089 181.364 38.810 1.00 58.53 113 GLN E CA 1
ATOM 5515 C C . GLN E 1 116 ? -8.962 182.081 38.068 1.00 52.57 113 GLN E C 1
ATOM 5516 O O . GLN E 1 116 ? -8.552 181.658 36.990 1.00 51.27 113 GLN E O 1
ATOM 5522 N N . LEU E 1 117 ? -8.493 183.180 38.659 1.00 51.20 114 LEU E N 1
ATOM 5523 C CA . LEU E 1 117 ? -7.205 183.800 38.338 1.00 45.27 114 LEU E CA 1
ATOM 5524 C C . LEU E 1 117 ? -6.527 184.105 39.661 1.00 45.44 114 LEU E C 1
ATOM 5525 O O . LEU E 1 117 ? -7.178 184.613 40.582 1.00 41.48 114 LEU E O 1
ATOM 5530 N N . GLU E 1 118 ? -5.235 183.790 39.769 1.00 40.95 115 GLU E N 1
ATOM 5531 C CA . GLU E 1 118 ? -4.494 184.127 40.970 1.00 39.62 115 GLU E CA 1
ATOM 5532 C C . GLU E 1 118 ? -4.341 185.621 41.057 1.00 39.51 115 GLU E C 1
ATOM 5533 O O . GLU E 1 118 ? -3.902 186.257 40.104 1.00 40.22 115 GLU E O 1
ATOM 5539 N N . SER E 1 119 ? -4.715 186.173 42.206 1.00 38.71 116 SER E N 1
ATOM 5540 C CA . SER E 1 119 ? -4.654 187.611 42.438 1.00 39.64 116 SER E CA 1
ATOM 5541 C C . SER E 1 119 ? -3.960 187.894 43.757 1.00 39.82 116 SER E C 1
ATOM 5542 O O . SER E 1 119 ? -3.547 186.981 44.487 1.00 40.78 116 SER E O 1
ATOM 5545 N N . SER E 1 120 ? -3.819 189.172 44.060 1.00 40.80 117 SER E N 1
ATOM 5546 C CA . SER E 1 120 ? -3.345 189.559 45.366 1.00 43.04 117 SER E CA 1
ATOM 5547 C C . SER E 1 120 ? -4.022 190.856 45.798 1.00 46.57 117 SER E C 1
ATOM 5548 O O . SER E 1 120 ? -4.395 191.685 44.961 1.00 51.42 117 SER E O 1
ATOM 5551 N N . CYS E 1 121 ? -4.185 191.013 47.104 1.00 42.23 118 CYS E N 1
ATOM 5552 C CA . CYS E 1 121 ? -4.683 192.246 47.665 1.00 46.08 118 CYS E CA 1
ATOM 5553 C C . CYS E 1 121 ? -4.040 192.492 49.021 1.00 47.78 118 CYS E C 1
ATOM 5554 O O . CYS E 1 121 ? -3.121 191.777 49.435 1.00 49.76 118 CYS E O 1
ATOM 5557 N N . GLU E 1 122 ? -4.537 193.511 49.707 1.00 49.07 119 GLU E N 1
ATOM 5558 C CA . GLU E 1 122 ? -4.016 193.882 50.996 1.00 47.65 119 GLU E CA 1
ATOM 5559 C C . GLU E 1 122 ? -5.000 193.519 52.080 1.00 45.57 119 GLU E C 1
ATOM 5560 O O . GLU E 1 122 ? -6.213 193.459 51.850 1.00 44.55 119 GLU E O 1
ATOM 5566 N N . ILE E 1 123 ? -4.471 193.272 53.266 1.00 42.38 120 ILE E N 1
ATOM 5567 C CA . ILE E 1 123 ? -5.318 193.070 54.419 1.00 40.53 120 ILE E CA 1
ATOM 5568 C C . ILE E 1 123 ? -4.831 193.902 55.584 1.00 41.49 120 ILE E C 1
ATOM 5569 O O . ILE E 1 123 ? -3.661 194.275 55.659 1.00 45.73 120 ILE E O 1
ATOM 5574 N N . LYS E 1 124 ? -5.748 194.192 56.492 1.00 39.39 121 LYS E N 1
ATOM 5575 C CA . LYS E 1 124 ? -5.422 194.920 57.693 1.00 38.53 121 LYS E CA 1
ATOM 5576 C C . LYS E 1 124 ? -6.555 194.655 58.665 1.00 38.60 121 LYS E C 1
ATOM 5577 O O . LYS E 1 124 ? -7.596 194.116 58.264 1.00 40.24 121 LYS E O 1
ATOM 5583 N N . VAL E 1 125 ? -6.357 195.017 59.934 1.00 38.27 122 VAL E N 1
ATOM 5584 C CA . VAL E 1 125 ? -7.374 194.777 60.950 1.00 38.11 122 VAL E CA 1
ATOM 5585 C C . VAL E 1 125 ? -8.723 195.278 60.458 1.00 39.06 122 VAL E C 1
ATOM 5586 O O . VAL E 1 125 ? -8.836 196.411 59.970 1.00 39.91 122 VAL E O 1
ATOM 5590 N N . GLY E 1 126 ? -9.737 194.431 60.581 1.00 40.77 123 GLY E N 1
ATOM 5591 C CA . GLY E 1 126 ? -11.083 194.817 60.182 1.00 44.53 123 GLY E CA 1
ATOM 5592 C C . GLY E 1 126 ? -11.523 194.194 58.876 1.00 45.25 123 GLY E C 1
ATOM 5593 O O . GLY E 1 126 ? -12.714 194.010 58.656 1.00 46.69 123 GLY E O 1
ATOM 5594 N N . ASP E 1 127 ? -10.572 193.872 58.001 1.00 46.34 124 ASP E N 1
ATOM 5595 C CA . ASP E 1 127 ? -10.901 193.155 56.773 1.00 47.11 124 ASP E CA 1
ATOM 5596 C C . ASP E 1 127 ? -11.556 191.823 57.126 1.00 49.05 124 ASP E C 1
ATOM 5597 O O . ASP E 1 127 ? -11.203 191.183 58.136 1.00 46.45 124 ASP E O 1
ATOM 5602 N N . ASN E 1 128 ? -12.534 191.435 56.310 1.00 51.37 125 ASN E N 1
ATOM 5603 C CA . ASN E 1 128 ? -13.101 190.102 56.394 1.00 51.56 125 ASN E CA 1
ATOM 5604 C C . ASN E 1 128 ? -12.405 189.179 55.406 1.00 48.86 125 ASN E C 1
ATOM 5605 O O . ASN E 1 128 ? -12.494 189.350 54.194 1.00 47.29 125 ASN E O 1
ATOM 5610 N N . LEU E 1 129 ? -11.705 188.197 55.951 1.00 51.45 126 LEU E N 1
ATOM 5611 C CA . LEU E 1 129 ? -10.834 187.355 55.161 1.00 49.72 126 LEU E CA 1
ATOM 5612 C C . LEU E 1 129 ? -11.614 186.579 54.109 1.00 52.65 126 LEU E C 1
ATOM 5613 O O . LEU E 1 129 ? -11.185 186.487 52.961 1.00 59.27 126 LEU E O 1
ATOM 5618 N N . VAL E 1 130 ? -12.770 186.046 54.493 1.00 55.92 127 VAL E N 1
ATOM 5619 C CA . VAL E 1 130 ? -13.626 185.335 53.547 1.00 52.55 127 VAL E CA 1
ATOM 5620 C C . VAL E 1 130 ? -14.003 186.232 52.370 1.00 51.41 127 VAL E C 1
ATOM 5621 O O . VAL E 1 130 ? -13.859 185.839 51.216 1.00 50.24 127 VAL E O 1
ATOM 5625 N N . GLU E 1 131 ? -14.475 187.436 52.670 1.00 48.94 128 GLU E N 1
ATOM 5626 C CA . GLU E 1 131 ? -14.887 188.379 51.642 1.00 53.72 128 GLU E CA 1
ATOM 5627 C C . GLU E 1 131 ? -13.787 188.634 50.620 1.00 56.47 128 GLU E C 1
ATOM 5628 O O . GLU E 1 131 ? -14.052 188.736 49.419 1.00 61.07 128 GLU E O 1
ATOM 5634 N N . LYS E 1 132 ? -12.557 188.743 51.107 1.00 53.20 129 LYS E N 1
ATOM 5635 C CA . LYS E 1 132 ? -11.404 188.940 50.243 1.00 52.72 129 LYS E CA 1
ATOM 5636 C C . LYS E 1 132 ? -11.217 187.783 49.260 1.00 55.07 129 LYS E C 1
ATOM 5637 O O . LYS E 1 132 ? -10.778 187.996 48.127 1.00 56.99 129 LYS E O 1
ATOM 5651 N N . GLN E 1 134 ? -13.484 186.270 47.700 1.00 57.48 131 GLN E N 1
ATOM 5652 C CA . GLN E 1 134 ? -14.625 186.129 46.794 1.00 56.20 131 GLN E CA 1
ATOM 5653 C C . GLN E 1 134 ? -14.905 187.334 45.918 1.00 54.39 131 GLN E C 1
ATOM 5654 O O . GLN E 1 134 ? -16.050 187.748 45.757 1.00 53.77 131 GLN E O 1
ATOM 5660 N N . VAL E 1 135 ? -13.852 187.881 45.333 1.00 51.51 132 VAL E N 1
ATOM 5661 C CA . VAL E 1 135 ? -14.014 188.902 44.303 1.00 50.41 132 VAL E CA 1
ATOM 5662 C C . VAL E 1 135 ? -14.176 188.260 42.906 1.00 52.17 132 VAL E C 1
ATOM 5663 O O . VAL E 1 135 ? -13.605 187.192 42.632 1.00 57.88 132 VAL E O 1
ATOM 5667 N N . ALA E 1 136 ? -14.969 188.900 42.043 1.00 48.27 133 ALA E N 1
ATOM 5668 C CA . ALA E 1 136 ? -15.191 188.422 40.668 1.00 46.31 133 ALA E CA 1
ATOM 5669 C C . ALA E 1 136 ? -15.095 189.545 39.642 1.00 45.41 133 ALA E C 1
ATOM 5670 O O . ALA E 1 136 ? -15.306 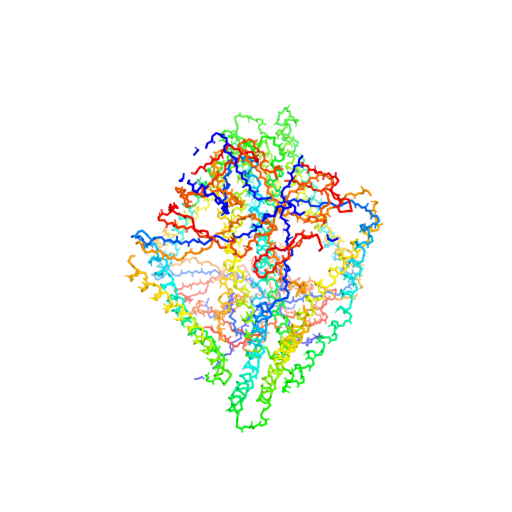190.722 39.973 1.00 47.00 133 ALA E O 1
ATOM 5672 N N . ILE E 1 137 ? -14.759 189.185 38.404 1.00 45.09 134 ILE E N 1
ATOM 5673 C CA . ILE E 1 137 ? -14.872 190.131 37.284 1.00 46.55 134 ILE E CA 1
ATOM 5674 C C . ILE E 1 137 ? -15.803 189.592 36.211 1.00 46.35 134 ILE E C 1
ATOM 5675 O O . ILE E 1 137 ? -15.888 188.379 36.001 1.00 49.28 134 ILE E O 1
ATOM 5680 N N . VAL E 1 138 ? -16.505 190.498 35.545 1.00 48.47 135 VAL E N 1
ATOM 5681 C CA . VAL E 1 138 ? -17.393 190.133 34.450 1.00 51.41 135 VAL E CA 1
ATOM 5682 C C . VAL E 1 138 ? -16.757 190.572 33.128 1.00 53.52 135 VAL E C 1
ATOM 5683 O O . VAL E 1 138 ? -16.371 191.737 32.967 1.00 57.70 135 VAL E O 1
ATOM 5687 N N . VAL E 1 139 ? -16.641 189.642 32.187 1.00 53.62 136 VAL E N 1
ATOM 5688 C CA . VAL E 1 139 ? -15.998 189.936 30.909 1.00 53.67 136 VAL E CA 1
ATOM 5689 C C . VAL E 1 139 ? -16.936 189.741 29.718 1.00 53.27 136 VAL E C 1
ATOM 5690 O O . VAL E 1 139 ? -17.477 188.651 29.512 1.00 55.67 136 VAL E O 1
ATOM 5694 N N . ARG E 1 140 ? -17.125 190.804 28.942 1.00 55.07 137 ARG E N 1
ATOM 5695 C CA . ARG E 1 140 ? -17.842 190.713 27.673 1.00 57.38 137 ARG E CA 1
ATOM 5696 C C . ARG E 1 140 ? -16.820 190.645 26.559 1.00 55.01 137 ARG E C 1
ATOM 5697 O O . ARG E 1 140 ? -16.212 191.658 26.202 1.00 53.39 137 ARG E O 1
ATOM 5705 N N . ASP E 1 141 ? -16.626 189.441 26.028 1.00 58.60 138 ASP E N 1
ATOM 5706 C CA . ASP E 1 141 ? -15.707 189.214 24.912 1.00 62.37 138 ASP E CA 1
ATOM 5707 C C . ASP E 1 141 ? -14.381 189.921 25.115 1.00 55.88 138 ASP E C 1
ATOM 5708 O O . ASP E 1 141 ? -14.058 190.858 24.395 1.00 52.88 138 ASP E O 1
ATOM 5713 N N . GLY E 1 142 ? -13.635 189.488 26.123 1.00 55.60 139 GLY E N 1
ATOM 5714 C CA . GLY E 1 142 ? -12.298 190.011 26.355 1.00 54.92 139 GLY E CA 1
ATOM 5715 C C . GLY E 1 142 ? -12.195 191.357 27.051 1.00 57.65 139 GLY E C 1
ATOM 5716 O O . GLY E 1 142 ? -11.096 191.758 27.432 1.00 62.32 139 GLY E O 1
ATOM 5717 N N . VAL E 1 143 ? -13.319 192.058 27.220 1.00 56.56 140 VAL E N 1
ATOM 5718 C CA . VAL E 1 143 ? -13.319 193.353 27.923 1.00 54.03 140 VAL E CA 1
ATOM 5719 C C . VAL E 1 143 ? -14.058 193.316 29.261 1.00 54.65 140 VAL E C 1
ATOM 5720 O O . VAL E 1 143 ? -15.110 192.685 29.378 1.00 57.55 140 VAL E O 1
ATOM 5724 N N . ILE E 1 144 ? -13.507 194.007 30.258 1.00 51.94 141 ILE E N 1
ATOM 5725 C CA . ILE E 1 144 ? -14.068 194.001 31.609 1.00 52.86 141 ILE E CA 1
ATOM 5726 C C . ILE E 1 144 ? -15.248 194.949 31.735 1.00 51.67 141 ILE E C 1
ATOM 5727 O O . ILE E 1 144 ? -15.103 196.160 31.563 1.00 51.75 141 ILE E O 1
ATOM 5732 N N . GLN E 1 145 ? -16.405 194.391 32.075 1.00 54.35 142 GLN E N 1
ATOM 5733 C CA . GLN E 1 145 ? -17.605 195.193 32.293 1.00 56.45 142 GLN E CA 1
ATOM 5734 C C . GLN E 1 145 ? -17.711 195.686 33.724 1.00 55.07 142 GLN E C 1
ATOM 5735 O O . GLN E 1 145 ? -18.136 196.813 33.947 1.00 56.93 142 GLN E O 1
ATOM 5741 N N . SER E 1 146 ? -17.329 194.852 34.689 1.00 52.88 143 SER E N 1
ATOM 5742 C CA . SER E 1 146 ? -17.410 195.238 36.102 1.00 54.59 143 SER E CA 1
ATOM 5743 C C . SER E 1 146 ? -16.616 194.347 37.048 1.00 54.97 143 SER E C 1
ATOM 5744 O O . SER E 1 146 ? -16.310 193.191 36.743 1.00 56.31 143 SER E O 1
ATOM 5747 N N . ILE E 1 147 ? -16.307 194.906 38.211 1.00 56.12 144 ILE E N 1
ATOM 5748 C CA . ILE E 1 147 ? -15.717 194.161 39.301 1.00 55.32 144 ILE E CA 1
ATOM 5749 C C . ILE E 1 147 ? -16.779 194.031 40.377 1.00 56.13 144 ILE E C 1
ATOM 5750 O O . ILE E 1 147 ? -17.352 195.031 40.809 1.00 56.02 144 ILE E O 1
ATOM 5755 N N . GLU E 1 148 ? -17.050 192.792 40.781 1.00 50.72 145 GLU E N 1
ATOM 5756 C CA . GLU E 1 148 ? -18.099 192.485 41.757 1.00 60.54 145 GLU E CA 1
ATOM 5757 C C . GLU E 1 148 ? -17.495 192.017 43.073 1.00 66.75 145 GLU E C 1
ATOM 5758 O O . GLU E 1 148 ? -16.629 191.138 43.092 1.00 59.46 145 GLU E O 1
ATOM 5764 N N . GLU E 1 149 ? -17.961 192.607 44.169 1.00 72.81 146 GLU E N 1
ATOM 5765 C CA . GLU E 1 149 ? -17.571 192.180 45.506 1.00 73.07 146 GLU E CA 1
ATOM 5766 C C . GLU E 1 149 ? -18.219 190.829 45.820 1.00 75.07 146 GLU E C 1
ATOM 5767 O O . GLU E 1 149 ? -19.384 190.764 46.222 1.00 91.16 146 GLU E O 1
ATOM 5773 N N . ALA F 1 3 ? -21.218 194.850 43.522 1.00 89.11 0 ALA F N 1
ATOM 5774 C CA . ALA F 1 3 ? -20.806 195.950 42.600 1.00 105.83 0 ALA F CA 1
ATOM 5775 C C . ALA F 1 3 ? -19.826 196.890 43.299 1.00 109.49 0 ALA F C 1
ATOM 5776 O O . ALA F 1 3 ? -20.239 197.805 44.014 1.00 115.18 0 ALA F O 1
ATOM 5786 N N . SER F 1 5 ? -16.142 199.392 43.916 1.00 127.86 2 SER F N 1
ATOM 5787 C CA . SER F 1 5 ? -15.838 200.819 43.817 1.00 115.48 2 SER F CA 1
ATOM 5788 C C . SER F 1 5 ? -15.478 201.286 42.389 1.00 116.44 2 SER F C 1
ATOM 5789 O O . SER F 1 5 ? -15.087 200.480 41.535 1.00 99.73 2 SER F O 1
ATOM 5792 N N . ASP F 1 6 ? -15.616 202.593 42.156 1.00 118.39 3 ASP F N 1
ATOM 5793 C CA . ASP F 1 6 ? -15.425 203.223 40.839 1.00 120.28 3 ASP F CA 1
ATOM 5794 C C . ASP F 1 6 ? -14.009 203.047 40.279 1.00 118.02 3 ASP F C 1
ATOM 5795 O O . ASP F 1 6 ? -13.836 202.766 39.091 1.00 115.21 3 ASP F O 1
ATOM 5800 N N . GLY F 1 7 ? -13.005 203.208 41.138 1.00 115.69 4 GLY F N 1
ATOM 5801 C CA . GLY F 1 7 ? -11.609 203.170 40.709 1.00 105.04 4 GLY F CA 1
ATOM 5802 C C . GLY F 1 7 ? -10.835 201.934 41.125 1.00 90.20 4 GLY F C 1
ATOM 5803 O O . GLY F 1 7 ? -9.604 201.957 41.144 1.00 93.19 4 GLY F O 1
ATOM 5804 N N . THR F 1 8 ? -11.555 200.859 41.450 1.00 78.65 5 THR F N 1
ATOM 5805 C CA . THR F 1 8 ? -10.952 199.584 41.844 1.00 71.29 5 THR F CA 1
ATOM 5806 C C . THR F 1 8 ? -9.995 199.060 40.778 1.00 69.33 5 THR F C 1
ATOM 5807 O O . THR F 1 8 ? -10.360 198.914 39.612 1.00 67.05 5 THR F O 1
ATOM 5811 N N . ILE F 1 9 ? -8.765 198.788 41.191 1.00 65.22 6 ILE F N 1
ATOM 5812 C CA . ILE F 1 9 ? -7.776 198.183 40.317 1.00 61.75 6 ILE F CA 1
ATOM 5813 C C . ILE F 1 9 ? -7.344 196.874 40.950 1.00 56.94 6 ILE F C 1
ATOM 5814 O O . ILE F 1 9 ? -6.865 196.851 42.074 1.00 59.39 6 ILE F O 1
ATOM 5819 N N . LEU F 1 10 ? -7.524 195.776 40.243 1.00 50.52 7 LEU F N 1
ATOM 5820 C CA . LEU F 1 10 ? -7.017 194.513 40.732 1.00 47.66 7 LEU F CA 1
ATOM 5821 C C . LEU F 1 10 ? -5.688 194.237 40.068 1.00 50.67 7 LEU F C 1
ATOM 5822 O O . LEU F 1 10 ? -5.397 194.768 38.986 1.00 51.30 7 LEU F O 1
ATOM 5827 N N . THR F 1 11 ? -4.874 193.421 40.729 1.00 48.50 8 THR F N 1
ATOM 5828 C CA . THR F 1 11 ? -3.665 192.910 40.116 1.00 47.90 8 THR F CA 1
ATOM 5829 C C . THR F 1 11 ? -3.800 191.403 40.048 1.00 45.39 8 THR F C 1
ATOM 5830 O O . THR F 1 11 ? -4.199 190.752 41.018 1.00 46.36 8 THR F O 1
ATOM 5834 N N . ILE F 1 12 ? -3.482 190.850 38.888 1.00 43.65 9 ILE F N 1
ATOM 5835 C CA . ILE F 1 12 ? -3.573 189.419 38.703 1.00 43.62 9 ILE F CA 1
ATOM 5836 C C . ILE F 1 12 ? -2.272 188.865 38.142 1.00 42.30 9 ILE F C 1
ATOM 5837 O O . ILE F 1 12 ? -1.405 189.618 37.698 1.00 42.21 9 ILE F O 1
ATOM 5842 N N . LYS F 1 13 ? -2.160 187.545 38.178 1.00 42.19 10 LYS F N 1
ATOM 5843 C CA . LYS F 1 13 ? -1.000 186.840 37.696 1.00 43.97 10 LYS F CA 1
ATOM 5844 C C . LYS F 1 13 ? -1.175 186.546 36.205 1.00 47.31 10 LYS F C 1
ATOM 5845 O O . LYS F 1 13 ? -2.255 186.128 35.768 1.00 49.76 10 LYS F O 1
ATOM 5851 N N . ARG F 1 14 ? -0.118 186.783 35.428 1.00 44.92 11 ARG F N 1
ATOM 5852 C CA . ARG F 1 14 ? -0.143 186.520 33.993 1.00 45.77 11 ARG F CA 1
ATOM 5853 C C . ARG F 1 14 ? 1.245 186.245 33.436 1.00 47.41 11 ARG F C 1
ATOM 5854 O O . ARG F 1 14 ? 2.232 186.822 33.890 1.00 46.28 11 ARG F O 1
ATOM 5862 N N . PRO F 1 15 ? 1.329 185.388 32.418 1.00 48.92 12 PRO F N 1
ATOM 5863 C CA . PRO F 1 15 ? 2.658 185.030 31.982 1.00 49.38 12 PRO F CA 1
ATOM 5864 C C . PRO F 1 15 ? 3.245 186.055 31.009 1.00 47.49 12 PRO F C 1
ATOM 5865 O O . PRO F 1 15 ? 2.532 186.912 30.493 1.00 47.03 12 PRO F O 1
ATOM 5869 N N . ILE F 1 16 ? 4.549 185.962 30.799 1.00 47.20 13 ILE F N 1
ATOM 5870 C CA . ILE F 1 16 ? 5.254 186.758 29.817 1.00 49.31 13 ILE F CA 1
ATOM 5871 C C . ILE F 1 16 ? 6.000 185.787 28.926 1.00 49.50 13 ILE F C 1
ATOM 5872 O O . ILE F 1 16 ? 6.748 184.936 29.417 1.00 45.74 13 ILE F O 1
ATOM 5877 N N . THR F 1 17 ? 5.784 185.916 27.624 1.00 49.69 14 THR F N 1
ATOM 5878 C CA . THR F 1 17 ? 6.543 185.174 26.638 1.00 49.19 14 THR F CA 1
ATOM 5879 C C . THR F 1 17 ? 7.929 185.796 26.497 1.00 44.68 14 THR F C 1
ATOM 5880 O O . THR F 1 17 ? 8.058 186.977 26.202 1.00 47.57 14 THR F O 1
ATOM 5884 N N . VAL F 1 18 ? 8.966 185.000 26.720 1.00 44.46 15 VAL F N 1
ATOM 5885 C CA . VAL F 1 18 ? 10.337 185.480 26.566 1.00 47.36 15 VAL F CA 1
ATOM 5886 C C . VAL F 1 18 ? 10.873 185.112 25.192 1.00 48.35 15 VAL F C 1
ATOM 5887 O O . VAL F 1 18 ? 10.855 183.947 24.813 1.00 51.80 15 VAL F O 1
ATOM 5891 N N . ARG F 1 19 ? 11.354 186.107 24.456 1.00 50.31 16 ARG F N 1
ATOM 5892 C CA . ARG F 1 19 ? 11.935 185.892 23.127 1.00 53.39 16 ARG F CA 1
ATOM 5893 C C . ARG F 1 19 ? 13.396 186.337 23.062 1.00 55.44 16 ARG F C 1
ATOM 5894 O O . ARG F 1 19 ? 13.807 187.275 23.763 1.00 56.35 16 ARG F O 1
ATOM 5902 N N . ALA F 1 20 ? 14.173 185.666 22.214 1.00 54.58 17 ALA F N 1
ATOM 5903 C CA . ALA F 1 20 ? 15.597 185.957 22.093 1.00 52.61 17 ALA F CA 1
ATOM 5904 C C . ALA F 1 20 ? 15.994 186.438 20.704 1.00 54.47 17 ALA F C 1
ATOM 5905 O O . ALA F 1 20 ? 15.418 186.027 19.702 1.00 50.88 17 ALA F O 1
ATOM 5907 N N . VAL F 1 21 ? 16.990 187.316 20.665 1.00 57.91 18 VAL F N 1
ATOM 5908 C CA . VAL F 1 21 ? 17.577 187.773 19.408 1.00 60.57 18 VAL F CA 1
ATOM 5909 C C . VAL F 1 21 ? 18.707 186.816 19.011 1.00 60.40 18 VAL F C 1
ATOM 5910 O O . VAL F 1 21 ? 19.558 186.463 19.848 1.00 57.31 18 VAL F O 1
ATOM 5914 N N . VAL F 1 22 ? 18.693 186.379 17.747 1.00 59.10 19 VAL F N 1
ATOM 5915 C CA . VAL F 1 22 ? 19.720 185.480 17.233 1.00 55.43 19 VAL F CA 1
ATOM 5916 C C . VAL F 1 22 ? 21.031 186.241 17.153 1.00 56.09 19 VAL F C 1
ATOM 5917 O O . VAL F 1 22 ? 21.170 187.171 16.365 1.00 59.54 19 VAL F O 1
ATOM 5921 N N . THR F 1 23 ? 21.974 185.853 18.003 1.00 60.39 20 THR F N 1
ATOM 5922 C CA . THR F 1 23 ? 23.312 186.443 18.025 1.00 58.81 20 THR F CA 1
ATOM 5923 C C . THR F 1 23 ? 24.357 185.319 18.013 1.00 59.93 20 THR F C 1
ATOM 5924 O O . THR F 1 23 ? 24.028 184.165 18.334 1.00 52.69 20 THR F O 1
ATOM 5928 N N . PRO F 1 24 ? 25.617 185.646 17.646 1.00 60.54 21 PRO F N 1
ATOM 5929 C CA . PRO F 1 24 ? 26.712 184.682 17.797 1.00 59.07 21 PRO F CA 1
ATOM 5930 C C . PRO F 1 24 ? 26.683 184.002 19.175 1.00 59.53 21 PRO F C 1
ATOM 5931 O O . PRO F 1 24 ? 26.678 182.769 19.267 1.00 54.57 21 PRO F O 1
ATOM 5935 N N . THR F 1 25 ? 26.637 184.826 20.222 1.00 63.27 22 THR F N 1
ATOM 5936 C CA . THR F 1 25 ? 26.623 184.382 21.610 1.00 63.49 22 THR F CA 1
ATOM 5937 C C . THR F 1 25 ? 25.477 183.396 21.854 1.00 63.02 22 THR F C 1
ATOM 5938 O O . THR F 1 25 ? 25.654 182.357 22.507 1.00 60.04 22 THR F O 1
ATOM 5942 N N . TRP F 1 26 ? 24.311 183.723 21.301 1.00 62.51 23 TRP F N 1
ATOM 5943 C CA . TRP F 1 26 ? 23.128 182.881 21.429 1.00 60.28 23 TRP F CA 1
ATOM 5944 C C . TRP F 1 26 ? 23.286 181.576 20.702 1.00 58.13 23 TRP F C 1
ATOM 5945 O O . TRP F 1 26 ? 22.994 180.519 21.254 1.00 58.89 23 TRP F O 1
ATOM 5956 N N . LYS F 1 27 ? 23.754 181.653 19.456 1.00 67.87 24 LYS F N 1
ATOM 5957 C CA . LYS F 1 27 ? 23.959 180.492 18.593 1.00 64.98 24 LYS F CA 1
ATOM 5958 C C . LYS F 1 27 ? 24.952 179.510 19.199 1.00 60.84 24 LYS F C 1
ATOM 5959 O O . LYS F 1 27 ? 24.719 178.300 19.197 1.00 59.50 24 LYS F O 1
ATOM 5965 N N . GLU F 1 28 ? 26.062 180.047 19.700 1.00 67.01 25 GLU F N 1
ATOM 5966 C CA . GLU F 1 28 ? 27.098 179.258 20.359 1.00 75.12 25 GLU F CA 1
ATOM 5967 C C . GLU F 1 28 ? 26.521 178.500 21.550 1.00 75.80 25 GLU F C 1
ATOM 5968 O O . GLU F 1 28 ? 26.670 177.284 21.639 1.00 76.00 25 GLU F O 1
ATOM 5974 N N . GLU F 1 29 ? 25.863 179.227 22.453 1.00 82.35 26 GLU F N 1
ATOM 5975 C CA . GLU F 1 29 ? 25.250 178.631 23.639 1.00 80.82 26 GLU F CA 1
ATOM 5976 C C . GLU F 1 29 ? 24.146 177.647 23.257 1.00 76.74 26 GLU F C 1
ATOM 5977 O O . GLU F 1 29 ? 24.009 176.597 23.892 1.00 81.18 26 GLU F O 1
ATOM 5983 N N . ALA F 1 30 ? 23.384 177.974 22.211 1.00 67.54 27 ALA F N 1
ATOM 5984 C CA . ALA F 1 30 ? 22.322 177.093 21.714 1.00 66.99 27 ALA F CA 1
ATOM 5985 C C . ALA F 1 30 ? 22.876 175.731 21.310 1.00 70.03 27 ALA F C 1
ATOM 5986 O O . ALA F 1 30 ? 22.287 174.698 21.613 1.00 73.69 27 ALA F O 1
ATOM 5988 N N . GLU F 1 31 ? 24.023 175.738 20.645 1.00 70.06 28 GLU F N 1
ATOM 5989 C CA . GLU F 1 31 ? 24.639 174.507 20.173 1.00 75.75 28 GLU F CA 1
ATOM 5990 C C . GLU F 1 31 ? 25.282 173.656 21.265 1.00 74.43 28 GLU F C 1
ATOM 5991 O O . GLU F 1 31 ? 25.161 172.438 21.229 1.00 70.39 28 GLU F O 1
ATOM 5997 N N . ARG F 1 32 ? 25.963 174.272 22.229 1.00 76.00 29 ARG F N 1
ATOM 5998 C CA . ARG F 1 32 ? 26.596 173.478 23.289 1.00 83.99 29 ARG F CA 1
ATOM 5999 C C . ARG F 1 32 ? 25.541 172.656 24.037 1.00 85.11 29 ARG F C 1
ATOM 6000 O O . ARG F 1 32 ? 25.762 171.480 24.331 1.00 91.69 29 ARG F O 1
ATOM 6008 N N . GLU F 1 33 ? 24.387 173.270 24.295 1.00 79.04 30 GLU F N 1
ATOM 6009 C CA . GLU F 1 33 ? 23.284 172.589 24.956 1.00 80.54 30 GLU F CA 1
ATOM 6010 C C . GLU F 1 33 ? 22.700 171.487 24.074 1.00 81.00 30 GLU F C 1
ATOM 6011 O O . GLU F 1 33 ? 22.603 170.336 24.508 1.00 80.81 30 GLU F O 1
ATOM 6017 N N . ILE F 1 34 ? 22.323 171.849 22.845 1.00 70.47 31 ILE F N 1
ATOM 6018 C CA . ILE F 1 34 ? 21.767 170.907 21.867 1.00 73.46 31 ILE F CA 1
ATOM 6019 C C . ILE F 1 34 ? 22.734 169.751 21.612 1.00 67.34 31 ILE F C 1
ATOM 6020 O O . ILE F 1 34 ? 22.339 168.584 21.617 1.00 68.47 31 ILE F O 1
ATOM 6025 N N . SER F 1 35 ? 24.005 170.091 21.420 1.00 66.77 32 SER F N 1
ATOM 6026 C CA . SER F 1 35 ? 25.050 169.121 21.124 1.00 68.61 32 SER F CA 1
ATOM 6027 C C . SER F 1 35 ? 25.200 168.114 22.258 1.00 69.25 32 SER F C 1
ATOM 6028 O O . SER F 1 35 ? 25.303 166.910 22.027 1.00 68.01 32 SER F O 1
ATOM 6031 N N . ASN F 1 36 ? 25.203 168.618 23.487 1.00 71.48 33 ASN F N 1
ATOM 6032 C CA . ASN F 1 36 ? 25.283 167.767 24.660 1.00 74.26 33 ASN F CA 1
ATOM 6033 C C . ASN F 1 36 ? 24.017 166.957 24.877 1.00 67.64 33 ASN F C 1
ATOM 6034 O O . ASN F 1 36 ? 24.077 165.828 25.365 1.00 67.58 33 ASN F O 1
ATOM 6039 N N . GLY F 1 37 ? 22.880 167.536 24.496 1.00 65.47 34 GLY F N 1
ATOM 6040 C CA . GLY F 1 37 ? 21.605 166.822 24.473 1.00 64.58 34 GLY F CA 1
ATOM 6041 C C . GLY F 1 37 ? 21.639 165.628 23.536 1.00 65.65 34 GLY F C 1
ATOM 6042 O O . GLY F 1 37 ? 21.097 164.564 23.856 1.00 63.06 34 GLY F O 1
ATOM 6043 N N . ILE F 1 38 ? 22.282 165.805 22.381 1.00 63.30 35 ILE F N 1
ATOM 6044 C CA . ILE F 1 38 ? 22.414 164.736 21.384 1.00 63.52 35 ILE F CA 1
ATOM 6045 C C . ILE F 1 38 ? 23.344 163.615 21.877 1.00 62.29 35 ILE F C 1
ATOM 6046 O O . ILE F 1 38 ? 22.992 162.434 21.778 1.00 60.80 35 ILE F O 1
ATOM 6051 N N . ALA F 1 39 ? 24.513 163.986 22.414 1.00 62.11 36 ALA F N 1
ATOM 6052 C CA . ALA F 1 39 ? 25.488 163.006 22.922 1.00 62.65 36 ALA F CA 1
ATOM 6053 C C . ALA F 1 39 ? 24.861 162.109 23.987 1.00 66.10 36 ALA F C 1
ATOM 6054 O O . ALA F 1 39 ? 25.067 160.892 23.974 1.00 66.07 36 ALA F O 1
ATOM 6056 N N . ASN F 1 40 ? 24.084 162.724 24.885 1.00 66.79 37 ASN F N 1
ATOM 6057 C CA . ASN F 1 40 ? 23.337 162.016 25.924 1.00 64.81 37 ASN F CA 1
ATOM 6058 C C . ASN F 1 40 ? 22.341 160.994 25.415 1.00 64.38 37 ASN F C 1
ATOM 6059 O O . ASN F 1 40 ? 22.381 159.838 25.834 1.00 58.23 37 ASN F O 1
ATOM 6064 N N . ALA F 1 41 ? 21.448 161.428 24.528 1.00 61.73 38 ALA F N 1
ATOM 6065 C CA . ALA F 1 41 ? 20.502 160.535 23.868 1.00 66.30 38 ALA F CA 1
ATOM 6066 C C . ALA F 1 41 ? 21.216 159.369 23.163 1.00 70.02 38 ALA F C 1
ATOM 6067 O O . ALA F 1 41 ? 20.779 158.215 23.265 1.00 72.73 38 ALA F O 1
ATOM 6069 N N . ASP F 1 42 ? 22.316 159.683 22.470 1.00 73.07 39 ASP F N 1
ATOM 6070 C CA . ASP F 1 42 ? 23.153 158.694 21.775 1.00 77.12 39 ASP F CA 1
ATOM 6071 C C . ASP F 1 42 ? 23.759 157.651 22.718 1.00 71.21 39 ASP F C 1
ATOM 6072 O O . ASP F 1 42 ? 23.605 156.460 22.479 1.00 77.94 39 ASP F O 1
ATOM 6077 N N . GLN F 1 43 ? 24.456 158.107 23.766 1.00 71.63 40 GLN F N 1
ATOM 6078 C CA . GLN F 1 43 ? 25.064 157.226 24.779 1.00 74.88 40 GLN F CA 1
ATOM 6079 C C . GLN F 1 43 ? 24.038 156.259 25.354 1.00 73.57 40 GLN F C 1
ATOM 6080 O O . GLN F 1 43 ? 24.264 155.050 25.386 1.00 78.44 40 GLN F O 1
ATOM 6086 N N . GLN F 1 44 ? 22.910 156.801 25.805 1.00 70.27 41 GLN F N 1
ATOM 6087 C CA . GLN F 1 44 ? 21.870 156.004 26.436 1.00 71.05 41 GLN F CA 1
ATOM 6088 C C . GLN F 1 44 ? 21.231 155.028 25.471 1.00 74.32 41 GLN F C 1
ATOM 6089 O O . GLN F 1 44 ? 20.790 153.955 25.879 1.00 75.39 41 GLN F O 1
ATOM 6095 N N . LEU F 1 45 ? 21.180 155.402 24.196 1.00 72.04 42 LEU F N 1
ATOM 6096 C CA . LEU F 1 45 ? 20.680 154.510 23.156 1.00 76.54 42 LEU F CA 1
ATOM 6097 C C . LEU F 1 45 ? 21.675 153.400 22.808 1.00 76.80 42 LEU F C 1
ATOM 6098 O O . LEU F 1 45 ? 21.279 152.256 22.573 1.00 74.27 42 LEU F O 1
ATOM 6103 N N . ALA F 1 46 ? 22.961 153.742 22.791 1.00 74.55 43 ALA F N 1
ATOM 6104 C CA . ALA F 1 46 ? 24.015 152.812 22.377 1.00 77.48 43 ALA F CA 1
ATOM 6105 C C . ALA F 1 46 ? 24.220 151.628 23.336 1.00 78.68 43 ALA F C 1
ATOM 6106 O O . ALA F 1 46 ? 24.787 150.603 22.954 1.00 76.28 43 ALA F O 1
ATOM 6108 N N . GLN F 1 47 ? 23.746 151.769 24.571 1.00 86.12 44 GLN F N 1
ATOM 6109 C CA . GLN F 1 47 ? 23.865 150.707 25.576 1.00 93.04 44 GLN F CA 1
ATOM 6110 C C . GLN F 1 47 ? 22.503 150.199 26.068 1.00 90.62 44 GLN F C 1
ATOM 6111 O O . GLN F 1 47 ? 22.434 149.374 26.979 1.00 92.93 44 GLN F O 1
ATOM 6117 N N . LEU F 1 48 ? 21.433 150.690 25.446 1.00 88.58 45 LEU F N 1
ATOM 6118 C CA . LEU F 1 48 ? 20.059 150.355 25.829 1.00 88.69 45 LEU F CA 1
ATOM 6119 C C . LEU F 1 48 ? 19.750 148.871 25.656 1.00 86.75 45 LEU F C 1
ATOM 6120 O O . LEU F 1 48 ? 19.122 148.257 26.524 1.00 88.27 45 LEU F O 1
ATOM 6125 N N . GLU F 1 49 ? 20.196 148.306 24.538 1.00 82.20 46 GLU F N 1
ATOM 6126 C CA . GLU F 1 49 ? 19.961 146.897 24.239 1.00 80.70 46 GLU F CA 1
ATOM 6127 C C . GLU F 1 49 ? 20.665 145.955 25.213 1.00 83.04 46 GLU F C 1
ATOM 6128 O O . GLU F 1 49 ? 20.124 144.907 25.559 1.00 82.79 46 GLU F O 1
ATOM 6134 N N . GLN F 1 50 ? 21.861 146.329 25.658 1.00 84.37 47 GLN F N 1
ATOM 6135 C CA . GLN F 1 50 ? 22.582 145.537 26.641 1.00 85.81 47 GLN F CA 1
ATOM 6136 C C . GLN F 1 50 ? 21.847 145.542 27.981 1.00 89.46 47 GLN F C 1
ATOM 6137 O O . GLN F 1 50 ? 21.546 144.484 28.534 1.00 92.13 47 GLN F O 1
ATOM 6143 N N . GLU F 1 51 ? 21.535 146.735 28.482 1.00 90.34 48 GLU F N 1
ATOM 6144 C CA . GLU F 1 51 ? 20.842 146.889 29.763 1.00 93.27 48 GLU F CA 1
ATOM 6145 C C . GLU F 1 51 ? 19.543 146.091 29.795 1.00 90.78 48 GLU F C 1
ATOM 6146 O O . GLU F 1 51 ? 19.052 145.735 30.865 1.00 95.82 48 GLU F O 1
ATOM 6152 N N . GLY F 1 52 ? 19.002 145.810 28.614 1.00 85.56 49 GLY F N 1
ATOM 6153 C CA . GLY F 1 52 ? 17.800 144.999 28.482 1.00 84.07 49 GLY F CA 1
ATOM 6154 C C . GLY F 1 52 ? 18.077 143.509 28.564 1.00 83.59 49 GLY F C 1
ATOM 6155 O O . GLY F 1 52 ? 17.417 142.795 29.321 1.00 83.62 49 GLY F O 1
ATOM 6156 N N . GLN F 1 53 ? 19.051 143.048 27.778 1.00 79.91 50 GLN F N 1
ATOM 6157 C CA . GLN F 1 53 ? 19.438 141.640 27.726 1.00 78.22 50 GLN F CA 1
ATOM 6158 C C . GLN F 1 53 ? 19.769 141.125 29.110 1.00 84.84 50 GLN F C 1
ATOM 6159 O O . GLN F 1 53 ? 19.186 140.144 29.566 1.00 95.07 50 GLN F O 1
ATOM 6165 N N . THR F 1 54 ? 20.705 141.799 29.773 1.00 80.99 51 THR F N 1
ATOM 6166 C CA . THR F 1 54 ? 21.128 141.440 31.118 1.00 86.40 51 THR F CA 1
ATOM 6167 C C . THR F 1 54 ? 19.932 141.137 32.012 1.00 86.77 51 THR F C 1
ATOM 6168 O O . THR F 1 54 ? 19.813 140.026 32.530 1.00 92.93 51 THR F O 1
ATOM 6172 N N . VAL F 1 55 ? 19.041 142.116 32.161 1.00 82.16 52 VAL F N 1
ATOM 6173 C CA . VAL F 1 55 ? 17.882 141.990 33.042 1.00 85.93 52 VAL F CA 1
ATOM 6174 C C . VAL F 1 55 ? 17.036 140.777 32.667 1.00 87.32 52 VAL F C 1
ATOM 6175 O O . VAL F 1 55 ? 16.577 140.046 33.543 1.00 94.66 52 VAL F O 1
ATOM 6179 N N . VAL F 1 56 ? 16.851 140.565 31.367 1.00 86.74 53 VAL F N 1
ATOM 6180 C CA . VAL F 1 56 ? 16.088 139.423 30.856 1.00 86.56 53 VAL F CA 1
ATOM 6181 C C . VAL F 1 56 ? 16.758 138.106 31.257 1.00 82.35 53 VAL F C 1
ATOM 6182 O O . VAL F 1 56 ? 16.115 137.220 31.822 1.00 85.75 53 VAL F O 1
ATOM 6186 N N . ASP F 1 57 ? 18.055 138.005 30.986 1.00 80.73 54 ASP F N 1
ATOM 6187 C CA . ASP F 1 57 ? 18.831 136.814 31.296 1.00 84.42 54 ASP F CA 1
ATOM 6188 C C . ASP F 1 57 ? 18.919 136.556 32.787 1.00 85.58 54 ASP F C 1
ATOM 6189 O O . ASP F 1 57 ? 19.036 135.412 33.214 1.00 92.53 54 ASP F O 1
ATOM 6194 N N . GLN F 1 58 ? 18.869 137.629 33.569 1.00 86.18 55 GLN F N 1
ATOM 6195 C CA . GLN F 1 58 ? 18.860 137.546 35.025 1.00 91.69 55 GLN F CA 1
ATOM 6196 C C . GLN F 1 58 ? 17.645 136.748 35.492 1.00 86.46 55 GLN F C 1
ATOM 6197 O O . GLN F 1 58 ? 17.775 135.817 36.284 1.00 88.94 55 GLN F O 1
ATOM 6203 N N . VAL F 1 59 ? 16.475 137.114 34.973 1.00 81.61 56 VAL F N 1
ATOM 6204 C CA . VAL F 1 59 ? 15.211 136.456 35.300 1.00 83.53 56 VAL F CA 1
ATOM 6205 C C . VAL F 1 59 ? 15.233 135.001 34.844 1.00 86.72 56 VAL F C 1
ATOM 6206 O O . VAL F 1 59 ? 14.734 134.116 35.541 1.00 93.26 56 VAL F O 1
ATOM 6210 N N . ARG F 1 60 ? 15.824 134.770 33.675 1.00 85.00 57 ARG F N 1
ATOM 6211 C CA . ARG F 1 60 ? 15.902 133.441 33.063 1.00 88.16 57 ARG F CA 1
ATOM 6212 C C . ARG F 1 60 ? 16.812 132.470 33.826 1.00 87.19 57 ARG F C 1
ATOM 6213 O O . ARG F 1 60 ? 16.507 131.282 33.924 1.00 85.23 57 ARG F O 1
ATOM 6221 N N . ARG F 1 61 ? 17.926 132.974 34.352 1.00 89.06 58 ARG F N 1
ATOM 6222 C CA . ARG F 1 61 ? 18.819 132.165 35.181 1.00 92.39 58 ARG F CA 1
ATOM 6223 C C . ARG F 1 61 ? 18.178 131.916 36.537 1.00 92.96 58 ARG F C 1
ATOM 6224 O O . ARG F 1 61 ? 18.223 130.802 37.047 1.00 92.69 58 ARG F O 1
ATOM 6232 N N . GLN F 1 62 ? 17.566 132.960 37.099 1.00 97.92 59 GLN F N 1
ATOM 6233 C CA . GLN F 1 62 ? 16.992 132.922 38.449 1.00 103.86 59 GLN F CA 1
ATOM 6234 C C . GLN F 1 62 ? 15.675 132.150 38.575 1.00 103.75 59 GLN F C 1
ATOM 6235 O O . GLN F 1 62 ? 15.025 132.189 39.623 1.00 102.66 59 GLN F O 1
ATOM 6241 N N . SER F 1 63 ? 15.280 131.454 37.515 1.00 98.02 60 SER F N 1
ATOM 6242 C CA . SER F 1 63 ? 14.062 130.663 37.550 1.00 95.58 60 SER F CA 1
ATOM 6243 C C . SER F 1 63 ? 14.354 129.182 37.404 1.00 91.95 60 SER F C 1
ATOM 6244 O O . SER F 1 63 ? 15.281 128.789 36.689 1.00 73.13 60 SER F O 1
ATOM 6247 N N . ALA F 1 64 ? 13.547 128.372 38.087 1.00 91.82 61 ALA F N 1
ATOM 6248 C CA . ALA F 1 64 ? 13.638 126.918 38.006 1.00 105.55 61 ALA F CA 1
ATOM 6249 C C . ALA F 1 64 ? 13.396 126.444 36.565 1.00 109.52 61 ALA F C 1
ATOM 6250 O O . ALA F 1 64 ? 14.311 125.933 35.904 1.00 108.50 61 ALA F O 1
ATOM 6252 N N . ASN F 1 65 ? 12.167 126.624 36.086 1.00 113.80 62 ASN F N 1
ATOM 6253 C CA . ASN F 1 65 ? 11.863 126.419 34.679 1.00 114.59 62 ASN F CA 1
ATOM 6254 C C . ASN F 1 65 ? 11.627 127.764 33.998 1.00 108.94 62 ASN F C 1
ATOM 6255 O O . ASN F 1 65 ? 10.671 128.478 34.323 1.00 92.21 62 ASN F O 1
ATOM 6260 N N . PRO F 1 66 ? 12.527 128.134 33.073 1.00 105.37 63 PRO F N 1
ATOM 6261 C CA . PRO F 1 66 ? 12.366 129.378 32.324 1.00 107.22 63 PRO F CA 1
ATOM 6262 C C . PRO F 1 66 ? 11.039 129.480 31.545 1.00 102.96 63 PRO F C 1
ATOM 6263 O O . PRO F 1 66 ? 10.648 130.581 31.159 1.00 102.68 63 PRO F O 1
ATOM 6267 N N . LEU F 1 67 ? 10.348 128.356 31.341 1.00 102.21 64 LEU F N 1
ATOM 6268 C CA . LEU F 1 67 ? 9.111 128.339 30.545 1.00 100.28 64 LEU F CA 1
ATOM 6269 C C . LEU F 1 67 ? 7.835 128.575 31.358 1.00 94.54 64 LEU F C 1
ATOM 6270 O O . LEU F 1 67 ? 6.734 128.534 30.811 1.00 95.31 64 LEU F O 1
ATOM 6275 N N . ASP F 1 68 ? 7.985 128.819 32.657 1.00 100.73 65 ASP F N 1
ATOM 6276 C CA . ASP F 1 68 ? 6.846 129.125 33.522 1.00 104.10 65 ASP F CA 1
ATOM 6277 C C . ASP F 1 68 ? 6.233 130.459 33.100 1.00 103.73 65 ASP F C 1
ATOM 6278 O O . ASP F 1 68 ? 6.930 131.472 33.064 1.00 109.12 65 ASP F O 1
ATOM 6283 N N . PRO F 1 69 ? 4.929 130.463 32.767 1.00 103.81 66 PRO F N 1
ATOM 6284 C CA . PRO F 1 69 ? 4.200 131.673 32.389 1.00 107.07 66 PRO F CA 1
ATOM 6285 C C . PRO F 1 69 ? 4.546 132.911 33.222 1.00 109.22 66 PRO F C 1
ATOM 6286 O O . PRO F 1 69 ? 4.549 134.022 32.684 1.00 99.76 66 PRO F O 1
ATOM 6290 N N . ARG F 1 70 ? 4.841 132.713 34.509 1.00 115.72 67 ARG F N 1
ATOM 6291 C CA . ARG F 1 70 ? 5.254 133.801 35.409 1.00 119.97 67 ARG F CA 1
ATOM 6292 C C . ARG F 1 70 ? 6.488 134.549 34.911 1.00 114.96 67 ARG F C 1
ATOM 6293 O O . ARG F 1 70 ? 6.531 135.782 34.938 1.00 114.32 67 ARG F O 1
ATOM 6301 N N . VAL F 1 71 ? 7.483 133.788 34.461 1.00 104.56 68 VAL F N 1
ATOM 6302 C CA . VAL F 1 71 ? 8.741 134.338 33.966 1.00 96.50 68 VAL F CA 1
ATOM 6303 C C . VAL F 1 71 ? 8.526 135.139 32.685 1.00 97.31 68 VAL F C 1
ATOM 6304 O O . VAL F 1 71 ? 8.888 136.314 32.620 1.00 97.92 68 VAL F O 1
ATOM 6308 N N . GLN F 1 72 ? 7.919 134.504 31.685 1.00 94.33 69 GLN F N 1
ATOM 6309 C CA . GLN F 1 72 ? 7.651 135.140 30.393 1.00 93.24 69 GLN F CA 1
ATOM 6310 C C . GLN F 1 72 ? 6.900 136.464 30.543 1.00 88.66 69 GLN F C 1
ATOM 6311 O O . GLN F 1 72 ? 7.074 137.379 29.734 1.00 85.35 69 GLN F O 1
ATOM 6317 N N . GLU F 1 73 ? 6.066 136.543 31.582 1.00 94.22 70 GLU F N 1
ATOM 6318 C CA . GLU F 1 73 ? 5.320 137.753 31.927 1.00 95.95 70 GLU F CA 1
ATOM 6319 C C . GLU F 1 73 ? 6.272 138.870 32.313 1.00 87.13 70 GLU F C 1
ATOM 6320 O O . GLU F 1 73 ? 6.129 140.002 31.851 1.00 91.19 70 GLU F O 1
ATOM 6326 N N . GLN F 1 74 ? 7.239 138.543 33.165 1.00 77.37 71 GLN F N 1
ATOM 6327 C CA . GLN F 1 74 ? 8.249 139.501 33.581 1.00 85.10 71 GLN F CA 1
ATOM 6328 C C . GLN F 1 74 ? 9.083 139.945 32.390 1.00 84.70 71 GLN F C 1
ATOM 6329 O O . GLN F 1 74 ? 9.415 141.125 32.278 1.00 96.16 71 GLN F O 1
ATOM 6335 N N . VAL F 1 75 ? 9.403 139.001 31.502 1.00 74.08 72 VAL F N 1
ATOM 6336 C CA . VAL F 1 75 ? 10.148 139.297 30.273 1.00 78.05 72 VAL F CA 1
ATOM 6337 C C . VAL F 1 75 ? 9.319 140.187 29.350 1.00 76.00 72 VAL F C 1
ATOM 6338 O O . VAL F 1 75 ? 9.854 141.088 28.708 1.00 82.08 72 VAL F O 1
ATOM 6342 N N . ALA F 1 76 ? 8.011 139.949 29.307 1.00 77.01 73 ALA F N 1
ATOM 6343 C CA . ALA F 1 76 ? 7.094 140.828 28.582 1.00 81.88 73 ALA F CA 1
ATOM 6344 C C . ALA F 1 76 ? 7.167 142.286 29.075 1.00 80.09 73 ALA F C 1
ATOM 6345 O O . ALA F 1 76 ? 7.105 143.217 28.270 1.00 70.29 73 ALA F O 1
ATOM 6347 N N . ASN F 1 77 ? 7.308 142.467 30.392 1.00 86.08 74 ASN F N 1
ATOM 6348 C CA . ASN F 1 77 ? 7.417 143.797 31.009 1.00 83.64 74 ASN F CA 1
ATOM 6349 C C . ASN F 1 77 ? 8.717 144.516 30.688 1.00 82.20 74 ASN F C 1
ATOM 6350 O O . ASN F 1 77 ? 8.723 145.726 30.469 1.00 82.15 74 ASN F O 1
ATOM 6355 N N . ILE F 1 78 ? 9.816 143.768 30.674 1.00 75.54 75 ILE F N 1
ATOM 6356 C CA . ILE F 1 78 ? 11.129 144.321 30.341 1.00 75.34 75 ILE F CA 1
ATOM 6357 C C . ILE F 1 78 ? 11.173 144.789 28.877 1.00 73.96 75 ILE F C 1
ATOM 6358 O O . ILE F 1 78 ? 11.789 145.812 28.559 1.00 67.11 75 ILE F O 1
ATOM 6363 N N . GLN F 1 79 ? 10.498 144.049 28.000 1.00 72.95 76 GLN F N 1
ATOM 6364 C CA . GLN F 1 79 ? 10.351 144.447 26.603 1.00 72.27 76 GLN F CA 1
ATOM 6365 C C . GLN F 1 79 ? 9.486 145.703 26.487 1.00 74.61 76 GLN F C 1
ATOM 6366 O O . GLN F 1 79 ? 9.694 146.511 25.588 1.00 85.78 76 GLN F O 1
ATOM 6372 N N . GLN F 1 80 ? 8.526 145.856 27.404 1.00 78.99 77 GLN F N 1
ATOM 6373 C CA . GLN F 1 80 ? 7.620 147.014 27.452 1.00 84.38 77 GLN F CA 1
ATOM 6374 C C . GLN F 1 80 ? 8.409 148.302 27.624 1.00 83.12 77 GLN F C 1
ATOM 6375 O O . GLN F 1 80 ? 8.258 149.260 26.857 1.00 68.41 77 GLN F O 1
ATOM 6381 N N . GLN F 1 81 ? 9.242 148.299 28.661 1.00 82.55 78 GLN F N 1
ATOM 6382 C CA . GLN F 1 81 ? 10.032 149.445 29.045 1.00 77.07 78 GLN F CA 1
ATOM 6383 C C . GLN F 1 81 ? 11.027 149.772 27.953 1.00 76.50 78 GLN F C 1
ATOM 6384 O O . GLN F 1 81 ? 10.985 150.869 27.403 1.00 80.45 78 GLN F O 1
ATOM 6390 N N . VAL F 1 82 ? 11.896 148.816 27.620 1.00 72.00 79 VAL F N 1
ATOM 6391 C CA . VAL F 1 82 ? 12.843 148.973 26.506 1.00 72.94 79 VAL F CA 1
ATOM 6392 C C . VAL F 1 82 ? 12.186 149.631 25.283 1.00 70.03 79 VAL F C 1
ATOM 6393 O O . VAL F 1 82 ? 12.767 150.529 24.680 1.00 65.40 79 VAL F O 1
ATOM 6397 N N . ALA F 1 83 ? 10.967 149.211 24.945 1.00 70.64 80 ALA F N 1
ATOM 6398 C CA . ALA F 1 83 ? 10.236 149.825 23.837 1.00 67.69 80 ALA F CA 1
ATOM 6399 C C . ALA F 1 83 ? 9.993 151.326 24.067 1.00 68.75 80 ALA F C 1
ATOM 6400 O O . ALA F 1 83 ? 10.476 152.155 23.290 1.00 68.32 80 ALA F O 1
ATOM 6402 N N . GLY F 1 84 ? 9.276 151.661 25.143 1.00 68.99 81 GLY F N 1
ATOM 6403 C CA . GLY F 1 84 ? 8.941 153.050 25.475 1.00 71.92 81 GLY F CA 1
ATOM 6404 C C . GLY F 1 84 ? 10.154 153.925 25.744 1.00 70.13 81 GLY F C 1
ATOM 6405 O O . GLY F 1 84 ? 10.193 155.089 25.336 1.00 67.54 81 GLY F O 1
ATOM 6406 N N . LYS F 1 85 ? 11.140 153.350 26.434 1.00 67.23 82 LYS F N 1
ATOM 6407 C CA . LYS F 1 85 ? 12.430 153.989 26.713 1.00 71.94 82 LYS F CA 1
ATOM 6408 C C . LYS F 1 85 ? 13.101 154.488 25.433 1.00 76.48 82 LYS F C 1
ATOM 6409 O O . LYS F 1 85 ? 13.624 155.608 25.386 1.00 79.25 82 LYS F O 1
ATOM 6415 N N . ARG F 1 86 ? 13.079 153.640 24.405 1.00 74.94 83 ARG F N 1
ATOM 6416 C CA . ARG F 1 86 ? 13.630 153.953 23.091 1.00 72.59 83 ARG F CA 1
ATOM 6417 C C . ARG F 1 86 ? 12.788 154.998 22.362 1.00 70.48 83 ARG F C 1
ATOM 6418 O O . ARG F 1 86 ? 13.346 155.885 21.719 1.00 75.85 83 ARG F O 1
ATOM 6426 N N . SER F 1 87 ? 11.459 154.897 22.464 1.00 70.53 84 SER F N 1
ATOM 6427 C CA . SER F 1 87 ? 10.555 155.871 21.835 1.00 76.99 84 SER F CA 1
ATOM 6428 C C . SER F 1 87 ? 10.832 157.288 22.314 1.00 77.94 84 SER F C 1
ATOM 6429 O O . SER F 1 87 ? 11.001 158.203 21.501 1.00 70.76 84 SER F O 1
ATOM 6432 N N . GLU F 1 88 ? 10.873 157.453 23.636 1.00 72.89 85 GLU F N 1
ATOM 6433 C CA . GLU F 1 88 ? 11.273 158.705 24.249 1.00 71.65 85 GLU F CA 1
ATOM 6434 C C . GLU F 1 88 ? 12.608 159.183 23.687 1.00 76.33 85 GLU F C 1
ATOM 6435 O O . GLU F 1 88 ? 12.691 160.270 23.109 1.00 76.25 85 GLU F O 1
ATOM 6441 N N . LEU F 1 89 ? 13.636 158.348 23.844 1.00 72.66 86 LEU F N 1
ATOM 6442 C CA . LEU F 1 89 ? 15.010 158.657 23.423 1.00 69.19 86 LEU F CA 1
ATOM 6443 C C . LEU F 1 89 ? 15.187 158.999 21.939 1.00 71.13 86 LEU F C 1
ATOM 6444 O O . LEU F 1 89 ? 15.864 159.969 21.605 1.00 73.84 86 LEU F O 1
ATOM 6449 N N . GLU F 1 90 ? 14.590 158.202 21.056 1.00 70.23 87 GLU F N 1
ATOM 6450 C CA . GLU F 1 90 ? 14.722 158.415 19.612 1.00 68.29 87 GLU F CA 1
ATOM 6451 C C . GLU F 1 90 ? 14.036 159.695 19.158 1.00 66.52 87 GLU F C 1
ATOM 6452 O O . GLU F 1 90 ? 14.488 160.346 18.211 1.00 62.22 87 GLU F O 1
ATOM 6458 N N . GLU F 1 91 ? 12.949 160.047 19.840 1.00 66.87 88 GLU F N 1
ATOM 6459 C CA . GLU F 1 91 ? 12.160 161.206 19.465 1.00 71.18 88 GLU F CA 1
ATOM 6460 C C . GLU F 1 91 ? 12.753 162.515 19.998 1.00 67.13 88 GLU F C 1
ATOM 6461 O O . GLU F 1 91 ? 12.654 163.549 19.335 1.00 69.08 88 GLU F O 1
ATOM 6467 N N . GLN F 1 92 ? 13.400 162.471 21.162 1.00 66.54 89 GLN F N 1
ATOM 6468 C CA . GLN F 1 92 ? 14.100 163.669 21.665 1.00 76.30 89 GLN F CA 1
ATOM 6469 C C . GLN F 1 92 ? 15.399 163.965 20.889 1.00 70.97 89 GLN F C 1
ATOM 6470 O O . GLN F 1 92 ? 15.762 165.131 20.699 1.00 78.66 89 GLN F O 1
ATOM 6476 N N . LYS F 1 93 ? 16.071 162.910 20.428 1.00 66.67 90 LYS F N 1
ATOM 6477 C CA . LYS F 1 93 ? 17.216 163.039 19.526 1.00 65.70 90 LYS F CA 1
ATOM 6478 C C . LYS F 1 93 ? 16.761 163.617 18.189 1.00 63.32 90 LYS F C 1
ATOM 6479 O O . LYS F 1 93 ? 17.503 164.354 17.547 1.00 68.65 90 LYS F O 1
ATOM 6485 N N . ARG F 1 94 ? 15.537 163.284 17.779 1.00 62.83 91 ARG F N 1
ATOM 6486 C CA . ARG F 1 94 ? 14.983 163.769 16.515 1.00 65.59 91 ARG F CA 1
ATOM 6487 C C . ARG F 1 94 ? 14.691 165.269 16.607 1.00 64.47 91 ARG F C 1
ATOM 6488 O O . ARG F 1 94 ? 14.927 166.016 15.652 1.00 65.89 91 ARG F O 1
ATOM 6496 N N . ASN F 1 95 ? 14.200 165.692 17.769 1.00 60.23 92 ASN F N 1
ATOM 6497 C CA . ASN F 1 95 ? 13.901 167.092 18.028 1.00 63.39 92 ASN F CA 1
ATOM 6498 C C . ASN F 1 95 ? 15.154 167.920 18.134 1.00 69.44 92 ASN F C 1
ATOM 6499 O O . ASN F 1 95 ? 15.199 169.036 17.619 1.00 78.13 92 ASN F O 1
ATOM 6504 N N . LEU F 1 96 ? 16.172 167.361 18.789 1.00 65.25 93 LEU F N 1
ATOM 6505 C CA . LEU F 1 96 ? 17.462 168.035 18.951 1.00 66.46 93 LEU F CA 1
ATOM 6506 C C . LEU F 1 96 ? 18.145 168.294 17.603 1.00 64.68 93 LEU F C 1
ATOM 6507 O O . LEU F 1 96 ? 18.783 169.333 17.420 1.00 71.67 93 LEU F O 1
ATOM 6512 N N . LEU F 1 97 ? 17.994 167.360 16.664 1.00 65.35 94 LEU F N 1
ATOM 6513 C CA . LEU F 1 97 ? 18.558 167.517 15.324 1.00 65.71 94 LEU F CA 1
ATOM 6514 C C . LEU F 1 97 ? 17.808 168.546 14.497 1.00 66.35 94 LEU F C 1
ATOM 6515 O O . LEU F 1 97 ? 18.427 169.252 13.704 1.00 71.66 94 LEU F O 1
ATOM 6520 N N . GLN F 1 98 ? 16.483 168.613 14.668 1.00 68.12 95 GLN F N 1
ATOM 6521 C CA . GLN F 1 98 ? 15.665 169.657 14.033 1.00 68.33 95 GLN F CA 1
ATOM 6522 C C . GLN F 1 98 ? 16.146 171.010 14.500 1.00 65.37 95 GLN F C 1
ATOM 6523 O O . GLN F 1 98 ? 16.439 171.888 13.680 1.00 63.97 95 GLN F O 1
ATOM 6529 N N . GLN F 1 99 ? 16.207 171.149 15.828 1.00 58.09 96 GLN F N 1
ATOM 6530 C CA . GLN F 1 99 ? 16.726 172.326 16.520 1.00 59.02 96 GLN F CA 1
ATOM 6531 C C . GLN F 1 99 ? 18.127 172.712 16.043 1.00 62.57 96 GLN F C 1
ATOM 6532 O O . GLN F 1 99 ? 18.392 173.876 15.729 1.00 64.47 96 GLN F O 1
ATOM 6538 N N . GLN F 1 100 ? 19.011 171.720 15.992 1.00 60.37 97 GLN F N 1
ATOM 6539 C CA . GLN F 1 100 ? 20.361 171.887 15.477 1.00 57.48 97 GLN F CA 1
ATOM 6540 C C . GLN F 1 100 ? 20.362 172.535 14.083 1.00 59.78 97 GLN F C 1
ATOM 6541 O O . GLN F 1 100 ? 21.063 173.531 13.858 1.00 62.78 97 GLN F O 1
ATOM 6547 N N . ALA F 1 101 ? 19.563 171.977 13.169 1.00 60.05 98 ALA F N 1
ATOM 6548 C CA . ALA F 1 101 ? 19.437 172.487 11.797 1.00 59.53 98 ALA F CA 1
ATOM 6549 C C . ALA F 1 101 ? 18.845 173.900 11.742 1.00 61.96 98 ALA F C 1
ATOM 6550 O O . ALA F 1 101 ? 19.279 174.738 10.942 1.00 60.14 98 ALA F O 1
ATOM 6552 N N . GLN F 1 102 ? 17.859 174.148 12.602 1.00 58.39 99 GLN F N 1
ATOM 6553 C CA . GLN F 1 102 ? 17.207 175.443 12.683 1.00 60.48 99 GLN F CA 1
ATOM 6554 C C . GLN F 1 102 ? 18.145 176.512 13.210 1.00 63.00 99 GLN F C 1
ATOM 6555 O O . GLN F 1 102 ? 18.181 177.608 12.656 1.00 70.59 99 GLN F O 1
ATOM 6561 N N . VAL F 1 103 ? 18.911 176.190 14.257 1.00 59.76 100 VAL F N 1
ATOM 6562 C CA . VAL F 1 103 ? 19.899 177.129 14.827 1.00 61.10 100 VAL F CA 1
ATOM 6563 C C . VAL F 1 103 ? 20.937 177.536 13.776 1.00 64.07 100 VAL F C 1
ATOM 6564 O O . VAL F 1 103 ? 21.420 178.671 13.757 1.00 61.95 100 VAL F O 1
ATOM 6568 N N . ARG F 1 104 ? 21.272 176.609 12.891 1.00 65.97 101 ARG F N 1
ATOM 6569 C CA . ARG F 1 104 ? 22.231 176.925 11.854 1.00 68.26 101 ARG F CA 1
ATOM 6570 C C . ARG F 1 104 ? 21.573 177.614 10.664 1.00 68.59 101 ARG F C 1
ATOM 6571 O O . ARG F 1 104 ? 22.245 178.296 9.908 1.00 76.72 101 ARG F O 1
ATOM 6579 N N . GLU F 1 105 ? 20.261 177.461 10.510 1.00 73.08 102 GLU F N 1
ATOM 6580 C CA . GLU F 1 105 ? 19.547 178.145 9.426 1.00 81.38 102 GLU F CA 1
ATOM 6581 C C . GLU F 1 105 ? 18.964 179.516 9.797 1.00 82.07 102 GLU F C 1
ATOM 6582 O O . GLU F 1 105 ? 18.513 180.267 8.923 1.00 83.61 102 GLU F O 1
ATOM 6588 N N . LEU F 1 106 ? 18.980 179.835 11.090 1.00 77.47 103 LEU F N 1
ATOM 6589 C CA . LEU F 1 106 ? 18.521 181.132 11.579 1.00 77.68 103 LEU F CA 1
ATOM 6590 C C . LEU F 1 106 ? 19.508 182.230 11.222 1.00 76.79 103 LEU F C 1
ATOM 6591 O O . LEU F 1 106 ? 20.702 182.128 11.506 1.00 72.40 103 LEU F O 1
ATOM 6596 N N . GLU F 1 107 ? 19.002 183.278 10.587 1.00 71.16 104 GLU F N 1
ATOM 6597 C CA . GLU F 1 107 ? 19.815 184.438 10.288 1.00 71.48 104 GLU F CA 1
ATOM 6598 C C . GLU F 1 107 ? 19.962 185.294 11.538 1.00 75.91 104 GLU F C 1
ATOM 6599 O O . GLU F 1 107 ? 19.109 185.252 12.429 1.00 72.24 104 GLU F O 1
ATOM 6613 N N . ASP F 1 109 ? 20.047 188.517 14.085 1.00 78.15 106 ASP F N 1
ATOM 6614 C CA . ASP F 1 109 ? 19.083 189.582 14.430 1.00 75.27 106 ASP F CA 1
ATOM 6615 C C . ASP F 1 109 ? 17.601 189.151 14.341 1.00 75.46 106 ASP F C 1
ATOM 6616 O O . ASP F 1 109 ? 16.696 189.972 14.495 1.00 73.58 106 ASP F O 1
ATOM 6621 N N . GLN F 1 110 ? 17.361 187.859 14.117 1.00 78.37 107 GLN F N 1
ATOM 6622 C CA . GLN F 1 110 ? 16.003 187.309 14.140 1.00 70.80 107 GLN F CA 1
ATOM 6623 C C . GLN F 1 110 ? 15.563 186.984 15.557 1.00 71.76 107 GLN F C 1
ATOM 6624 O O . GLN F 1 110 ? 16.363 186.575 16.401 1.00 68.46 107 GLN F O 1
ATOM 6630 N N . ILE F 1 111 ? 14.277 187.164 15.810 1.00 69.38 108 ILE F N 1
ATOM 6631 C CA . ILE F 1 111 ? 13.731 186.918 17.125 1.00 65.62 108 ILE F CA 1
ATOM 6632 C C . ILE F 1 111 ? 13.168 185.510 17.172 1.00 65.96 108 ILE F C 1
ATOM 6633 O O . ILE F 1 111 ? 12.478 185.070 16.247 1.00 68.33 108 ILE F O 1
ATOM 6638 N N . VAL F 1 112 ? 13.484 184.800 18.249 1.00 66.89 109 VAL F N 1
ATOM 6639 C CA . VAL F 1 112 ? 13.031 183.429 18.421 1.00 67.87 109 VAL F CA 1
ATOM 6640 C C . VAL F 1 112 ? 12.280 183.259 19.736 1.00 67.70 109 VAL F C 1
ATOM 6641 O O . VAL F 1 112 ? 12.687 183.779 20.783 1.00 66.13 109 VAL F O 1
ATOM 6645 N N . GLU F 1 113 ? 11.161 182.545 19.642 1.00 66.66 110 GLU F N 1
ATOM 6646 C CA . GLU F 1 113 ? 10.365 182.116 20.781 1.00 66.27 110 GLU F CA 1
ATOM 6647 C C . GLU F 1 113 ? 11.263 181.336 21.743 1.00 64.81 110 GLU F C 1
ATOM 6648 O O . GLU F 1 113 ? 12.068 180.523 21.306 1.00 69.00 110 GLU F O 1
ATOM 6654 N N . GLN F 1 114 ? 11.159 181.587 23.044 1.00 63.05 111 GLN F N 1
ATOM 6655 C CA . GLN F 1 114 ? 12.093 180.952 23.976 1.00 64.33 111 GLN F CA 1
ATOM 6656 C C . GLN F 1 114 ? 11.747 181.020 25.467 1.00 63.38 111 GLN F C 1
ATOM 6657 O O . GLN F 1 114 ? 12.462 181.661 26.240 1.00 69.93 111 GLN F O 1
ATOM 6663 N N . GLY F 1 115 ? 10.677 180.351 25.878 1.00 61.61 112 GLY F N 1
ATOM 6664 C CA . GLY F 1 115 ? 10.335 180.311 27.298 1.00 61.66 112 GLY F CA 1
ATOM 6665 C C . GLY F 1 115 ? 9.253 181.274 27.778 1.00 65.54 112 GLY F C 1
ATOM 6666 O O . GLY F 1 115 ? 8.670 182.035 26.993 1.00 64.80 112 GLY F O 1
ATOM 6667 N N . GLN F 1 116 ? 8.991 181.222 29.085 1.00 61.84 113 GLN F N 1
ATOM 6668 C CA . GLN F 1 116 ? 7.905 181.964 29.725 1.00 58.83 113 GLN F CA 1
ATOM 6669 C C . GLN F 1 116 ? 8.299 182.407 31.118 1.00 55.52 113 GLN F C 1
ATOM 6670 O O . GLN F 1 116 ? 8.930 181.656 31.851 1.00 59.17 113 GLN F O 1
ATOM 6676 N N . LEU F 1 117 ? 7.917 183.622 31.491 1.00 52.83 114 LEU F N 1
ATOM 6677 C CA . LEU F 1 117 ? 8.178 184.105 32.838 1.00 53.87 114 LEU F CA 1
ATOM 6678 C C . LEU F 1 117 ? 6.885 184.468 33.545 1.00 53.06 114 LEU F C 1
ATOM 6679 O O . LEU F 1 117 ? 5.995 185.080 32.952 1.00 51.81 114 LEU F O 1
ATOM 6684 N N . GLU F 1 118 ? 6.780 184.098 34.817 1.00 52.74 115 GLU F N 1
ATOM 6685 C CA . GLU F 1 118 ? 5.593 184.443 35.591 1.00 52.66 115 GLU F CA 1
ATOM 6686 C C . GLU F 1 118 ? 5.630 185.920 35.957 1.00 49.79 115 GLU F C 1
ATOM 6687 O O . GLU F 1 118 ? 6.567 186.381 36.605 1.00 53.10 115 GLU F O 1
ATOM 6693 N N . SER F 1 119 ? 4.606 186.650 35.519 1.00 47.20 116 SER F N 1
ATOM 6694 C CA . SER F 1 119 ? 4.483 188.087 35.762 1.00 46.95 116 SER F CA 1
ATOM 6695 C C . SER F 1 119 ? 3.174 18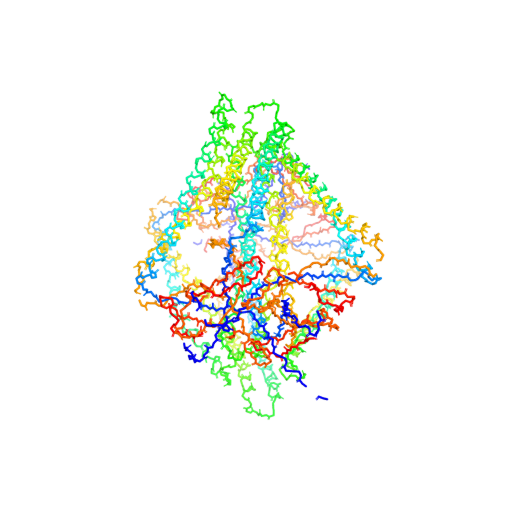8.422 36.464 1.00 44.24 116 SER F C 1
ATOM 6696 O O . SER F 1 119 ? 2.395 187.541 36.832 1.00 45.25 116 SER F O 1
ATOM 6699 N N . SER F 1 120 ? 2.939 189.709 36.655 1.00 44.17 117 SER F N 1
ATOM 6700 C CA . SER F 1 120 ? 1.661 190.172 37.139 1.00 46.59 117 SER F CA 1
ATOM 6701 C C . SER F 1 120 ? 1.400 191.536 36.537 1.00 51.73 117 SER F C 1
ATOM 6702 O O . SER F 1 120 ? 2.335 192.203 36.099 1.00 52.19 117 SER F O 1
ATOM 6705 N N . CYS F 1 121 ? 0.130 191.934 36.502 1.00 52.13 118 CYS F N 1
ATOM 6706 C CA . CYS F 1 121 ? -0.259 193.265 36.042 1.00 49.29 118 CYS F CA 1
ATOM 6707 C C . CYS F 1 121 ? -1.543 193.705 36.719 1.00 47.10 118 CYS F C 1
ATOM 6708 O O . CYS F 1 121 ? -2.210 192.907 37.371 1.00 44.16 118 CYS F O 1
ATOM 6711 N N . GLU F 1 122 ? -1.873 194.980 36.532 1.00 50.15 119 GLU F N 1
ATOM 6712 C CA . GLU F 1 122 ? -3.122 195.564 36.995 1.00 49.60 119 GLU F CA 1
ATOM 6713 C C . GLU F 1 122 ? -4.195 195.568 35.905 1.00 48.28 119 GLU F C 1
ATOM 6714 O O . GLU F 1 122 ? -3.925 195.829 34.724 1.00 45.34 119 GLU F O 1
ATOM 6720 N N . ILE F 1 123 ? -5.412 195.246 36.316 1.00 45.00 120 ILE F N 1
ATOM 6721 C CA . ILE F 1 123 ? -6.560 195.257 35.424 1.00 43.86 120 ILE F CA 1
ATOM 6722 C C . ILE F 1 123 ? -7.638 196.114 36.060 1.00 48.21 120 ILE F C 1
ATOM 6723 O O . ILE F 1 123 ? -7.693 196.234 37.288 1.00 53.35 120 ILE F O 1
ATOM 6728 N N . LYS F 1 124 ? -8.490 196.711 35.231 1.00 49.24 121 LYS F N 1
ATOM 6729 C CA . LYS F 1 124 ? -9.647 197.473 35.716 1.00 50.04 121 LYS F CA 1
ATOM 6730 C C . LYS F 1 124 ? -10.689 197.544 34.613 1.00 49.44 121 LYS F C 1
ATOM 6731 O O . LYS F 1 124 ? -10.385 197.253 33.458 1.00 49.52 121 LYS F O 1
ATOM 6737 N N . VAL F 1 125 ? -11.911 197.930 34.974 1.00 49.33 122 VAL F N 1
ATOM 6738 C CA . VAL F 1 125 ? -13.016 198.019 34.024 1.00 46.24 122 VAL F CA 1
ATOM 6739 C C . VAL F 1 125 ? -12.583 198.746 32.766 1.00 46.71 122 VAL F C 1
ATOM 6740 O O . VAL F 1 125 ? -12.018 199.834 32.849 1.00 50.35 122 VAL F O 1
ATOM 6744 N N . GLY F 1 126 ? -12.836 198.135 31.610 1.00 44.67 123 GLY F N 1
ATOM 6745 C CA . GLY F 1 126 ? -12.495 198.741 30.321 1.00 51.39 123 GLY F CA 1
ATOM 6746 C C . GLY F 1 126 ? -11.238 198.161 29.702 1.00 53.88 123 GLY F C 1
ATOM 6747 O O . GLY F 1 126 ? -10.975 198.334 28.502 1.00 55.69 123 GLY F O 1
ATOM 6748 N N . ASP F 1 127 ? -10.457 197.477 30.535 1.00 52.79 124 ASP F N 1
ATOM 6749 C CA . ASP F 1 127 ? -9.266 196.775 30.092 1.00 52.82 124 ASP F CA 1
ATOM 6750 C C . ASP F 1 127 ? -9.634 195.538 29.291 1.00 53.31 124 ASP F C 1
ATOM 6751 O O . ASP F 1 127 ? -10.621 194.863 29.596 1.00 51.82 124 ASP F O 1
ATOM 6756 N N . ASN F 1 128 ? -8.831 195.248 28.270 1.00 52.91 125 ASN F N 1
ATOM 6757 C CA . ASN F 1 128 ? -8.960 194.005 27.534 1.00 54.74 125 ASN F CA 1
ATOM 6758 C C . ASN F 1 128 ? -8.141 192.885 28.176 1.00 53.80 125 ASN F C 1
ATOM 6759 O O . ASN F 1 128 ? -6.914 192.824 28.030 1.00 52.87 125 ASN F O 1
ATOM 6764 N N . LEU F 1 129 ? -8.834 191.995 28.879 1.00 53.68 126 LEU F N 1
ATOM 6765 C CA . LEU F 1 129 ? -8.181 190.944 29.642 1.00 49.60 126 LEU F CA 1
ATOM 6766 C C . LEU F 1 129 ? -7.367 190.021 28.759 1.00 50.48 126 LEU F C 1
ATOM 6767 O O . LEU F 1 129 ? -6.284 189.598 29.138 1.00 49.97 126 LEU F O 1
ATOM 6772 N N . VAL F 1 130 ? -7.891 189.716 27.580 1.00 53.00 127 VAL F N 1
ATOM 6773 C CA . VAL F 1 130 ? -7.179 188.860 26.641 1.00 56.86 127 VAL F CA 1
ATOM 6774 C C . VAL F 1 130 ? -5.833 189.497 26.282 1.00 55.49 127 VAL F C 1
ATOM 6775 O O . VAL F 1 130 ? -4.792 188.836 26.347 1.00 51.21 127 VAL F O 1
ATOM 6779 N N . GLU F 1 131 ? -5.861 190.788 25.954 1.00 58.59 128 GLU F N 1
ATOM 6780 C CA . GLU F 1 131 ? -4.653 191.541 25.601 1.00 61.32 128 GLU F CA 1
ATOM 6781 C C . GLU F 1 131 ? -3.611 191.610 26.719 1.00 62.55 128 GLU F C 1
ATOM 6782 O O . GLU F 1 131 ? -2.418 191.686 26.438 1.00 66.05 128 GLU F O 1
ATOM 6788 N N . LYS F 1 132 ? -4.067 191.587 27.974 1.00 59.54 129 LYS F N 1
ATOM 6789 C CA . LYS F 1 132 ? -3.178 191.574 29.145 1.00 62.99 129 LYS F CA 1
ATOM 6790 C C . LYS F 1 132 ? -2.384 190.267 29.249 1.00 60.33 129 LYS F C 1
ATOM 6791 O O . LYS F 1 132 ? -1.276 190.229 29.796 1.00 60.53 129 LYS F O 1
ATOM 6805 N N . GLN F 1 134 ? -1.169 188.660 26.743 1.00 64.95 131 GLN F N 1
ATOM 6806 C CA . GLN F 1 134 ? -0.375 188.486 25.520 1.00 67.70 131 GLN F CA 1
ATOM 6807 C C . GLN F 1 134 ? 0.756 189.503 25.447 1.00 76.87 131 GLN F C 1
ATOM 6808 O O . GLN F 1 134 ? 0.728 190.418 24.619 1.00 84.98 131 GLN F O 1
ATOM 6814 N N . VAL F 1 135 ? 1.753 189.335 26.312 1.00 71.26 132 VAL F N 1
ATOM 6815 C CA . VAL F 1 135 ? 2.850 190.299 26.439 1.00 64.71 132 VAL F CA 1
ATOM 6816 C C . VAL F 1 135 ? 4.197 189.583 26.351 1.00 61.91 132 VAL F C 1
ATOM 6817 O O . VAL F 1 135 ? 4.438 188.619 27.090 1.00 64.27 132 VAL F O 1
ATOM 6821 N N . ALA F 1 136 ? 5.065 190.053 25.449 1.00 56.50 133 ALA F N 1
ATOM 6822 C CA . ALA F 1 136 ? 6.385 189.440 25.239 1.00 53.96 133 ALA F CA 1
ATOM 6823 C C . ALA F 1 136 ? 7.565 190.346 25.583 1.00 52.76 133 ALA F C 1
ATOM 6824 O O . ALA F 1 136 ? 7.441 191.564 25.661 1.00 57.36 133 ALA F O 1
ATOM 6826 N N . ILE F 1 137 ? 8.714 189.721 25.778 1.00 53.15 134 ILE F N 1
ATOM 6827 C CA . ILE F 1 137 ? 9.950 190.414 26.085 1.00 57.07 134 ILE F CA 1
ATOM 6828 C C . ILE F 1 137 ? 10.965 190.005 25.030 1.00 56.38 134 ILE F C 1
ATOM 6829 O O . ILE F 1 137 ? 11.197 188.814 24.827 1.00 68.95 134 ILE F O 1
ATOM 6834 N N . VAL F 1 138 ? 11.564 190.966 24.344 1.00 52.25 135 VAL F N 1
ATOM 6835 C CA . VAL F 1 138 ? 12.642 190.603 23.434 1.00 53.18 135 VAL F CA 1
ATOM 6836 C C . VAL F 1 138 ? 14.009 190.815 24.094 1.00 55.07 135 VAL F C 1
ATOM 6837 O O . VAL F 1 138 ? 14.341 191.933 24.509 1.00 54.59 135 VAL F O 1
ATOM 6841 N N . VAL F 1 139 ? 14.790 189.741 24.199 1.00 55.67 136 VAL F N 1
ATOM 6842 C CA . VAL F 1 139 ? 16.118 189.821 24.830 1.00 56.53 136 VAL F CA 1
ATOM 6843 C C . VAL F 1 139 ? 17.262 189.522 23.869 1.00 55.16 136 VAL F C 1
ATOM 6844 O O . VAL F 1 139 ? 17.305 188.467 23.231 1.00 54.86 136 VAL F O 1
ATOM 6848 N N . ARG F 1 140 ? 18.192 190.465 23.792 1.00 56.38 137 ARG F N 1
ATOM 6849 C CA . ARG F 1 140 ? 19.394 190.299 23.002 1.00 58.87 137 ARG F CA 1
ATOM 6850 C C . ARG F 1 140 ? 20.574 190.167 23.946 1.00 58.99 137 ARG F C 1
ATOM 6851 O O . ARG F 1 140 ? 20.966 191.146 24.598 1.00 58.54 137 ARG F O 1
ATOM 6859 N N . ASP F 1 141 ? 21.122 188.955 24.021 1.00 56.52 138 ASP F N 1
ATOM 6860 C CA . ASP F 1 141 ? 22.253 188.651 24.897 1.00 57.78 138 ASP F CA 1
ATOM 6861 C C . ASP F 1 141 ? 22.107 189.226 26.304 1.00 59.63 138 ASP F C 1
ATOM 6862 O O . ASP F 1 141 ? 22.921 190.051 26.724 1.00 58.49 138 ASP F O 1
ATOM 6867 N N . GLY F 1 142 ? 21.060 188.808 27.015 1.00 59.34 139 GLY F N 1
ATOM 6868 C CA . GLY F 1 142 ? 20.854 189.215 28.412 1.00 58.74 139 GLY F CA 1
ATOM 6869 C C . GLY F 1 142 ? 20.208 190.572 28.652 1.00 60.02 139 GLY F C 1
ATOM 6870 O O . GLY F 1 142 ? 19.693 190.829 29.736 1.00 60.60 139 GLY F O 1
ATOM 6871 N N . VAL F 1 143 ? 20.229 191.439 27.645 1.00 64.03 140 VAL F N 1
ATOM 6872 C CA . VAL F 1 143 ? 19.661 192.781 27.770 1.00 63.87 140 VAL F CA 1
ATOM 6873 C C . VAL F 1 143 ? 18.328 192.878 27.033 1.00 64.00 140 VAL F C 1
ATOM 6874 O O . VAL F 1 143 ? 18.231 192.483 25.866 1.00 62.70 140 VAL F O 1
ATOM 6878 N N . ILE F 1 144 ? 17.316 193.409 27.721 1.00 61.37 141 ILE F N 1
ATOM 6879 C CA . ILE F 1 144 ? 15.958 193.528 27.176 1.00 61.90 141 ILE F CA 1
ATOM 6880 C C . ILE F 1 144 ? 15.898 194.569 26.069 1.00 61.09 141 ILE F C 1
ATOM 6881 O O . ILE F 1 144 ? 16.049 195.774 26.318 1.00 65.36 141 ILE F O 1
ATOM 6886 N N . GLN F 1 145 ? 15.661 194.100 24.849 1.00 59.17 142 GLN F N 1
ATOM 6887 C CA . GLN F 1 145 ? 15.657 194.990 23.698 1.00 62.97 142 GLN F CA 1
ATOM 6888 C C . GLN F 1 145 ? 14.353 195.747 23.598 1.00 61.70 142 GLN F C 1
ATOM 6889 O O . GLN F 1 145 ? 14.353 196.970 23.477 1.00 66.80 142 GLN F O 1
ATOM 6895 N N . SER F 1 146 ? 13.245 195.017 23.640 1.00 59.32 143 SER F N 1
ATOM 6896 C CA . SER F 1 146 ? 11.941 195.648 23.558 1.00 59.35 143 SER F CA 1
ATOM 6897 C C . SER F 1 146 ? 10.882 194.890 24.349 1.00 59.40 143 SER F C 1
ATOM 6898 O O . SER F 1 146 ? 11.144 193.814 24.888 1.00 57.13 143 SER F O 1
ATOM 6901 N N . ILE F 1 147 ? 9.694 195.482 24.426 1.00 58.43 144 ILE F N 1
ATOM 6902 C CA . ILE F 1 147 ? 8.541 194.872 25.066 1.00 56.21 144 ILE F CA 1
ATOM 6903 C C . ILE F 1 147 ? 7.395 194.960 24.077 1.00 63.28 144 ILE F C 1
ATOM 6904 O O . ILE F 1 147 ? 6.897 196.041 23.796 1.00 64.04 144 ILE F O 1
ATOM 6909 N N . GLU F 1 148 ? 6.994 193.824 23.523 1.00 59.52 145 GLU F N 1
ATOM 6910 C CA . GLU F 1 148 ? 5.891 193.804 22.566 1.00 65.73 145 GLU F CA 1
ATOM 6911 C C . GLU F 1 148 ? 4.595 193.465 23.294 1.00 73.95 145 GLU F C 1
ATOM 6912 O O . GLU F 1 148 ? 4.596 192.657 24.233 1.00 68.64 145 GLU F O 1
ATOM 6918 N N . GLU F 1 149 ? 3.506 194.105 22.867 1.00 84.84 146 GLU F N 1
ATOM 6919 C CA . GLU F 1 149 ? 2.200 193.995 23.520 1.00 72.72 146 GLU F CA 1
ATOM 6920 C C . GLU F 1 149 ? 1.101 193.945 22.483 1.00 66.73 146 GLU F C 1
ATOM 6921 O O . GLU F 1 149 ? 0.790 192.877 21.971 1.00 85.27 146 GLU F O 1
ATOM 6927 N N . THR G 1 8 ? 7.444 201.719 30.195 1.00 50.61 5 THR G N 1
ATOM 6928 C CA . THR G 1 8 ? 6.777 200.451 30.653 1.00 56.29 5 THR G CA 1
ATOM 6929 C C . THR G 1 8 ? 7.639 199.572 31.577 1.00 57.98 5 THR G C 1
ATOM 6930 O O . THR G 1 8 ? 8.684 199.037 31.178 1.00 56.39 5 THR G O 1
ATOM 6934 N N . ILE G 1 9 ? 7.163 199.429 32.811 1.00 61.64 6 ILE G N 1
ATOM 6935 C CA . ILE G 1 9 ? 7.787 198.590 33.829 1.00 61.70 6 ILE G CA 1
ATOM 6936 C C . ILE G 1 9 ? 7.003 197.280 33.929 1.00 56.36 6 ILE G C 1
ATOM 6937 O O . ILE G 1 9 ? 5.780 197.288 34.047 1.00 63.88 6 ILE G O 1
ATOM 6942 N N . LEU G 1 10 ? 7.708 196.159 33.869 1.00 55.45 7 LEU G N 1
ATOM 6943 C CA . LEU G 1 10 ? 7.075 194.863 34.039 1.00 52.90 7 LEU G CA 1
ATOM 6944 C C . LEU G 1 10 ? 7.530 194.256 35.342 1.00 52.31 7 LEU G C 1
ATOM 6945 O O . LEU G 1 10 ? 8.637 194.515 35.812 1.00 54.13 7 LEU G O 1
ATOM 6950 N N . THR G 1 11 ? 6.659 193.453 35.929 1.00 51.05 8 THR G N 1
ATOM 6951 C CA . THR G 1 11 ? 6.972 192.789 37.168 1.00 53.33 8 THR G CA 1
ATOM 6952 C C . THR G 1 11 ? 7.034 191.301 36.927 1.00 54.20 8 THR G C 1
ATOM 6953 O O . THR G 1 11 ? 6.042 190.683 36.540 1.00 56.42 8 THR G O 1
ATOM 6957 N N . ILE G 1 12 ? 8.210 190.733 37.155 1.00 54.01 9 ILE G N 1
ATOM 6958 C CA . ILE G 1 12 ? 8.405 189.302 36.999 1.00 51.06 9 ILE G CA 1
ATOM 6959 C C . ILE G 1 12 ? 8.832 188.666 38.308 1.00 50.95 9 ILE G C 1
ATOM 6960 O O . ILE G 1 12 ? 9.305 189.339 39.224 1.00 49.46 9 ILE G O 1
ATOM 6965 N N . LYS G 1 13 ? 8.649 187.356 38.373 1.00 52.53 10 LYS G N 1
ATOM 6966 C CA . LYS G 1 13 ? 9.157 186.557 39.459 1.00 53.40 10 LYS G CA 1
ATOM 6967 C C . LYS G 1 13 ? 10.532 186.061 39.055 1.00 55.18 10 LYS G C 1
ATOM 6968 O O . LYS G 1 13 ? 10.737 185.604 37.929 1.00 59.81 10 LYS G O 1
ATOM 6974 N N . ARG G 1 14 ? 11.480 186.195 39.973 1.00 56.91 11 ARG G N 1
ATOM 6975 C CA . ARG G 1 14 ? 12.826 185.649 39.812 1.00 56.47 11 ARG G CA 1
ATOM 6976 C C . ARG G 1 14 ? 13.232 185.025 41.143 1.00 54.94 11 ARG G C 1
ATOM 6977 O O . ARG G 1 14 ? 12.751 185.456 42.188 1.00 55.89 11 ARG G O 1
ATOM 6985 N N . PRO G 1 15 ? 14.104 184.005 41.115 1.00 54.90 12 PRO G N 1
ATOM 6986 C CA . PRO G 1 15 ? 14.508 183.386 42.371 1.00 51.27 12 PRO G CA 1
ATOM 6987 C C . PRO G 1 15 ? 15.679 184.125 43.004 1.00 52.37 12 PRO G C 1
ATOM 6988 O O . PRO G 1 15 ? 16.410 184.837 42.314 1.00 59.41 12 PRO G O 1
ATOM 6992 N N . ILE G 1 16 ? 15.852 183.953 44.308 1.00 52.03 13 ILE G N 1
ATOM 6993 C CA . ILE G 1 16 ? 17.000 184.513 45.009 1.00 53.19 13 ILE G CA 1
ATOM 6994 C C . ILE G 1 16 ? 17.807 183.382 45.621 1.00 53.01 13 ILE G C 1
ATOM 6995 O O . ILE G 1 16 ? 17.249 182.513 46.288 1.00 55.94 13 ILE G O 1
ATOM 7000 N N . THR G 1 17 ? 19.113 183.384 45.389 1.00 50.50 14 THR G N 1
ATOM 7001 C CA . THR G 1 17 ? 19.975 182.398 46.031 1.00 52.06 14 THR G CA 1
ATOM 7002 C C . THR G 1 17 ? 20.231 182.794 47.486 1.00 50.39 14 THR G C 1
ATOM 7003 O O . THR G 1 17 ? 20.544 183.951 47.782 1.00 53.82 14 THR G O 1
ATOM 7007 N N . VAL G 1 18 ? 20.064 181.845 48.395 1.00 47.39 15 VAL G N 1
ATOM 7008 C CA . VAL G 1 18 ? 20.333 182.122 49.800 1.00 51.82 15 VAL G CA 1
ATOM 7009 C C . VAL G 1 18 ? 21.652 181.473 50.200 1.00 56.43 15 VAL G C 1
ATOM 7010 O O . VAL G 1 18 ? 21.848 180.265 50.021 1.00 60.54 15 VAL G O 1
ATOM 7014 N N . ARG G 1 19 ? 22.550 182.286 50.739 1.00 54.55 16 ARG G N 1
ATOM 7015 C CA . ARG G 1 19 ? 23.831 181.801 51.202 1.00 53.66 16 ARG G CA 1
ATOM 7016 C C . ARG G 1 19 ? 23.968 182.013 52.698 1.00 53.65 16 ARG G C 1
ATOM 7017 O O . ARG G 1 19 ? 23.526 183.032 53.222 1.00 58.00 16 ARG G O 1
ATOM 7025 N N . ALA G 1 20 ? 24.556 181.038 53.385 1.00 51.46 17 ALA G N 1
ATOM 7026 C CA . ALA G 1 20 ? 24.829 181.181 54.808 1.00 52.82 17 ALA G CA 1
ATOM 7027 C C . ALA G 1 20 ? 26.318 181.314 55.116 1.00 53.25 17 ALA G C 1
ATOM 7028 O O . ALA G 1 20 ? 27.179 180.896 54.345 1.00 55.29 17 ALA G O 1
ATOM 7030 N N . VAL G 1 21 ? 26.604 181.907 56.262 1.00 55.04 18 VAL G N 1
ATOM 7031 C CA . VAL G 1 21 ? 27.967 182.100 56.724 1.00 56.14 18 VAL G CA 1
ATOM 7032 C C . VAL G 1 21 ? 28.311 181.010 57.725 1.00 55.67 18 VAL G C 1
ATOM 7033 O O . VAL G 1 21 ? 27.571 180.793 58.691 1.00 55.18 18 VAL G O 1
ATOM 7037 N N . VAL G 1 22 ? 29.426 180.326 57.497 1.00 53.42 19 VAL G N 1
ATOM 7038 C CA . VAL G 1 22 ? 29.846 179.261 58.394 1.00 56.95 19 VAL G CA 1
ATOM 7039 C C . VAL G 1 22 ? 29.999 179.789 59.822 1.00 57.33 19 VAL G C 1
ATOM 7040 O O . VAL G 1 22 ? 30.760 180.724 60.085 1.00 58.15 19 VAL G O 1
ATOM 7044 N N . THR G 1 23 ? 29.243 179.183 60.728 1.00 56.99 20 THR G N 1
ATOM 7045 C CA . THR G 1 23 ? 29.051 179.715 62.059 1.00 57.70 20 THR G CA 1
ATOM 7046 C C . THR G 1 23 ? 29.065 178.588 63.060 1.00 61.71 20 THR G C 1
ATOM 7047 O O . THR G 1 23 ? 28.637 177.479 62.747 1.00 62.89 20 THR G O 1
ATOM 7051 N N . PRO G 1 24 ? 29.544 178.867 64.279 1.00 60.16 21 PRO G N 1
ATOM 7052 C CA . PRO G 1 24 ? 29.401 177.864 65.323 1.00 60.41 21 PRO G CA 1
ATOM 7053 C C . PRO G 1 24 ? 27.970 177.320 65.430 1.00 63.08 21 PRO G C 1
ATOM 7054 O O . PRO G 1 24 ? 27.786 176.135 65.713 1.00 63.44 21 PRO G O 1
ATOM 7058 N N . THR G 1 25 ? 26.975 178.163 65.175 1.00 60.39 22 THR G N 1
ATOM 7059 C CA . THR G 1 25 ? 25.588 177.730 65.243 1.00 64.68 22 THR G CA 1
ATOM 7060 C C . THR G 1 25 ? 25.227 176.942 63.993 1.00 64.98 22 THR G C 1
ATOM 7061 O O . THR G 1 25 ? 24.620 175.867 64.067 1.00 66.11 22 THR G O 1
ATOM 7065 N N . TRP G 1 26 ? 25.618 177.482 62.843 1.00 65.06 23 TRP G N 1
ATOM 7066 C CA . TRP G 1 26 ? 25.335 176.838 61.578 1.00 63.65 23 TRP G CA 1
ATOM 7067 C C . TRP G 1 26 ? 25.996 175.498 61.479 1.00 66.93 23 TRP G C 1
ATOM 7068 O O . TRP G 1 26 ? 25.394 174.548 60.975 1.00 75.13 23 TRP G O 1
ATOM 7079 N N . LYS G 1 27 ? 27.242 175.404 61.936 1.00 68.54 24 LYS G N 1
ATOM 7080 C CA . LYS G 1 27 ? 27.923 174.119 61.983 1.00 66.30 24 LYS G CA 1
ATOM 7081 C C . LYS G 1 27 ? 27.162 173.165 62.887 1.00 69.15 24 LYS G C 1
ATOM 7082 O O . LYS G 1 27 ? 26.860 172.051 62.485 1.00 67.28 24 LYS G O 1
ATOM 7088 N N . GLU G 1 28 ? 26.810 173.628 64.085 1.00 71.23 25 GLU G N 1
ATOM 7089 C CA . GLU G 1 28 ? 26.185 172.772 65.087 1.00 73.40 25 GLU G CA 1
ATOM 7090 C C . GLU G 1 28 ? 24.960 172.055 64.533 1.00 71.15 25 GLU G C 1
ATOM 7091 O O . GLU G 1 28 ? 24.792 170.856 64.742 1.00 68.98 25 GLU G O 1
ATOM 7097 N N . GLU G 1 29 ? 24.124 172.784 63.804 1.00 71.05 26 GLU G N 1
ATOM 7098 C CA . GLU G 1 29 ? 22.919 172.207 63.230 1.00 77.26 26 GLU G CA 1
ATOM 7099 C C . GLU G 1 29 ? 23.237 171.284 62.071 1.00 77.59 26 GLU G C 1
ATOM 7100 O O . GLU G 1 29 ? 22.821 170.127 62.074 1.00 82.93 26 GLU G O 1
ATOM 7106 N N . ALA G 1 30 ? 23.985 171.786 61.093 1.00 68.60 27 ALA G N 1
ATOM 7107 C CA . ALA G 1 30 ? 24.422 170.962 59.971 1.00 68.02 27 ALA G CA 1
ATOM 7108 C C . ALA G 1 30 ? 24.987 169.630 60.463 1.00 67.90 27 ALA G C 1
ATOM 7109 O O . ALA G 1 30 ? 24.621 168.570 59.960 1.00 66.15 27 ALA G O 1
ATOM 7111 N N . GLU G 1 31 ? 25.860 169.707 61.467 1.00 68.45 28 GLU G N 1
ATOM 7112 C CA . GLU G 1 31 ? 26.466 168.542 62.101 1.00 72.07 28 GLU G CA 1
ATOM 7113 C C . GLU G 1 31 ? 25.424 167.568 62.652 1.00 71.96 28 GLU G C 1
ATOM 7114 O O . GLU G 1 31 ? 25.577 166.359 62.506 1.00 75.97 28 GLU G O 1
ATOM 7120 N N . ARG G 1 32 ? 24.373 168.092 63.284 1.00 75.21 29 ARG G N 1
ATOM 7121 C CA . ARG G 1 32 ? 23.362 167.251 63.933 1.00 78.68 29 ARG G CA 1
ATOM 7122 C C . ARG G 1 32 ? 22.483 166.553 62.908 1.00 74.82 29 ARG G C 1
ATOM 7123 O O . ARG G 1 32 ? 22.273 165.343 62.978 1.00 72.90 29 ARG G O 1
ATOM 7131 N N . GLU G 1 33 ? 21.977 167.331 61.957 1.00 75.00 30 GLU G N 1
ATOM 7132 C CA . GLU G 1 33 ? 21.105 166.828 60.910 1.00 77.10 30 GLU G CA 1
ATOM 7133 C C . GLU G 1 33 ? 21.779 165.680 60.178 1.00 71.93 30 GLU G C 1
ATOM 7134 O O . GLU G 1 33 ? 21.224 164.582 60.089 1.00 71.70 30 GLU G O 1
ATOM 7140 N N . ILE G 1 34 ? 22.989 165.937 59.685 1.00 67.12 31 ILE G N 1
ATOM 7141 C CA . ILE G 1 34 ? 23.797 164.932 58.995 1.00 67.31 31 ILE G CA 1
ATOM 7142 C C . ILE G 1 34 ? 24.019 163.706 59.884 1.00 65.99 31 ILE G C 1
ATOM 7143 O O . ILE G 1 34 ? 24.061 162.579 59.397 1.00 63.96 31 ILE G O 1
ATOM 7148 N N . SER G 1 35 ? 24.136 163.928 61.189 1.00 64.34 32 SER G N 1
ATOM 7149 C CA . SER G 1 35 ? 24.361 162.836 62.126 1.00 65.74 32 SER G CA 1
ATOM 7150 C C . SER G 1 35 ? 23.145 161.920 62.237 1.00 67.48 32 SER G C 1
ATOM 7151 O O . SER G 1 35 ? 23.280 160.695 62.159 1.00 65.48 32 SER G O 1
ATOM 7154 N N . ASN G 1 36 ? 21.963 162.509 62.413 1.00 69.10 33 ASN G N 1
ATOM 7155 C CA . ASN G 1 36 ? 20.738 161.723 62.464 1.00 72.08 33 ASN G CA 1
ATOM 7156 C C . ASN G 1 36 ? 20.534 160.941 61.178 1.00 68.26 33 ASN G C 1
ATOM 7157 O O . ASN G 1 36 ? 20.108 159.790 61.209 1.00 67.42 33 ASN G O 1
ATOM 7162 N N . GLY G 1 37 ? 20.869 161.568 60.054 1.00 65.68 34 GLY G N 1
ATOM 7163 C CA . GLY G 1 37 ? 20.849 160.902 58.755 1.00 63.60 34 GLY G CA 1
ATOM 7164 C C . GLY G 1 37 ? 21.671 159.625 58.738 1.00 62.46 34 GLY G C 1
ATOM 7165 O O . GLY G 1 37 ? 21.176 158.566 58.346 1.00 59.24 34 GLY G O 1
ATOM 7166 N N . ILE G 1 38 ? 22.925 159.717 59.176 1.00 60.91 35 ILE G N 1
ATOM 7167 C CA . ILE G 1 38 ? 23.803 158.554 59.198 1.00 61.10 35 ILE G CA 1
ATOM 7168 C C . ILE G 1 38 ? 23.292 157.508 60.177 1.00 65.64 35 ILE G C 1
ATOM 7169 O O . ILE G 1 38 ? 23.226 156.327 59.844 1.00 68.87 35 ILE G O 1
ATOM 7174 N N . ALA G 1 39 ? 22.905 157.950 61.370 1.00 69.85 36 ALA G N 1
ATOM 7175 C CA . ALA G 1 39 ? 22.398 157.046 62.406 1.00 73.14 36 ALA G CA 1
ATOM 7176 C C . ALA G 1 39 ? 21.172 156.282 61.936 1.00 69.92 36 ALA G C 1
ATOM 7177 O O . ALA G 1 39 ? 21.071 155.074 62.146 1.00 65.97 36 ALA G O 1
ATOM 7179 N N . ASN G 1 40 ? 20.247 156.995 61.298 1.00 70.60 37 ASN G N 1
ATOM 7180 C CA . ASN G 1 40 ? 19.005 156.393 60.849 1.00 76.92 37 ASN G CA 1
ATOM 7181 C C . ASN G 1 40 ? 19.195 155.464 59.643 1.00 75.53 37 ASN G C 1
ATOM 7182 O O . ASN G 1 40 ? 18.474 154.473 59.495 1.00 77.88 37 ASN G O 1
ATOM 7187 N N . ALA G 1 41 ? 20.165 155.786 58.791 1.00 70.49 38 ALA G N 1
ATOM 7188 C CA . ALA G 1 41 ? 20.510 154.923 57.667 1.00 68.80 38 ALA G CA 1
ATOM 7189 C C . ALA G 1 41 ? 20.990 153.568 58.177 1.00 72.65 38 ALA G C 1
ATOM 7190 O O . ALA G 1 41 ? 20.531 152.525 57.709 1.00 81.45 38 ALA G O 1
ATOM 7192 N N . ASP G 1 42 ? 21.900 153.589 59.149 1.00 71.28 39 ASP G N 1
ATOM 7193 C CA . ASP G 1 42 ? 22.386 152.370 59.791 1.00 77.31 39 ASP G CA 1
ATOM 7194 C C . ASP G 1 42 ? 21.242 151.605 60.475 1.00 72.84 39 ASP G C 1
ATOM 7195 O O . ASP G 1 42 ? 21.203 150.375 60.436 1.00 69.60 39 ASP G O 1
ATOM 7200 N N . GLN G 1 43 ? 20.313 152.340 61.085 1.00 72.33 40 GLN G N 1
ATOM 7201 C CA . GLN G 1 43 ? 19.126 151.757 61.716 1.00 78.64 40 GLN G CA 1
ATOM 7202 C C . GLN G 1 43 ? 18.284 150.974 60.703 1.00 76.15 40 GLN G C 1
ATOM 7203 O O . GLN G 1 43 ? 17.785 149.879 60.992 1.00 74.71 40 GLN G O 1
ATOM 7209 N N . GLN G 1 44 ? 18.140 151.546 59.514 1.00 69.24 41 GLN G N 1
ATOM 7210 C CA . GLN G 1 44 ? 17.396 150.918 58.444 1.00 68.54 41 GLN G CA 1
ATOM 7211 C C . GLN G 1 44 ? 18.087 149.673 57.927 1.00 67.21 41 GLN G C 1
ATOM 7212 O O . GLN G 1 44 ? 17.446 148.636 57.758 1.00 70.91 41 GLN G O 1
ATOM 7218 N N . LEU G 1 45 ? 19.392 149.780 57.691 1.00 60.46 42 LEU G N 1
ATOM 7219 C CA . LEU G 1 45 ? 20.198 148.662 57.200 1.00 64.93 42 LEU G CA 1
ATOM 7220 C C . LEU G 1 45 ? 20.156 147.424 58.099 1.00 71.51 42 LEU G C 1
ATOM 7221 O O . LEU G 1 45 ? 20.245 146.297 57.604 1.00 73.18 42 LEU G O 1
ATOM 7226 N N . ALA G 1 46 ? 20.028 147.634 59.410 1.00 74.70 43 ALA G N 1
ATOM 7227 C CA . ALA G 1 46 ? 19.866 146.529 60.363 1.00 78.14 43 ALA G CA 1
ATOM 7228 C C . ALA G 1 46 ? 18.500 145.868 60.210 1.00 81.22 43 ALA G C 1
ATOM 7229 O O . ALA G 1 46 ? 18.407 144.642 60.140 1.00 84.12 43 ALA G O 1
ATOM 7231 N N . GLN G 1 47 ? 17.450 146.686 60.141 1.00 75.32 44 GLN G N 1
ATOM 7232 C CA . GLN G 1 47 ? 16.085 146.188 59.983 1.00 76.85 44 GLN G CA 1
ATOM 7233 C C . GLN G 1 47 ? 15.847 145.500 58.651 1.00 70.23 44 GLN G C 1
ATOM 7234 O O . GLN G 1 47 ? 14.978 144.647 58.545 1.00 74.07 44 GLN G O 1
ATOM 7240 N N . LEU G 1 48 ? 16.618 145.878 57.642 1.00 63.66 45 LEU G N 1
ATOM 7241 C CA . LEU G 1 48 ? 16.553 145.241 56.341 1.00 63.07 45 LEU G CA 1
ATOM 7242 C C . LEU G 1 48 ? 17.021 143.790 56.436 1.00 66.09 45 LEU G C 1
ATOM 7243 O O . LEU G 1 48 ? 16.303 142.893 56.012 1.00 65.61 45 LEU G O 1
ATOM 7248 N N . GLU G 1 49 ? 18.204 143.557 57.008 1.00 66.59 46 GLU G N 1
ATOM 7249 C CA . GLU G 1 49 ? 18.702 142.190 57.239 1.00 70.89 46 GLU G CA 1
ATOM 7250 C C . GLU G 1 49 ? 17.798 141.403 58.187 1.00 71.92 46 GLU G C 1
ATOM 7251 O O . GLU G 1 49 ? 17.582 140.205 57.990 1.00 73.96 46 GLU G O 1
ATOM 7257 N N . GLN G 1 50 ? 17.279 142.093 59.204 1.00 75.06 47 GLN G N 1
ATOM 7258 C CA . GLN G 1 50 ? 16.361 141.525 60.195 1.00 77.86 47 GLN G CA 1
ATOM 7259 C C . GLN G 1 50 ? 15.137 140.903 59.540 1.00 73.19 47 GLN G C 1
ATOM 7260 O O . GLN G 1 50 ? 14.854 139.721 59.731 1.00 68.35 47 GLN G O 1
ATOM 7266 N N . GLU G 1 51 ? 14.421 141.717 58.769 1.00 71.01 48 GLU G N 1
ATOM 7267 C CA . GLU G 1 51 ? 13.232 141.283 58.049 1.00 74.65 48 GLU G CA 1
ATOM 7268 C C . GLU G 1 51 ? 13.573 140.248 56.986 1.00 74.98 48 GLU G C 1
ATOM 7269 O O . GLU G 1 51 ? 12.988 139.169 56.966 1.00 77.06 48 GLU G O 1
ATOM 7275 N N . GLY G 1 52 ? 14.536 140.569 56.124 1.00 71.80 49 GLY G N 1
ATOM 7276 C CA . GLY G 1 52 ? 15.012 139.634 55.101 1.00 70.05 49 GLY G CA 1
ATOM 7277 C C . GLY G 1 52 ? 15.144 138.209 55.614 1.00 68.37 49 GLY G C 1
ATOM 7278 O O . GLY G 1 52 ? 14.597 137.273 55.022 1.00 66.61 49 GLY G O 1
ATOM 7279 N N . GLN G 1 53 ? 15.854 138.057 56.730 1.00 67.63 50 GLN G N 1
ATOM 7280 C CA . GLN G 1 53 ? 16.087 136.755 57.353 1.00 73.76 50 GLN G CA 1
ATOM 7281 C C . GLN G 1 53 ? 14.771 136.040 57.697 1.00 74.10 50 GLN G C 1
ATOM 7282 O O . GLN G 1 53 ? 14.565 134.895 57.280 1.00 80.00 50 GLN G O 1
ATOM 7288 N N . THR G 1 54 ? 13.876 136.709 58.423 1.00 72.95 51 THR G N 1
ATOM 7289 C CA . THR G 1 54 ? 12.626 136.065 58.851 1.00 73.98 51 THR G CA 1
ATOM 7290 C C . THR G 1 54 ? 11.649 135.836 57.697 1.00 71.47 51 THR G C 1
ATOM 7291 O O . THR G 1 54 ? 10.926 134.839 57.689 1.00 72.16 51 THR G O 1
ATOM 7295 N N . VAL G 1 55 ? 11.635 136.751 56.729 1.00 63.81 52 VAL G N 1
ATOM 7296 C CA . VAL G 1 55 ? 10.886 136.552 55.485 1.00 64.29 52 VAL G CA 1
ATOM 7297 C C . VAL G 1 55 ? 11.340 135.245 54.832 1.00 63.84 52 VAL G C 1
ATOM 7298 O O . VAL G 1 55 ? 10.511 134.436 54.415 1.00 71.15 52 VAL G O 1
ATOM 7302 N N . VAL G 1 56 ? 12.654 135.035 54.777 1.00 59.81 53 VAL G N 1
ATOM 7303 C CA . VAL G 1 56 ? 13.236 133.822 54.201 1.00 61.46 53 VAL G CA 1
ATOM 7304 C C . VAL G 1 56 ? 12.765 132.570 54.930 1.00 61.55 53 VAL G C 1
ATOM 7305 O O . VAL G 1 56 ? 12.494 131.549 54.303 1.00 65.21 53 VAL G O 1
ATOM 7309 N N . ASP G 1 57 ? 12.654 132.659 56.249 1.00 63.00 54 ASP G N 1
ATOM 7310 C CA . ASP G 1 57 ? 12.234 131.516 57.048 1.00 68.80 54 ASP G CA 1
ATOM 7311 C C . ASP G 1 57 ? 10.839 131.027 56.676 1.00 72.73 54 ASP G C 1
ATOM 7312 O O . ASP G 1 57 ? 10.628 129.817 56.567 1.00 73.59 54 ASP G O 1
ATOM 7317 N N . GLN G 1 58 ? 9.903 131.959 56.472 1.00 73.85 55 GLN G N 1
ATOM 7318 C CA . GLN G 1 58 ? 8.553 131.628 55.996 1.00 82.12 55 GLN G CA 1
ATOM 7319 C C . GLN G 1 58 ? 8.658 130.817 54.725 1.00 79.59 55 GLN G C 1
ATOM 7320 O O . GLN G 1 58 ? 8.121 129.711 54.626 1.00 87.71 55 GLN G O 1
ATOM 7326 N N . VAL G 1 59 ? 9.352 131.397 53.752 1.00 69.35 56 VAL G N 1
ATOM 7327 C CA . VAL G 1 59 ? 9.519 130.800 52.440 1.00 71.78 56 VAL G CA 1
ATOM 7328 C C . VAL G 1 59 ? 10.122 129.391 52.537 1.00 71.35 56 VAL G C 1
ATOM 7329 O O . VAL G 1 59 ? 9.685 128.483 51.836 1.00 80.67 56 VAL G O 1
ATOM 7333 N N . ARG G 1 60 ? 11.097 129.202 53.423 1.00 66.09 57 ARG G N 1
ATOM 7334 C CA . ARG G 1 60 ? 11.727 127.891 53.594 1.00 69.76 57 ARG G CA 1
ATOM 7335 C C . ARG G 1 60 ? 10.776 126.851 54.191 1.00 73.73 57 ARG G C 1
ATOM 7336 O O . ARG G 1 60 ? 10.894 125.652 53.911 1.00 71.98 57 ARG G O 1
ATOM 7344 N N . ARG G 1 61 ? 9.837 127.314 55.011 1.00 79.19 58 ARG G N 1
ATOM 7345 C CA . ARG G 1 61 ? 8.860 126.428 55.646 1.00 87.09 58 ARG G CA 1
ATOM 7346 C C . ARG G 1 61 ? 7.718 126.001 54.711 1.00 84.71 58 ARG G C 1
ATOM 7347 O O . ARG G 1 61 ? 6.885 125.169 55.083 1.00 77.95 58 ARG G O 1
ATOM 7355 N N . GLN G 1 62 ? 7.682 126.555 53.500 1.00 78.49 59 GLN G N 1
ATOM 7356 C CA . GLN G 1 62 ? 6.637 126.189 52.539 1.00 79.05 59 GLN G CA 1
ATOM 7357 C C . GLN G 1 62 ? 6.945 124.886 51.774 1.00 76.67 59 GLN G C 1
ATOM 7358 O O . GLN G 1 62 ? 6.262 124.538 50.803 1.00 78.41 59 GLN G O 1
ATOM 7364 N N . SER G 1 63 ? 7.968 124.168 52.228 1.00 70.61 60 SER G N 1
ATOM 7365 C CA . SER G 1 63 ? 8.326 122.881 51.651 1.00 67.94 60 SER G CA 1
ATOM 7366 C C . SER G 1 63 ? 9.210 122.113 52.615 1.00 66.60 60 SER G C 1
ATOM 7367 O O . SER G 1 63 ? 9.993 122.710 53.358 1.00 68.11 60 SER G O 1
ATOM 7370 N N . ALA G 1 64 ? 9.074 120.789 52.594 1.00 64.13 61 ALA G N 1
ATOM 7371 C CA . ALA G 1 64 ? 9.905 119.909 53.404 1.00 60.76 61 ALA G CA 1
ATOM 7372 C C . ALA G 1 64 ? 11.253 119.685 52.738 1.00 61.61 61 ALA G C 1
ATOM 7373 O O . ALA G 1 64 ? 12.223 119.364 53.404 1.00 73.82 61 ALA G O 1
ATOM 7375 N N . ASN G 1 65 ? 11.307 119.848 51.421 1.00 58.34 62 ASN G N 1
ATOM 7376 C CA . ASN G 1 65 ? 12.548 119.719 50.678 1.00 59.85 62 ASN G CA 1
ATOM 7377 C C . ASN G 1 65 ? 13.310 121.038 50.738 1.00 61.95 62 ASN G C 1
ATOM 7378 O O . ASN G 1 65 ? 12.828 122.046 50.218 1.00 62.13 62 ASN G O 1
ATOM 7383 N N . PRO G 1 66 ? 14.505 121.042 51.371 1.00 64.96 63 PRO G N 1
ATOM 7384 C CA . PRO G 1 66 ? 15.251 122.299 51.478 1.00 62.62 63 PRO G CA 1
ATOM 7385 C C . PRO G 1 66 ? 15.768 122.719 50.113 1.00 59.71 63 PRO G C 1
ATOM 7386 O O . PRO G 1 66 ? 15.979 123.908 49.872 1.00 67.88 63 PRO G O 1
ATOM 7390 N N . LEU G 1 67 ? 15.943 121.745 49.223 1.00 56.20 64 LEU G N 1
ATOM 7391 C CA . LEU G 1 67 ? 16.422 122.017 47.871 1.00 53.62 64 LEU G CA 1
ATOM 7392 C C . LEU G 1 67 ? 15.288 122.182 46.854 1.00 54.56 64 LEU G C 1
ATOM 7393 O O . LEU G 1 67 ? 15.518 122.083 45.646 1.00 56.92 64 LEU G O 1
ATOM 7398 N N . ASP G 1 68 ? 14.071 122.436 47.334 1.00 56.79 65 ASP G N 1
ATOM 7399 C CA . ASP G 1 68 ? 12.944 122.671 46.434 1.00 59.63 65 ASP G CA 1
ATOM 7400 C C . ASP G 1 68 ? 13.203 123.900 45.563 1.00 59.81 65 ASP G C 1
ATOM 7401 O O . ASP G 1 68 ? 13.397 125.002 46.089 1.00 66.09 65 ASP G O 1
ATOM 7406 N N . PRO G 1 69 ? 13.216 123.717 44.230 1.00 57.59 66 PRO G N 1
ATOM 7407 C CA . PRO G 1 69 ? 13.593 124.803 43.325 1.00 61.22 66 PRO G CA 1
ATOM 7408 C C . PRO G 1 69 ? 12.720 126.045 43.485 1.00 61.00 66 PRO G C 1
ATOM 7409 O O . PRO G 1 69 ? 13.254 127.150 43.516 1.00 66.22 66 PRO G O 1
ATOM 7413 N N . ARG G 1 70 ? 11.403 125.866 43.602 1.00 62.78 67 ARG G N 1
ATOM 7414 C CA . ARG G 1 70 ? 10.492 126.979 43.883 1.00 67.90 67 ARG G CA 1
ATOM 7415 C C . ARG G 1 70 ? 10.972 127.770 45.097 1.00 65.17 67 ARG G C 1
ATOM 7416 O O . ARG G 1 70 ? 11.067 128.995 45.042 1.00 67.36 67 ARG G O 1
ATOM 7424 N N . VAL G 1 71 ? 11.295 127.064 46.181 1.00 61.75 68 VAL G N 1
ATOM 7425 C CA . VAL G 1 71 ? 11.791 127.701 47.400 1.00 63.02 68 VAL G CA 1
ATOM 7426 C C . VAL G 1 71 ? 13.097 128.454 47.133 1.00 62.76 68 VAL G C 1
ATOM 7427 O O . VAL G 1 71 ? 13.178 129.657 47.396 1.00 64.65 68 VAL G O 1
ATOM 7431 N N . GLN G 1 72 ? 14.098 127.761 46.592 1.00 58.65 69 GLN G N 1
ATOM 7432 C CA . GLN G 1 72 ? 15.381 128.394 46.261 1.00 57.58 69 GLN G CA 1
ATOM 7433 C C . GLN G 1 72 ? 15.183 129.640 45.415 1.00 59.67 69 GLN G C 1
ATOM 7434 O O . GLN G 1 72 ? 15.718 130.702 45.725 1.00 67.54 69 GLN G O 1
ATOM 7440 N N . GLU G 1 73 ? 14.408 129.489 44.348 1.00 57.41 70 GLU G N 1
ATOM 7441 C CA . GLU G 1 73 ? 14.056 130.577 43.448 1.00 62.66 70 GLU G CA 1
ATOM 7442 C C . GLU G 1 73 ? 13.552 131.792 44.229 1.00 63.83 70 GLU G C 1
ATOM 7443 O O . GLU G 1 73 ? 14.040 132.911 44.040 1.00 58.55 70 GLU G O 1
ATOM 7449 N N . GLN G 1 74 ? 12.591 131.553 45.120 1.00 62.59 71 GLN G N 1
ATOM 7450 C CA . GLN G 1 74 ? 12.013 132.599 45.949 1.00 63.73 71 GLN G CA 1
ATOM 7451 C C . GLN G 1 74 ? 13.059 133.216 46.853 1.00 60.76 71 GLN G C 1
ATOM 7452 O O . GLN G 1 74 ? 13.223 134.435 46.881 1.00 66.33 71 GLN G O 1
ATOM 7458 N N . VAL G 1 75 ? 13.771 132.367 47.585 1.00 55.02 72 VAL G N 1
ATOM 7459 C CA . VAL G 1 75 ? 14.835 132.821 48.470 1.00 55.09 72 VAL G CA 1
ATOM 7460 C C . VAL G 1 75 ? 15.813 133.748 47.737 1.00 56.86 72 VAL G C 1
ATOM 7461 O O . VAL G 1 75 ? 16.209 134.784 48.277 1.00 66.92 72 VAL G O 1
ATOM 7465 N N . ALA G 1 76 ? 16.162 133.402 46.501 1.00 56.92 73 ALA G N 1
ATOM 7466 C CA . ALA G 1 76 ? 17.036 134.241 45.681 1.00 60.24 73 ALA G CA 1
ATOM 7467 C C . ALA G 1 76 ? 16.466 135.651 45.482 1.00 62.15 73 ALA G C 1
ATOM 7468 O O . ALA G 1 76 ? 17.152 136.646 45.725 1.00 64.15 73 ALA G O 1
ATOM 7470 N N . ASN G 1 77 ? 15.207 135.724 45.054 1.00 66.71 74 ASN G N 1
ATOM 7471 C CA . ASN G 1 77 ? 14.541 137.001 44.811 1.00 68.68 74 ASN G CA 1
ATOM 7472 C C . ASN G 1 77 ? 14.542 137.871 46.060 1.00 66.76 74 ASN G C 1
ATOM 7473 O O . ASN G 1 77 ? 14.842 139.062 45.983 1.00 71.18 74 ASN G O 1
ATOM 7478 N N . ILE G 1 78 ? 14.235 137.266 47.206 1.00 58.46 75 ILE G N 1
ATOM 7479 C CA . ILE G 1 78 ? 14.295 137.962 48.488 1.00 60.35 75 ILE G CA 1
ATOM 7480 C C . ILE G 1 78 ? 15.682 138.558 48.701 1.00 59.11 75 ILE G C 1
ATOM 7481 O O . ILE G 1 78 ? 15.820 139.752 48.974 1.00 62.10 75 ILE G O 1
ATOM 7486 N N . GLN G 1 79 ? 16.705 137.719 48.561 1.00 54.61 76 GLN G N 1
ATOM 7487 C CA . GLN G 1 79 ? 18.088 138.113 48.829 1.00 58.87 76 GLN G CA 1
ATOM 7488 C C . GLN G 1 79 ? 18.547 139.226 47.900 1.00 63.07 76 GLN G C 1
ATOM 7489 O O . GLN G 1 79 ? 19.317 140.116 48.295 1.00 67.25 76 GLN G O 1
ATOM 7495 N N . GLN G 1 80 ? 18.065 139.160 46.663 1.00 63.65 77 GLN G N 1
ATOM 7496 C CA . GLN G 1 80 ? 18.348 140.173 45.667 1.00 66.46 77 GLN G CA 1
ATOM 7497 C C . GLN G 1 80 ? 17.659 141.499 46.011 1.00 66.81 77 GLN G C 1
ATOM 7498 O O . GLN G 1 80 ? 18.215 142.566 45.755 1.00 75.43 77 GLN G O 1
ATOM 7504 N N . GLN G 1 81 ? 16.463 141.431 46.597 1.00 62.21 78 GLN G N 1
ATOM 7505 C CA . GLN G 1 81 ? 15.794 142.631 47.094 1.00 65.51 78 GLN G CA 1
ATOM 7506 C C . GLN G 1 81 ? 16.641 143.290 48.178 1.00 61.36 78 GLN G C 1
ATOM 7507 O O . GLN G 1 81 ? 16.845 144.500 48.153 1.00 62.78 78 GLN G O 1
ATOM 7513 N N . VAL G 1 82 ? 17.145 142.491 49.119 1.00 57.73 79 VAL G N 1
ATOM 7514 C CA . VAL G 1 82 ? 17.977 143.025 50.195 1.00 54.61 79 VAL G CA 1
ATOM 7515 C C . VAL G 1 82 ? 19.186 143.702 49.571 1.00 54.36 79 VAL G C 1
ATOM 7516 O O . VAL G 1 82 ? 19.437 144.874 49.834 1.00 53.51 79 VAL G O 1
ATOM 7520 N N . ALA G 1 83 ? 19.899 142.970 48.715 1.00 54.39 80 ALA G N 1
ATOM 7521 C CA . ALA G 1 83 ? 21.071 143.506 48.014 1.00 55.22 80 ALA G CA 1
ATOM 7522 C C . ALA G 1 83 ? 20.809 144.904 47.440 1.00 60.60 80 ALA G C 1
ATOM 7523 O O . ALA G 1 83 ? 21.501 145.865 47.789 1.00 61.48 80 ALA G O 1
ATOM 7525 N N . GLY G 1 84 ? 19.790 145.013 46.589 1.00 61.81 81 GLY G N 1
ATOM 7526 C CA . GLY G 1 84 ? 19.446 146.279 45.946 1.00 62.63 81 GLY G CA 1
ATOM 7527 C C . GLY G 1 84 ? 19.213 147.409 46.930 1.00 59.81 81 GLY G C 1
ATOM 7528 O O . GLY G 1 84 ? 19.602 148.548 46.681 1.00 61.00 81 GLY G O 1
ATOM 7529 N N . LYS G 1 85 ? 18.586 147.083 48.056 1.00 57.75 82 LYS G N 1
ATOM 7530 C CA . LYS G 1 85 ? 18.258 148.076 49.070 1.00 57.84 82 LYS G CA 1
ATOM 7531 C C . LYS G 1 85 ? 19.479 148.455 49.912 1.00 56.76 82 LYS G C 1
ATOM 7532 O O . LYS G 1 85 ? 19.601 149.614 50.324 1.00 51.78 82 LYS G O 1
ATOM 7538 N N . ARG G 1 86 ? 20.383 147.492 50.142 1.00 58.11 83 ARG G N 1
ATOM 7539 C CA . ARG G 1 86 ? 21.682 147.784 50.773 1.00 61.70 83 ARG G CA 1
ATOM 7540 C C . ARG G 1 86 ? 22.321 148.932 50.019 1.00 62.80 83 ARG G C 1
ATOM 7541 O O . ARG G 1 86 ? 22.633 149.959 50.613 1.00 64.84 83 ARG G O 1
ATOM 7549 N N . SER G 1 87 ? 22.494 148.738 48.708 1.00 58.48 84 SER G N 1
ATOM 7550 C CA . SER G 1 87 ? 23.127 149.707 47.828 1.00 62.22 84 SER G CA 1
ATOM 7551 C C . SER G 1 87 ? 22.631 151.094 48.136 1.00 68.76 84 SER G C 1
ATOM 7552 O O . SER G 1 87 ? 23.404 151.947 48.582 1.00 73.13 84 SER G O 1
ATOM 7555 N N . GLU G 1 88 ? 21.336 151.307 47.907 1.00 69.14 85 GLU G N 1
ATOM 7556 C CA . GLU G 1 88 ? 20.715 152.601 48.135 1.00 72.47 85 GLU G CA 1
ATOM 7557 C C . GLU G 1 88 ? 21.136 153.174 49.488 1.00 68.25 85 GLU G C 1
ATOM 7558 O O . GLU G 1 88 ? 21.719 154.259 49.550 1.00 70.48 85 GLU G O 1
ATOM 7564 N N . LEU G 1 89 ? 20.882 152.420 50.555 1.00 60.09 86 LEU G N 1
ATOM 7565 C CA . LEU G 1 89 ? 21.200 152.863 51.909 1.00 55.51 86 LEU G CA 1
ATOM 7566 C C . LEU G 1 89 ? 22.686 153.154 52.114 1.00 56.31 86 LEU G C 1
ATOM 7567 O O . LEU G 1 89 ? 23.043 154.200 52.661 1.00 56.45 86 LEU G O 1
ATOM 7572 N N . GLU G 1 90 ? 23.546 152.247 51.657 1.00 55.06 87 GLU G N 1
ATOM 7573 C CA . GLU G 1 90 ? 24.997 152.452 51.742 1.00 57.11 87 GLU G CA 1
ATOM 7574 C C . GLU G 1 90 ? 25.460 153.657 50.935 1.00 58.73 87 GLU G C 1
ATOM 7575 O O . GLU G 1 90 ? 26.372 154.365 51.362 1.00 59.98 87 GLU G O 1
ATOM 7581 N N . GLU G 1 91 ? 24.828 153.886 49.783 1.00 59.55 88 GLU G N 1
ATOM 7582 C CA . GLU G 1 91 ? 25.099 155.065 48.959 1.00 65.90 88 GLU G CA 1
ATOM 7583 C C . GLU G 1 91 ? 24.719 156.364 49.677 1.00 65.20 88 GLU G C 1
ATOM 7584 O O . GLU G 1 91 ? 25.515 157.313 49.717 1.00 64.07 88 GLU G O 1
ATOM 7590 N N . GLN G 1 92 ? 23.509 156.397 50.240 1.00 61.32 89 GLN G N 1
ATOM 7591 C CA . GLN G 1 92 ? 23.034 157.558 50.990 1.00 62.92 89 GLN G CA 1
ATOM 7592 C C . GLN G 1 92 ? 23.953 157.835 52.165 1.00 58.46 89 GLN G C 1
ATOM 7593 O O . GLN G 1 92 ? 24.355 158.981 52.395 1.00 61.12 89 GLN G O 1
ATOM 7599 N N . LYS G 1 93 ? 24.280 156.772 52.898 1.00 54.18 90 LYS G N 1
ATOM 7600 C CA . LYS G 1 93 ? 25.208 156.845 54.015 1.00 56.13 90 LYS G CA 1
ATOM 7601 C C . LYS G 1 93 ? 26.569 157.388 53.562 1.00 55.90 90 LYS G C 1
ATOM 7602 O O . LYS G 1 93 ? 27.200 158.173 54.276 1.00 55.67 90 LYS G O 1
ATOM 7608 N N . ARG G 1 94 ? 27.003 156.979 52.369 1.00 54.36 91 ARG G N 1
ATOM 7609 C CA . ARG G 1 94 ? 28.263 157.450 51.804 1.00 55.70 91 ARG G CA 1
ATOM 7610 C C . ARG G 1 94 ? 28.232 158.940 51.539 1.00 57.28 91 ARG G C 1
ATOM 7611 O O . ARG G 1 94 ? 29.235 159.615 51.758 1.00 63.12 91 ARG G O 1
ATOM 7619 N N . ASN G 1 95 ? 27.095 159.447 51.061 1.00 54.53 92 ASN G N 1
ATOM 7620 C CA . ASN G 1 95 ? 26.953 160.876 50.787 1.00 59.13 92 ASN G CA 1
ATOM 7621 C C . ASN G 1 95 ? 27.021 161.695 52.050 1.00 56.38 92 ASN G C 1
ATOM 7622 O O . ASN G 1 95 ? 27.733 162.702 52.112 1.00 53.05 92 ASN G O 1
ATOM 7627 N N . LEU G 1 96 ? 26.265 161.253 53.051 1.00 54.30 93 LEU G N 1
ATOM 7628 C CA . LEU G 1 96 ? 26.192 161.941 54.325 1.00 55.35 93 LEU G CA 1
ATOM 7629 C C . LEU G 1 96 ? 27.564 162.017 54.970 1.00 56.41 93 LEU G C 1
ATOM 7630 O O . LEU G 1 96 ? 27.986 163.091 55.405 1.00 60.71 93 LEU G O 1
ATOM 7635 N N . LEU G 1 97 ? 28.264 160.882 55.011 1.00 53.17 94 LEU G N 1
ATOM 7636 C CA . LEU G 1 97 ? 29.611 160.833 55.565 1.00 50.84 94 LEU G CA 1
ATOM 7637 C C . LEU G 1 97 ? 30.511 161.836 54.871 1.00 52.37 94 LEU G C 1
ATOM 7638 O O . LEU G 1 97 ? 31.298 162.531 55.516 1.00 60.53 94 LEU G O 1
ATOM 7643 N N . GLN G 1 98 ? 30.365 161.926 53.555 1.00 52.55 95 GLN G N 1
ATOM 7644 C CA . GLN G 1 98 ? 31.090 162.903 52.758 1.00 59.56 95 GLN G CA 1
ATOM 7645 C C . GLN G 1 98 ? 30.689 164.351 53.105 1.00 60.96 95 GLN G C 1
ATOM 7646 O O . GLN G 1 98 ? 31.523 165.262 53.041 1.00 59.81 95 GLN G O 1
ATOM 7652 N N . GLN G 1 99 ? 29.422 164.562 53.468 1.00 57.76 96 GLN G N 1
ATOM 7653 C CA . GLN G 1 99 ? 28.960 165.893 53.862 1.00 54.88 96 GLN G CA 1
ATOM 7654 C C . GLN G 1 99 ? 29.508 166.235 55.225 1.00 52.34 96 GLN G C 1
ATOM 7655 O O . GLN G 1 99 ? 30.045 167.322 55.419 1.00 52.66 96 GLN G O 1
ATOM 7661 N N . GLN G 1 100 ? 29.358 165.300 56.164 1.00 52.66 97 GLN G N 1
ATOM 7662 C CA . GLN G 1 100 ? 29.960 165.407 57.489 1.00 51.06 97 GLN G CA 1
ATOM 7663 C C . GLN G 1 100 ? 31.418 165.809 57.309 1.00 51.79 97 GLN G C 1
ATOM 7664 O O . GLN G 1 100 ? 31.915 166.713 57.992 1.00 57.01 97 GLN G O 1
ATOM 7670 N N . ALA G 1 101 ? 32.085 165.151 56.364 1.00 48.18 98 ALA G N 1
ATOM 7671 C CA . ALA G 1 101 ? 33.459 165.486 56.013 1.00 52.47 98 ALA G CA 1
ATOM 7672 C C . ALA G 1 101 ? 33.604 166.963 55.656 1.00 52.17 98 ALA G C 1
ATOM 7673 O O . ALA G 1 101 ? 34.383 167.677 56.286 1.00 49.77 98 ALA G O 1
ATOM 7675 N N . GLN G 1 102 ? 32.842 167.413 54.658 1.00 54.63 99 GLN G N 1
ATOM 7676 C CA . GLN G 1 102 ? 32.924 168.791 54.166 1.00 56.18 99 GLN G CA 1
ATOM 7677 C C . GLN G 1 102 ? 32.579 169.795 55.252 1.00 57.41 99 GLN G C 1
ATOM 7678 O O . GLN G 1 102 ? 33.322 170.748 55.469 1.00 55.63 99 GLN G O 1
ATOM 7684 N N . VAL G 1 103 ? 31.455 169.575 55.932 1.00 55.85 100 VAL G N 1
ATOM 7685 C CA . VAL G 1 103 ? 31.033 170.445 57.024 1.00 56.48 100 VAL G CA 1
ATOM 7686 C C . VAL G 1 103 ? 32.180 170.694 57.993 1.00 61.16 100 VAL G C 1
ATOM 7687 O O . VAL G 1 103 ? 32.447 171.836 58.348 1.00 78.44 100 VAL G O 1
ATOM 7691 N N . ARG G 1 104 ? 32.882 169.640 58.391 1.00 58.31 101 ARG G N 1
ATOM 7692 C CA . ARG G 1 104 ? 34.044 169.806 59.265 1.00 59.80 101 ARG G CA 1
ATOM 7693 C C . ARG G 1 104 ? 35.175 170.585 58.599 1.00 59.94 101 ARG G C 1
ATOM 7694 O O . ARG G 1 104 ? 35.864 171.362 59.260 1.00 63.28 101 ARG G O 1
ATOM 7702 N N . GLU G 1 105 ? 35.332 170.407 57.290 1.00 58.52 102 GLU G N 1
ATOM 7703 C CA . GLU G 1 105 ? 36.383 171.081 56.525 1.00 65.43 102 GLU G CA 1
ATOM 7704 C C . GLU G 1 105 ? 36.262 172.611 56.511 1.00 65.60 102 GLU G C 1
ATOM 7705 O O . GLU G 1 105 ? 37.269 173.309 56.435 1.00 65.97 102 GLU G O 1
ATOM 7711 N N . LEU G 1 106 ? 35.035 173.121 56.593 1.00 66.30 103 LEU G N 1
ATOM 7712 C CA . LEU G 1 106 ? 34.762 174.554 56.416 1.00 67.06 103 LEU G CA 1
ATOM 7713 C C . LEU G 1 106 ? 35.412 175.485 57.429 1.00 66.93 103 LEU G C 1
ATOM 7714 O O . LEU G 1 106 ? 35.303 175.277 58.641 1.00 64.03 103 LEU G O 1
ATOM 7719 N N . GLU G 1 107 ? 36.071 176.521 56.910 1.00 70.88 104 GLU G N 1
ATOM 7720 C CA . GLU G 1 107 ? 36.652 177.579 57.733 1.00 74.88 104 GLU G CA 1
ATOM 7721 C C . GLU G 1 107 ? 35.537 178.548 58.107 1.00 74.06 104 GLU G C 1
ATOM 7722 O O . GLU G 1 107 ? 34.736 178.929 57.251 1.00 69.74 104 GLU G O 1
ATOM 7736 N N . ASP G 1 109 ? 33.316 181.791 58.890 1.00 67.98 106 ASP G N 1
ATOM 7737 C CA . ASP G 1 109 ? 33.111 182.971 58.053 1.00 64.53 106 ASP G CA 1
ATOM 7738 C C . ASP G 1 109 ? 33.102 182.627 56.576 1.00 61.91 106 ASP G C 1
ATOM 7739 O O . ASP G 1 109 ? 33.125 183.517 55.737 1.00 56.67 106 ASP G O 1
ATOM 7744 N N . GLN G 1 110 ? 33.072 181.337 56.257 1.00 65.42 107 GLN G N 1
ATOM 7745 C CA . GLN G 1 110 ? 33.011 180.912 54.865 1.00 68.33 107 GLN G CA 1
ATOM 7746 C C . GLN G 1 110 ? 31.576 181.028 54.373 1.00 68.08 107 GLN G C 1
ATOM 7747 O O . GLN G 1 110 ? 30.630 180.801 55.134 1.00 64.06 107 GLN G O 1
ATOM 7753 N N . ILE G 1 111 ? 31.421 181.399 53.106 1.00 67.39 108 ILE G N 1
ATOM 7754 C CA . ILE G 1 111 ? 30.100 181.542 52.508 1.00 63.53 108 ILE G CA 1
ATOM 7755 C C . ILE G 1 111 ? 29.755 180.288 51.728 1.00 65.30 108 ILE G C 1
ATOM 7756 O O . ILE G 1 111 ? 30.530 179.857 50.870 1.00 67.22 108 ILE G O 1
ATOM 7761 N N . VAL G 1 112 ? 28.589 179.715 52.032 1.00 66.72 109 VAL G N 1
ATOM 7762 C CA . VAL G 1 112 ? 28.123 178.463 51.414 1.00 68.80 109 VAL G CA 1
ATOM 7763 C C . VAL G 1 112 ? 26.613 178.489 51.089 1.00 67.92 109 VAL G C 1
ATOM 7764 O O . VAL G 1 112 ? 25.842 179.181 51.761 1.00 67.04 109 VAL G O 1
ATOM 7768 N N . GLU G 1 113 ? 26.207 177.732 50.066 1.00 68.71 110 GLU G N 1
ATOM 7769 C CA . GLU G 1 113 ? 24.818 177.722 49.559 1.00 63.91 110 GLU G CA 1
ATOM 7770 C C . GLU G 1 113 ? 23.803 177.170 50.556 1.00 60.44 110 GLU G C 1
ATOM 7771 O O . GLU G 1 113 ? 24.069 176.193 51.258 1.00 58.71 110 GLU G O 1
ATOM 7777 N N . GLN G 1 114 ? 22.634 177.797 50.609 1.00 55.51 111 GLN G N 1
ATOM 7778 C CA . GLN G 1 114 ? 21.584 177.353 51.510 1.00 58.85 111 GLN G CA 1
ATOM 7779 C C . GLN G 1 114 ? 20.307 176.985 50.804 1.00 61.86 111 GLN G C 1
ATOM 7780 O O . GLN G 1 114 ? 19.616 176.061 51.225 1.00 72.30 111 GLN G O 1
ATOM 7786 N N . GLY G 1 115 ? 19.977 177.708 49.744 1.00 57.66 112 GLY G N 1
ATOM 7787 C CA . GLY G 1 115 ? 18.740 177.440 49.036 1.00 61.16 112 GLY G CA 1
ATOM 7788 C C . GLY G 1 115 ? 18.210 178.660 48.336 1.00 59.87 112 GLY G C 1
ATOM 7789 O O . GLY G 1 115 ? 18.964 179.587 48.033 1.00 55.70 112 GLY G O 1
ATOM 7790 N N . GLN G 1 116 ? 16.905 178.664 48.079 1.00 60.56 113 GLN G N 1
ATOM 7791 C CA . GLN G 1 116 ? 16.297 179.732 47.294 1.00 55.37 113 GLN G CA 1
ATOM 7792 C C . GLN G 1 116 ? 14.994 180.275 47.869 1.00 54.58 113 GLN G C 1
ATOM 7793 O O . GLN G 1 116 ? 14.289 179.591 48.602 1.00 55.82 113 GLN G O 1
ATOM 7799 N N . LEU G 1 117 ? 14.699 181.523 47.530 1.00 52.68 114 LEU G N 1
ATOM 7800 C CA . LEU G 1 117 ? 13.454 182.168 47.905 1.00 50.13 114 LEU G CA 1
ATOM 7801 C C . LEU G 1 117 ? 12.798 182.703 46.658 1.00 51.00 114 LEU G C 1
ATOM 7802 O O . LEU G 1 117 ? 13.486 183.130 45.729 1.00 53.08 114 LEU G O 1
ATOM 7807 N N . GLU G 1 118 ? 11.471 182.680 46.628 1.00 47.59 115 GLU G N 1
ATOM 7808 C CA . GLU G 1 118 ? 10.752 183.293 45.528 1.00 50.07 115 GLU G CA 1
ATOM 7809 C C . GLU G 1 118 ? 10.720 184.795 45.729 1.00 49.34 115 GLU G C 1
ATOM 7810 O O . GLU G 1 118 ? 10.244 185.294 46.744 1.00 54.05 115 GLU G O 1
ATOM 7816 N N . SER G 1 119 ? 11.233 185.519 44.754 1.00 45.21 116 SER G N 1
ATOM 7817 C CA . SER G 1 119 ? 11.172 186.955 44.804 1.00 50.08 116 SER G CA 1
ATOM 7818 C C . SER G 1 119 ? 10.460 187.495 43.579 1.00 51.57 116 SER G C 1
ATOM 7819 O O . SER G 1 119 ? 9.973 186.744 42.737 1.00 47.20 116 SER G O 1
ATOM 7822 N N . SER G 1 120 ? 10.386 188.815 43.508 1.00 54.92 117 SER G N 1
ATOM 7823 C CA . SER G 1 120 ? 9.911 189.500 42.328 1.00 57.48 117 SER G CA 1
ATOM 7824 C C . SER G 1 120 ? 10.658 190.816 42.200 1.00 65.00 117 SER G C 1
ATOM 7825 O O . SER G 1 120 ? 10.970 191.472 43.203 1.00 64.57 117 SER G O 1
ATOM 7828 N N . CYS G 1 121 ? 10.969 191.177 40.962 1.00 68.19 118 CYS G N 1
ATOM 7829 C CA . CYS G 1 121 ? 11.527 192.480 40.670 1.00 64.69 118 CYS G CA 1
ATOM 7830 C C . CYS G 1 121 ? 10.786 193.095 39.492 1.00 64.47 118 CYS G C 1
ATOM 7831 O O . CYS G 1 121 ? 9.888 192.476 38.905 1.00 66.29 118 CYS G O 1
ATOM 7834 N N . GLU G 1 122 ? 11.157 194.326 39.169 1.00 62.82 119 GLU G N 1
ATOM 7835 C CA . GLU G 1 122 ? 10.636 194.990 37.998 1.00 62.89 119 GLU G CA 1
ATOM 7836 C C . GLU G 1 122 ? 11.728 195.037 36.961 1.00 61.79 119 GLU G C 1
ATOM 7837 O O . GLU G 1 122 ? 12.905 195.079 37.300 1.00 57.95 119 GLU G O 1
ATOM 7843 N N . ILE G 1 123 ? 11.341 194.999 35.696 1.00 58.73 120 ILE G N 1
ATOM 7844 C CA . ILE G 1 123 ? 12.302 195.149 34.615 1.00 61.50 120 ILE G CA 1
ATOM 7845 C C . ILE G 1 123 ? 11.741 196.043 33.523 1.00 62.50 120 ILE G C 1
ATOM 7846 O O . ILE G 1 123 ? 10.524 196.124 33.339 1.00 67.78 120 ILE G O 1
ATOM 7851 N N . LYS G 1 124 ? 12.637 196.720 32.814 1.00 63.64 121 LYS G N 1
ATOM 7852 C CA . LYS G 1 124 ? 12.252 197.565 31.691 1.00 64.80 121 LYS G CA 1
ATOM 7853 C C . LYS G 1 124 ? 13.282 197.436 30.581 1.00 63.96 121 LYS G C 1
ATOM 7854 O O . LYS G 1 124 ? 14.393 196.948 30.807 1.00 58.33 121 LYS G O 1
ATOM 7860 N N . VAL G 1 125 ? 12.911 197.873 29.383 1.00 62.97 122 VAL G N 1
ATOM 7861 C CA . VAL G 1 125 ? 13.830 197.867 28.258 1.00 58.18 122 VAL G CA 1
ATOM 7862 C C . VAL G 1 125 ? 15.184 198.418 28.695 1.00 61.20 122 VAL G C 1
ATOM 7863 O O . VAL G 1 125 ? 15.255 199.438 29.381 1.00 60.07 122 VAL G O 1
ATOM 7867 N N . GLY G 1 126 ? 16.252 197.723 28.321 1.00 62.65 123 GLY G N 1
ATOM 7868 C CA . GLY G 1 126 ? 17.600 198.159 28.662 1.00 64.39 123 GLY G CA 1
ATOM 7869 C C . GLY G 1 126 ? 18.181 197.468 29.882 1.00 66.21 123 GLY G C 1
ATOM 7870 O O . GLY G 1 126 ? 19.406 197.446 30.057 1.00 74.56 123 GLY G O 1
ATOM 7871 N N . ASP G 1 127 ? 17.308 196.915 30.730 1.00 62.99 124 ASP G N 1
ATOM 7872 C CA . ASP G 1 127 ? 17.743 196.136 31.893 1.00 65.90 124 ASP G CA 1
ATOM 7873 C C . ASP G 1 127 ? 18.455 194.863 31.427 1.00 65.85 124 ASP G C 1
ATOM 7874 O O . ASP G 1 127 ? 18.116 194.303 30.374 1.00 63.53 124 ASP G O 1
ATOM 7879 N N . ASN G 1 128 ? 19.443 194.416 32.201 1.00 64.21 125 ASN G N 1
ATOM 7880 C CA . ASN G 1 128 ? 19.997 193.082 31.994 1.00 62.26 125 ASN G CA 1
ATOM 7881 C C . ASN G 1 128 ? 19.174 191.983 32.679 1.00 61.24 125 ASN G C 1
ATOM 7882 O O . ASN G 1 128 ? 19.303 191.743 33.888 1.00 60.93 125 ASN G O 1
ATOM 7887 N N . LEU G 1 129 ? 18.342 191.310 31.891 1.00 56.92 126 LEU G N 1
ATOM 7888 C CA . LEU G 1 129 ? 17.480 190.267 32.406 1.00 58.49 126 LEU G CA 1
ATOM 7889 C C . LEU G 1 129 ? 18.263 189.192 33.178 1.00 63.50 126 LEU G C 1
ATOM 7890 O O . LEU G 1 129 ? 17.900 188.833 34.301 1.00 67.39 126 LEU G O 1
ATOM 7895 N N . VAL G 1 130 ? 19.348 188.707 32.584 1.00 63.81 127 VAL G N 1
ATOM 7896 C CA . VAL G 1 130 ? 20.175 187.673 33.202 1.00 67.46 127 VAL G CA 1
ATOM 7897 C C . VAL G 1 130 ? 20.639 188.070 34.611 1.00 67.99 127 VAL G C 1
ATOM 7898 O O . VAL G 1 130 ? 20.592 187.258 35.537 1.00 69.39 127 VAL G O 1
ATOM 7902 N N . GLU G 1 131 ? 21.060 189.322 34.769 1.00 68.41 128 GLU G N 1
ATOM 7903 C CA . GLU G 1 131 ? 21.556 189.827 36.050 1.00 71.89 128 GLU G CA 1
ATOM 7904 C C . GLU G 1 131 ? 20.464 190.012 37.100 1.00 76.36 128 GLU G C 1
ATOM 7905 O O . GLU G 1 131 ? 20.747 190.035 38.294 1.00 81.67 128 GLU G O 1
ATOM 7911 N N . LYS G 1 132 ? 19.220 190.152 36.657 1.00 79.08 129 LYS G N 1
ATOM 7912 C CA . LYS G 1 132 ? 18.089 190.183 37.577 1.00 72.93 129 LYS G CA 1
ATOM 7913 C C . LYS G 1 132 ? 17.793 188.763 38.061 1.00 66.11 129 LYS G C 1
ATOM 7914 O O . LYS G 1 132 ? 17.269 188.563 39.158 1.00 71.74 129 LYS G O 1
ATOM 7928 N N . GLN G 1 134 ? 19.973 186.488 38.720 1.00 73.17 131 GLN G N 1
ATOM 7929 C CA . GLN G 1 134 ? 21.083 185.948 39.500 1.00 69.21 131 GLN G CA 1
ATOM 7930 C C . GLN G 1 134 ? 21.429 186.856 40.654 1.00 69.04 131 GLN G C 1
ATOM 7931 O O . GLN G 1 134 ? 22.412 187.597 40.618 1.00 79.02 131 GLN G O 1
ATOM 7937 N N . VAL G 1 135 ? 20.609 186.797 41.686 1.00 61.44 132 VAL G N 1
ATOM 7938 C CA . VAL G 1 135 ? 20.803 187.662 42.814 1.00 53.53 132 VAL G CA 1
ATOM 7939 C C . VAL G 1 135 ? 20.919 186.808 44.044 1.00 52.43 132 VAL G C 1
ATOM 7940 O O . VAL G 1 135 ? 20.176 185.849 44.200 1.00 52.99 132 VAL G O 1
ATOM 7944 N N . ALA G 1 136 ? 21.858 187.155 44.912 1.00 51.02 133 ALA G N 1
ATOM 7945 C CA . ALA G 1 136 ? 22.134 186.338 46.081 1.00 51.02 133 ALA G CA 1
ATOM 7946 C C . ALA G 1 136 ? 22.142 187.127 47.377 1.00 51.44 133 ALA G C 1
ATOM 7947 O O . ALA G 1 136 ? 22.551 188.290 47.399 1.00 54.37 133 ALA G O 1
ATOM 7949 N N . ILE G 1 137 ? 21.694 186.491 48.456 1.00 48.13 134 ILE G N 1
ATOM 7950 C CA . ILE G 1 137 ? 21.854 187.081 49.792 1.00 51.90 134 ILE G CA 1
ATOM 7951 C C . ILE G 1 137 ? 22.693 186.235 50.763 1.00 57.45 134 ILE G C 1
ATOM 7952 O O . ILE G 1 137 ? 22.535 185.010 50.851 1.00 63.61 134 ILE G O 1
ATOM 7957 N N . VAL G 1 138 ? 23.593 186.900 51.478 1.00 57.61 135 VAL G N 1
ATOM 7958 C CA . VAL G 1 138 ? 24.417 186.238 52.471 1.00 53.86 135 VAL G CA 1
ATOM 7959 C C . VAL G 1 138 ? 23.794 186.484 53.836 1.00 54.48 135 VAL G C 1
ATOM 7960 O O . VAL G 1 138 ? 23.482 187.621 54.181 1.00 61.67 135 VAL G O 1
ATOM 7964 N N . VAL G 1 139 ? 23.595 185.418 54.602 1.00 49.65 136 VAL G N 1
ATOM 7965 C CA . VAL G 1 139 ? 22.963 185.521 55.911 1.00 48.12 136 VAL G CA 1
ATOM 7966 C C . VAL G 1 139 ? 23.847 184.913 56.989 1.00 51.22 136 VAL G C 1
ATOM 7967 O O . VAL G 1 139 ? 24.238 183.749 56.893 1.00 54.13 136 VAL G O 1
ATOM 7971 N N . ARG G 1 140 ? 24.162 185.718 58.003 1.00 50.05 137 ARG G N 1
ATOM 7972 C CA . ARG G 1 140 ? 24.916 185.278 59.171 1.00 52.17 137 ARG G CA 1
ATOM 7973 C C . ARG G 1 140 ? 23.988 185.241 60.376 1.00 56.36 137 ARG G C 1
ATOM 7974 O O . ARG G 1 140 ? 23.578 186.287 60.890 1.00 58.98 137 ARG G O 1
ATOM 7982 N N . ASP G 1 141 ? 23.664 184.029 60.817 1.00 57.54 138 ASP G N 1
ATOM 7983 C CA . ASP G 1 141 ? 22.779 183.803 61.963 1.00 58.66 138 ASP G CA 1
ATOM 7984 C C . ASP G 1 141 ? 21.532 184.698 61.942 1.00 55.86 138 ASP G C 1
ATOM 7985 O O . ASP G 1 141 ? 21.227 185.402 62.909 1.00 60.11 138 ASP G O 1
ATOM 7990 N N . GLY G 1 142 ? 20.830 184.673 60.815 1.00 51.97 139 GLY G N 1
ATOM 7991 C CA . GLY G 1 142 ? 19.551 185.358 60.691 1.00 53.54 139 GLY G CA 1
ATOM 7992 C C . GLY G 1 142 ? 19.660 186.748 60.104 1.00 53.26 139 GLY G C 1
ATOM 7993 O O . GLY G 1 142 ? 18.713 187.247 59.489 1.00 54.27 139 GLY G O 1
ATOM 7994 N N . VAL G 1 143 ? 20.811 187.383 60.299 1.00 53.50 140 VAL G N 1
ATOM 7995 C CA . VAL G 1 143 ? 21.004 188.741 59.812 1.00 52.25 140 VAL G CA 1
ATOM 7996 C C . VAL G 1 143 ? 21.596 188.732 58.409 1.00 50.52 140 VAL G C 1
ATOM 7997 O O . VAL G 1 143 ? 22.543 188.001 58.127 1.00 54.25 140 VAL G O 1
ATOM 8001 N N . ILE G 1 144 ? 21.018 189.533 57.527 1.00 48.91 141 ILE G N 1
ATOM 8002 C CA . ILE G 1 144 ? 21.512 189.625 56.168 1.00 51.15 141 ILE G CA 1
ATOM 8003 C C . ILE G 1 144 ? 22.766 190.475 56.149 1.00 53.94 141 ILE G C 1
ATOM 8004 O O . ILE G 1 144 ? 22.782 191.562 56.708 1.00 56.71 141 ILE G O 1
ATOM 8009 N N . GLN G 1 145 ? 23.814 189.968 55.508 1.00 57.69 142 GLN G N 1
ATOM 8010 C CA . GLN G 1 145 ? 25.110 190.652 55.461 1.00 57.84 142 GLN G CA 1
ATOM 8011 C C . GLN G 1 145 ? 25.332 191.406 54.152 1.00 58.10 142 GLN G C 1
ATOM 8012 O O . GLN G 1 145 ? 25.904 192.489 54.149 1.00 54.65 142 GLN G O 1
ATOM 8018 N N . SER G 1 146 ? 24.894 190.840 53.038 1.00 58.96 143 SER G N 1
ATOM 8019 C CA . SER G 1 146 ? 24.981 191.556 51.769 1.00 60.41 143 SER G CA 1
ATOM 8020 C C . SER G 1 146 ? 23.935 191.094 50.779 1.00 59.41 143 SER G C 1
ATOM 8021 O O . SER G 1 146 ? 23.213 190.129 51.026 1.00 61.29 143 SER G O 1
ATOM 8024 N N . ILE G 1 147 ? 23.861 191.806 49.665 1.00 57.92 144 ILE G N 1
ATOM 8025 C CA . ILE G 1 147 ? 22.941 191.499 48.589 1.00 62.16 144 ILE G CA 1
ATOM 8026 C C . ILE G 1 147 ? 23.791 191.528 47.329 1.00 69.27 144 ILE G C 1
ATOM 8027 O O . ILE G 1 147 ? 23.939 192.559 46.680 1.00 79.21 144 ILE G O 1
ATOM 8032 N N . GLU G 1 148 ? 24.384 190.388 47.007 1.00 58.44 145 GLU G N 1
ATOM 8033 C CA . GLU G 1 148 ? 25.314 190.316 45.893 1.00 70.17 145 GLU G CA 1
ATOM 8034 C C . GLU G 1 148 ? 24.631 189.826 44.626 1.00 83.69 145 GLU G C 1
ATOM 8035 O O . GLU G 1 148 ? 23.595 189.158 44.684 1.00 63.51 145 GLU G O 1
ATOM 8041 N N . GLU G 1 149 ? 25.213 190.167 43.481 1.00 90.49 146 GLU G N 1
ATOM 8042 C CA . GLU G 1 149 ? 24.769 189.594 42.213 1.00 98.32 146 GLU G CA 1
ATOM 8043 C C . GLU G 1 149 ? 25.472 188.255 41.947 1.00 102.38 146 GLU G C 1
ATOM 8044 O O . GLU G 1 149 ? 25.065 187.501 41.060 1.00 103.57 146 GLU G O 1
ATOM 8050 N N . ALA G 1 150 ? 26.514 187.973 42.731 1.00 102.99 147 ALA G N 1
ATOM 8051 C CA . ALA G 1 150 ? 27.323 186.759 42.587 1.00 100.58 147 ALA G CA 1
ATOM 8052 C C . ALA G 1 150 ? 26.475 185.492 42.655 1.00 93.92 147 ALA G C 1
ATOM 8053 O O . ALA G 1 150 ? 26.106 184.932 41.625 1.00 95.37 147 ALA G O 1
ATOM 8055 N N . ALA H 1 3 ? 31.269 191.180 41.478 0.50 50.18 -1 ALA H N 1
ATOM 8056 C CA . ALA H 1 3 ? 30.399 190.350 42.364 0.50 51.22 -1 ALA H CA 1
ATOM 8057 C C . ALA H 1 3 ? 29.813 191.189 43.501 0.50 50.35 -1 ALA H C 1
ATOM 8058 O O . ALA H 1 3 ? 29.102 192.172 43.268 0.50 44.09 -1 ALA H O 1
ATOM 8060 N N . ASP H 1 6 ? 23.975 198.345 47.288 1.00 82.41 3 ASP H N 1
ATOM 8061 C CA . ASP H 1 6 ? 23.771 197.978 48.686 1.00 95.42 3 ASP H CA 1
ATOM 8062 C C . ASP H 1 6 ? 22.471 198.548 49.276 1.00 94.40 3 ASP H C 1
ATOM 8063 O O . ASP H 1 6 ? 21.957 198.037 50.278 1.00 100.76 3 ASP H O 1
ATOM 8068 N N . GLY H 1 7 ? 21.946 199.604 48.658 1.00 85.02 4 GLY H N 1
ATOM 8069 C CA . GLY H 1 7 ? 20.664 200.173 49.064 1.00 85.74 4 GLY H CA 1
ATOM 8070 C C . GLY H 1 7 ? 19.473 199.388 48.539 1.00 84.44 4 GLY H C 1
ATOM 8071 O O . GLY H 1 7 ? 18.320 199.782 48.745 1.00 88.53 4 GLY H O 1
ATOM 8072 N N . THR H 1 8 ? 19.758 198.272 47.868 1.00 77.22 5 THR H N 1
ATOM 8073 C CA . THR H 1 8 ? 18.740 197.442 47.228 1.00 75.69 5 THR H CA 1
ATOM 8074 C C . THR H 1 8 ? 17.754 196.903 48.247 1.00 69.94 5 THR H C 1
ATOM 8075 O O . THR H 1 8 ? 18.147 196.333 49.272 1.00 69.53 5 THR H O 1
ATOM 8079 N N . ILE H 1 9 ? 16.471 197.108 47.963 1.00 71.89 6 ILE H N 1
ATOM 8080 C CA . ILE H 1 9 ? 15.412 196.456 48.723 1.00 68.65 6 ILE H CA 1
ATOM 8081 C C . ILE H 1 9 ? 14.895 195.293 47.892 1.00 60.49 6 ILE H C 1
ATOM 8082 O O . ILE H 1 9 ? 14.516 195.461 46.729 1.00 61.70 6 ILE H O 1
ATOM 8087 N N . LEU H 1 10 ? 14.919 194.109 48.492 1.00 59.14 7 LEU H N 1
ATOM 8088 C CA . LEU H 1 10 ? 14.403 192.918 47.857 1.00 56.75 7 LEU H CA 1
ATOM 8089 C C . LEU H 1 10 ? 13.072 192.593 48.473 1.00 52.43 7 LEU H C 1
ATOM 8090 O O . LEU H 1 10 ? 12.903 192.642 49.696 1.00 55.04 7 LEU H O 1
ATOM 8095 N N . THR H 1 11 ? 12.123 192.262 47.614 1.00 53.03 8 THR H N 1
ATOM 8096 C CA . THR H 1 11 ? 10.825 191.825 48.067 1.00 52.33 8 THR H CA 1
ATOM 8097 C C . THR H 1 11 ? 10.660 190.332 47.790 1.00 50.27 8 THR H C 1
ATOM 8098 O O . THR H 1 11 ? 10.600 189.913 46.636 1.00 56.16 8 THR H O 1
ATOM 8102 N N . ILE H 1 12 ? 10.617 189.534 48.853 1.00 47.73 9 ILE H N 1
ATOM 8103 C CA . ILE H 1 12 ? 10.533 188.079 48.726 1.00 46.78 9 ILE H CA 1
ATOM 8104 C C . ILE H 1 12 ? 9.177 187.565 49.191 1.00 45.61 9 ILE H C 1
ATOM 8105 O O . ILE H 1 12 ? 8.377 188.327 49.710 1.00 52.43 9 ILE H O 1
ATOM 8110 N N . LYS H 1 13 ? 8.935 186.275 49.002 1.00 40.43 10 LYS H N 1
ATOM 8111 C CA . LYS H 1 13 ? 7.685 185.636 49.378 1.00 43.26 10 LYS H CA 1
ATOM 8112 C C . LYS H 1 13 ? 7.754 185.117 50.814 1.00 45.71 10 LYS H C 1
ATOM 8113 O O . LYS H 1 13 ? 8.822 184.734 51.283 1.00 48.37 10 LYS H O 1
ATOM 8119 N N . ARG H 1 14 ? 6.624 185.093 51.515 1.00 45.11 11 ARG H N 1
ATOM 8120 C CA . ARG H 1 14 ? 6.612 184.588 52.896 1.00 46.56 11 ARG H CA 1
ATOM 8121 C C . ARG H 1 14 ? 5.234 184.180 53.415 1.00 46.92 11 ARG H C 1
ATOM 8122 O O . ARG H 1 14 ? 4.232 184.813 53.107 1.00 47.15 11 ARG H O 1
ATOM 8130 N N . PRO H 1 15 ? 5.182 183.116 54.218 1.00 47.21 12 PRO H N 1
ATOM 8131 C CA . PRO H 1 15 ? 3.886 182.707 54.726 1.00 47.41 12 PRO H CA 1
ATOM 8132 C C . PRO H 1 15 ? 3.408 183.607 55.853 1.00 44.87 12 PRO H C 1
ATOM 8133 O O . PRO H 1 15 ? 4.219 184.151 56.595 1.00 43.25 12 PRO H O 1
ATOM 8137 N N . ILE H 1 16 ? 2.093 183.773 55.933 1.00 46.39 13 ILE H N 1
ATOM 8138 C CA . ILE H 1 16 ? 1.413 184.376 57.069 1.00 46.04 13 ILE H CA 1
ATOM 8139 C C . ILE H 1 16 ? 0.782 183.210 57.811 1.00 44.14 13 ILE H C 1
ATOM 8140 O O . ILE H 1 16 ? 0.177 182.330 57.202 1.00 46.85 13 ILE H O 1
ATOM 8145 N N . THR H 1 17 ? 0.921 183.193 59.125 1.00 44.18 14 THR H N 1
ATOM 8146 C CA . THR H 1 17 ? 0.243 182.189 59.914 1.00 47.26 14 THR H CA 1
ATOM 8147 C C . THR H 1 17 ? -1.132 182.712 60.313 1.00 45.13 14 THR H C 1
ATOM 8148 O O . THR H 1 17 ? -1.278 183.845 60.774 1.00 49.29 14 THR H O 1
ATOM 8152 N N . VAL H 1 18 ? -2.147 181.893 60.107 1.00 45.99 15 VAL H N 1
ATOM 8153 C CA . VAL H 1 18 ? -3.491 182.280 60.481 1.00 46.46 15 VAL H CA 1
ATOM 8154 C C . VAL H 1 18 ? -3.817 181.605 61.790 1.00 48.45 15 VAL H C 1
ATOM 8155 O O . VAL H 1 18 ? -3.858 180.377 61.860 1.00 51.53 15 VAL H O 1
ATOM 8159 N N . ARG H 1 19 ? -4.024 182.406 62.828 1.00 49.03 16 ARG H N 1
ATOM 8160 C CA . ARG H 1 19 ? -4.525 181.888 64.097 1.00 50.61 16 ARG H CA 1
ATOM 8161 C C . ARG H 1 19 ? -5.993 182.281 64.215 1.00 46.11 16 ARG H C 1
ATOM 8162 O O . ARG H 1 19 ? -6.345 183.440 63.973 1.00 48.96 16 ARG H O 1
ATOM 8170 N N . ALA H 1 20 ? -6.850 181.335 64.581 1.00 42.48 17 ALA H N 1
ATOM 8171 C CA . ALA H 1 20 ? -8.277 181.649 64.747 1.00 45.40 17 ALA H CA 1
ATOM 8172 C C . ALA H 1 20 ? -8.726 181.725 66.215 1.00 47.76 17 ALA H C 1
ATOM 8173 O O . ALA H 1 20 ? -8.161 181.062 67.088 1.00 48.07 17 ALA H O 1
ATOM 8175 N N . VAL H 1 21 ? -9.735 182.554 66.468 1.00 47.67 18 VAL H N 1
ATOM 8176 C CA . VAL H 1 21 ? -10.312 182.712 67.794 1.00 50.35 18 VAL H CA 1
ATOM 8177 C C . VAL H 1 21 ? -11.440 181.714 67.944 1.00 52.92 18 VAL H C 1
ATOM 8178 O O . VAL H 1 21 ? -12.267 181.590 67.043 1.00 54.78 18 VAL H O 1
ATOM 8182 N N . VAL H 1 22 ? -11.483 181.020 69.080 1.00 55.06 19 VAL H N 1
ATOM 8183 C CA . VAL H 1 22 ? -12.526 180.020 69.330 1.00 56.88 19 VAL H CA 1
ATOM 8184 C C . VAL H 1 22 ? -13.877 180.687 69.578 1.00 56.41 19 VAL H C 1
ATOM 8185 O O . VAL H 1 22 ? -14.046 181.473 70.514 1.00 58.61 19 VAL H O 1
ATOM 8189 N N . THR H 1 23 ? -14.828 180.378 68.709 1.00 55.69 20 THR H N 1
ATOM 8190 C CA . THR H 1 23 ? -16.161 180.932 68.812 1.00 58.02 20 THR H CA 1
ATOM 8191 C C . THR H 1 23 ? -17.141 179.809 68.542 1.00 55.12 20 THR H C 1
ATOM 8192 O O . THR H 1 23 ? -16.777 178.826 67.897 1.00 53.86 20 THR H O 1
ATOM 8196 N N . PRO H 1 24 ? -18.392 179.953 69.016 1.00 57.08 21 PRO H N 1
ATOM 8197 C CA . PRO H 1 24 ? -19.413 178.968 68.678 1.00 58.61 21 PRO H CA 1
ATOM 8198 C C . PRO H 1 24 ? -19.414 178.653 67.183 1.00 60.24 21 PRO H C 1
ATOM 8199 O O . PRO H 1 24 ? -19.537 177.489 66.804 1.00 67.97 21 PRO H O 1
ATOM 8203 N N . THR H 1 25 ? -19.242 179.679 66.354 1.00 61.89 22 THR H N 1
ATOM 8204 C CA . THR H 1 25 ? -19.229 179.522 64.900 1.00 63.60 22 THR H CA 1
ATOM 8205 C C . THR H 1 25 ? -18.020 178.707 64.457 1.00 62.53 22 THR H C 1
ATOM 8206 O O . THR H 1 25 ? -18.123 177.836 63.585 1.00 62.53 22 THR H O 1
ATOM 8210 N N . TRP H 1 26 ? -16.876 178.989 65.071 1.00 58.31 23 TRP H N 1
ATOM 8211 C CA . TRP H 1 26 ? -15.658 178.261 64.766 1.00 58.23 23 TRP H CA 1
ATOM 8212 C C . TRP H 1 26 ? -15.742 176.805 65.162 1.00 62.81 23 TRP H C 1
ATOM 8213 O O . TRP H 1 26 ? -15.141 175.942 64.514 1.00 64.90 23 TRP H O 1
ATOM 8224 N N . LYS H 1 27 ? -16.489 176.520 66.229 1.00 63.46 24 LYS H N 1
ATOM 8225 C CA . LYS H 1 27 ? -16.685 175.147 66.707 1.00 61.44 24 LYS H CA 1
ATOM 8226 C C . LYS H 1 27 ? -17.653 174.370 65.835 1.00 57.60 24 LYS H C 1
ATOM 8227 O O . LYS H 1 27 ? -17.382 173.229 65.485 1.00 50.63 24 LYS H O 1
ATOM 8233 N N . GLU H 1 28 ? -18.782 174.988 65.497 1.00 59.51 25 GLU H N 1
ATOM 8234 C CA . GLU H 1 28 ? -19.752 174.373 64.600 1.00 65.73 25 GLU H CA 1
ATOM 8235 C C . GLU H 1 28 ? -19.045 173.895 63.341 1.00 72.79 25 GLU H C 1
ATOM 8236 O O . GLU H 1 28 ? -19.297 172.780 62.872 1.00 76.16 25 GLU H O 1
ATOM 8242 N N . GLU H 1 29 ? -18.147 174.738 62.819 1.00 70.69 26 GLU H N 1
ATOM 8243 C CA . GLU H 1 29 ? -17.429 174.471 61.570 1.00 70.20 26 GLU H CA 1
ATOM 8244 C C . GLU H 1 29 ? -16.416 173.355 61.721 1.00 68.28 26 GLU H C 1
ATOM 8245 O O . GLU H 1 29 ? -16.377 172.439 60.899 1.00 71.16 26 GLU H O 1
ATOM 8251 N N . ALA H 1 30 ? -15.594 173.427 62.764 1.00 63.62 27 ALA H N 1
ATOM 8252 C CA . ALA H 1 30 ? -14.593 172.394 62.997 1.00 61.74 27 ALA H CA 1
ATOM 8253 C C . ALA H 1 30 ? -15.263 171.038 63.199 1.00 61.95 27 ALA H C 1
ATOM 8254 O O . ALA H 1 30 ? -14.924 170.064 62.521 1.00 71.22 27 ALA H O 1
ATOM 8256 N N . GLU H 1 31 ? -16.238 170.990 64.103 1.00 56.61 28 GLU H N 1
ATOM 8257 C CA . GLU H 1 31 ? -16.936 169.748 64.415 1.00 60.76 28 GLU H CA 1
ATOM 8258 C C . GLU H 1 31 ? -17.452 169.043 63.161 1.00 64.40 28 GLU H C 1
ATOM 8259 O O . GLU H 1 31 ? -17.285 167.834 63.032 1.00 70.45 28 GLU H O 1
ATOM 8265 N N . ARG H 1 32 ? -18.048 169.794 62.234 1.00 68.02 29 ARG H N 1
ATOM 8266 C CA . ARG H 1 32 ? -18.533 169.204 60.983 1.00 72.01 29 ARG H CA 1
ATOM 8267 C C . ARG H 1 32 ? -17.393 168.739 60.077 1.00 67.90 29 ARG H C 1
ATOM 8268 O O . ARG H 1 32 ? -17.485 167.687 59.460 1.00 78.74 29 ARG H O 1
ATOM 8276 N N . GLU H 1 33 ? -16.323 169.521 60.002 1.00 64.61 30 GLU H N 1
ATOM 8277 C CA . GLU H 1 33 ? -15.152 169.144 59.217 1.00 70.38 30 GLU H CA 1
ATOM 8278 C C . GLU H 1 33 ? -14.591 167.818 59.726 1.00 74.28 30 GLU H C 1
ATOM 8279 O O . GLU H 1 33 ? -14.261 166.932 58.931 1.00 81.64 30 GLU H O 1
ATOM 8285 N N . ILE H 1 34 ? -14.503 167.690 61.051 1.00 72.67 31 ILE H N 1
ATOM 8286 C CA . ILE H 1 34 ? -14.032 166.466 61.703 1.00 67.68 31 ILE H CA 1
ATOM 8287 C C . ILE H 1 34 ? -14.998 165.303 61.447 1.00 65.79 31 ILE H C 1
ATOM 8288 O O . ILE H 1 34 ? -14.586 164.257 60.944 1.00 73.45 31 ILE H O 1
ATOM 8293 N N . SER H 1 35 ? -16.278 165.503 61.763 1.00 61.37 32 SER H N 1
ATOM 8294 C CA . SER H 1 35 ? -17.301 164.465 61.614 1.00 64.08 32 SER H CA 1
ATOM 8295 C C . SER H 1 35 ? -17.263 163.832 60.230 1.00 64.89 32 SER H C 1
ATOM 8296 O O . SER H 1 35 ? -17.402 162.615 60.101 1.00 65.74 32 SER H O 1
ATOM 8299 N N . ASN H 1 36 ? -17.072 164.665 59.207 1.00 61.01 33 ASN H N 1
ATOM 8300 C CA . ASN H 1 36 ? -16.896 164.195 57.841 1.00 66.90 33 ASN H CA 1
ATOM 8301 C C . ASN H 1 36 ? -15.718 163.252 57.720 1.00 66.83 33 ASN H C 1
ATOM 8302 O O . ASN H 1 36 ? -15.879 162.123 57.250 1.00 74.10 33 ASN H O 1
ATOM 8307 N N . GLY H 1 37 ? -14.544 163.715 58.156 1.00 59.04 34 GLY H N 1
ATOM 8308 C CA . GLY H 1 37 ? -13.341 162.887 58.173 1.00 58.75 34 GLY H CA 1
ATOM 8309 C C . GLY H 1 37 ? -13.615 161.524 58.782 1.00 58.91 34 GLY H C 1
ATOM 8310 O O . GLY H 1 37 ? -13.317 160.493 58.174 1.00 56.35 34 GLY H O 1
ATOM 8311 N N . ILE H 1 38 ? -14.203 161.531 59.978 1.00 56.90 35 ILE H N 1
ATOM 8312 C CA . ILE H 1 38 ? -14.580 160.310 60.682 1.00 59.23 35 ILE H CA 1
ATOM 8313 C C . ILE H 1 38 ? -15.505 159.435 59.828 1.00 61.55 35 ILE H C 1
ATOM 8314 O O . ILE H 1 38 ? -15.095 158.356 59.379 1.00 59.32 35 ILE H O 1
ATOM 8319 N N . ALA H 1 39 ? -16.737 159.906 59.607 1.00 65.08 36 ALA H N 1
ATOM 8320 C CA . ALA H 1 39 ? -17.740 159.170 58.826 1.00 68.77 36 ALA H CA 1
ATOM 8321 C C . ALA H 1 39 ? -17.129 158.615 57.557 1.00 69.18 36 ALA H C 1
ATOM 8322 O O . ALA H 1 39 ? -17.320 157.445 57.231 1.00 75.22 36 ALA H O 1
ATOM 8324 N N . ASN H 1 40 ? -16.385 159.470 56.860 1.00 69.73 37 ASN H N 1
ATOM 8325 C CA . ASN H 1 40 ? -15.705 159.115 55.623 1.00 74.62 37 ASN H CA 1
ATOM 8326 C C . ASN H 1 40 ? -14.708 157.962 55.801 1.00 70.03 37 ASN H C 1
ATOM 8327 O O . ASN H 1 40 ? -14.793 156.953 55.096 1.00 74.98 37 ASN H O 1
ATOM 8332 N N . ALA H 1 41 ? -13.782 158.107 56.748 1.00 66.59 38 ALA H N 1
ATOM 8333 C CA . ALA H 1 41 ? -12.820 157.046 57.063 1.00 71.10 38 ALA H CA 1
ATOM 8334 C C . ALA H 1 41 ? -13.534 155.717 57.295 1.00 74.75 38 ALA H C 1
ATOM 8335 O O . ALA H 1 41 ? -13.253 154.738 56.604 1.00 83.05 38 ALA H O 1
ATOM 8337 N N . ASP H 1 42 ? -14.465 155.704 58.253 1.00 77.38 39 ASP H N 1
ATOM 8338 C CA . ASP H 1 42 ? -15.293 154.533 58.559 1.00 82.87 39 ASP H CA 1
ATOM 8339 C C . ASP H 1 42 ? -15.836 153.855 57.302 1.00 83.36 39 ASP H C 1
ATOM 8340 O O . ASP H 1 42 ? -15.724 152.636 57.147 1.00 85.67 39 ASP H O 1
ATOM 8345 N N . GLN H 1 43 ? -16.417 154.656 56.410 1.00 81.72 40 GLN H N 1
ATOM 8346 C CA . GLN H 1 43 ? -17.015 154.159 55.176 1.00 83.48 40 GLN H CA 1
ATOM 8347 C C . GLN H 1 43 ? -15.973 153.478 54.290 1.00 85.48 40 GLN H C 1
ATOM 8348 O O . GLN H 1 43 ? -16.248 152.428 53.703 1.00 95.01 40 GLN H O 1
ATOM 8354 N N . GLN H 1 44 ? -14.784 154.076 54.208 1.00 78.24 41 GLN H N 1
ATOM 8355 C CA . GLN H 1 44 ? -13.661 153.489 53.479 1.00 81.85 41 GLN H CA 1
ATOM 8356 C C . GLN H 1 44 ? -13.218 152.176 54.106 1.00 82.43 41 GLN H C 1
ATOM 8357 O O . GLN H 1 44 ? -12.948 151.199 53.398 1.00 86.37 41 GLN H O 1
ATOM 8363 N N . LEU H 1 45 ? -13.134 152.172 55.435 1.00 76.99 42 LEU H N 1
ATOM 8364 C CA . LEU H 1 45 ? -12.806 150.976 56.203 1.00 81.85 42 LEU H CA 1
ATOM 8365 C C . LEU H 1 45 ? -13.802 149.847 55.961 1.00 82.51 42 LEU H C 1
ATOM 8366 O O . LEU H 1 45 ? -13.413 148.685 55.887 1.00 78.91 42 LEU H O 1
ATOM 8371 N N . ALA H 1 46 ? -15.083 150.198 55.852 1.00 86.50 43 ALA H N 1
ATOM 8372 C CA . ALA H 1 46 ? -16.144 149.225 55.600 1.00 88.59 43 ALA H CA 1
ATOM 8373 C C . ALA H 1 46 ? -16.067 148.695 54.177 1.00 89.20 43 ALA H C 1
ATOM 8374 O O . ALA H 1 46 ? -16.322 147.518 53.928 1.00 89.63 43 ALA H O 1
ATOM 8376 N N . GLN H 1 47 ? -15.709 149.572 53.247 1.00 126.71 44 GLN H N 1
ATOM 8377 C CA . GLN H 1 47 ? -15.602 149.196 51.853 1.00 129.90 44 GLN H CA 1
ATOM 8378 C C . GLN H 1 47 ? -14.359 148.355 51.611 1.00 118.41 44 GLN H C 1
ATOM 8379 O O . GLN H 1 47 ? -14.363 147.486 50.743 1.00 115.61 44 GLN H O 1
ATOM 8385 N N . LEU H 1 48 ? -13.305 148.620 52.384 1.00 110.77 45 LEU H N 1
ATOM 8386 C CA . LEU H 1 48 ? -12.052 147.873 52.288 1.00 111.06 45 LEU H CA 1
ATOM 8387 C C . LEU H 1 48 ? -12.251 146.400 52.620 1.00 113.29 45 LEU H C 1
ATOM 8388 O O . LEU H 1 48 ? -11.664 145.526 51.988 1.00 110.06 45 LEU H O 1
ATOM 8393 N N . GLU H 1 49 ? -13.083 146.139 53.619 1.00 115.61 46 GLU H N 1
ATOM 8394 C CA . GLU H 1 49 ? -13.398 144.781 54.026 1.00 126.02 46 GLU H CA 1
ATOM 8395 C C . GLU H 1 49 ? -14.322 144.123 53.005 1.00 121.65 46 GLU H C 1
ATOM 8396 O O . GLU H 1 49 ? -14.093 142.982 52.606 1.00 114.72 46 GLU H O 1
ATOM 8402 N N . GLN H 1 50 ? -15.350 144.853 52.571 1.00 122.11 47 GLN H N 1
ATOM 8403 C CA . GLN H 1 50 ? -16.299 144.344 51.580 1.00 129.53 47 GLN H CA 1
ATOM 8404 C C . GLN H 1 50 ? -15.622 144.090 50.231 1.00 132.43 47 GLN H C 1
ATOM 8405 O O . GLN H 1 50 ? -16.106 143.291 49.430 1.00 130.86 47 GLN H O 1
ATOM 8411 N N . GLU H 1 51 ? -14.506 144.779 49.992 1.00 134.92 48 GLU H N 1
ATOM 8412 C CA . GLU H 1 51 ? -13.661 144.530 48.826 1.00 134.24 48 GLU H CA 1
ATOM 8413 C C . GLU H 1 51 ? -12.741 143.339 49.085 1.00 132.77 48 GLU H C 1
ATOM 8414 O O . GLU H 1 51 ? -12.605 142.463 48.231 1.00 129.81 48 GLU H O 1
ATOM 8420 N N . GLY H 1 52 ? -12.113 143.318 50.262 1.00 129.92 49 GLY H N 1
ATOM 8421 C CA . GLY H 1 52 ? -11.177 142.257 50.650 1.00 119.19 49 GLY H CA 1
ATOM 8422 C C . GLY H 1 52 ? -11.785 140.866 50.623 1.00 120.07 49 GLY H C 1
ATOM 8423 O O . GLY H 1 52 ? -11.146 139.909 50.184 1.00 99.56 49 GLY H O 1
ATOM 8424 N N . GLN H 1 53 ? -13.026 140.762 51.093 1.00 126.64 50 GLN H N 1
ATOM 8425 C CA . GLN H 1 53 ? -13.787 139.515 51.041 1.00 132.39 50 GLN H CA 1
ATOM 8426 C C . GLN H 1 53 ? -14.077 139.098 49.589 1.00 135.47 50 GLN H C 1
ATOM 8427 O O . GLN H 1 53 ? -14.002 137.915 49.258 1.00 137.49 50 GLN H O 1
ATOM 8433 N N . THR H 1 54 ? -14.377 140.077 48.732 1.00 138.51 51 THR H N 1
ATOM 8434 C CA . THR H 1 54 ? -14.688 139.840 47.311 1.00 139.30 51 THR H CA 1
ATOM 8435 C C . THR H 1 54 ? -13.479 139.368 46.501 1.00 134.70 51 THR H C 1
ATOM 8436 O O . THR H 1 54 ? -13.613 138.505 45.630 1.00 132.46 51 THR H O 1
ATOM 8440 N N . VAL H 1 55 ? -12.309 139.940 46.784 1.00 126.46 52 VAL H N 1
ATOM 8441 C CA . VAL H 1 55 ? -11.079 139.587 46.069 1.00 131.01 52 VAL H CA 1
ATOM 8442 C C . VAL H 1 55 ? -10.684 138.137 46.342 1.00 143.09 52 VAL H C 1
ATOM 8443 O O . VAL H 1 55 ? -10.257 137.422 45.431 1.00 145.89 52 VAL H O 1
ATOM 8447 N N . VAL H 1 56 ? -10.835 137.722 47.600 1.00 146.23 53 VAL H N 1
ATOM 8448 C CA . VAL H 1 56 ? -10.570 136.347 48.028 1.00 146.47 53 VAL H CA 1
ATOM 8449 C C . VAL H 1 56 ? -11.442 135.352 47.257 1.00 145.60 53 VAL H C 1
ATOM 8450 O O . VAL H 1 56 ? -10.940 134.344 46.754 1.00 152.27 53 VAL H O 1
ATOM 8454 N N . ASP H 1 57 ? -12.734 135.660 47.146 1.00 143.08 54 ASP H N 1
ATOM 8455 C CA . ASP H 1 57 ? -13.702 134.810 46.440 1.00 139.62 54 ASP H CA 1
ATOM 8456 C C . ASP H 1 57 ? -13.377 134.625 44.956 1.00 141.42 54 ASP H C 1
ATOM 8457 O O . ASP H 1 57 ? -13.706 133.594 44.368 1.00 135.63 54 ASP H O 1
ATOM 8462 N N . GLN H 1 58 ? -12.737 135.631 44.362 1.00 141.25 55 GLN H N 1
ATOM 8463 C CA . GLN H 1 58 ? -12.257 135.549 42.986 1.00 149.77 55 GLN H CA 1
ATOM 8464 C C . GLN H 1 58 ? -11.099 134.566 42.854 1.00 145.93 55 GLN H C 1
ATOM 8465 O O . GLN H 1 58 ? -11.091 133.728 41.951 1.00 155.12 55 GLN H O 1
ATOM 8471 N N . VAL H 1 59 ? -10.132 134.672 43.764 1.00 139.72 56 VAL H N 1
ATOM 8472 C CA . VAL H 1 59 ? -8.969 133.781 43.795 1.00 138.81 56 VAL H CA 1
ATOM 8473 C C . VAL H 1 59 ? -9.399 132.330 44.056 1.00 137.46 56 VAL H C 1
ATOM 8474 O O . VAL H 1 59 ? -8.762 131.388 43.581 1.00 130.02 56 VAL H O 1
ATOM 8478 N N . ARG H 1 60 ? -10.496 132.168 44.794 1.00 139.42 57 ARG H N 1
ATOM 8479 C CA . ARG H 1 60 ? -11.068 130.856 45.102 1.00 138.98 57 ARG H CA 1
ATOM 8480 C C . ARG H 1 60 ? -12.012 130.371 43.995 1.00 133.30 57 ARG H C 1
ATOM 8481 O O . ARG H 1 60 ? -12.956 129.626 44.254 1.00 139.42 57 ARG H O 1
ATOM 8489 N N . ARG H 1 61 ? -11.755 130.806 42.766 1.00 143.25 58 ARG H N 1
ATOM 8490 C CA . ARG H 1 61 ? -12.520 130.371 41.605 1.00 147.16 58 ARG H CA 1
ATOM 8491 C C . ARG H 1 61 ? -11.511 130.019 40.511 1.00 149.96 58 ARG H C 1
ATOM 8492 O O . ARG H 1 61 ? -11.559 130.543 39.398 1.00 148.67 58 ARG H O 1
ATOM 8500 N N . GLN H 1 62 ? -10.584 129.126 40.858 1.00 142.92 59 GLN H N 1
ATOM 8501 C CA . GLN H 1 62 ? -9.489 128.731 39.973 1.00 148.98 59 GLN H CA 1
ATOM 8502 C C . GLN H 1 62 ? -9.193 127.228 40.039 1.00 155.76 59 GLN H C 1
ATOM 8503 O O . GLN H 1 62 ? -8.476 126.698 39.188 1.00 163.65 59 GLN H O 1
ATOM 8509 N N . SER H 1 63 ? -9.743 126.553 41.050 1.00 145.62 60 SER H N 1
ATOM 8510 C CA . SER H 1 63 ? -9.617 125.099 41.188 1.00 150.25 60 SER H CA 1
ATOM 8511 C C . SER H 1 63 ? -10.857 124.508 41.856 1.00 137.57 60 SER H C 1
ATOM 8512 O O . SER H 1 63 ? -10.891 123.326 42.202 1.00 105.94 60 SER H O 1
ATOM 8515 N N . PRO H 1 66 ? -9.885 122.416 45.581 1.00 116.24 63 PRO H N 1
ATOM 8516 C CA . PRO H 1 66 ? -10.417 123.537 46.344 1.00 114.41 63 PRO H CA 1
ATOM 8517 C C . PRO H 1 66 ? -9.275 124.357 46.948 1.00 120.34 63 PRO H C 1
ATOM 8518 O O . PRO H 1 66 ? -9.060 125.513 46.569 1.00 120.23 63 PRO H O 1
ATOM 8520 N N . LEU H 1 67 ? -8.530 123.732 47.860 1.00 123.21 64 LEU H N 1
ATOM 8521 C CA . LEU H 1 67 ? -7.443 124.379 48.602 1.00 113.19 64 LEU H CA 1
ATOM 8522 C C . LEU H 1 67 ? -6.136 124.526 47.825 1.00 107.77 64 LEU H C 1
ATOM 8523 O O . LEU H 1 67 ? -5.052 124.307 48.385 1.00 89.37 64 LEU H O 1
ATOM 8528 N N . ASP H 1 68 ? -6.235 124.899 46.551 1.00 109.42 65 ASP H N 1
ATOM 8529 C CA . ASP H 1 68 ? -5.059 125.111 45.713 1.00 105.66 65 ASP H CA 1
ATOM 8530 C C . ASP H 1 68 ? -3.969 125.798 46.545 1.00 104.54 65 ASP H C 1
ATOM 8531 O O . ASP H 1 68 ? -4.221 126.839 47.151 1.00 97.08 65 ASP H O 1
ATOM 8536 N N . PRO H 1 69 ? -2.769 125.189 46.615 1.00 110.18 66 PRO H N 1
ATOM 8537 C CA . PRO H 1 69 ? -1.676 125.714 47.446 1.00 109.09 66 PRO H CA 1
ATOM 8538 C C . PRO H 1 69 ? -1.149 127.072 46.978 1.00 110.96 66 PRO H C 1
ATOM 8539 O O . PRO H 1 69 ? -0.535 127.793 47.768 1.00 109.82 66 PRO H O 1
ATOM 8543 N N . ARG H 1 70 ? -1.382 127.403 45.707 1.00 116.18 67 ARG H N 1
ATOM 8544 C CA . ARG H 1 70 ? -1.046 128.719 45.159 1.00 120.50 67 ARG H CA 1
ATOM 8545 C C . ARG H 1 70 ? -1.984 129.775 45.746 1.00 120.80 67 ARG H C 1
ATOM 8546 O O . ARG H 1 70 ? -1.538 130.840 46.179 1.00 124.75 67 ARG H O 1
ATOM 8554 N N . VAL H 1 71 ? -3.280 129.456 45.767 1.00 126.59 68 VAL H N 1
ATOM 8555 C CA . VAL H 1 71 ? -4.320 130.301 46.372 1.00 125.68 68 VAL H CA 1
ATOM 8556 C C . VAL H 1 71 ? -4.035 130.547 47.860 1.00 122.10 68 VAL H C 1
ATOM 8557 O O . VAL H 1 71 ? -4.193 131.664 48.351 1.00 128.11 68 VAL H O 1
ATOM 8561 N N . GLN H 1 72 ? -3.587 129.504 48.556 1.00 119.54 69 GLN H N 1
ATOM 8562 C CA . GLN H 1 72 ? -3.360 129.543 50.003 1.00 119.94 69 GLN H CA 1
ATOM 8563 C C . GLN H 1 72 ? -2.131 130.370 50.414 1.00 122.98 69 GLN H C 1
ATOM 8564 O O . GLN H 1 72 ? -1.784 130.436 51.598 1.00 135.60 69 GLN H O 1
ATOM 8570 N N . GLU H 1 73 ? -1.481 130.989 49.429 1.00 115.72 70 GLU H N 1
ATOM 8571 C CA . GLU H 1 73 ? -0.411 131.961 49.659 1.00 116.01 70 GLU H CA 1
ATOM 8572 C C . GLU H 1 73 ? -0.836 133.303 49.067 1.00 121.79 70 GLU H C 1
ATOM 8573 O O . GLU H 1 73 ? -0.415 134.370 49.524 1.00 110.83 70 GLU H O 1
ATOM 8579 N N . GLN H 1 74 ? -1.676 133.225 48.036 1.00 123.63 71 GLN H N 1
ATOM 8580 C CA . GLN H 1 74 ? -2.226 134.389 47.346 1.00 122.98 71 GLN H CA 1
ATOM 8581 C C . GLN H 1 74 ? -3.334 135.026 48.176 1.00 118.72 71 GLN H C 1
ATOM 8582 O O . GLN H 1 74 ? -3.625 136.211 48.030 1.00 129.40 71 GLN H O 1
ATOM 8588 N N . VAL H 1 75 ? -3.951 134.223 49.041 1.00 114.72 72 VAL H N 1
ATOM 8589 C CA . VAL H 1 75 ? -4.983 134.693 49.961 1.00 109.13 72 VAL H CA 1
ATOM 8590 C C . VAL H 1 75 ? -4.342 135.370 51.180 1.00 102.45 72 VAL H C 1
ATOM 8591 O O . VAL H 1 75 ? -4.991 136.156 51.866 1.00 105.41 72 VAL H O 1
ATOM 8595 N N . ALA H 1 76 ? -3.066 135.070 51.426 1.00 101.23 73 ALA H N 1
ATOM 8596 C CA . ALA H 1 76 ? -2.322 135.643 52.548 1.00 101.88 73 ALA H CA 1
ATOM 8597 C C . ALA H 1 76 ? -1.859 137.068 52.257 1.00 113.00 73 ALA H C 1
ATOM 8598 O O . ALA H 1 76 ? -1.835 137.907 53.158 1.00 117.30 73 ALA H O 1
ATOM 8600 N N . ASN H 1 77 ? -1.489 137.333 51.004 1.00 117.83 74 ASN H N 1
ATOM 8601 C CA . ASN H 1 77 ? -1.095 138.678 50.570 1.00 118.77 74 ASN H CA 1
ATOM 8602 C C . ASN H 1 77 ? -2.294 139.612 50.424 1.00 111.92 74 ASN H C 1
ATOM 8603 O O . ASN H 1 77 ? -2.233 140.776 50.817 1.00 106.04 74 ASN H O 1
ATOM 8608 N N . ILE H 1 78 ? -3.384 139.085 49.869 1.00 109.06 75 ILE H N 1
ATOM 8609 C CA . ILE H 1 78 ? -4.673 139.780 49.817 1.00 109.63 75 ILE H CA 1
ATOM 8610 C C . ILE H 1 78 ? -5.290 139.792 51.229 1.00 107.41 75 ILE H C 1
ATOM 8611 O O . ILE H 1 78 ? -6.501 139.633 51.402 1.00 119.27 75 ILE H O 1
ATOM 8616 N N . GLN H 1 79 ? -4.440 139.984 52.238 1.00 109.16 76 GLN H N 1
ATOM 8617 C CA . GLN H 1 79 ? -4.859 139.949 53.640 1.00 103.25 76 GLN H CA 1
ATOM 8618 C C . GLN H 1 79 ? -3.848 140.673 54.519 1.00 101.98 76 GLN H C 1
ATOM 8619 O O . GLN H 1 79 ? -4.228 141.361 55.464 1.00 99.13 76 GLN H O 1
ATOM 8625 N N . GLN H 1 80 ? -2.564 140.500 54.205 1.00 106.52 77 GLN H N 1
ATOM 8626 C CA . GLN H 1 80 ? -1.480 141.204 54.890 1.00 112.12 77 GLN H CA 1
ATOM 8627 C C . GLN H 1 80 ? -1.566 142.699 54.631 1.00 108.17 77 GLN H C 1
ATOM 8628 O O . GLN H 1 80 ? -1.264 143.509 55.512 1.00 111.02 77 GLN H O 1
ATOM 8634 N N . GLN H 1 81 ? -1.976 143.051 53.413 1.00 106.65 78 GLN H N 1
ATOM 8635 C CA . GLN H 1 81 ? -2.172 144.445 53.032 1.00 114.49 78 GLN H CA 1
ATOM 8636 C C . GLN H 1 81 ? -3.406 145.025 53.723 1.00 110.45 78 GLN H C 1
ATOM 8637 O O . GLN H 1 81 ? -3.302 146.021 54.439 1.00 112.49 78 GLN H O 1
ATOM 8643 N N . VAL H 1 82 ? -4.558 144.381 53.528 1.00 106.65 79 VAL H N 1
ATOM 8644 C CA . VAL H 1 82 ? -5.822 144.822 54.124 1.00 100.76 79 VAL H CA 1
ATOM 8645 C C . VAL H 1 82 ? -5.658 145.196 55.600 1.00 97.80 79 VAL H C 1
ATOM 8646 O O . VAL H 1 82 ? -6.181 146.220 56.037 1.00 95.37 79 VAL H O 1
ATOM 8650 N N . ALA H 1 83 ? -4.905 144.384 56.344 1.00 92.82 80 ALA H N 1
ATOM 8651 C CA . ALA H 1 83 ? -4.591 144.658 57.753 1.00 95.20 80 ALA H CA 1
ATOM 8652 C C . ALA H 1 83 ? -3.708 145.892 57.946 1.00 97.85 80 ALA H C 1
ATOM 8653 O O . ALA H 1 83 ? -3.989 146.727 58.807 1.00 95.59 80 ALA H O 1
ATOM 8655 N N . GLY H 1 84 ? -2.642 146.001 57.153 1.00 96.83 81 GLY H N 1
ATOM 8656 C CA . GLY H 1 84 ? -1.768 147.175 57.194 1.00 104.02 81 GLY H CA 1
ATOM 8657 C C . GLY H 1 84 ? -2.470 148.428 56.691 1.00 109.09 81 GLY H C 1
ATOM 8658 O O . GLY H 1 84 ? -2.243 149.532 57.201 1.00 111.27 81 GLY H O 1
ATOM 8659 N N . LYS H 1 85 ? -3.325 148.243 55.684 1.00 105.04 82 LYS H N 1
ATOM 8660 C CA . LYS H 1 85 ? -4.124 149.316 55.104 1.00 103.45 82 LYS H CA 1
ATOM 8661 C C . LYS H 1 85 ? -5.108 149.858 56.130 1.00 102.93 82 LYS H C 1
ATOM 8662 O O . LYS H 1 85 ? -5.072 151.043 56.451 1.00 110.53 82 LYS H O 1
ATOM 8668 N N . ARG H 1 86 ? -5.969 148.986 56.655 1.00 93.35 83 ARG H N 1
ATOM 8669 C CA . ARG H 1 86 ? -6.933 149.377 57.678 1.00 90.93 83 ARG H CA 1
ATOM 8670 C C . ARG H 1 86 ? -6.242 150.050 58.859 1.00 95.22 83 ARG H C 1
ATOM 8671 O O . ARG H 1 86 ? -6.804 150.957 59.464 1.00 100.82 83 ARG H O 1
ATOM 8679 N N . SER H 1 87 ? -5.023 149.610 59.167 1.00 99.03 84 SER H N 1
ATOM 8680 C CA . SER H 1 87 ? -4.261 150.138 60.297 1.00 106.56 84 SER H CA 1
ATOM 8681 C C . SER H 1 87 ? -3.991 151.637 60.161 1.00 105.46 84 SER H C 1
ATOM 8682 O O . SER H 1 87 ? -4.009 152.365 61.153 1.00 104.44 84 SER H O 1
ATOM 8685 N N . GLU H 1 88 ? -3.751 152.086 58.932 1.00 111.06 85 GLU H N 1
ATOM 8686 C CA . GLU H 1 88 ? -3.562 153.508 58.645 1.00 110.20 85 GLU H CA 1
ATOM 8687 C C . GLU H 1 88 ? -4.882 154.272 58.711 1.00 102.55 85 GLU H C 1
ATOM 8688 O O . GLU H 1 88 ? -4.940 155.349 59.304 1.00 96.39 85 GLU H O 1
ATOM 8694 N N . LEU H 1 89 ? -5.933 153.714 58.107 1.00 90.27 86 LEU H N 1
ATOM 8695 C CA . LEU H 1 89 ? -7.279 154.303 58.172 1.00 90.82 86 LEU H CA 1
ATOM 8696 C C . LEU H 1 89 ? -7.760 154.473 59.616 1.00 90.23 86 LEU H C 1
ATOM 8697 O O . LEU H 1 89 ? -8.333 155.503 59.972 1.00 89.46 86 LEU H O 1
ATOM 8702 N N . GLU H 1 90 ? -7.511 153.462 60.442 1.00 92.34 87 GLU H N 1
ATOM 8703 C CA . GLU H 1 90 ? -7.832 153.529 61.862 1.00 89.51 87 GLU H CA 1
ATOM 8704 C C . GLU H 1 90 ? -6.935 154.506 62.614 1.00 90.10 87 GLU H C 1
ATOM 8705 O O . GLU H 1 90 ? -7.337 155.052 63.640 1.00 90.55 87 GLU H O 1
ATOM 8711 N N . GLU H 1 91 ? -5.725 154.726 62.110 1.00 84.21 88 GLU H N 1
ATOM 8712 C CA . GLU H 1 91 ? -4.822 155.679 62.738 1.00 96.21 88 GLU H CA 1
ATOM 8713 C C . GLU H 1 91 ? -5.345 157.096 62.559 1.00 95.94 88 GLU H C 1
ATOM 8714 O O . GLU H 1 91 ? -5.436 157.853 63.526 1.00 92.50 88 GLU H O 1
ATOM 8720 N N . GLN H 1 92 ? -5.692 157.440 61.320 1.00 94.92 89 GLN H N 1
ATOM 8721 C CA . GLN H 1 92 ? -6.286 158.734 60.997 1.00 89.26 89 GLN H CA 1
ATOM 8722 C C . GLN H 1 92 ? -7.513 159.001 61.855 1.00 89.08 89 GLN H C 1
ATOM 8723 O O . GLN H 1 92 ? -7.676 160.100 62.385 1.00 86.75 89 GLN H O 1
ATOM 8729 N N . LYS H 1 93 ? -8.371 157.990 61.984 1.00 81.87 90 LYS H N 1
ATOM 8730 C CA . LYS H 1 93 ? -9.602 158.109 62.761 1.00 79.94 90 LYS H CA 1
ATOM 8731 C C . LYS H 1 93 ? -9.299 158.424 64.223 1.00 76.13 90 LYS H C 1
ATOM 8732 O O . LYS H 1 93 ? -9.988 159.231 64.840 1.00 76.75 90 LYS H O 1
ATOM 8738 N N . ARG H 1 94 ? -8.256 157.798 64.758 1.00 77.27 91 ARG H N 1
ATOM 8739 C CA . ARG H 1 94 ? -7.765 158.092 66.101 1.00 83.34 91 ARG H CA 1
ATOM 8740 C C . ARG H 1 94 ? -7.368 159.565 66.221 1.00 83.81 91 ARG H C 1
ATOM 8741 O O . ARG H 1 94 ? -7.628 160.194 67.249 1.00 87.36 91 ARG H O 1
ATOM 8749 N N . ASN H 1 95 ? -6.752 160.101 65.163 1.00 86.99 92 ASN H N 1
ATOM 8750 C CA . ASN H 1 95 ? -6.321 161.504 65.111 1.00 87.31 92 ASN H CA 1
ATOM 8751 C C . ASN H 1 95 ? -7.495 162.458 65.177 1.00 78.30 92 ASN H C 1
ATOM 8752 O O . ASN H 1 95 ? -7.539 163.347 66.020 1.00 71.81 92 ASN H O 1
ATOM 8757 N N . LEU H 1 96 ? -8.444 162.263 64.271 1.00 69.68 93 LEU H N 1
ATOM 8758 C CA . LEU H 1 96 ? -9.585 163.148 64.158 1.00 67.37 93 LEU H CA 1
ATOM 8759 C C . LEU H 1 96 ? -10.419 163.159 65.438 1.00 67.23 93 LEU H C 1
ATOM 8760 O O . LEU H 1 96 ? -10.920 164.205 65.852 1.00 66.77 93 LEU H O 1
ATOM 8765 N N . LEU H 1 97 ? -10.548 161.998 66.072 1.00 67.17 94 LEU H N 1
ATOM 8766 C CA . LEU H 1 97 ? -11.265 161.888 67.340 1.00 66.89 94 LEU H CA 1
ATOM 8767 C C . LEU H 1 97 ? -10.531 162.607 68.464 1.00 64.19 94 LEU H C 1
ATOM 8768 O O . LEU H 1 97 ? -11.145 163.042 69.439 1.00 65.47 94 LEU H O 1
ATOM 8773 N N . GLN H 1 98 ? -9.217 162.726 68.320 1.00 62.63 95 GLN H N 1
ATOM 8774 C CA . GLN H 1 98 ? -8.412 163.499 69.250 1.00 70.90 95 GLN H CA 1
ATOM 8775 C C . GLN H 1 98 ? -8.636 164.991 69.006 1.00 72.84 95 GLN H C 1
ATOM 8776 O O . GLN H 1 98 ? -8.810 165.765 69.951 1.00 70.11 95 GLN H O 1
ATOM 8782 N N . GLN H 1 99 ? -8.627 165.382 67.731 1.00 66.34 96 GLN H N 1
ATOM 8783 C CA . GLN H 1 99 ? -8.934 166.746 67.341 1.00 63.98 96 GLN H CA 1
ATOM 8784 C C . GLN H 1 99 ? -10.303 167.130 67.887 1.00 66.12 96 GLN H C 1
ATOM 8785 O O . GLN H 1 99 ? -10.432 168.110 68.620 1.00 69.66 96 GLN H O 1
ATOM 8791 N N . GLN H 1 100 ? -11.315 166.333 67.558 1.00 62.80 97 GLN H N 1
ATOM 8792 C CA . GLN H 1 100 ? -12.653 166.527 68.107 1.00 60.21 97 GLN H CA 1
ATOM 8793 C C . GLN H 1 100 ? -12.641 166.705 69.627 1.00 59.70 97 GLN H C 1
ATOM 8794 O O . GLN H 1 100 ? -13.310 167.588 70.158 1.00 59.09 97 GLN H O 1
ATOM 8800 N N . ALA H 1 101 ? -11.883 165.861 70.316 1.00 62.47 98 ALA H N 1
ATOM 8801 C CA . ALA H 1 101 ? -11.730 165.995 71.755 1.00 64.10 98 ALA H CA 1
ATOM 8802 C C . ALA H 1 101 ? -11.178 167.375 72.110 1.00 67.17 98 ALA H C 1
ATOM 8803 O O . ALA H 1 101 ? -11.735 168.053 72.970 1.00 71.77 98 ALA H O 1
ATOM 8805 N N . GLN H 1 102 ? -10.108 167.797 71.434 1.00 67.01 99 GLN H N 1
ATOM 8806 C CA . GLN H 1 102 ? -9.502 169.104 71.696 1.00 72.05 99 GLN H CA 1
ATOM 8807 C C . GLN H 1 102 ? -10.497 170.229 71.487 1.00 69.20 99 GLN H C 1
ATOM 8808 O O . GLN H 1 102 ? -10.564 171.150 72.295 1.00 70.16 99 GLN H O 1
ATOM 8814 N N . VAL H 1 103 ? -11.266 170.140 70.404 1.00 67.46 100 VAL H N 1
ATOM 8815 C CA . VAL H 1 103 ? -12.275 171.142 70.058 1.00 65.87 100 VAL H CA 1
ATOM 8816 C C . VAL H 1 103 ? -13.267 171.339 71.208 1.00 68.93 100 VAL H C 1
ATOM 8817 O O . VAL H 1 103 ? -13.467 172.461 71.683 1.00 73.33 100 VAL H O 1
ATOM 8821 N N . ARG H 1 104 ? -13.855 170.241 71.672 1.00 63.19 101 ARG H N 1
ATOM 8822 C CA . ARG H 1 104 ? -14.812 170.277 72.774 1.00 66.65 101 ARG H CA 1
ATOM 8823 C C . ARG H 1 104 ? -14.203 170.698 74.115 1.00 74.22 101 ARG H C 1
ATOM 8824 O O . ARG H 1 104 ? -14.924 171.113 75.026 1.00 73.62 101 ARG H O 1
ATOM 8832 N N . GLU H 1 105 ? -12.880 170.595 74.226 1.00 77.05 102 GLU H N 1
ATOM 8833 C CA . GLU H 1 105 ? -12.155 171.010 75.429 1.00 84.21 102 GLU H CA 1
ATOM 8834 C C . GLU H 1 105 ? -11.827 172.506 75.414 1.00 84.42 102 GLU H C 1
ATOM 8835 O O . GLU H 1 105 ? -11.872 173.167 76.457 1.00 81.98 102 GLU H O 1
ATOM 8841 N N . LEU H 1 106 ? -11.503 173.027 74.231 1.00 78.37 103 LEU H N 1
ATOM 8842 C CA . LEU H 1 106 ? -11.130 174.432 74.058 1.00 80.93 103 LEU H CA 1
ATOM 8843 C C . LEU H 1 106 ? -12.206 175.372 74.588 1.00 82.10 103 LEU H C 1
ATOM 8844 O O . LEU H 1 106 ? -13.390 175.217 74.276 1.00 75.99 103 LEU H O 1
ATOM 8849 N N . GLU H 1 107 ? -11.789 176.344 75.392 1.00 88.00 104 GLU H N 1
ATOM 8850 C CA . GLU H 1 107 ? -12.705 177.362 75.891 1.00 91.19 104 GLU H CA 1
ATOM 8851 C C . GLU H 1 107 ? -12.716 178.585 74.979 1.00 84.90 104 GLU H C 1
ATOM 8852 O O . GLU H 1 107 ? -11.668 179.001 74.475 1.00 82.04 104 GLU H O 1
ATOM 8866 N N . ASP H 1 109 ? -12.611 182.005 73.084 1.00 74.56 106 ASP H N 1
ATOM 8867 C CA . ASP H 1 109 ? -11.653 183.121 73.128 1.00 74.87 106 ASP H CA 1
ATOM 8868 C C . ASP H 1 109 ? -10.191 182.709 73.124 1.00 74.75 106 ASP H C 1
ATOM 8869 O O . ASP H 1 109 ? -9.297 183.561 73.160 1.00 73.22 106 ASP H O 1
ATOM 8874 N N . GLN H 1 110 ? -9.941 181.408 73.084 1.00 70.06 107 GLN H N 1
ATOM 8875 C CA . GLN H 1 110 ? -8.582 180.947 72.923 1.00 73.32 107 GLN H CA 1
ATOM 8876 C C . GLN H 1 110 ? -8.176 181.002 71.459 1.00 69.00 107 GLN H C 1
ATOM 8877 O O . GLN H 1 110 ? -8.998 180.846 70.551 1.00 66.35 107 GLN H O 1
ATOM 8883 N N . ILE H 1 111 ? -6.896 181.259 71.250 1.00 64.66 108 ILE H N 1
ATOM 8884 C CA . ILE H 1 111 ? -6.337 181.375 69.929 1.00 62.38 108 ILE H CA 1
ATOM 8885 C C . ILE H 1 111 ? -5.665 180.049 69.597 1.00 66.91 108 ILE H C 1
ATOM 8886 O O . ILE H 1 111 ? -5.033 179.436 70.464 1.00 67.84 108 ILE H O 1
ATOM 8891 N N . VAL H 1 112 ? -5.830 179.601 68.353 1.00 63.40 109 VAL H N 1
ATOM 8892 C CA . VAL H 1 112 ? -5.277 178.327 67.898 1.00 64.12 109 VAL H CA 1
ATOM 8893 C C . VAL H 1 112 ? -4.915 178.369 66.413 1.00 63.50 109 VAL H C 1
ATOM 8894 O O . VAL H 1 112 ? -5.704 178.832 65.589 1.00 60.38 109 VAL H O 1
ATOM 8898 N N . GLU H 1 113 ? -3.714 177.884 66.092 1.00 67.36 110 GLU H N 1
ATOM 8899 C CA . GLU H 1 113 ? -3.189 177.868 64.722 1.00 64.24 110 GLU H CA 1
ATOM 8900 C C . GLU H 1 113 ? -4.172 177.248 63.741 1.00 64.06 110 GLU H C 1
ATOM 8901 O O . GLU H 1 113 ? -4.915 176.337 64.095 1.00 69.55 110 GLU H O 1
ATOM 8907 N N . GLN H 1 114 ? -4.166 177.748 62.508 1.00 60.60 111 GLN H N 1
ATOM 8908 C CA . GLN H 1 114 ? -5.190 177.413 61.528 1.00 63.58 111 GLN H CA 1
ATOM 8909 C C . GLN H 1 114 ? -4.700 177.494 60.087 1.00 69.12 111 GLN H C 1
ATOM 8910 O O . GLN H 1 114 ? -5.494 177.690 59.165 1.00 86.89 111 GLN H O 1
ATOM 8916 N N . GLY H 1 115 ? -3.397 177.352 59.887 1.00 60.70 112 GLY H N 1
ATOM 8917 C CA . GLY H 1 115 ? -2.865 177.303 58.538 1.00 58.28 112 GLY H CA 1
ATOM 8918 C C . GLY H 1 115 ? -2.144 178.537 58.052 1.00 58.31 112 GLY H C 1
ATOM 8919 O O . GLY H 1 115 ? -2.044 179.534 58.755 1.00 60.51 112 GLY H O 1
ATOM 8920 N N . GLN H 1 116 ? -1.655 178.452 56.820 1.00 56.62 113 GLN H N 1
ATOM 8921 C CA . GLN H 1 116 ? -0.775 179.453 56.237 1.00 55.53 113 GLN H CA 1
ATOM 8922 C C . GLN H 1 116 ? -1.481 180.219 55.124 1.00 53.00 113 GLN H C 1
ATOM 8923 O O . GLN H 1 116 ? -2.472 179.743 54.560 1.00 50.13 113 GLN H O 1
ATOM 8929 N N . LEU H 1 117 ? -0.954 181.403 54.815 1.00 50.36 114 LEU H N 1
ATOM 8930 C CA . LEU H 1 117 ? -1.369 182.187 53.661 1.00 48.11 114 LEU H CA 1
ATOM 8931 C C . LEU H 1 117 ? -0.157 182.757 52.949 1.00 47.51 114 LEU H C 1
ATOM 8932 O O . LEU H 1 117 ? 0.735 183.321 53.591 1.00 46.11 114 LEU H O 1
ATOM 8937 N N . GLU H 1 118 ? -0.125 182.621 51.625 1.00 45.64 115 GLU H N 1
ATOM 8938 C CA . GLU H 1 118 ? 0.996 183.147 50.850 1.00 47.03 115 GLU H CA 1
ATOM 8939 C C . GLU H 1 118 ? 1.009 184.676 50.858 1.00 46.10 115 GLU H C 1
ATOM 8940 O O . GLU H 1 118 ? 0.045 185.324 50.435 1.00 47.18 115 GLU H O 1
ATOM 8946 N N . SER H 1 119 ? 2.110 185.236 51.346 1.00 43.04 116 SER H N 1
ATOM 8947 C CA . SER H 1 119 ? 2.262 186.675 51.489 1.00 43.53 116 SER H CA 1
ATOM 8948 C C . SER H 1 119 ? 3.607 187.079 50.911 1.00 44.03 116 SER H C 1
ATOM 8949 O O . SER H 1 119 ? 4.336 186.233 50.393 1.00 51.54 116 SER H O 1
ATOM 8952 N N . SER H 1 120 ? 3.930 188.367 50.973 1.00 43.47 117 SER H N 1
ATOM 8953 C CA . SER H 1 120 ? 5.268 188.824 50.607 1.00 47.25 117 SER H CA 1
ATOM 8954 C C . SER H 1 120 ? 5.719 189.966 51.519 1.00 50.50 117 SER H C 1
ATOM 8955 O O . SER H 1 120 ? 4.891 190.616 52.153 1.00 56.08 117 SER H O 1
ATOM 8958 N N . CYS H 1 121 ? 7.024 190.208 51.585 1.00 48.51 118 CYS H N 1
ATOM 8959 C CA . CYS H 1 121 ? 7.553 191.341 52.340 1.00 50.23 118 CYS H CA 1
ATOM 8960 C C . CYS H 1 121 ? 8.846 191.830 51.712 1.00 55.01 118 CYS H C 1
ATOM 8961 O O . CYS H 1 121 ? 9.295 191.275 50.708 1.00 55.29 118 CYS H O 1
ATOM 8964 N N . GLU H 1 122 ? 9.440 192.860 52.314 1.00 59.23 119 GLU H N 1
ATOM 8965 C CA . GLU H 1 122 ? 10.723 193.387 51.865 1.00 56.00 119 GLU H CA 1
ATOM 8966 C C . GLU H 1 122 ? 11.842 193.087 52.843 1.00 57.93 119 GLU H C 1
ATOM 8967 O O . GLU H 1 122 ? 11.634 193.087 54.066 1.00 53.40 119 GLU H O 1
ATOM 8973 N N . ILE H 1 123 ? 13.027 192.840 52.280 1.00 59.80 120 ILE H N 1
ATOM 8974 C CA . ILE H 1 123 ? 14.257 192.630 53.046 1.00 57.96 120 ILE H CA 1
ATOM 8975 C C . ILE H 1 123 ? 15.365 193.555 52.566 1.00 57.38 120 ILE H C 1
ATOM 8976 O O . ILE H 1 123 ? 15.377 193.978 51.411 1.00 64.87 120 ILE H O 1
ATOM 8981 N N . LYS H 1 124 ? 16.294 193.858 53.465 1.00 58.34 121 LYS H N 1
ATOM 8982 C CA . LYS H 1 124 ? 17.330 194.851 53.221 1.00 64.21 121 LYS H CA 1
ATOM 8983 C C . LYS H 1 124 ? 18.552 194.461 54.024 1.00 60.30 121 LYS H C 1
ATOM 8984 O O . LYS H 1 124 ? 18.422 193.887 55.096 1.00 63.30 121 LYS H O 1
ATOM 8990 N N . VAL H 1 125 ? 19.739 194.764 53.514 1.00 62.02 122 VAL H N 1
ATOM 8991 C CA . VAL H 1 125 ? 20.967 194.485 54.254 1.00 61.37 122 VAL H CA 1
ATOM 8992 C C . VAL H 1 125 ? 20.827 194.982 55.686 1.00 63.44 122 VAL H C 1
ATOM 8993 O O . VAL H 1 125 ? 20.597 196.167 55.904 1.00 68.90 122 VAL H O 1
ATOM 8997 N N . GLY H 1 126 ? 20.954 194.083 56.655 1.00 57.63 123 GLY H N 1
ATOM 8998 C CA . GLY H 1 126 ? 20.766 194.455 58.055 1.00 61.78 123 GLY H CA 1
ATOM 8999 C C . GLY H 1 126 ? 19.493 193.921 58.691 1.00 65.26 123 GLY H C 1
ATOM 9000 O O . GLY H 1 126 ? 19.406 193.803 59.915 1.00 66.69 123 GLY H O 1
ATOM 9001 N N . ASP H 1 127 ? 18.504 193.608 57.858 1.00 62.74 124 ASP H N 1
ATOM 9002 C CA . ASP H 1 127 ? 17.279 192.921 58.283 1.00 66.69 124 ASP H CA 1
ATOM 9003 C C . ASP H 1 127 ? 17.547 191.537 58.895 1.00 63.29 124 ASP H C 1
ATOM 9004 O O . ASP H 1 127 ? 18.563 190.906 58.611 1.00 64.42 124 ASP H O 1
ATOM 9009 N N . ASN H 1 128 ? 16.620 191.071 59.726 1.00 61.89 125 ASN H N 1
ATOM 9010 C CA . ASN H 1 128 ? 16.668 189.713 60.246 1.00 60.01 125 ASN H CA 1
ATOM 9011 C C . ASN H 1 128 ? 15.720 188.806 59.464 1.00 59.27 125 ASN H C 1
ATOM 9012 O O . ASN H 1 128 ? 14.529 188.711 59.780 1.00 61.68 125 ASN H O 1
ATOM 9017 N N . LEU H 1 129 ? 16.263 188.134 58.452 1.00 58.55 126 LEU H N 1
ATOM 9018 C CA . LEU H 1 129 ? 15.475 187.290 57.546 1.00 57.73 126 LEU H CA 1
ATOM 9019 C C . LEU H 1 129 ? 14.433 186.435 58.256 1.00 58.62 126 LEU H C 1
ATOM 9020 O O . LEU H 1 129 ? 13.271 186.385 57.854 1.00 64.26 126 LEU H O 1
ATOM 9025 N N . VAL H 1 130 ? 14.865 185.783 59.322 1.00 58.72 127 VAL H N 1
ATOM 9026 C CA . VAL H 1 130 ? 14.017 184.891 60.089 1.00 63.82 127 VAL H CA 1
ATOM 9027 C C . VAL H 1 130 ? 12.786 185.611 60.622 1.00 62.25 127 VAL H C 1
ATOM 9028 O O . VAL H 1 130 ? 11.708 185.025 60.713 1.00 63.36 127 VAL H O 1
ATOM 9032 N N . GLU H 1 131 ? 12.948 186.887 60.950 1.00 62.97 128 GLU H N 1
ATOM 9033 C CA . GLU H 1 131 ? 11.891 187.647 61.616 1.00 66.56 128 GLU H CA 1
ATOM 9034 C C . GLU H 1 131 ? 10.899 188.323 60.671 1.00 66.88 128 GLU H C 1
ATOM 9035 O O . GLU H 1 131 ? 10.132 189.186 61.086 1.00 69.36 128 GLU H O 1
ATOM 9041 N N . LYS H 1 132 ? 10.916 187.928 59.405 1.00 64.65 129 LYS H N 1
ATOM 9042 C CA . LYS H 1 132 ? 9.953 188.428 58.439 1.00 63.08 129 LYS H CA 1
ATOM 9043 C C . LYS H 1 132 ? 9.151 187.219 57.984 1.00 68.38 129 LYS H C 1
ATOM 9044 O O . LYS H 1 132 ? 7.934 187.290 57.751 1.00 68.22 129 LYS H O 1
ATOM 9058 N N . GLN H 1 134 ? 8.346 185.284 59.984 1.00 70.87 131 GLN H N 1
ATOM 9059 C CA . GLN H 1 134 ? 7.413 185.151 61.096 1.00 65.10 131 GLN H CA 1
ATOM 9060 C C . GLN H 1 134 ? 6.429 186.308 61.101 1.00 63.56 131 GLN H C 1
ATOM 9061 O O . GLN H 1 134 ? 6.790 187.435 61.432 1.00 65.70 131 GLN H O 1
ATOM 9067 N N . VAL H 1 135 ? 5.195 186.029 60.690 1.00 61.69 132 VAL H N 1
ATOM 9068 C CA . VAL H 1 135 ? 4.069 186.945 60.880 1.00 56.38 132 VAL H CA 1
ATOM 9069 C C . VAL H 1 135 ? 2.795 186.131 60.986 1.00 54.38 132 VAL H C 1
ATOM 9070 O O . VAL H 1 135 ? 2.577 185.199 60.203 1.00 51.03 132 VAL H O 1
ATOM 9074 N N . ALA H 1 136 ? 1.968 186.501 61.963 1.00 52.90 133 ALA H N 1
ATOM 9075 C CA . ALA H 1 136 ? 0.674 185.878 62.187 1.00 47.81 133 ALA H CA 1
ATOM 9076 C C . ALA H 1 136 ? -0.438 186.921 62.269 1.00 43.26 133 ALA H C 1
ATOM 9077 O O . ALA H 1 136 ? -0.220 188.029 62.740 1.00 45.85 133 ALA H O 1
ATOM 9079 N N . ILE H 1 137 ? -1.622 186.559 61.785 1.00 44.51 134 ILE H N 1
ATOM 9080 C CA . ILE H 1 137 ? -2.822 187.380 61.941 1.00 42.34 134 ILE H CA 1
ATOM 9081 C C . ILE H 1 137 ? -3.818 186.607 62.804 1.00 45.38 134 ILE H C 1
ATOM 9082 O O . ILE H 1 137 ? -3.819 185.371 62.783 1.00 49.13 134 ILE H O 1
ATOM 9087 N N . VAL H 1 138 ? -4.650 187.315 63.567 1.00 42.59 135 VAL H N 1
ATOM 9088 C CA . VAL H 1 138 ? -5.627 186.657 64.446 1.00 41.57 135 VAL H CA 1
ATOM 9089 C C . VAL H 1 138 ? -7.038 186.947 63.970 1.00 40.77 135 VAL H C 1
ATOM 9090 O O . VAL H 1 138 ? -7.421 188.116 63.839 1.00 42.15 135 VAL H O 1
ATOM 9094 N N . VAL H 1 139 ? -7.810 185.888 63.723 1.00 40.07 136 VAL H N 1
ATOM 9095 C CA . VAL H 1 139 ? -9.113 186.036 63.077 1.00 43.21 136 VAL H CA 1
ATOM 9096 C C . VAL H 1 139 ? -10.293 185.508 63.903 1.00 45.31 136 VAL H C 1
ATOM 9097 O O . VAL H 1 139 ? -10.355 184.322 64.239 1.00 47.64 136 VAL H O 1
ATOM 9101 N N . ARG H 1 140 ? -11.230 186.402 64.217 1.00 46.24 137 ARG H N 1
ATOM 9102 C CA . ARG H 1 140 ? -12.479 186.030 64.866 1.00 47.93 137 ARG H CA 1
ATOM 9103 C C . ARG H 1 140 ? -13.604 186.090 63.844 1.00 48.83 137 ARG H C 1
ATOM 9104 O O . ARG H 1 140 ? -13.969 187.169 63.369 1.00 49.59 137 ARG H O 1
ATOM 9112 N N . ASP H 1 141 ? -14.124 184.911 63.507 1.00 51.03 138 ASP H N 1
ATOM 9113 C CA . ASP H 1 141 ? -15.219 184.731 62.555 1.00 48.88 138 ASP H CA 1
ATOM 9114 C C . ASP H 1 141 ? -15.051 185.526 61.265 1.00 47.26 138 ASP H C 1
ATOM 9115 O O . ASP H 1 141 ? -15.894 186.342 60.928 1.00 54.51 138 ASP H O 1
ATOM 9120 N N . GLY H 1 142 ? -13.952 185.297 60.554 1.00 45.15 139 GLY H N 1
ATOM 9121 C CA . GLY H 1 142 ? -13.716 185.955 59.273 1.00 46.86 139 GLY H CA 1
ATOM 9122 C C . GLY H 1 142 ? -13.004 187.301 59.352 1.00 52.29 139 GLY H C 1
ATOM 9123 O O . GLY H 1 142 ? -12.327 187.715 58.402 1.00 59.48 139 GLY H O 1
ATOM 9124 N N . VAL H 1 143 ? -13.140 187.984 60.483 1.00 50.47 140 VAL H N 1
ATOM 9125 C CA . VAL H 1 143 ? -12.606 189.338 60.622 1.00 49.38 140 VAL H CA 1
ATOM 9126 C C . VAL H 1 143 ? -11.243 189.324 61.297 1.00 46.88 140 VAL H C 1
ATOM 9127 O O . VAL H 1 143 ? -11.034 188.594 62.260 1.00 52.16 140 VAL H O 1
ATOM 9131 N N . ILE H 1 144 ? -10.317 190.126 60.784 1.00 44.38 141 ILE H N 1
ATOM 9132 C CA . ILE H 1 144 ? -8.976 190.176 61.352 1.00 42.37 141 ILE H CA 1
ATOM 9133 C C . ILE H 1 144 ? -8.958 191.038 62.602 1.00 43.83 141 ILE H C 1
ATOM 9134 O O . ILE H 1 144 ? -9.238 192.231 62.539 1.00 47.46 141 ILE H O 1
ATOM 9139 N N . GLN H 1 145 ? -8.612 190.453 63.737 1.00 43.31 142 GLN H N 1
ATOM 9140 C CA . GLN H 1 145 ? -8.489 191.254 64.948 1.00 45.11 142 GLN H CA 1
ATOM 9141 C C . GLN H 1 145 ? -7.112 191.877 65.130 1.00 49.23 142 GLN H C 1
ATOM 9142 O O . GLN H 1 145 ? -7.004 192.990 65.637 1.00 52.47 142 GLN H O 1
ATOM 9148 N N . SER H 1 146 ? -6.057 191.184 64.720 1.00 48.03 143 SER H N 1
ATOM 9149 C CA . SER H 1 146 ? -4.720 191.735 64.918 1.00 52.38 143 SER H CA 1
ATOM 9150 C C . SER H 1 146 ? -3.646 191.112 64.038 1.00 56.38 143 SER H C 1
ATOM 9151 O O . SER H 1 146 ? -3.873 190.097 63.373 1.00 53.72 143 SER H O 1
ATOM 9154 N N . ILE H 1 147 ? -2.475 191.747 64.065 1.00 58.28 144 ILE H N 1
ATOM 9155 C CA . ILE H 1 147 ? -1.310 191.335 63.303 1.00 59.64 144 ILE H CA 1
ATOM 9156 C C . ILE H 1 147 ? -0.082 191.308 64.219 1.00 67.16 144 ILE H C 1
ATOM 9157 O O . ILE H 1 147 ? 0.329 192.336 64.752 1.00 71.03 144 ILE H O 1
ATOM 9162 N N . GLU H 1 148 ? 0.488 190.118 64.397 1.00 58.05 145 GLU H N 1
ATOM 9163 C CA . GLU H 1 148 ? 1.612 189.897 65.311 1.00 63.42 145 GLU H CA 1
ATOM 9164 C C . GLU H 1 148 ? 2.923 189.635 64.560 1.00 72.91 145 GLU H C 1
ATOM 9165 O O . GLU H 1 148 ? 3.033 188.665 63.802 1.00 71.93 145 GLU H O 1
ATOM 9171 N N . GLU H 1 149 ? 3.908 190.512 64.779 1.00 79.12 146 GLU H N 1
ATOM 9172 C CA . GLU H 1 149 ? 5.182 190.490 64.038 1.00 80.31 146 GLU H CA 1
ATOM 9173 C C . GLU H 1 149 ? 6.417 190.181 64.893 1.00 81.91 146 GLU H C 1
ATOM 9174 O O . GLU H 1 149 ? 6.582 190.721 65.987 1.00 82.91 146 GLU H O 1
#